Protein AF-A0A819S0L0-F1 (afdb_monomer)

Sequence (1012 aa):
MTSSYLVTIPKAKLNLKTVKDFITGIFIDNSGSTSSQLVSIGKNVLETELSICQVIQFDYVILWNTSAKLCTNIETSTPQGGTSPMAIFHNESTKEAFNKSDVIVFVTDGEIDNSSVTQFATYTKDNLNKALVICIIVHKRLLRPSQINISVVAPLMMASNVLCLFYDGEIFYVLSSKGYISQFYKSSNDLTDYQKLTTLNINELFHNIKIPEYTKIPNDYIPIRDNEQDIIAIDFNKFLNNKNIDSILNLTENDWKILIQYGKISNKLHELRIFISHMKNDSIKIEKEKLKLNFNFKYSKQRDEIISNIIKLKLNETDNSIELLNQFRQQLHEISDQAKIEEIQYLEYININLHKIRQYWNNIQNLIHEQETGSYTINDFTFSSNRANRAKILTTIDDEYSDTIDILDHTNVPLFECAICMEQGPFILWLKQPINLDDTTNDFIINFPLEGNKNLINCIVSNPVCGYCAKSYINATTINNSNQLITLYRESCTGFIPLNWSIESNRKFTTHILYQILTGYKILHHIQMLLLSIIDDFKSNWFNQKIKDYFIKQIIENIFTTDSFSEEGNRMIFINALKEIIKKEDKLLQQPFNAVCRILNFNYIFHQINKEILIIILRKRFFLMCIENQCSKTKFSPEYLFIIKQDLYDILFDTLCGIPRQNSLKKIDINNEKLKKFLDKSYDSVMKSIDKFVENLDIDHLTVLPKETISFILYLLTTIREHDRPMKLYTNFTLKYQSVRENMQIEWSNFEKKVNENVFGYYHSKVATAIAGYAINLGKFSCSSKLFFNTEPLWRHDIDNKRINITILMNEIKENFNNKMKDYYGNVEPNNSSAHFLLHKTVANVLETKYSNDELINDYMIMDCMIDIGQTAGRRGNIYADDVFLKIVLTIEHYLKFRKTTKNMMKIDNEILSRSYEYKIRAELIASGMEYDENTNEILFESSKLKIPHMIELDKNKINFNQLKKRVQELYIASKINSNKDINQTCLNIEIKDFIEFGYQMNADDLLPIWA

Radius of gyration: 46.16 Å; Cα contacts (8 Å, |Δi|>4): 1390; chains: 1; bounding box: 79×137×118 Å

Foldseek 3Di:
DDPPFKDKAWDDPFPWDFQQVFQEEEEAELAQQQQCALPVPRDGNLVLSLVVCVLDPHNFYWYDAPAIDTDPDSVPRHRHHHHQPCNLVVDVVSVVSLQRGLEYEYEDQDADDLVSLLVVLVSCQQRLLHLEYEYEHEDHPPDQQQFRFCSVCLSSVQHQWYWYWYDSSPWTFTQDTHAPCCVVAPHFPDRRHSVRTDIDDVVCSRPPGITGRGDRDDRQWTFLDHDPTITMTGNLVVVLVDPDLVVVLPDDPSSLLSSLSVCSSNVNLVSVLVSLLVSLLVVLVVVVVVLVVVQDQDLLVLLLVLLLLLVVLLVPPDPVSPVVLVVSLVVNVVRLVVSVVSLVVSLVSSCVRCVVSCVVSVSSVVLNVLLVVDDNGSNSSVVPDDDDDDWDQQDPSNCVQVSLLSDDDQPPAAWDQAPRNRDTAHDKWFFAAQPDLCQCPPPLCLFFLLLEDPSRLVRTDDARHHPSSFSSLQVSQCVPPDVFRAGSVRHTTDGIAHQQLVDPSSVVNRQQSLCVRRNVRTRRLCSLSNVLNSLVPHDDPVCDPVNSVSSNVNSQARHWAALLNGPDHDIDRNVVSLVNVLVVLVSLLPHQLLSSLVSLLVCCVRVVPDPQSSLLSSLLSVLLLLLVLLLVQPPPDPVSNVVLLVLLLVVLCLAQPPDPPVPPSPQDDLPDPSNCVSCDPCSVSNVVSLVVSCVSVVHDSCSSCPSLSVSVSSLLSSVDDDNDDSVVSSVVVCVVCVVCVPRVDDPSVVVSVVCCCPVVNQLDPPPDLDQQLADDLPQVLTFQSQQDRQQHGQFDPVLAQHWDQLVVRLVSSVVSVQVVQCVVRPVDRDDCPAPNNLLSVLLSVLCVPPPVPDLDDDLVSLLSSLLSSVVVVCPHHDCVPPNNSLSSRSSNNRSSVRVVLLVVVPPDPDSNLSSDSSNSNVSSQVVLVWDADPVRSITRHHCVSDDRPDSPPPVCVVDPSVVSSVVSVVVSVVVVVVCVVVVPDDDDDDDPVVVVVVPDDDDPVVCVVVVD

Structure (mmCIF, N/CA/C/O backbone):
data_AF-A0A819S0L0-F1
#
_entry.id   AF-A0A819S0L0-F1
#
loop_
_atom_site.group_PDB
_atom_site.id
_atom_site.type_symbol
_atom_site.label_atom_id
_atom_site.label_alt_id
_atom_site.label_comp_id
_atom_site.label_asym_id
_atom_site.label_entity_id
_atom_site.label_seq_id
_atom_site.pdbx_PDB_ins_code
_atom_site.Cartn_x
_atom_site.Cartn_y
_atom_site.Cartn_z
_atom_site.occupancy
_atom_site.B_iso_or_equiv
_atom_site.auth_seq_id
_atom_site.auth_comp_id
_atom_site.auth_asym_id
_atom_site.auth_atom_id
_atom_site.pdbx_PDB_model_num
ATOM 1 N N . MET A 1 1 ? -18.962 -40.490 21.041 1.00 45.06 1 MET A N 1
ATOM 2 C CA . MET A 1 1 ? -19.665 -40.397 19.744 1.00 45.06 1 MET A CA 1
ATOM 3 C C . MET A 1 1 ? -18.689 -39.791 18.755 1.00 45.06 1 MET A C 1
ATOM 5 O O . MET A 1 1 ? -18.261 -38.668 18.979 1.00 45.06 1 MET A O 1
ATOM 9 N N . THR A 1 2 ? -18.253 -40.544 17.748 1.00 53.91 2 THR A N 1
ATOM 10 C CA . THR A 1 2 ? -17.412 -40.017 16.664 1.00 53.91 2 THR A CA 1
ATOM 11 C C . THR A 1 2 ? -18.236 -39.009 15.868 1.00 53.91 2 THR A C 1
ATOM 13 O O . THR A 1 2 ? -19.371 -39.304 15.493 1.00 53.91 2 THR A O 1
ATOM 16 N N . SER A 1 3 ? -17.720 -37.796 15.680 1.00 66.19 3 SER A N 1
ATOM 17 C CA . SER A 1 3 ? -18.389 -36.787 14.863 1.00 66.19 3 SER A CA 1
ATOM 18 C C . SER A 1 3 ? -18.519 -37.283 13.417 1.00 66.19 3 SER A C 1
ATOM 20 O O . SER A 1 3 ? -17.664 -38.009 12.922 1.00 66.19 3 SER A O 1
ATOM 22 N N . SER A 1 4 ? -19.593 -36.911 12.719 1.00 82.19 4 SER A N 1
ATOM 23 C CA . SER A 1 4 ? -19.924 -37.451 11.385 1.00 82.19 4 SER A CA 1
ATOM 24 C C . SER A 1 4 ? -18.889 -37.152 10.286 1.00 82.19 4 SER A C 1
ATOM 26 O O . SER A 1 4 ? -18.943 -37.755 9.214 1.00 82.19 4 SER A O 1
ATOM 28 N N . TYR A 1 5 ? -17.957 -36.231 10.538 1.00 90.06 5 TYR A N 1
ATOM 29 C CA . TYR A 1 5 ? -16.909 -35.811 9.607 1.00 90.06 5 TYR A CA 1
ATOM 30 C C . TYR A 1 5 ? -15.529 -36.414 9.917 1.00 90.06 5 TYR A C 1
ATOM 32 O O . TYR A 1 5 ? -14.641 -36.302 9.079 1.00 90.06 5 TYR A O 1
ATOM 40 N N . LEU A 1 6 ? -15.327 -37.040 11.083 1.00 91.81 6 LEU A N 1
ATOM 41 C CA . LEU A 1 6 ? -14.037 -37.591 11.511 1.00 91.81 6 LEU A CA 1
ATOM 42 C C . LEU A 1 6 ? -14.146 -39.104 11.696 1.00 91.81 6 LEU A C 1
ATOM 44 O O . LEU A 1 6 ? -15.033 -39.596 12.393 1.00 91.81 6 LEU A O 1
ATOM 48 N N . VAL A 1 7 ? -13.231 -39.844 11.077 1.00 93.12 7 VAL A N 1
ATOM 49 C CA . VAL A 1 7 ? -13.192 -41.305 11.130 1.00 93.12 7 VAL A CA 1
ATOM 50 C C . VAL A 1 7 ? -11.816 -41.768 11.595 1.00 93.12 7 VAL A C 1
ATOM 52 O O . VAL A 1 7 ? -10.791 -41.264 11.141 1.00 93.12 7 VAL A O 1
ATOM 55 N N . THR A 1 8 ? -11.813 -42.744 12.498 1.00 92.00 8 THR A N 1
ATOM 56 C CA . THR A 1 8 ? -10.610 -43.458 12.931 1.00 92.00 8 THR A CA 1
ATOM 57 C C . THR A 1 8 ? -10.609 -44.823 12.261 1.00 92.00 8 THR A C 1
ATOM 59 O O . THR A 1 8 ? -11.524 -45.621 12.471 1.00 92.00 8 THR A O 1
ATOM 62 N N . ILE A 1 9 ? -9.602 -45.082 11.435 1.00 90.56 9 ILE A N 1
ATOM 63 C CA . ILE A 1 9 ? -9.466 -46.310 10.657 1.00 90.56 9 ILE A CA 1
ATOM 64 C C . ILE A 1 9 ? -8.366 -47.151 11.309 1.00 90.56 9 ILE A C 1
ATOM 66 O O . ILE A 1 9 ? -7.206 -46.738 11.272 1.00 90.56 9 ILE A O 1
ATOM 70 N N . PRO A 1 10 ? -8.683 -48.308 11.914 1.00 88.44 10 PRO A N 1
ATOM 71 C CA . PRO A 1 10 ? -7.663 -49.165 12.498 1.00 88.44 10 PRO A CA 1
ATOM 72 C C . PRO A 1 10 ? -6.784 -49.755 11.393 1.00 88.44 10 PRO A C 1
ATOM 74 O O . PRO A 1 10 ? -7.289 -50.278 10.396 1.00 88.44 10 PRO A O 1
ATOM 77 N N . LYS A 1 11 ? -5.466 -49.710 11.580 1.00 83.50 11 LYS A N 1
ATOM 78 C CA . LYS A 1 11 ? -4.529 -50.428 10.718 1.00 83.50 11 LYS A CA 1
ATOM 79 C C . LYS A 1 11 ? -4.628 -51.919 11.031 1.00 83.50 11 LYS A C 1
ATOM 81 O O . LYS A 1 11 ? -4.553 -52.329 12.190 1.00 83.50 11 LYS A O 1
ATOM 86 N N . ALA A 1 12 ? -4.806 -52.749 10.005 1.00 73.25 12 ALA A N 1
ATOM 87 C CA . ALA A 1 12 ? -4.665 -54.195 10.167 1.00 73.25 12 ALA A CA 1
ATOM 88 C C . ALA A 1 12 ? -3.238 -54.530 10.650 1.00 73.25 12 ALA A C 1
ATOM 90 O O . ALA A 1 12 ? -2.329 -53.714 10.487 1.00 73.25 12 ALA A O 1
ATOM 91 N N . LYS A 1 13 ? -3.021 -55.721 11.240 1.00 75.38 13 LYS A N 1
ATOM 92 C CA . LYS A 1 13 ? -1.668 -56.187 11.616 1.00 75.38 13 LYS A CA 1
ATOM 93 C C . LYS A 1 13 ? -0.703 -55.913 10.457 1.00 75.38 13 LYS A C 1
ATOM 95 O O . LYS A 1 13 ? -0.929 -56.422 9.363 1.00 75.38 13 LYS A O 1
ATOM 100 N N . LEU A 1 14 ? 0.319 -55.091 10.710 1.00 75.75 14 LEU A N 1
ATOM 101 C CA . LEU A 1 14 ? 1.215 -54.544 9.689 1.00 75.75 14 LEU A CA 1
ATOM 102 C C . LEU A 1 14 ? 1.921 -55.689 8.945 1.00 75.75 14 LEU A C 1
ATOM 104 O O . LEU A 1 14 ? 2.892 -56.256 9.446 1.00 75.75 14 LEU A O 1
ATOM 108 N N . ASN A 1 15 ? 1.429 -56.042 7.757 1.00 86.00 15 ASN A N 1
ATOM 109 C CA . ASN A 1 15 ? 2.162 -56.901 6.839 1.00 86.00 15 ASN A CA 1
ATOM 110 C C . ASN A 1 15 ? 3.240 -56.042 6.173 1.00 86.00 15 ASN A C 1
ATOM 112 O O . ASN A 1 15 ? 2.942 -55.231 5.296 1.00 86.00 15 ASN A O 1
ATOM 116 N N . LEU A 1 16 ? 4.470 -56.150 6.672 1.00 90.94 16 LEU A N 1
ATOM 117 C CA . LEU A 1 16 ? 5.599 -55.346 6.220 1.00 90.94 16 LEU A CA 1
ATOM 118 C C . LEU A 1 16 ? 6.259 -56.004 5.004 1.00 90.94 16 LEU A C 1
ATOM 120 O O . LEU A 1 16 ? 6.815 -57.099 5.108 1.00 90.94 16 LEU A O 1
ATOM 124 N N . LYS A 1 17 ? 6.244 -55.302 3.874 1.00 93.56 17 LYS A N 1
ATOM 125 C CA . LYS A 1 17 ? 6.855 -55.709 2.602 1.00 93.56 17 LYS A CA 1
ATOM 126 C C . LYS A 1 17 ? 7.978 -54.747 2.234 1.00 93.56 17 LYS A C 1
ATOM 128 O O . LYS A 1 17 ? 7.911 -53.573 2.598 1.00 93.56 17 LYS A O 1
ATOM 133 N N . THR A 1 18 ? 9.014 -55.224 1.544 1.00 94.94 18 THR A N 1
ATOM 134 C CA . THR A 1 18 ? 10.001 -54.295 0.965 1.00 94.94 18 THR A CA 1
ATOM 135 C C . THR A 1 18 ? 9.348 -53.524 -0.180 1.00 94.94 18 THR A C 1
ATOM 137 O O . THR A 1 18 ? 8.404 -54.022 -0.789 1.00 94.94 18 THR A O 1
ATOM 140 N N . VAL A 1 19 ? 9.800 -52.302 -0.470 1.00 93.94 19 VAL A N 1
ATOM 141 C CA . VAL A 1 19 ? 9.165 -51.455 -1.502 1.00 93.94 19 VAL A CA 1
ATOM 142 C C . VAL A 1 19 ? 9.149 -52.151 -2.872 1.00 93.94 19 VAL A C 1
ATOM 144 O O . VAL A 1 19 ? 8.172 -52.026 -3.599 1.00 93.94 19 VAL A O 1
ATOM 147 N N . LYS A 1 20 ? 10.177 -52.947 -3.199 1.00 93.62 20 LYS A N 1
ATOM 148 C CA . LYS A 1 20 ? 10.227 -53.763 -4.428 1.00 93.62 20 LYS A CA 1
ATOM 149 C C . LYS A 1 20 ? 9.202 -54.909 -4.496 1.00 93.62 20 LYS A C 1
ATOM 151 O O . LYS A 1 20 ? 9.012 -55.468 -5.567 1.00 93.62 20 LYS A O 1
ATOM 156 N N . ASP A 1 21 ? 8.598 -55.309 -3.372 1.00 95.44 21 ASP A N 1
ATOM 157 C CA . ASP A 1 21 ? 7.593 -56.386 -3.336 1.00 95.44 21 ASP A CA 1
ATOM 158 C C . ASP A 1 21 ? 6.178 -55.865 -3.668 1.00 95.44 21 ASP A C 1
ATOM 160 O O . ASP A 1 21 ? 5.214 -56.635 -3.693 1.00 95.44 21 ASP A O 1
ATOM 164 N N . PHE A 1 22 ? 6.036 -54.552 -3.857 1.00 96.38 22 PHE A N 1
ATOM 165 C CA . PHE A 1 22 ? 4.807 -53.881 -4.267 1.00 96.38 22 PHE A CA 1
ATOM 166 C C . PHE A 1 22 ? 4.767 -53.688 -5.781 1.00 96.38 22 PHE A C 1
ATOM 168 O O . PHE A 1 22 ? 5.810 -53.669 -6.425 1.00 96.38 22 PHE A O 1
ATOM 175 N N . ILE A 1 23 ? 3.576 -53.470 -6.346 1.00 97.31 23 ILE A N 1
ATOM 176 C CA . ILE A 1 23 ? 3.471 -53.042 -7.745 1.00 97.31 23 ILE A CA 1
ATOM 177 C C . ILE A 1 23 ? 3.951 -51.590 -7.834 1.00 97.31 23 ILE A C 1
ATOM 179 O O . ILE A 1 23 ? 3.368 -50.691 -7.221 1.00 97.31 23 ILE A O 1
ATOM 183 N N . THR A 1 24 ? 5.012 -51.350 -8.592 1.00 97.19 24 THR A N 1
ATOM 184 C CA . THR A 1 24 ? 5.706 -50.063 -8.662 1.00 97.19 24 THR A CA 1
ATOM 185 C C . THR A 1 24 ? 5.479 -49.368 -10.006 1.00 97.19 24 THR A C 1
ATOM 187 O O . THR A 1 24 ? 5.652 -49.950 -11.076 1.00 97.19 24 THR A O 1
ATOM 190 N N . GLY A 1 25 ? 5.105 -48.090 -9.963 1.00 97.81 25 GLY A N 1
ATOM 191 C CA . GLY A 1 25 ? 4.957 -47.253 -11.154 1.00 97.81 25 GLY A CA 1
ATOM 192 C C . GLY A 1 25 ? 5.808 -45.996 -11.059 1.00 97.81 25 GLY A C 1
ATOM 193 O O . GLY A 1 25 ? 5.703 -45.268 -10.072 1.00 97.81 25 GLY A O 1
ATOM 194 N N . ILE A 1 26 ? 6.615 -45.718 -12.084 1.00 97.94 26 ILE A N 1
ATOM 195 C CA . ILE A 1 26 ? 7.375 -44.472 -12.218 1.00 97.94 26 ILE A CA 1
ATOM 196 C C . ILE A 1 26 ? 6.790 -43.587 -13.326 1.00 97.94 26 ILE A C 1
ATOM 198 O O . ILE A 1 26 ? 6.520 -44.047 -14.435 1.00 97.94 26 ILE A O 1
ATOM 202 N N . PHE A 1 27 ? 6.582 -42.310 -13.012 1.00 98.00 27 PHE A N 1
ATOM 203 C CA . PHE A 1 27 ? 5.951 -41.300 -13.860 1.00 98.00 27 PHE A CA 1
ATOM 204 C C . PHE A 1 27 ? 6.938 -40.155 -14.066 1.00 98.00 27 PHE A C 1
ATOM 206 O O . PHE A 1 27 ? 7.131 -39.339 -13.167 1.00 98.00 27 PHE A O 1
ATOM 213 N N . ILE A 1 28 ? 7.570 -40.112 -15.235 1.00 97.44 28 ILE A N 1
ATOM 214 C CA . ILE A 1 28 ? 8.682 -39.210 -15.546 1.00 97.44 28 ILE A CA 1
ATOM 215 C C . ILE A 1 28 ? 8.198 -38.093 -16.461 1.00 97.44 28 ILE A C 1
ATOM 217 O O . ILE A 1 28 ? 7.658 -38.373 -17.537 1.00 97.44 28 ILE A O 1
ATOM 221 N N . ASP A 1 29 ? 8.393 -36.849 -16.022 1.00 96.75 29 ASP A N 1
ATOM 222 C CA . ASP A 1 29 ? 8.187 -35.680 -16.868 1.00 96.75 29 ASP A CA 1
ATOM 223 C C . ASP A 1 29 ? 9.160 -35.743 -18.051 1.00 96.75 29 ASP A C 1
ATOM 225 O O . ASP A 1 29 ? 10.355 -35.941 -17.885 1.00 96.75 29 ASP A O 1
ATOM 229 N N . ASN A 1 30 ? 8.657 -35.610 -19.271 1.00 96.19 30 ASN A N 1
ATOM 230 C CA . ASN A 1 30 ? 9.484 -35.459 -20.462 1.00 96.19 30 ASN A CA 1
ATOM 231 C C . ASN A 1 30 ? 9.143 -34.165 -21.209 1.00 96.19 30 ASN A C 1
ATOM 233 O O . ASN A 1 30 ? 9.280 -34.096 -22.434 1.00 96.19 30 ASN A O 1
ATOM 237 N N . SER A 1 31 ? 8.660 -33.156 -20.481 1.00 96.00 31 SER A N 1
ATOM 238 C CA . SER A 1 31 ? 8.373 -31.810 -20.968 1.00 96.00 31 SER A CA 1
ATOM 239 C C . SER A 1 31 ? 9.618 -31.119 -21.530 1.00 96.00 31 SER A C 1
ATOM 241 O O . SER A 1 31 ? 10.754 -31.551 -21.339 1.00 96.00 31 SER A O 1
ATOM 243 N N . GLY A 1 32 ? 9.426 -30.023 -22.263 1.00 93.88 32 GLY A N 1
ATOM 244 C CA . GLY A 1 32 ? 10.527 -29.276 -22.868 1.00 93.88 32 GLY A CA 1
ATOM 245 C C . GLY A 1 32 ? 11.536 -28.702 -21.863 1.00 93.88 32 GLY A C 1
ATOM 246 O O . GLY A 1 32 ? 12.695 -28.544 -22.234 1.00 93.88 32 GLY A O 1
ATOM 247 N N . SER A 1 33 ? 11.153 -28.422 -20.608 1.00 92.25 33 SER A N 1
ATOM 248 C CA . SER A 1 33 ? 12.081 -27.915 -19.574 1.00 92.25 33 SER A CA 1
ATOM 249 C C . SER A 1 33 ? 13.189 -28.914 -19.240 1.00 92.25 33 SER A C 1
ATOM 251 O O . SER A 1 33 ? 14.343 -28.513 -19.035 1.00 92.25 33 SER A O 1
ATOM 253 N N . THR A 1 34 ? 12.875 -30.207 -19.345 1.00 92.25 34 THR A N 1
ATOM 254 C CA . THR A 1 34 ? 13.801 -31.305 -19.047 1.00 92.25 34 THR A CA 1
ATOM 255 C C . THR A 1 34 ? 14.998 -31.382 -20.007 1.00 92.25 34 THR A C 1
ATOM 257 O O . THR A 1 34 ? 15.972 -32.093 -19.746 1.00 92.25 34 THR A O 1
ATOM 260 N N . SER A 1 35 ? 14.999 -30.608 -21.104 1.00 91.00 35 SER A N 1
ATOM 261 C CA . SER A 1 35 ? 16.164 -30.474 -21.990 1.00 91.00 35 SER A CA 1
ATOM 262 C C . SER A 1 35 ? 17.313 -29.673 -21.371 1.00 91.00 35 SER A C 1
ATOM 264 O O . SER A 1 35 ? 18.396 -29.588 -21.955 1.00 91.00 35 SER A O 1
ATOM 266 N N . SER A 1 36 ? 17.092 -29.023 -20.226 1.00 87.06 36 SER A N 1
ATOM 267 C CA . SER A 1 36 ? 18.115 -28.222 -19.561 1.00 87.06 36 SER A CA 1
ATOM 268 C C . SER A 1 36 ? 19.263 -29.100 -19.029 1.00 87.06 36 SER A C 1
ATOM 270 O O . SER A 1 36 ? 19.052 -30.179 -18.488 1.00 87.06 36 SER A O 1
ATOM 272 N N . GLN A 1 37 ? 20.516 -28.662 -19.203 1.00 85.12 37 GLN A N 1
ATOM 273 C CA . GLN A 1 37 ? 21.695 -29.430 -18.768 1.00 85.12 37 GLN A CA 1
ATOM 274 C C . GLN A 1 37 ? 22.004 -29.237 -17.284 1.00 85.12 37 GLN A C 1
ATOM 276 O O . GLN A 1 37 ? 22.235 -28.100 -16.867 1.00 85.12 37 GLN A O 1
ATOM 281 N N . LEU A 1 38 ? 22.117 -30.312 -16.503 1.00 80.25 38 LEU A N 1
ATOM 282 C CA . LEU A 1 38 ? 22.660 -30.277 -15.145 1.00 80.25 38 LEU A CA 1
ATOM 283 C C . LEU A 1 38 ? 24.188 -30.139 -15.207 1.00 80.25 38 LEU A C 1
ATOM 285 O O . LEU A 1 38 ? 24.908 -31.068 -15.566 1.00 80.25 38 LEU A O 1
ATOM 289 N N . VAL A 1 39 ? 24.686 -28.951 -14.847 1.00 71.44 39 VAL A N 1
ATOM 290 C CA . VAL A 1 39 ? 26.113 -28.580 -14.950 1.00 71.44 39 VAL A CA 1
ATOM 291 C C . VAL A 1 39 ? 27.022 -29.537 -14.173 1.00 71.44 39 VAL A C 1
ATOM 293 O O . VAL A 1 39 ? 28.157 -29.750 -14.583 1.00 71.44 39 VAL A O 1
ATOM 296 N N . SER A 1 40 ? 26.526 -30.129 -13.083 1.00 71.19 40 SER A N 1
ATOM 297 C CA . SER A 1 40 ? 27.270 -31.075 -12.244 1.00 71.19 40 SER A CA 1
ATOM 298 C C . SER A 1 40 ? 27.710 -32.334 -12.997 1.00 71.19 40 SER A C 1
ATOM 300 O O . SER A 1 40 ? 28.808 -32.818 -12.751 1.00 71.19 40 SER A O 1
ATOM 302 N N . ILE A 1 41 ? 26.886 -32.857 -13.914 1.00 77.56 41 ILE A N 1
ATOM 303 C CA . ILE A 1 41 ? 27.069 -34.207 -14.491 1.00 77.56 41 ILE A CA 1
ATOM 304 C C . ILE A 1 41 ? 27.150 -34.179 -16.024 1.00 77.56 41 ILE A C 1
ATOM 306 O O . ILE A 1 41 ? 27.470 -35.182 -16.657 1.00 77.56 41 ILE A O 1
ATOM 310 N N . GLY A 1 42 ? 26.868 -33.033 -16.652 1.00 81.44 42 GLY A N 1
ATOM 311 C CA . GLY A 1 42 ? 26.917 -32.883 -18.109 1.00 81.44 42 GLY A CA 1
ATOM 312 C C . GLY A 1 42 ? 25.794 -33.611 -18.859 1.00 81.44 42 GLY A C 1
ATOM 313 O O . GLY A 1 42 ? 25.849 -33.696 -20.082 1.00 81.44 42 GLY A O 1
ATOM 314 N N . LYS A 1 43 ? 24.783 -34.111 -18.140 1.00 87.38 43 LYS A N 1
ATOM 315 C CA . LYS A 1 43 ? 23.554 -34.710 -18.682 1.00 87.38 43 LYS A CA 1
ATOM 316 C C . LYS A 1 43 ? 22.406 -33.707 -18.658 1.00 87.38 43 LYS A C 1
ATOM 318 O O . LYS A 1 43 ? 22.412 -32.778 -17.843 1.00 87.38 43 LYS A O 1
ATOM 323 N N . ASN A 1 44 ? 21.417 -33.874 -19.533 1.00 89.50 44 ASN A N 1
ATOM 324 C CA . ASN A 1 44 ? 20.160 -33.132 -19.387 1.00 89.50 44 ASN A CA 1
ATOM 325 C C . ASN A 1 44 ? 19.307 -33.694 -18.230 1.00 89.50 44 ASN A C 1
ATOM 327 O O . ASN A 1 44 ? 19.620 -34.746 -17.660 1.00 89.50 44 ASN A O 1
ATOM 331 N N . VAL A 1 45 ? 18.283 -32.948 -17.811 1.00 89.62 45 VAL A N 1
ATOM 332 C CA . VAL A 1 45 ? 17.417 -33.358 -16.699 1.00 89.62 45 VAL A CA 1
ATOM 333 C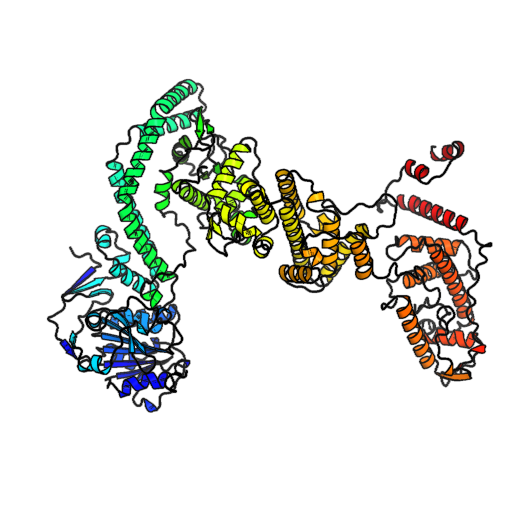 C . VAL A 1 45 ? 16.703 -34.670 -17.025 1.00 89.62 45 VAL A C 1
ATOM 335 O O . VAL A 1 45 ? 16.805 -35.593 -16.222 1.00 89.62 45 VAL A O 1
ATOM 338 N N . LEU A 1 46 ? 16.135 -34.828 -18.227 1.00 92.31 46 LEU A N 1
ATOM 339 C CA . LEU A 1 46 ? 15.473 -36.078 -18.625 1.00 92.31 46 LEU A CA 1
ATOM 340 C C . LEU A 1 46 ? 16.420 -37.288 -18.557 1.00 92.31 46 LEU A C 1
ATOM 342 O O . LEU A 1 46 ? 16.073 -38.324 -18.007 1.00 92.31 46 LEU A O 1
ATOM 346 N N . GLU A 1 47 ? 17.646 -37.176 -19.068 1.00 91.69 47 GLU A N 1
ATOM 347 C CA . GLU A 1 47 ? 18.668 -38.231 -18.985 1.00 91.69 47 GLU A CA 1
ATOM 348 C C . GLU A 1 47 ? 18.974 -38.621 -17.533 1.00 91.69 47 GLU A C 1
ATOM 350 O O . GLU A 1 47 ? 19.248 -39.786 -17.231 1.00 91.69 47 GLU A O 1
ATOM 355 N N . THR A 1 48 ? 18.929 -37.643 -16.632 1.00 90.38 48 THR A N 1
ATOM 356 C CA . THR A 1 48 ? 19.144 -37.838 -15.199 1.00 90.38 48 THR A CA 1
ATOM 357 C C . THR A 1 48 ? 17.944 -38.533 -14.556 1.00 90.38 48 THR A C 1
ATOM 359 O O . THR A 1 48 ? 18.130 -39.490 -13.808 1.00 90.38 48 THR A O 1
ATOM 362 N N . GLU A 1 49 ? 16.721 -38.137 -14.903 1.00 90.50 49 GLU A N 1
ATOM 363 C CA . GLU A 1 49 ? 15.476 -38.782 -14.467 1.00 90.50 49 GLU A CA 1
ATOM 364 C C . GLU A 1 49 ? 15.377 -40.234 -14.964 1.00 90.50 49 GLU A C 1
ATOM 366 O O . GLU A 1 49 ? 15.089 -41.146 -14.188 1.00 90.50 49 GLU A O 1
ATOM 371 N N . LEU A 1 50 ? 15.700 -40.487 -16.237 1.00 92.00 50 LEU A N 1
ATOM 372 C CA . LEU A 1 50 ? 15.696 -41.825 -16.840 1.00 92.00 50 LEU A CA 1
ATOM 373 C C . LEU A 1 50 ? 16.766 -42.739 -16.227 1.00 92.00 50 LEU A C 1
ATOM 375 O O . LEU A 1 50 ? 16.568 -43.953 -16.155 1.00 92.00 50 LEU A O 1
ATOM 379 N N . SER A 1 51 ? 17.875 -42.180 -15.731 1.00 91.56 51 SER A N 1
ATOM 380 C CA . SER A 1 51 ? 18.907 -42.965 -15.042 1.00 91.56 51 SER A CA 1
ATOM 381 C C . SER A 1 51 ? 18.395 -43.616 -13.751 1.00 91.56 51 SER A C 1
ATOM 383 O O . SER A 1 51 ? 18.862 -44.694 -13.385 1.00 91.56 51 SER A O 1
ATOM 385 N N . ILE A 1 52 ? 17.359 -43.050 -13.119 1.00 90.25 52 ILE A N 1
ATOM 386 C CA . ILE A 1 52 ? 16.706 -43.643 -11.943 1.00 90.25 52 ILE A CA 1
ATOM 387 C C . ILE A 1 52 ? 16.082 -45.003 -12.311 1.00 90.25 52 ILE A C 1
ATOM 389 O O . ILE A 1 52 ? 16.190 -45.962 -11.546 1.00 90.25 52 ILE A O 1
ATOM 393 N N . CYS A 1 53 ? 15.513 -45.129 -13.518 1.00 90.19 53 CYS A N 1
ATOM 394 C CA . CYS A 1 53 ? 14.952 -46.390 -14.029 1.00 90.19 53 CYS A CA 1
ATOM 395 C C . CYS A 1 53 ? 16.009 -47.452 -14.342 1.00 90.19 53 CYS A C 1
ATOM 397 O O . CYS A 1 53 ? 15.691 -48.633 -14.418 1.00 90.19 53 CYS A O 1
ATOM 399 N N . GLN A 1 54 ? 17.262 -47.058 -14.574 1.00 86.81 54 GLN A N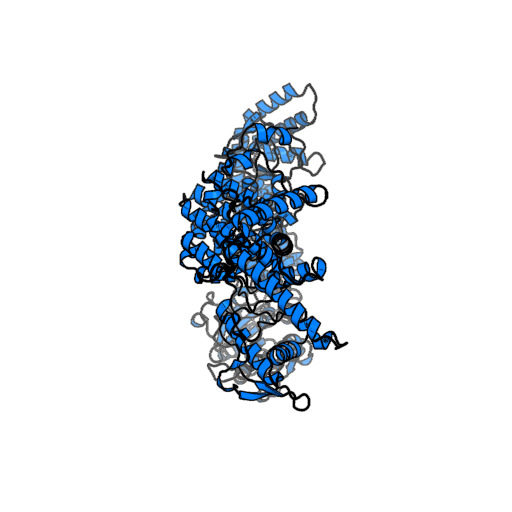 1
ATOM 400 C CA . GLN A 1 54 ? 18.338 -48.021 -14.825 1.00 86.81 54 GLN A CA 1
ATOM 401 C C . GLN A 1 54 ? 18.804 -48.685 -13.527 1.00 86.81 54 GLN A C 1
ATOM 403 O O . GLN A 1 54 ? 19.318 -49.801 -13.546 1.00 86.81 54 GLN A O 1
ATOM 408 N N . VAL A 1 55 ? 18.624 -47.992 -12.400 1.00 87.06 55 VAL A N 1
ATOM 409 C CA . VAL A 1 55 ? 19.010 -48.465 -11.069 1.00 87.06 55 VAL A CA 1
ATOM 410 C C . VAL A 1 55 ? 17.906 -49.323 -10.444 1.00 87.06 55 VAL A C 1
ATOM 412 O O . VAL A 1 55 ? 18.205 -50.269 -9.718 1.00 87.06 55 VAL A O 1
ATOM 415 N N . ILE A 1 56 ? 16.638 -49.016 -10.734 1.00 88.50 56 ILE A N 1
ATOM 416 C CA . ILE A 1 56 ? 15.473 -49.659 -10.119 1.00 88.50 56 ILE A CA 1
ATOM 417 C C . ILE A 1 56 ? 14.531 -50.162 -11.205 1.00 88.50 56 ILE A C 1
ATOM 419 O O . ILE A 1 56 ? 14.102 -49.401 -12.069 1.00 88.50 56 ILE A O 1
ATOM 423 N N . GLN A 1 57 ? 14.172 -51.441 -11.130 1.00 90.94 57 GLN A N 1
ATOM 424 C CA . GLN A 1 57 ? 13.179 -52.029 -12.018 1.00 90.94 57 GLN A CA 1
ATOM 425 C C . GLN A 1 57 ? 11.767 -51.653 -11.552 1.00 90.94 57 GLN A C 1
ATOM 427 O O . GLN A 1 57 ? 11.401 -51.938 -10.414 1.00 90.94 57 GLN A O 1
ATOM 432 N N . PHE A 1 58 ? 10.989 -51.042 -12.447 1.00 95.06 58 PHE A N 1
ATOM 433 C CA . PHE A 1 58 ? 9.594 -50.665 -12.216 1.00 95.06 58 PHE A CA 1
ATOM 434 C C . PHE A 1 58 ? 8.645 -51.527 -13.054 1.00 95.06 58 PHE A C 1
ATOM 436 O O . PHE A 1 58 ? 8.973 -51.869 -14.193 1.00 95.06 58 PHE A O 1
ATOM 443 N N . ASP A 1 59 ? 7.460 -51.839 -12.524 1.00 96.88 59 ASP A N 1
ATOM 444 C CA . ASP A 1 59 ? 6.423 -52.581 -13.260 1.00 96.88 59 ASP A CA 1
ATOM 445 C C . ASP A 1 59 ? 5.797 -51.725 -14.367 1.00 96.88 59 ASP A C 1
ATOM 447 O O . ASP A 1 59 ? 5.498 -52.216 -15.458 1.00 96.88 59 ASP A O 1
ATOM 451 N N . TYR A 1 60 ? 5.633 -50.427 -14.101 1.00 97.62 60 TYR A N 1
ATOM 452 C CA . TYR A 1 60 ? 5.150 -49.452 -15.073 1.00 97.62 60 TYR A CA 1
ATOM 453 C C . TYR A 1 60 ? 6.107 -48.265 -15.182 1.00 97.62 60 TYR A C 1
ATOM 455 O O . TYR A 1 60 ? 6.438 -47.634 -14.182 1.00 97.62 60 TYR A O 1
ATOM 463 N N . VAL A 1 61 ? 6.487 -47.912 -16.412 1.00 97.56 61 VAL A N 1
ATOM 464 C CA . VAL A 1 61 ? 7.253 -46.696 -16.723 1.00 97.56 61 VAL A CA 1
ATOM 465 C C . VAL A 1 61 ? 6.399 -45.815 -17.625 1.00 97.56 61 VAL A C 1
ATOM 467 O O . VAL A 1 61 ? 6.082 -46.196 -18.751 1.00 97.56 61 VAL A O 1
ATOM 470 N N . ILE A 1 62 ? 5.994 -44.645 -17.139 1.00 98.12 62 ILE A N 1
ATOM 471 C CA . ILE A 1 62 ? 5.146 -43.694 -17.858 1.00 98.12 62 ILE A CA 1
ATOM 472 C C . ILE A 1 62 ? 5.960 -42.436 -18.138 1.00 98.12 62 ILE A C 1
ATOM 474 O O . ILE A 1 62 ? 6.514 -41.840 -17.218 1.00 98.12 62 ILE A O 1
ATOM 478 N N . LEU A 1 63 ? 5.980 -42.008 -19.399 1.00 97.44 63 LEU A N 1
ATOM 479 C CA . LEU A 1 63 ? 6.471 -40.685 -19.784 1.00 97.44 63 LEU A CA 1
ATOM 480 C C . LEU A 1 63 ? 5.279 -39.758 -19.960 1.00 97.44 63 LEU A C 1
ATOM 482 O O . LEU A 1 63 ? 4.304 -40.140 -20.623 1.00 97.44 63 LEU A O 1
ATOM 486 N N . TRP A 1 64 ? 5.353 -38.565 -19.380 1.00 97.50 64 TRP A N 1
ATOM 487 C CA . TRP A 1 64 ? 4.274 -37.592 -19.449 1.00 97.50 64 TRP A CA 1
ATOM 488 C C . TRP A 1 64 ? 4.780 -36.177 -19.731 1.00 97.50 64 TRP A C 1
ATOM 490 O O . TRP A 1 64 ? 5.839 -35.768 -19.287 1.00 97.50 64 TRP A O 1
ATOM 500 N N . ASN A 1 65 ? 3.985 -35.430 -20.489 1.00 95.81 65 ASN A N 1
ATOM 501 C CA . ASN A 1 65 ? 4.160 -34.015 -20.784 1.00 95.81 65 ASN A CA 1
ATOM 502 C C . ASN A 1 65 ? 2.767 -33.370 -20.933 1.00 95.81 65 ASN A C 1
ATOM 504 O O . ASN A 1 65 ? 1.985 -33.368 -19.991 1.00 95.81 65 ASN A O 1
ATOM 508 N N . THR A 1 66 ? 2.394 -32.896 -22.123 1.00 96.00 66 THR A N 1
ATOM 509 C CA . THR A 1 66 ? 0.996 -32.579 -22.494 1.00 96.00 66 THR A CA 1
ATOM 510 C C . THR A 1 66 ? 0.186 -33.819 -22.899 1.00 96.00 66 THR A C 1
ATOM 512 O O . THR A 1 66 ? -1.030 -33.753 -23.057 1.00 96.00 66 THR A O 1
ATOM 515 N N . SER A 1 67 ? 0.860 -34.957 -23.045 1.00 96.75 67 SER A N 1
ATOM 516 C CA . SER A 1 67 ? 0.337 -36.295 -23.317 1.00 96.75 67 SER A CA 1
ATOM 517 C C . SER A 1 67 ? 1.031 -37.294 -22.383 1.00 96.75 67 SER A C 1
ATOM 519 O O . SER A 1 67 ? 2.114 -37.002 -21.888 1.00 96.75 67 SER A O 1
ATOM 521 N N . ALA A 1 68 ? 0.439 -38.459 -22.125 1.00 97.56 68 ALA A N 1
ATOM 522 C CA . ALA A 1 68 ? 1.084 -39.511 -21.341 1.00 97.56 68 ALA A CA 1
ATOM 523 C C . ALA A 1 68 ? 1.047 -40.837 -22.099 1.00 97.56 68 ALA A C 1
ATOM 525 O O . ALA A 1 68 ? 0.048 -41.164 -22.751 1.00 97.56 68 ALA A O 1
ATOM 526 N N . LYS A 1 69 ? 2.141 -41.600 -22.020 1.00 96.94 69 LYS A N 1
ATOM 527 C CA . LYS A 1 69 ? 2.266 -42.915 -22.657 1.00 96.94 69 LYS A CA 1
ATOM 528 C C . LYS A 1 69 ? 3.095 -43.876 -21.813 1.00 96.94 69 LYS A C 1
ATOM 530 O O . LYS A 1 69 ? 4.034 -43.469 -21.132 1.00 96.94 69 LYS A O 1
ATOM 535 N N . LEU A 1 70 ? 2.774 -45.162 -21.919 1.00 96.56 70 LEU A N 1
ATOM 536 C CA . LEU A 1 70 ? 3.619 -46.227 -21.390 1.00 96.56 70 LEU A CA 1
ATOM 537 C C . LEU A 1 70 ? 4.915 -46.293 -22.213 1.00 96.56 70 LEU A C 1
ATOM 539 O O . LEU A 1 70 ? 4.879 -46.316 -23.446 1.00 96.56 70 LEU A O 1
ATOM 543 N N . CYS A 1 71 ? 6.056 -46.289 -21.537 1.00 93.19 71 CYS A N 1
ATOM 544 C CA . CYS A 1 71 ? 7.370 -46.328 -22.154 1.00 93.19 71 CYS A CA 1
ATOM 545 C C . CYS A 1 71 ? 7.873 -47.768 -22.240 1.00 93.19 71 CYS A C 1
ATOM 547 O O . CYS A 1 71 ? 8.121 -48.410 -21.224 1.00 93.19 71 CYS A O 1
ATOM 549 N N . THR A 1 72 ? 8.048 -48.269 -23.462 1.00 88.75 72 THR A N 1
ATOM 550 C CA . THR A 1 72 ? 8.656 -49.584 -23.714 1.00 88.75 72 THR A CA 1
ATOM 551 C C . THR A 1 72 ? 10.155 -49.498 -24.002 1.00 88.75 72 THR A C 1
ATOM 553 O O . THR A 1 72 ? 10.844 -50.507 -23.904 1.00 88.75 72 THR A O 1
ATOM 556 N N . ASN A 1 73 ? 10.667 -48.318 -24.378 1.00 88.38 73 ASN A N 1
ATOM 557 C CA . ASN A 1 73 ? 12.090 -48.088 -24.626 1.00 88.38 73 ASN A CA 1
ATOM 558 C C . ASN A 1 73 ? 12.523 -46.683 -24.172 1.00 88.38 73 ASN A C 1
ATOM 560 O O . ASN A 1 73 ? 12.312 -45.688 -24.871 1.00 88.38 73 ASN A O 1
ATOM 564 N N . ILE A 1 74 ? 13.169 -46.641 -23.006 1.00 86.88 74 ILE A N 1
ATOM 565 C CA . ILE A 1 74 ? 13.646 -45.436 -22.316 1.00 86.88 74 ILE A CA 1
ATOM 566 C C . ILE A 1 74 ? 14.677 -44.671 -23.163 1.00 86.88 74 ILE A C 1
ATOM 568 O O . ILE A 1 74 ? 14.612 -43.444 -23.210 1.00 86.88 74 ILE A O 1
ATOM 572 N N . GLU A 1 75 ? 15.557 -45.364 -23.894 1.00 85.62 75 GLU A N 1
ATOM 573 C CA . GLU A 1 75 ? 16.699 -44.764 -24.612 1.00 85.62 75 GLU A CA 1
ATOM 574 C C . GLU A 1 75 ? 16.292 -43.822 -25.753 1.00 85.62 75 GLU A C 1
ATOM 576 O O . GLU A 1 75 ? 17.050 -42.939 -26.140 1.00 85.62 75 GLU A O 1
ATOM 581 N N . THR A 1 76 ? 15.083 -43.990 -26.291 1.00 86.19 76 THR A N 1
ATOM 582 C CA . THR A 1 76 ? 14.579 -43.189 -27.423 1.00 86.19 76 THR A CA 1
ATOM 583 C C . THR A 1 76 ? 13.812 -41.936 -26.999 1.00 86.19 76 THR A C 1
ATOM 585 O O . THR A 1 76 ? 13.247 -41.232 -27.837 1.00 86.19 76 THR A O 1
ATOM 588 N N . SER A 1 77 ? 13.743 -41.667 -25.696 1.00 90.19 77 SER A N 1
ATOM 589 C CA . SER A 1 77 ? 12.912 -40.598 -25.146 1.00 90.19 77 SER A CA 1
ATOM 590 C C . SER A 1 77 ? 13.597 -39.246 -25.295 1.00 90.19 77 SER A C 1
ATOM 592 O O . SER A 1 77 ? 14.744 -39.076 -24.893 1.00 90.19 77 SER A O 1
ATOM 594 N N . THR A 1 78 ? 12.876 -38.266 -25.836 1.00 92.12 78 THR A N 1
ATOM 595 C CA . THR A 1 78 ? 13.361 -36.888 -25.971 1.00 92.12 78 THR A CA 1
ATOM 596 C C . THR A 1 78 ? 12.464 -35.912 -25.202 1.00 92.12 78 THR A C 1
ATOM 598 O O . THR A 1 78 ? 11.253 -36.155 -25.115 1.00 92.12 78 THR A O 1
ATOM 601 N N . PRO A 1 79 ? 13.014 -34.794 -24.694 1.00 94.69 79 PRO A N 1
ATOM 602 C CA . PRO A 1 79 ? 12.226 -33.697 -24.130 1.00 94.69 79 PRO A CA 1
ATOM 603 C C . PRO A 1 79 ? 11.285 -33.087 -25.178 1.00 94.69 79 PRO A C 1
ATOM 605 O O . PRO A 1 79 ? 11.707 -32.814 -26.303 1.00 94.69 79 PRO A O 1
ATOM 608 N N . GLN A 1 80 ? 10.013 -32.876 -24.840 1.00 94.62 80 GLN A N 1
ATOM 609 C CA . GLN A 1 80 ? 9.017 -32.262 -25.728 1.00 94.62 80 GLN A CA 1
ATOM 610 C C . GLN A 1 80 ? 7.749 -31.815 -24.984 1.00 94.62 80 GLN A C 1
ATOM 612 O O . GLN A 1 80 ? 7.339 -32.431 -24.009 1.00 94.62 80 GLN A O 1
ATOM 617 N N . GLY A 1 81 ? 7.044 -30.813 -25.518 1.00 93.88 81 GLY A N 1
ATOM 618 C CA . GLY A 1 81 ? 5.746 -30.360 -24.995 1.00 93.88 81 GLY A CA 1
ATOM 619 C C . GLY A 1 81 ? 5.840 -29.534 -23.704 1.00 93.88 81 GLY A C 1
ATOM 620 O O . GLY A 1 81 ? 6.925 -29.156 -23.276 1.00 93.88 81 GLY A O 1
ATOM 621 N N . GLY A 1 82 ? 4.687 -29.218 -23.109 1.00 95.06 82 GLY A N 1
ATOM 622 C CA . GLY A 1 82 ? 4.591 -28.567 -21.791 1.00 95.06 82 GLY A CA 1
ATOM 623 C C . GLY A 1 82 ? 4.377 -29.558 -20.640 1.00 95.06 82 GLY A C 1
ATOM 624 O O . GLY A 1 82 ? 4.238 -30.757 -20.874 1.00 95.06 82 GLY A O 1
ATOM 625 N N . THR A 1 83 ? 4.300 -29.048 -19.411 1.00 96.31 83 THR A N 1
ATOM 626 C CA . THR A 1 83 ? 4.111 -29.830 -18.177 1.00 96.31 83 THR A CA 1
ATOM 627 C C . THR A 1 83 ? 2.621 -29.912 -17.825 1.00 96.31 83 THR A C 1
ATOM 629 O O . THR A 1 83 ? 2.035 -28.942 -17.349 1.00 96.31 83 THR A O 1
ATOM 632 N N . SER A 1 84 ? 1.971 -31.054 -18.081 1.00 96.75 84 SER A N 1
ATOM 633 C CA . SER A 1 84 ? 0.562 -31.281 -17.722 1.00 96.75 84 SER A CA 1
ATOM 634 C C . SER A 1 84 ? 0.362 -32.678 -17.121 1.00 96.75 84 SER A C 1
ATOM 636 O O . SER A 1 84 ? 0.044 -33.631 -17.840 1.00 96.75 84 SER A O 1
ATOM 638 N N . PRO A 1 85 ? 0.467 -32.832 -15.787 1.00 96.75 85 PRO A N 1
ATOM 639 C CA . PRO A 1 85 ? 0.316 -34.143 -15.148 1.00 96.75 85 PRO A CA 1
ATOM 640 C C . PRO A 1 85 ? -1.083 -34.755 -15.357 1.00 96.75 85 PRO A C 1
ATOM 642 O O . PRO A 1 85 ? -1.287 -35.954 -15.173 1.00 96.75 85 PRO A O 1
ATOM 645 N N . MET A 1 86 ? -2.050 -33.960 -15.827 1.00 96.31 86 MET A N 1
ATOM 646 C CA . MET A 1 86 ? -3.388 -34.420 -16.200 1.00 96.31 86 MET A CA 1
ATOM 647 C C . MET A 1 86 ? -3.445 -35.356 -17.380 1.00 96.31 86 MET A C 1
ATOM 649 O O . MET A 1 86 ? -4.347 -36.192 -17.453 1.00 96.31 86 MET A O 1
ATOM 653 N N . ALA A 1 87 ? -2.445 -35.299 -18.248 1.00 97.06 87 ALA A N 1
ATOM 654 C CA . ALA A 1 87 ? -2.342 -36.229 -19.349 1.00 97.06 87 ALA A CA 1
ATOM 655 C C . ALA A 1 87 ? -2.308 -37.699 -18.888 1.00 97.06 87 ALA A C 1
ATOM 657 O O . ALA A 1 87 ? -2.813 -38.564 -19.603 1.00 97.06 87 ALA A O 1
ATOM 658 N N . ILE A 1 88 ? -1.796 -37.975 -17.678 1.00 97.50 88 ILE A N 1
ATOM 659 C CA . ILE A 1 88 ? -1.763 -39.321 -17.082 1.00 97.50 88 ILE A CA 1
ATOM 660 C C . ILE A 1 88 ? -3.176 -39.887 -16.916 1.00 97.50 88 ILE A C 1
ATOM 662 O O . ILE A 1 88 ? -3.388 -41.076 -17.146 1.00 97.50 88 ILE A O 1
ATOM 666 N N . PHE A 1 89 ? -4.143 -39.044 -16.553 1.00 97.00 89 PHE A N 1
ATOM 667 C CA . PHE A 1 89 ? -5.522 -39.459 -16.296 1.00 97.00 89 PHE A CA 1
ATOM 668 C C . PHE A 1 89 ? -6.428 -39.390 -17.527 1.00 97.00 89 PHE A C 1
ATOM 670 O O . PHE A 1 89 ? -7.480 -40.026 -17.535 1.00 97.00 89 PHE A O 1
ATOM 677 N N . HIS A 1 90 ? -6.026 -38.662 -18.572 1.00 96.19 90 HIS A N 1
ATOM 678 C CA . HIS A 1 90 ? -6.750 -38.623 -19.847 1.00 96.19 90 HIS A CA 1
ATOM 679 C C . HIS A 1 90 ? -6.493 -39.855 -20.727 1.00 96.19 90 HIS A C 1
ATOM 681 O O . HIS A 1 90 ? -7.284 -40.144 -21.623 1.00 96.19 90 HIS A O 1
ATOM 687 N N . ASN A 1 91 ? -5.403 -40.586 -20.488 1.00 96.62 91 ASN A N 1
ATOM 688 C CA . ASN A 1 91 ? -5.101 -41.838 -21.169 1.00 96.62 91 ASN A CA 1
ATOM 689 C C . ASN A 1 91 ? -5.435 -43.024 -20.244 1.00 96.62 91 ASN A C 1
ATOM 691 O O . ASN A 1 91 ? -4.841 -43.180 -19.178 1.00 96.62 91 ASN A O 1
ATOM 695 N N . GLU A 1 92 ? -6.384 -43.873 -20.654 1.00 97.25 92 GLU A N 1
ATOM 696 C CA . GLU A 1 92 ? -6.871 -44.989 -19.825 1.00 97.25 92 GLU A CA 1
ATOM 697 C C . GLU A 1 92 ? -5.763 -45.983 -19.446 1.00 97.25 92 GLU A C 1
ATOM 699 O O . GLU A 1 92 ? -5.723 -46.431 -18.305 1.00 97.25 92 GLU A O 1
ATOM 704 N N . SER A 1 93 ? -4.808 -46.268 -20.337 1.00 97.44 93 SER A N 1
ATOM 705 C CA . SER A 1 93 ? -3.685 -47.167 -20.024 1.00 97.44 93 SER A CA 1
ATOM 706 C C . SER A 1 93 ? -2.746 -46.602 -18.952 1.00 97.44 93 SER A C 1
ATOM 708 O O . SER A 1 93 ? -2.316 -47.331 -18.058 1.00 97.44 93 SER A O 1
ATOM 710 N N . THR A 1 94 ? -2.432 -45.303 -18.992 1.00 97.81 94 THR A N 1
ATOM 711 C CA . THR A 1 94 ? -1.571 -44.679 -17.968 1.00 97.81 94 THR A CA 1
ATOM 712 C C . THR A 1 94 ? -2.313 -44.460 -16.653 1.00 97.81 94 THR A C 1
ATOM 714 O O . THR A 1 94 ? -1.725 -44.615 -15.585 1.00 97.81 94 THR A O 1
ATOM 717 N N . LYS A 1 95 ? -3.617 -44.176 -16.716 1.00 97.44 95 LYS A N 1
ATOM 718 C CA . LYS A 1 95 ? -4.516 -44.120 -15.559 1.00 97.44 95 LYS A CA 1
ATOM 719 C C . LYS A 1 95 ? -4.643 -45.479 -14.875 1.00 97.44 95 LYS A C 1
ATOM 721 O O . LYS A 1 95 ? -4.572 -45.557 -13.652 1.00 97.44 95 LYS A O 1
ATOM 726 N N . GLU A 1 96 ? -4.792 -46.557 -15.642 1.00 97.19 96 GLU A N 1
ATOM 727 C CA . GLU A 1 96 ? -4.827 -47.921 -15.115 1.00 97.19 96 GLU A CA 1
ATOM 728 C C . GLU A 1 96 ? -3.503 -48.283 -14.432 1.00 97.19 96 GLU A C 1
ATOM 730 O O . GLU A 1 96 ? -3.524 -48.808 -13.318 1.00 97.19 96 GLU A O 1
ATOM 735 N N . ALA A 1 97 ? -2.363 -47.936 -15.039 1.00 97.62 97 ALA A N 1
ATOM 736 C CA . ALA A 1 97 ? -1.047 -48.111 -14.425 1.00 97.62 97 ALA A CA 1
ATOM 737 C C . ALA A 1 97 ? -0.923 -47.337 -13.097 1.00 97.62 97 ALA A C 1
ATOM 739 O O . ALA A 1 97 ? -0.511 -47.908 -12.085 1.00 97.62 97 ALA A O 1
ATOM 740 N N . PHE A 1 98 ? -1.352 -46.069 -13.057 1.00 97.31 98 PHE A N 1
ATOM 741 C CA . PHE A 1 98 ? -1.392 -45.263 -11.827 1.00 97.31 98 PHE A CA 1
ATOM 742 C C . PHE A 1 98 ? -2.274 -45.905 -10.752 1.00 97.31 98 PHE A C 1
ATOM 744 O O . PHE A 1 98 ? -1.886 -45.991 -9.587 1.00 97.31 98 PHE A O 1
ATOM 751 N N . ASN A 1 99 ? -3.447 -46.411 -11.128 1.00 95.31 99 ASN A N 1
ATOM 752 C CA . ASN A 1 99 ? -4.391 -47.017 -10.193 1.00 95.31 99 ASN A CA 1
ATOM 753 C C . ASN A 1 99 ? -3.899 -48.362 -9.644 1.00 95.31 99 ASN A C 1
ATOM 755 O O . ASN A 1 99 ? -4.052 -48.599 -8.447 1.00 95.31 99 ASN A O 1
ATOM 759 N N . LYS A 1 100 ? -3.277 -49.202 -10.481 1.00 96.00 100 LYS A N 1
ATOM 760 C CA . LYS A 1 100 ? -2.730 -50.514 -10.089 1.00 96.00 100 LYS A CA 1
ATOM 761 C C . LYS A 1 100 ? -1.421 -50.439 -9.309 1.00 96.00 100 LYS A C 1
ATOM 763 O O . LYS A 1 100 ? -1.097 -51.396 -8.620 1.00 96.00 100 LYS A O 1
ATOM 768 N N . SER A 1 101 ? -0.669 -49.348 -9.435 1.00 97.12 101 SER A N 1
ATOM 769 C CA . SER A 1 101 ? 0.577 -49.169 -8.686 1.00 97.12 101 SER A CA 1
ATOM 770 C C . SER A 1 101 ? 0.274 -48.993 -7.200 1.00 97.12 101 SER A C 1
ATOM 772 O O . SER A 1 101 ? -0.509 -48.119 -6.831 1.00 97.12 101 SER A O 1
ATOM 774 N N . ASP A 1 102 ? 0.901 -49.788 -6.345 1.00 96.06 102 ASP A N 1
ATOM 775 C CA . ASP A 1 102 ? 0.867 -49.638 -4.890 1.00 96.06 102 ASP A CA 1
ATOM 776 C C . ASP A 1 102 ? 1.883 -48.589 -4.418 1.00 96.06 102 ASP A C 1
ATOM 778 O O . ASP A 1 102 ? 1.646 -47.888 -3.432 1.00 96.06 102 ASP A O 1
ATOM 782 N N . VAL A 1 103 ? 3.006 -48.472 -5.135 1.00 97.19 103 VAL A N 1
ATOM 783 C CA . VAL A 1 103 ? 4.050 -47.466 -4.919 1.00 97.19 103 VAL A CA 1
ATOM 784 C C . VAL A 1 103 ? 4.190 -46.616 -6.172 1.00 97.19 103 VAL A C 1
ATOM 786 O O . VAL A 1 103 ? 4.374 -47.138 -7.271 1.00 97.19 103 VAL A O 1
ATOM 789 N N . ILE A 1 104 ? 4.118 -45.298 -6.001 1.00 97.69 104 ILE A N 1
ATOM 790 C CA . ILE A 1 104 ? 4.256 -44.331 -7.092 1.00 97.69 104 ILE A CA 1
ATOM 791 C C . ILE A 1 104 ? 5.560 -43.567 -6.917 1.00 97.69 104 ILE A C 1
ATOM 793 O O . ILE A 1 104 ? 5.782 -42.986 -5.860 1.00 97.69 104 ILE A O 1
ATOM 797 N N . VAL A 1 105 ? 6.378 -43.513 -7.965 1.00 97.88 105 VAL A N 1
ATOM 798 C CA . VAL A 1 105 ? 7.513 -42.595 -8.083 1.00 97.88 105 VAL A CA 1
ATOM 799 C C . VAL A 1 105 ? 7.161 -41.535 -9.118 1.00 97.88 105 VAL A C 1
ATOM 801 O O . VAL A 1 105 ? 6.969 -41.845 -10.287 1.00 97.88 105 VAL A O 1
ATOM 804 N N . PHE A 1 106 ? 7.040 -40.284 -8.697 1.00 97.75 106 PHE A N 1
ATOM 805 C CA . PHE A 1 106 ? 6.656 -39.166 -9.549 1.00 97.75 106 PHE A CA 1
ATOM 806 C C . PHE A 1 106 ? 7.840 -38.219 -9.710 1.00 97.75 106 PHE A C 1
ATOM 808 O O . PHE A 1 106 ? 8.308 -37.666 -8.717 1.00 97.75 106 PHE A O 1
ATOM 815 N N . VAL A 1 107 ? 8.336 -38.058 -10.934 1.00 97.38 107 VAL A N 1
ATOM 816 C CA . VAL A 1 107 ? 9.583 -37.346 -11.237 1.00 97.38 107 VAL A CA 1
ATOM 817 C C . VAL A 1 107 ? 9.292 -36.147 -12.134 1.00 97.38 107 VAL A C 1
ATOM 819 O O . VAL A 1 107 ? 8.534 -36.281 -13.095 1.00 97.38 107 VAL A O 1
ATOM 822 N N . THR A 1 108 ? 9.838 -34.980 -11.788 1.00 96.19 108 THR A N 1
ATOM 823 C CA . THR A 1 108 ? 9.587 -33.722 -12.505 1.00 96.19 108 THR A CA 1
ATOM 824 C C . THR A 1 108 ? 10.684 -32.688 -12.256 1.00 96.19 108 THR A C 1
ATOM 826 O O . THR A 1 108 ? 11.259 -32.631 -11.166 1.00 96.19 108 THR A O 1
ATOM 829 N N . ASP A 1 109 ? 10.879 -31.791 -13.220 1.00 92.75 109 ASP A N 1
ATOM 830 C CA . ASP A 1 109 ? 11.657 -30.551 -13.072 1.00 92.75 109 ASP A CA 1
ATOM 831 C C . ASP A 1 109 ? 10.795 -29.285 -13.183 1.00 92.75 109 ASP A C 1
ATOM 833 O O . ASP A 1 109 ? 11.228 -28.194 -12.810 1.00 92.75 109 ASP A O 1
ATOM 837 N N . GLY A 1 110 ? 9.572 -29.448 -13.698 1.00 85.06 110 GLY A N 1
ATOM 838 C CA . GLY A 1 110 ? 8.683 -28.359 -14.063 1.00 85.06 110 GLY A CA 1
ATOM 839 C C . GLY A 1 110 ? 7.779 -27.828 -12.952 1.00 85.06 110 GLY A C 1
ATOM 840 O O . GLY A 1 110 ? 7.645 -28.378 -11.856 1.00 85.06 110 GLY A O 1
ATOM 841 N N . GLU A 1 111 ? 7.098 -26.739 -13.303 1.00 93.25 111 GLU A N 1
ATOM 842 C CA . GLU A 1 111 ? 6.123 -26.035 -12.477 1.00 93.25 111 GLU A CA 1
ATOM 843 C C . GLU A 1 111 ? 4.779 -25.971 -13.210 1.00 93.25 111 GLU A C 1
ATOM 845 O O . GLU A 1 111 ? 4.733 -25.880 -14.438 1.00 93.25 111 GLU A O 1
ATOM 850 N N . ILE A 1 112 ? 3.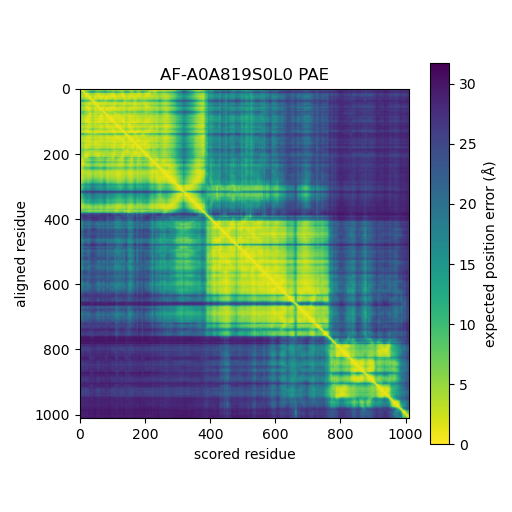678 -25.983 -12.462 1.00 95.38 112 ILE A N 1
ATOM 851 C CA . ILE A 1 112 ? 2.328 -25.801 -13.004 1.00 95.38 112 ILE A CA 1
ATOM 852 C C . ILE A 1 112 ? 1.603 -24.670 -12.282 1.00 95.38 112 ILE A C 1
ATOM 854 O O . ILE A 1 112 ? 1.864 -24.374 -11.115 1.00 95.38 112 ILE A O 1
ATOM 858 N N . ASP A 1 113 ? 0.670 -24.031 -12.984 1.00 93.06 113 ASP A N 1
ATOM 859 C CA . ASP A 1 113 ? -0.147 -22.965 -12.416 1.00 93.06 113 ASP A CA 1
ATOM 860 C C . ASP A 1 113 ? -1.155 -23.497 -11.377 1.00 93.06 113 ASP A C 1
ATOM 862 O O . ASP A 1 113 ? -1.501 -24.681 -11.348 1.00 93.06 113 ASP A O 1
ATOM 866 N N . ASN A 1 114 ? -1.682 -22.602 -10.539 1.00 89.50 114 ASN A N 1
ATOM 867 C CA . ASN A 1 114 ? -2.597 -22.962 -9.452 1.00 89.50 114 ASN A CA 1
ATOM 868 C C . ASN A 1 114 ? -3.859 -23.704 -9.924 1.00 89.50 114 ASN A C 1
ATOM 870 O O . ASN A 1 114 ? -4.338 -24.588 -9.215 1.00 89.50 114 ASN A O 1
ATOM 874 N N . SER A 1 115 ? -4.407 -23.362 -11.095 1.00 92.88 115 SER A N 1
ATOM 875 C CA . SER A 1 115 ? -5.608 -24.025 -11.615 1.00 92.88 115 SER A CA 1
ATOM 876 C C . SER A 1 115 ? -5.302 -25.463 -12.034 1.00 92.88 115 SER A C 1
ATOM 878 O O . SER A 1 115 ? -6.072 -26.371 -11.714 1.00 92.88 115 SER A O 1
ATOM 880 N N . SER A 1 116 ? -4.131 -25.685 -12.634 1.00 95.06 116 SER A N 1
ATOM 881 C CA . SER A 1 116 ? -3.609 -27.011 -12.962 1.00 95.06 116 SER A CA 1
ATOM 882 C C . SER A 1 116 ? -3.345 -27.850 -11.705 1.00 95.06 116 SER A C 1
ATOM 884 O O . SER A 1 116 ? -3.663 -29.039 -11.699 1.00 95.06 116 SER A O 1
ATOM 886 N N . VAL A 1 117 ? -2.852 -27.249 -10.611 1.00 95.25 117 VAL A N 1
ATOM 887 C CA . VAL A 1 117 ? -2.701 -27.941 -9.312 1.00 95.25 117 VAL A CA 1
ATOM 888 C C . VAL A 1 117 ? -4.052 -28.441 -8.794 1.00 95.25 117 VAL A C 1
ATOM 890 O O . VAL A 1 117 ? -4.182 -29.608 -8.418 1.00 95.25 117 VAL A O 1
ATOM 893 N N . THR A 1 118 ? -5.077 -27.582 -8.798 1.00 93.56 118 THR A N 1
ATOM 894 C CA . THR A 1 118 ? -6.423 -27.939 -8.324 1.00 93.56 118 THR A CA 1
ATOM 895 C C . THR A 1 118 ? -7.084 -29.004 -9.192 1.00 93.56 118 THR A C 1
ATOM 897 O O . THR A 1 118 ? -7.702 -29.939 -8.670 1.00 93.56 118 THR A O 1
ATOM 900 N N . GLN A 1 119 ? -6.927 -28.912 -10.513 1.00 95.00 119 GLN A N 1
ATOM 901 C CA . GLN A 1 119 ? -7.381 -29.964 -11.417 1.00 95.00 119 GLN A CA 1
ATOM 902 C C . GLN A 1 119 ? -6.662 -31.277 -11.099 1.00 95.00 119 GLN A C 1
ATOM 904 O O . GLN A 1 119 ? -7.332 -32.285 -10.878 1.00 95.00 119 GLN A O 1
ATOM 909 N N . PHE A 1 120 ? -5.331 -31.262 -10.951 1.00 96.00 120 PHE A N 1
ATOM 910 C CA . PHE A 1 120 ? -4.556 -32.472 -10.666 1.00 96.00 120 PHE A CA 1
ATOM 911 C C . PHE A 1 120 ? -4.969 -33.146 -9.367 1.00 96.00 120 PHE A C 1
ATOM 913 O O . PHE A 1 120 ? -5.195 -34.356 -9.345 1.00 96.00 120 PHE A O 1
ATOM 920 N N . ALA A 1 121 ? -5.196 -32.358 -8.322 1.00 94.25 121 ALA A N 1
ATOM 921 C CA . ALA A 1 121 ? -5.728 -32.848 -7.061 1.00 94.25 121 ALA A CA 1
ATOM 922 C C . ALA A 1 121 ? -7.100 -33.506 -7.180 1.00 94.25 121 ALA A C 1
ATOM 924 O O . ALA A 1 121 ? -7.375 -34.477 -6.480 1.00 94.25 121 ALA A O 1
ATOM 925 N N . THR A 1 122 ? -7.951 -33.013 -8.077 1.00 92.75 122 THR A N 1
ATOM 926 C CA . THR A 1 122 ? -9.281 -33.590 -8.292 1.00 92.75 122 THR A CA 1
ATOM 927 C C . THR A 1 122 ? -9.188 -35.004 -8.869 1.00 92.75 122 THR A C 1
ATOM 929 O O . THR A 1 122 ? -9.916 -35.885 -8.418 1.00 92.75 122 THR A O 1
ATOM 932 N N . TYR A 1 123 ? -8.265 -35.262 -9.801 1.00 92.88 123 TYR A N 1
ATOM 933 C CA . TYR A 1 123 ? -8.079 -36.606 -10.367 1.00 92.88 123 TYR A CA 1
ATOM 934 C C . TYR A 1 123 ? -7.321 -37.564 -9.437 1.00 92.88 123 TYR A C 1
ATOM 936 O O . TYR A 1 123 ? -7.556 -38.776 -9.471 1.00 92.88 123 TYR A O 1
ATOM 944 N N . THR A 1 124 ? -6.404 -37.055 -8.609 1.00 92.38 124 THR A N 1
ATOM 945 C CA . THR A 1 124 ? -5.609 -37.904 -7.709 1.00 92.38 124 THR A CA 1
ATOM 946 C C . THR A 1 124 ? -6.352 -38.259 -6.425 1.00 92.38 124 THR A C 1
ATOM 948 O O . THR A 1 124 ? -6.117 -39.344 -5.903 1.00 92.38 124 THR A O 1
ATOM 951 N N . LYS A 1 125 ? -7.271 -37.411 -5.939 1.00 86.88 125 LYS A N 1
ATOM 952 C CA . LYS A 1 125 ? -7.951 -37.538 -4.634 1.00 86.88 125 LYS A CA 1
ATOM 953 C C . LYS A 1 125 ? -8.383 -38.966 -4.272 1.00 86.88 125 LYS A C 1
ATOM 955 O O . LYS A 1 125 ? -8.058 -39.429 -3.183 1.00 86.88 125 LYS A O 1
ATOM 960 N N . ASP A 1 126 ? -9.056 -39.674 -5.176 1.00 84.81 126 ASP A N 1
ATOM 961 C CA . ASP A 1 126 ? -9.587 -41.021 -4.898 1.00 84.81 126 ASP A CA 1
ATOM 962 C C . ASP A 1 126 ? -8.569 -42.153 -5.140 1.00 84.81 126 ASP A C 1
ATOM 964 O O . ASP A 1 126 ? -8.798 -43.306 -4.774 1.00 84.81 126 ASP A O 1
ATOM 968 N N . ASN A 1 127 ? -7.417 -41.825 -5.728 1.00 88.69 127 ASN A N 1
ATOM 969 C CA . ASN A 1 127 ? -6.393 -42.771 -6.170 1.00 88.69 127 ASN A CA 1
ATOM 970 C C . ASN A 1 127 ? -5.095 -42.690 -5.344 1.00 88.69 127 ASN A C 1
ATOM 972 O O . ASN A 1 127 ? -4.149 -43.418 -5.630 1.00 88.69 127 ASN A O 1
ATOM 976 N N . LEU A 1 128 ? -5.040 -41.849 -4.303 1.00 90.88 128 LEU A N 1
ATOM 977 C CA . LEU A 1 128 ? -3.874 -41.684 -3.416 1.00 90.88 128 LEU A CA 1
ATOM 978 C C . LEU A 1 128 ? -3.801 -42.695 -2.259 1.00 90.88 128 LEU A C 1
ATOM 980 O O . LEU A 1 128 ? -2.919 -42.600 -1.406 1.00 90.88 128 LEU A O 1
ATOM 984 N N . ASN A 1 129 ? -4.692 -43.688 -2.239 1.00 89.69 129 ASN A N 1
ATOM 985 C CA . ASN A 1 129 ? -4.612 -44.850 -1.351 1.00 89.69 129 ASN A CA 1
ATOM 986 C C . ASN A 1 129 ? -3.455 -45.770 -1.777 1.00 89.69 129 ASN A C 1
ATOM 988 O O . ASN A 1 129 ? -3.681 -46.830 -2.356 1.00 89.69 129 ASN A O 1
ATOM 992 N N . LYS A 1 130 ? -2.220 -45.319 -1.545 1.00 93.38 130 LYS A N 1
ATOM 993 C CA . LYS A 1 130 ? -0.970 -45.978 -1.938 1.00 93.38 130 LYS A CA 1
ATOM 994 C C . LYS A 1 130 ? -0.164 -46.387 -0.710 1.00 93.38 130 LYS A C 1
ATOM 996 O O . LYS A 1 130 ? -0.278 -45.762 0.344 1.00 93.38 130 LYS A O 1
ATOM 1001 N N . ALA A 1 131 ? 0.664 -47.420 -0.848 1.00 92.81 131 ALA A N 1
ATOM 1002 C CA . ALA A 1 131 ? 1.591 -47.838 0.203 1.00 92.81 131 ALA A CA 1
ATOM 1003 C C . ALA A 1 131 ? 2.671 -46.774 0.431 1.00 92.81 131 ALA A C 1
ATOM 1005 O O . ALA A 1 131 ? 3.016 -46.474 1.575 1.00 92.81 131 ALA A O 1
ATOM 1006 N N . LEU A 1 132 ? 3.169 -46.170 -0.653 1.00 95.44 132 LEU A N 1
ATOM 1007 C CA . LEU A 1 132 ? 4.117 -45.060 -0.614 1.00 95.44 132 LEU A CA 1
ATOM 1008 C C . LEU A 1 132 ? 4.032 -44.226 -1.897 1.00 95.44 132 LEU A C 1
ATOM 1010 O O . LEU A 1 132 ? 3.988 -44.769 -3.000 1.00 95.44 132 LEU A O 1
ATOM 1014 N N . VAL A 1 133 ? 4.061 -42.902 -1.753 1.00 97.25 133 VAL A N 1
ATOM 1015 C CA . VAL A 1 133 ? 4.251 -41.971 -2.871 1.00 97.25 133 VAL A CA 1
ATOM 1016 C C . VAL A 1 133 ? 5.601 -41.276 -2.714 1.00 97.25 133 VAL A C 1
ATOM 1018 O O . VAL A 1 133 ? 5.864 -40.647 -1.692 1.00 97.25 133 VAL A O 1
ATOM 1021 N N . ILE A 1 134 ? 6.465 -41.405 -3.715 1.00 97.75 134 ILE A N 1
ATOM 1022 C CA . ILE A 1 134 ? 7.798 -40.808 -3.766 1.00 97.75 134 ILE A CA 1
ATOM 1023 C C . ILE A 1 134 ? 7.768 -39.703 -4.818 1.00 97.75 134 ILE A C 1
ATOM 1025 O O . ILE A 1 134 ? 7.612 -39.979 -6.002 1.00 97.75 134 ILE A O 1
ATOM 1029 N N . CYS A 1 135 ? 7.928 -38.457 -4.399 1.00 97.62 135 CYS A N 1
ATOM 1030 C CA . CYS A 1 135 ? 8.006 -37.300 -5.284 1.00 97.62 135 CYS A CA 1
ATOM 1031 C C . CYS A 1 135 ? 9.477 -36.915 -5.444 1.00 97.62 135 CYS A C 1
ATOM 1033 O O . CYS A 1 135 ? 10.131 -36.639 -4.445 1.00 97.62 135 CYS A O 1
ATOM 1035 N N . ILE A 1 136 ? 10.008 -36.901 -6.661 1.00 96.94 136 ILE A N 1
ATOM 1036 C CA . ILE A 1 136 ? 11.408 -36.578 -6.950 1.00 96.94 136 ILE A CA 1
ATOM 1037 C C . ILE A 1 136 ? 11.440 -35.326 -7.818 1.00 96.94 136 ILE A C 1
ATOM 1039 O O . ILE A 1 136 ? 10.943 -35.327 -8.940 1.00 96.94 136 ILE A O 1
ATOM 1043 N N . ILE A 1 137 ? 12.042 -34.266 -7.291 1.00 95.62 137 ILE A N 1
ATOM 1044 C CA . ILE A 1 137 ? 12.246 -33.014 -8.012 1.00 95.62 137 ILE A CA 1
ATOM 1045 C C . ILE A 1 137 ? 13.686 -32.980 -8.496 1.00 95.62 137 ILE A C 1
ATOM 1047 O O . ILE A 1 137 ? 14.610 -32.977 -7.675 1.00 95.62 137 ILE A O 1
ATOM 1051 N N . VAL A 1 138 ? 13.877 -32.961 -9.813 1.00 93.94 138 VAL A N 1
ATOM 1052 C CA . VAL A 1 138 ? 15.208 -32.920 -10.422 1.00 93.94 138 VAL A CA 1
ATOM 1053 C C . VAL A 1 138 ? 15.519 -31.498 -10.850 1.00 93.94 138 VAL A C 1
ATOM 1055 O O . VAL A 1 138 ? 14.839 -30.928 -11.692 1.00 93.94 138 VAL A O 1
ATOM 1058 N N . HIS A 1 139 ? 16.543 -30.888 -10.257 1.00 87.88 139 HIS A N 1
ATOM 1059 C CA . HIS A 1 139 ? 16.925 -29.522 -10.614 1.00 87.88 139 HIS A CA 1
ATOM 1060 C C . HIS A 1 139 ? 18.398 -29.244 -10.285 1.00 87.88 139 HIS A C 1
ATOM 1062 O O . HIS A 1 139 ? 19.040 -29.923 -9.486 1.00 87.88 139 HIS A O 1
ATOM 1068 N N . LYS A 1 140 ? 18.955 -28.178 -10.867 1.00 81.25 140 LYS A N 1
ATOM 1069 C CA . LYS A 1 140 ? 20.285 -27.658 -10.499 1.00 81.25 140 LYS A CA 1
ATOM 1070 C C . LYS A 1 140 ? 20.282 -27.117 -9.063 1.00 81.25 140 LYS A C 1
ATOM 1072 O O . LYS A 1 140 ? 19.355 -26.388 -8.709 1.00 81.25 140 LYS A O 1
ATOM 1077 N N . ARG A 1 141 ? 21.379 -27.314 -8.310 1.00 77.38 141 ARG A N 1
ATOM 1078 C CA . ARG A 1 141 ? 21.649 -26.723 -6.968 1.00 77.38 141 ARG A CA 1
ATOM 1079 C C . ARG A 1 141 ? 21.779 -25.178 -6.940 1.00 77.38 141 ARG A C 1
ATOM 1081 O O . ARG A 1 141 ? 22.491 -24.628 -6.107 1.00 77.38 141 ARG A O 1
ATOM 1088 N N . LEU A 1 142 ? 21.151 -24.450 -7.862 1.00 69.69 142 LEU A N 1
ATOM 1089 C CA . LEU A 1 142 ? 21.200 -22.981 -7.892 1.00 69.69 142 LEU A CA 1
ATOM 1090 C C . LEU A 1 142 ? 20.240 -22.345 -6.877 1.00 69.69 142 LEU A C 1
ATOM 1092 O O . LEU A 1 142 ? 20.496 -21.245 -6.395 1.00 69.69 142 LEU A O 1
ATOM 1096 N N . LEU A 1 143 ? 19.146 -23.035 -6.555 1.00 70.06 143 LEU A N 1
ATOM 1097 C CA . LEU A 1 143 ? 18.130 -22.571 -5.614 1.00 70.06 143 LEU A CA 1
ATOM 1098 C C . LEU A 1 143 ? 18.398 -23.130 -4.223 1.00 70.06 143 LEU A C 1
ATOM 1100 O O . LEU A 1 143 ? 18.841 -24.270 -4.093 1.00 70.06 143 LEU A O 1
ATOM 1104 N N . ARG A 1 144 ? 18.079 -22.360 -3.178 1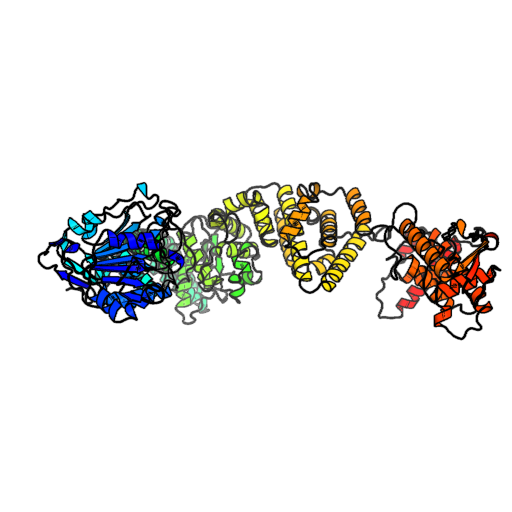.00 85.75 144 ARG A N 1
ATOM 1105 C CA . ARG A 1 144 ? 18.031 -22.909 -1.814 1.00 85.75 144 ARG A CA 1
ATOM 1106 C C . ARG A 1 144 ? 16.920 -23.957 -1.731 1.00 85.75 144 ARG A C 1
ATOM 1108 O O . ARG A 1 144 ? 15.910 -23.764 -2.410 1.00 85.75 144 ARG A O 1
ATOM 1115 N N . PRO A 1 145 ? 17.040 -24.993 -0.877 1.00 86.44 145 PRO A N 1
ATOM 1116 C CA . PRO A 1 145 ? 15.985 -25.989 -0.737 1.00 86.44 145 PRO A CA 1
ATOM 1117 C C . PRO A 1 145 ? 14.619 -25.343 -0.510 1.00 86.44 145 PRO A C 1
ATOM 1119 O O . PRO A 1 145 ? 13.671 -25.673 -1.203 1.00 86.44 145 PRO A O 1
ATOM 1122 N N . SER A 1 146 ? 14.552 -24.324 0.354 1.00 82.44 146 SER A N 1
ATOM 1123 C CA . SER A 1 146 ? 13.335 -23.558 0.649 1.00 82.44 146 SER A CA 1
ATOM 1124 C C . SER A 1 146 ? 12.641 -22.914 -0.562 1.00 82.44 146 SER A C 1
ATOM 1126 O O . SER A 1 146 ? 11.448 -22.634 -0.498 1.00 82.44 146 SER A O 1
ATOM 1128 N N . GLN A 1 147 ? 13.352 -22.672 -1.662 1.00 86.44 147 GLN A N 1
ATOM 1129 C CA . GLN A 1 147 ? 12.829 -21.994 -2.852 1.00 86.44 147 GLN A CA 1
ATOM 1130 C C . GLN A 1 147 ? 12.373 -22.963 -3.945 1.00 86.44 147 GLN A C 1
ATOM 1132 O O . GLN A 1 147 ? 11.897 -22.513 -4.983 1.00 86.44 147 GLN A O 1
ATOM 1137 N N . ILE A 1 148 ? 12.530 -24.272 -3.739 1.00 89.50 148 ILE A N 1
ATOM 1138 C CA . ILE A 1 148 ? 12.126 -25.276 -4.721 1.00 89.50 148 ILE A CA 1
ATOM 1139 C C . ILE A 1 148 ? 10.608 -25.222 -4.886 1.00 89.50 148 ILE A C 1
ATOM 1141 O O . ILE A 1 148 ? 9.868 -25.375 -3.909 1.00 89.50 148 ILE A O 1
ATOM 1145 N N . ASN A 1 149 ? 10.156 -25.017 -6.122 1.00 91.25 149 ASN A N 1
ATOM 1146 C CA . ASN A 1 149 ? 8.753 -25.118 -6.488 1.00 91.25 149 ASN A CA 1
ATOM 1147 C C . ASN A 1 149 ? 8.335 -26.593 -6.520 1.00 91.25 149 ASN A C 1
ATOM 1149 O O . ASN A 1 149 ? 9.013 -27.445 -7.085 1.00 91.25 149 ASN A O 1
ATOM 1153 N N . ILE A 1 150 ? 7.216 -26.887 -5.874 1.00 93.12 150 ILE A N 1
ATOM 1154 C CA . ILE A 1 150 ? 6.643 -28.216 -5.709 1.00 93.12 150 ILE A CA 1
ATOM 1155 C C . ILE A 1 150 ? 5.211 -28.296 -6.257 1.00 93.12 150 ILE A C 1
ATOM 1157 O O . ILE A 1 150 ? 4.487 -29.231 -5.927 1.00 93.12 150 ILE A O 1
ATOM 1161 N N . SER A 1 151 ? 4.769 -27.319 -7.057 1.00 94.88 151 SER A N 1
ATOM 1162 C CA . SER A 1 151 ? 3.399 -27.216 -7.597 1.00 94.88 151 SER A CA 1
ATOM 1163 C C . SER A 1 151 ? 2.906 -28.518 -8.225 1.00 94.88 151 SER A C 1
ATOM 1165 O O . SER A 1 151 ? 1.805 -28.966 -7.913 1.00 94.88 151 SER A O 1
ATOM 1167 N N . VAL A 1 152 ? 3.742 -29.173 -9.034 1.00 95.81 152 VAL A N 1
ATOM 1168 C CA . VAL A 1 152 ? 3.415 -30.450 -9.680 1.00 95.81 152 VAL A CA 1
ATOM 1169 C C . VAL A 1 152 ? 3.153 -31.552 -8.654 1.00 95.81 152 VAL A C 1
ATOM 1171 O O . VAL A 1 152 ? 2.191 -32.300 -8.789 1.00 95.81 152 VAL A O 1
ATOM 1174 N N . VAL A 1 153 ? 3.972 -31.650 -7.605 1.00 95.50 153 VAL A N 1
ATOM 1175 C CA . VAL A 1 153 ? 3.897 -32.749 -6.629 1.00 95.50 153 VAL A CA 1
ATOM 1176 C C . VAL A 1 153 ? 2.990 -32.441 -5.435 1.00 95.50 153 VAL A C 1
ATOM 1178 O O . VAL A 1 153 ? 2.616 -33.358 -4.706 1.00 95.50 153 VAL A O 1
ATOM 1181 N N . ALA A 1 154 ? 2.583 -31.184 -5.238 1.00 94.44 154 ALA A N 1
ATOM 1182 C CA . ALA A 1 154 ? 1.749 -30.755 -4.116 1.00 94.44 154 ALA A CA 1
ATOM 1183 C C . ALA A 1 154 ? 0.448 -31.576 -3.973 1.00 94.44 154 ALA A C 1
ATOM 1185 O O . ALA A 1 154 ? 0.162 -32.014 -2.857 1.00 94.44 154 ALA A O 1
ATOM 1186 N N . PRO A 1 155 ? -0.306 -31.900 -5.047 1.00 94.94 155 PRO A N 1
ATOM 1187 C CA . PRO A 1 155 ? -1.474 -32.776 -4.940 1.00 94.94 155 PRO A CA 1
ATOM 1188 C C . PRO A 1 155 ? -1.162 -34.179 -4.410 1.00 94.94 155 PRO A C 1
ATOM 1190 O O . PRO A 1 155 ? -1.961 -34.753 -3.673 1.00 94.94 155 PRO A O 1
ATOM 1193 N N . LEU A 1 156 ? 0.008 -34.724 -4.748 1.00 94.88 156 LEU A N 1
ATOM 1194 C CA . LEU A 1 156 ? 0.446 -36.059 -4.332 1.00 94.88 156 LEU A CA 1
ATOM 1195 C C . LEU A 1 156 ? 0.859 -36.103 -2.853 1.00 94.88 156 LEU A C 1
ATOM 1197 O O . LEU A 1 156 ? 0.714 -37.138 -2.202 1.00 94.88 156 LEU A O 1
ATOM 1201 N N . MET A 1 157 ? 1.273 -34.962 -2.288 1.00 91.62 157 MET A N 1
ATOM 1202 C CA . MET A 1 157 ? 1.592 -34.809 -0.859 1.00 91.62 157 MET A CA 1
ATOM 1203 C C . MET A 1 157 ? 0.393 -35.072 0.072 1.00 91.62 157 MET A C 1
ATOM 1205 O O . MET A 1 157 ? 0.556 -35.185 1.290 1.00 91.62 157 MET A O 1
ATOM 1209 N N . MET A 1 158 ? -0.821 -35.182 -0.477 1.00 88.94 158 MET A N 1
ATOM 1210 C CA . MET A 1 158 ? -2.036 -35.499 0.278 1.00 88.94 158 MET A CA 1
ATOM 1211 C C . MET A 1 158 ? -2.163 -36.977 0.659 1.00 88.94 158 MET A C 1
ATOM 1213 O O . MET A 1 158 ? -2.945 -37.289 1.559 1.00 88.94 158 MET A O 1
ATOM 1217 N N . ALA A 1 159 ? -1.377 -37.876 0.056 1.00 91.06 159 ALA A N 1
ATOM 1218 C CA . ALA A 1 159 ? -1.345 -39.276 0.470 1.00 91.06 159 ALA A CA 1
ATOM 1219 C C . ALA A 1 159 ? -0.934 -39.431 1.952 1.00 91.06 159 ALA A C 1
ATOM 1221 O O . ALA A 1 159 ? -0.372 -38.524 2.582 1.00 91.06 159 ALA A O 1
ATOM 1222 N N . SER A 1 160 ? -1.272 -40.579 2.544 1.00 89.62 160 SER A N 1
ATOM 1223 C CA . SER A 1 160 ? -0.967 -40.877 3.951 1.00 89.62 160 SER A CA 1
ATOM 1224 C C . SER A 1 160 ? 0.531 -41.065 4.184 1.00 89.62 160 SER A C 1
ATOM 1226 O O . SER A 1 160 ? 1.051 -40.568 5.179 1.00 89.62 160 SER A O 1
ATOM 1228 N N . ASN A 1 161 ? 1.217 -41.721 3.244 1.00 91.50 161 ASN A N 1
ATOM 1229 C CA . ASN A 1 161 ? 2.635 -42.047 3.321 1.00 91.50 161 ASN A CA 1
ATOM 1230 C C . ASN A 1 161 ? 3.389 -41.478 2.108 1.00 91.50 161 ASN A C 1
ATOM 1232 O O . ASN A 1 161 ? 3.241 -41.979 0.990 1.00 91.50 161 ASN A O 1
ATOM 1236 N N . VAL A 1 162 ? 4.167 -40.414 2.321 1.00 94.19 162 VAL A N 1
ATOM 1237 C CA . VAL A 1 162 ? 4.809 -39.629 1.254 1.00 94.19 162 VAL A CA 1
ATOM 1238 C C . VAL A 1 162 ? 6.264 -39.333 1.579 1.00 94.19 162 VAL A C 1
ATOM 1240 O O . VAL A 1 162 ? 6.597 -38.975 2.708 1.00 94.19 162 VAL A O 1
ATOM 1243 N N . LEU A 1 163 ? 7.120 -39.414 0.564 1.00 96.38 163 LEU A N 1
ATOM 1244 C CA . LEU A 1 163 ? 8.518 -39.013 0.613 1.00 96.38 163 LEU A CA 1
ATOM 1245 C C . LEU A 1 163 ? 8.817 -38.052 -0.542 1.00 96.38 163 LEU A C 1
ATOM 1247 O O . LEU A 1 163 ? 8.734 -38.433 -1.702 1.00 96.38 163 LEU A O 1
ATOM 1251 N N . CYS A 1 164 ? 9.166 -36.808 -0.230 1.00 96.25 164 CYS A N 1
ATOM 1252 C CA . CYS A 1 164 ? 9.530 -35.788 -1.207 1.00 96.25 164 CYS A CA 1
ATOM 1253 C C . CYS A 1 164 ? 11.043 -35.568 -1.196 1.00 96.25 164 CYS A C 1
ATOM 1255 O O . CYS A 1 164 ? 11.637 -35.259 -0.157 1.00 96.25 164 CYS A O 1
ATOM 1257 N N . LEU A 1 165 ? 11.657 -35.738 -2.359 1.00 96.31 165 LEU A N 1
ATOM 1258 C CA . LEU A 1 165 ? 13.089 -35.748 -2.582 1.00 96.31 165 LEU A CA 1
ATOM 1259 C C . LEU A 1 165 ? 13.482 -34.659 -3.574 1.00 96.31 165 LEU A C 1
ATOM 1261 O O . LEU A 1 165 ? 12.776 -34.392 -4.544 1.00 96.31 165 LEU A O 1
ATOM 1265 N N . PHE A 1 166 ? 14.659 -34.091 -3.359 1.00 95.12 166 PHE A N 1
ATOM 1266 C CA . PHE A 1 166 ? 15.388 -33.322 -4.352 1.00 95.12 166 PHE A CA 1
ATOM 1267 C C . PHE A 1 166 ? 16.551 -34.155 -4.873 1.00 95.12 166 PHE A C 1
ATOM 1269 O O . PHE A 1 166 ? 17.293 -34.730 -4.076 1.00 95.12 166 PHE A O 1
ATOM 1276 N N . TYR A 1 167 ? 16.730 -34.200 -6.187 1.00 94.62 167 TYR A N 1
ATOM 1277 C CA . TYR A 1 167 ? 17.840 -34.892 -6.824 1.00 94.62 167 TYR A CA 1
ATOM 1278 C C . TYR A 1 167 ? 18.597 -33.930 -7.735 1.00 94.62 167 TYR A C 1
ATOM 1280 O O . TYR A 1 167 ? 18.041 -33.336 -8.653 1.00 94.62 167 TYR A O 1
ATOM 1288 N N . ASP A 1 168 ? 19.890 -33.781 -7.483 1.00 90.94 168 ASP A N 1
ATOM 1289 C CA . ASP A 1 168 ? 20.790 -32.952 -8.296 1.00 90.94 168 ASP A CA 1
ATOM 1290 C C . ASP A 1 168 ? 21.556 -33.751 -9.361 1.00 90.94 168 ASP A C 1
ATOM 1292 O O . ASP A 1 168 ? 22.465 -33.222 -10.012 1.00 90.94 168 ASP A O 1
ATOM 1296 N N . GLY A 1 169 ? 21.199 -35.030 -9.494 1.00 90.12 169 GLY A N 1
ATOM 1297 C CA . GLY A 1 169 ? 21.823 -36.017 -10.359 1.00 90.12 169 GLY A CA 1
ATOM 1298 C C . GLY A 1 169 ? 22.940 -36.850 -9.710 1.00 90.12 169 GLY A C 1
ATOM 1299 O O . GLY A 1 169 ? 23.376 -37.836 -10.298 1.00 90.12 169 GLY A O 1
ATOM 1300 N N . GLU A 1 170 ? 23.373 -36.529 -8.490 1.00 89.69 170 GLU A N 1
ATOM 1301 C CA . GLU A 1 170 ? 24.329 -37.338 -7.720 1.00 89.69 170 GLU A CA 1
ATOM 1302 C C . GLU A 1 170 ? 23.717 -37.842 -6.410 1.00 89.69 170 GLU A C 1
ATOM 1304 O O . GLU A 1 170 ? 23.811 -39.028 -6.093 1.00 89.69 170 GLU A O 1
ATOM 1309 N N . ILE A 1 171 ? 23.068 -36.955 -5.653 1.00 92.75 171 ILE A N 1
ATOM 1310 C CA . ILE A 1 171 ? 22.612 -37.200 -4.285 1.00 92.75 171 ILE A CA 1
ATOM 1311 C C . ILE A 1 171 ? 21.116 -36.900 -4.173 1.00 92.75 171 ILE A C 1
ATOM 1313 O O . ILE A 1 171 ? 20.641 -35.842 -4.586 1.00 92.75 171 ILE A O 1
ATOM 1317 N N . PHE A 1 172 ? 20.369 -37.823 -3.558 1.00 95.19 172 PHE A N 1
ATOM 1318 C CA . PHE A 1 172 ? 18.989 -37.575 -3.144 1.00 95.19 172 PHE A CA 1
ATOM 1319 C C . PHE A 1 172 ? 18.969 -36.910 -1.772 1.00 95.19 172 PHE A C 1
ATOM 1321 O O . PHE A 1 172 ? 19.511 -37.452 -0.808 1.00 95.19 172 PHE A O 1
ATOM 1328 N N . TYR A 1 173 ? 18.301 -35.768 -1.674 1.00 95.50 173 TYR A N 1
ATOM 1329 C CA . TYR A 1 173 ? 18.066 -35.040 -0.434 1.00 95.50 173 TYR A CA 1
ATOM 1330 C C . TYR A 1 173 ? 16.598 -35.135 -0.043 1.00 95.50 173 TYR A C 1
ATOM 1332 O O . TYR A 1 173 ? 15.715 -34.889 -0.861 1.00 95.50 173 TYR A O 1
ATOM 1340 N N . VAL A 1 174 ? 16.325 -35.448 1.217 1.00 95.81 174 VAL A N 1
ATOM 1341 C CA . VAL A 1 174 ? 14.967 -35.490 1.760 1.00 95.81 174 VAL A CA 1
ATOM 1342 C C . VAL A 1 174 ? 14.499 -34.062 2.034 1.00 95.81 174 VAL A C 1
ATOM 1344 O O . VAL A 1 174 ? 14.996 -33.407 2.951 1.00 95.81 174 VAL A O 1
ATOM 1347 N N . LEU A 1 175 ? 13.535 -33.586 1.241 1.00 92.94 175 LEU A N 1
ATOM 1348 C CA . LEU A 1 175 ? 12.884 -32.290 1.445 1.00 92.94 175 LEU A CA 1
ATOM 1349 C C . LEU A 1 175 ? 11.782 -32.392 2.499 1.00 92.94 175 LEU A C 1
ATOM 1351 O O . LEU A 1 175 ? 11.690 -31.560 3.398 1.00 92.94 175 LEU A O 1
ATOM 1355 N N . SER A 1 176 ? 10.937 -33.417 2.382 1.00 92.81 176 SER A N 1
ATOM 1356 C CA . SER A 1 176 ? 9.816 -33.649 3.288 1.00 92.81 176 SER A CA 1
ATOM 1357 C C . SER A 1 176 ? 9.430 -35.127 3.313 1.00 92.81 176 SER A C 1
ATOM 1359 O O . SER A 1 176 ? 9.629 -35.857 2.346 1.00 92.81 176 SER A O 1
ATOM 1361 N N . SER A 1 177 ? 8.866 -35.573 4.425 1.00 93.00 177 SER A N 1
ATOM 1362 C CA . SER A 1 177 ? 8.386 -36.928 4.654 1.00 93.00 177 SER A CA 1
ATOM 1363 C C . SER A 1 177 ? 7.154 -36.908 5.556 1.00 93.00 177 SER A C 1
ATOM 1365 O O . SER A 1 177 ? 7.069 -36.127 6.505 1.00 93.00 177 SER A O 1
ATOM 1367 N N . LYS A 1 178 ? 6.186 -37.775 5.255 1.00 90.06 178 LYS A N 1
ATOM 1368 C CA . LYS A 1 178 ? 4.897 -37.882 5.949 1.00 90.06 178 LYS A CA 1
ATOM 1369 C C . LYS A 1 178 ? 4.495 -39.350 6.062 1.00 90.06 178 LYS A C 1
ATOM 1371 O O . LYS A 1 178 ? 4.686 -40.099 5.111 1.00 90.06 178 LYS A O 1
ATOM 1376 N N . GLY A 1 179 ? 3.895 -39.737 7.185 1.00 88.38 179 GLY A N 1
ATOM 1377 C CA . GLY A 1 179 ? 3.410 -41.102 7.417 1.00 88.38 179 GLY A CA 1
ATOM 1378 C C . GLY A 1 179 ? 4.515 -42.050 7.873 1.00 88.38 179 GLY A C 1
ATOM 1379 O O . GLY A 1 179 ? 5.544 -41.623 8.389 1.00 88.38 179 GLY A O 1
ATOM 1380 N N . TYR A 1 180 ? 4.314 -43.354 7.689 1.00 87.94 180 TYR A N 1
ATOM 1381 C CA . TYR A 1 180 ? 5.235 -44.383 8.188 1.00 87.94 180 TYR A CA 1
ATOM 1382 C C . TYR A 1 180 ? 6.695 -44.201 7.724 1.00 87.94 180 TYR A C 1
ATOM 1384 O O . TYR A 1 180 ? 7.630 -44.459 8.481 1.00 87.94 180 TYR A O 1
ATOM 1392 N N . ILE A 1 181 ? 6.912 -43.692 6.507 1.00 92.50 181 ILE A N 1
ATOM 1393 C CA . ILE A 1 181 ? 8.250 -43.487 5.941 1.00 92.50 181 ILE A CA 1
ATOM 1394 C C . ILE A 1 181 ? 9.083 -42.455 6.720 1.00 92.50 181 ILE A C 1
ATOM 1396 O O . ILE A 1 181 ? 10.315 -42.515 6.698 1.00 92.50 181 ILE A O 1
ATOM 1400 N N . SER A 1 182 ? 8.443 -41.546 7.469 1.00 91.44 182 SER A N 1
ATOM 1401 C CA . SER A 1 182 ? 9.146 -40.518 8.244 1.00 91.44 182 SER A CA 1
ATOM 1402 C C . SER A 1 182 ? 9.941 -41.084 9.428 1.00 91.44 182 SER A C 1
ATOM 1404 O O . SER A 1 182 ? 10.777 -40.381 9.995 1.00 91.44 182 SER A O 1
ATOM 1406 N N . GLN A 1 183 ? 9.694 -42.344 9.811 1.00 90.69 183 GLN A N 1
ATOM 1407 C CA . GLN A 1 183 ? 10.486 -43.057 10.820 1.00 90.69 183 GLN A CA 1
ATOM 1408 C C . GLN A 1 183 ? 11.910 -43.349 10.329 1.00 90.69 183 GLN A C 1
ATOM 1410 O O . GLN A 1 183 ? 12.849 -43.329 11.124 1.00 90.69 183 GLN A O 1
ATOM 1415 N N . PHE A 1 184 ? 12.066 -43.577 9.022 1.00 93.19 184 PHE A N 1
ATOM 1416 C CA . PHE A 1 184 ? 13.352 -43.863 8.386 1.00 93.19 184 PHE A CA 1
ATOM 1417 C C . PHE A 1 184 ? 14.020 -42.589 7.871 1.00 93.19 184 PHE A C 1
ATOM 1419 O O . PHE A 1 184 ? 15.225 -42.413 8.026 1.00 93.19 184 PHE A O 1
ATOM 1426 N N . TYR A 1 185 ? 13.225 -41.672 7.314 1.00 93.81 185 TYR A N 1
ATOM 1427 C CA . TYR A 1 185 ? 13.714 -40.427 6.728 1.00 93.81 185 TYR A CA 1
ATOM 1428 C C . TYR A 1 185 ? 12.998 -39.237 7.347 1.00 93.81 185 TYR A C 1
ATOM 1430 O O . TYR A 1 185 ? 11.875 -38.909 6.969 1.00 93.81 185 TYR A O 1
ATOM 1438 N N . LYS A 1 186 ? 13.630 -38.574 8.315 1.00 89.50 186 LYS A N 1
ATOM 1439 C CA . LYS A 1 186 ? 13.039 -37.403 8.975 1.00 89.50 186 LYS A CA 1
ATOM 1440 C C . LYS A 1 186 ? 13.133 -36.168 8.078 1.00 89.50 186 LYS A C 1
ATOM 1442 O O . LYS A 1 186 ? 14.166 -35.918 7.465 1.00 89.50 186 LYS A O 1
ATOM 1447 N N . SER A 1 187 ? 12.063 -35.378 8.050 1.00 87.06 187 SER A N 1
ATOM 1448 C CA . SER A 1 187 ? 12.085 -34.049 7.430 1.00 87.06 187 SER A CA 1
ATOM 1449 C C . SER A 1 187 ? 13.042 -33.132 8.192 1.00 87.06 187 SER A C 1
ATOM 1451 O O . SER A 1 187 ? 13.039 -33.127 9.425 1.00 87.06 187 SER A O 1
ATOM 1453 N N . SER A 1 188 ? 13.848 -32.348 7.473 1.00 84.25 188 SER A N 1
ATOM 1454 C CA . SER A 1 188 ? 14.646 -31.291 8.100 1.00 84.25 188 SER A CA 1
ATOM 1455 C C . SER A 1 188 ? 13.747 -30.111 8.473 1.00 84.25 188 SER A C 1
ATOM 1457 O O . SER A 1 188 ? 12.924 -29.681 7.669 1.00 84.25 188 SER A O 1
ATOM 1459 N N . ASN A 1 189 ? 13.946 -29.543 9.664 1.00 77.69 189 ASN A N 1
ATOM 1460 C CA . ASN A 1 189 ? 13.320 -28.271 10.050 1.00 77.69 189 ASN A CA 1
ATOM 1461 C C . ASN A 1 189 ? 14.049 -27.058 9.446 1.00 77.69 189 ASN A C 1
ATOM 1463 O O . ASN A 1 189 ? 13.559 -25.935 9.533 1.00 77.69 189 ASN A O 1
ATOM 1467 N N . ASP A 1 190 ? 15.236 -27.272 8.875 1.00 81.56 190 ASP A N 1
ATOM 1468 C CA . ASP A 1 190 ? 16.070 -26.234 8.286 1.00 81.56 190 ASP A CA 1
ATOM 1469 C C . ASP A 1 190 ? 16.292 -26.523 6.796 1.00 81.56 190 ASP A C 1
ATOM 1471 O O . ASP A 1 190 ? 17.051 -27.420 6.422 1.00 81.56 190 ASP A O 1
ATOM 1475 N N . LEU A 1 191 ? 15.605 -25.744 5.956 1.00 84.75 191 LEU A N 1
ATOM 1476 C CA . LEU A 1 191 ? 15.676 -25.796 4.493 1.00 84.75 191 LEU A CA 1
ATOM 1477 C C . LEU A 1 191 ? 16.569 -24.682 3.913 1.00 84.75 191 LEU A C 1
ATOM 1479 O O . LEU A 1 191 ? 16.447 -24.332 2.737 1.00 84.75 191 LEU A O 1
ATOM 1483 N N . THR A 1 192 ? 17.444 -24.078 4.727 1.00 84.25 192 THR A N 1
ATOM 1484 C CA . THR A 1 192 ? 18.338 -22.997 4.269 1.00 84.25 192 THR A CA 1
ATOM 1485 C C . THR A 1 192 ? 19.489 -23.496 3.397 1.00 84.25 192 THR A C 1
ATOM 1487 O O . THR A 1 192 ? 19.957 -22.738 2.547 1.00 84.25 192 THR A O 1
ATOM 1490 N N . ASP A 1 193 ? 19.918 -24.750 3.581 1.00 87.88 193 ASP A N 1
ATOM 1491 C CA . ASP A 1 193 ? 21.072 -25.355 2.908 1.00 87.88 193 ASP A CA 1
ATOM 1492 C C . ASP A 1 193 ? 20.871 -26.870 2.709 1.00 87.88 193 ASP A C 1
ATOM 1494 O O . ASP A 1 193 ? 20.409 -27.561 3.618 1.00 87.88 193 ASP A O 1
ATOM 1498 N N . TYR A 1 194 ? 21.257 -27.396 1.541 1.00 88.31 194 TYR A N 1
ATOM 1499 C CA . TYR A 1 194 ? 21.221 -28.829 1.224 1.00 88.31 194 TYR A CA 1
ATOM 1500 C C . TYR A 1 194 ? 22.091 -29.669 2.160 1.00 88.31 194 TYR A C 1
ATOM 1502 O O . TYR A 1 194 ? 21.748 -30.813 2.438 1.00 88.31 194 TYR A O 1
ATOM 1510 N N . GLN A 1 195 ? 23.192 -29.117 2.680 1.00 90.38 195 GLN A N 1
ATOM 1511 C CA . GLN A 1 195 ? 24.092 -29.846 3.587 1.00 90.38 195 GLN A CA 1
ATOM 1512 C C . GLN A 1 195 ? 23.427 -30.239 4.911 1.00 90.38 195 GLN A C 1
ATOM 1514 O O . GLN A 1 195 ? 23.890 -31.151 5.592 1.00 90.38 195 GLN A O 1
ATOM 1519 N N . LYS A 1 196 ? 22.350 -29.544 5.286 1.00 90.25 196 LYS A N 1
ATOM 1520 C CA . LYS A 1 196 ? 21.579 -29.822 6.501 1.00 90.25 196 LYS A CA 1
ATOM 1521 C C . LYS A 1 196 ? 20.474 -30.851 6.273 1.00 90.25 196 LYS A C 1
ATOM 1523 O O . LYS A 1 196 ? 19.852 -31.297 7.235 1.00 90.25 196 LYS A O 1
ATOM 1528 N N . LEU A 1 197 ? 20.200 -31.203 5.018 1.00 92.12 197 LEU A N 1
ATOM 1529 C CA . LEU A 1 197 ? 19.169 -32.169 4.673 1.00 92.12 197 LEU A CA 1
ATOM 1530 C C . LEU A 1 197 ? 19.696 -33.594 4.835 1.00 92.12 197 LEU A C 1
ATOM 1532 O O . LEU A 1 197 ? 20.871 -33.880 4.612 1.00 92.12 197 LEU A O 1
ATOM 1536 N N . THR A 1 198 ? 18.794 -34.505 5.194 1.00 95.06 198 THR A N 1
ATOM 1537 C CA . THR A 1 198 ? 19.107 -35.937 5.221 1.00 95.06 198 THR A CA 1
ATOM 1538 C C . THR A 1 198 ? 19.291 -36.428 3.789 1.00 95.06 198 THR A C 1
ATOM 1540 O O . THR A 1 198 ? 18.437 -36.176 2.940 1.00 95.06 198 THR A O 1
ATOM 1543 N N . THR A 1 199 ? 20.395 -37.117 3.512 1.00 95.44 199 THR A N 1
ATOM 1544 C CA . THR A 1 199 ? 20.622 -37.758 2.215 1.00 95.44 199 THR A CA 1
ATOM 1545 C C . THR A 1 199 ? 20.046 -39.169 2.206 1.00 95.44 199 THR A C 1
ATOM 1547 O O . THR A 1 199 ? 19.915 -39.814 3.248 1.00 95.44 199 THR A O 1
ATOM 1550 N N . LEU A 1 200 ? 19.671 -39.649 1.023 1.00 95.38 200 LEU A N 1
ATOM 1551 C CA . LEU A 1 200 ? 19.015 -40.938 0.839 1.00 95.38 200 LEU A CA 1
ATOM 1552 C C . LEU A 1 200 ? 19.723 -41.767 -0.236 1.00 95.38 200 LEU A C 1
ATOM 1554 O O . LEU A 1 200 ? 20.080 -41.262 -1.298 1.00 95.38 200 LEU A O 1
ATOM 1558 N N . ASN A 1 201 ? 19.876 -43.067 0.025 1.00 94.31 201 ASN A N 1
ATOM 1559 C CA . ASN A 1 201 ? 20.258 -44.049 -0.985 1.00 94.31 201 ASN A CA 1
ATOM 1560 C C . ASN A 1 201 ? 19.000 -44.743 -1.526 1.00 94.31 201 ASN A C 1
ATOM 1562 O O . ASN A 1 201 ? 18.314 -45.465 -0.801 1.00 94.31 201 ASN A O 1
ATOM 1566 N N . ILE A 1 202 ? 18.696 -44.531 -2.808 1.00 93.88 202 ILE A N 1
ATOM 1567 C CA . ILE A 1 202 ? 17.456 -45.027 -3.415 1.00 93.88 202 ILE A CA 1
ATOM 1568 C C . ILE A 1 202 ? 17.401 -46.564 -3.477 1.00 93.88 202 ILE A C 1
ATOM 1570 O O . ILE A 1 202 ? 16.332 -47.148 -3.317 1.00 93.88 202 ILE A O 1
ATOM 1574 N N . ASN A 1 203 ? 18.546 -47.244 -3.599 1.00 92.56 203 ASN A N 1
ATOM 1575 C CA . ASN A 1 203 ? 18.591 -48.709 -3.579 1.00 92.56 203 ASN A CA 1
ATOM 1576 C C . ASN A 1 203 ? 18.229 -49.269 -2.206 1.00 92.56 203 ASN A C 1
ATOM 1578 O O . ASN A 1 203 ? 17.510 -50.265 -2.119 1.00 92.56 203 ASN A O 1
ATOM 1582 N N . GLU A 1 204 ? 18.701 -48.620 -1.141 1.00 93.75 204 GLU A N 1
ATOM 1583 C CA . GLU A 1 204 ? 18.376 -48.998 0.234 1.00 93.75 204 GLU A CA 1
ATOM 1584 C C . GLU A 1 204 ? 16.883 -48.811 0.521 1.00 93.75 204 GLU A C 1
ATOM 1586 O O . GLU A 1 204 ? 16.256 -49.719 1.075 1.00 93.75 204 GLU A O 1
ATOM 1591 N N . LEU A 1 205 ? 16.299 -47.693 0.070 1.00 94.50 205 LEU A N 1
ATOM 1592 C CA . LEU A 1 205 ? 14.857 -47.460 0.155 1.00 94.50 205 LEU A CA 1
ATOM 1593 C C . LEU A 1 205 ? 14.075 -48.617 -0.479 1.00 94.50 205 LEU A C 1
ATOM 1595 O O . LEU A 1 205 ? 13.116 -49.098 0.119 1.00 94.50 205 LEU A O 1
ATOM 1599 N N . PHE A 1 206 ? 14.497 -49.093 -1.655 1.00 94.69 206 PHE A N 1
ATOM 1600 C CA . PHE A 1 206 ? 13.742 -50.120 -2.371 1.00 94.69 206 PHE A CA 1
ATOM 1601 C C . PHE A 1 206 ? 13.934 -51.546 -1.837 1.00 94.69 206 PHE A C 1
ATOM 1603 O O . PHE A 1 206 ? 12.984 -52.332 -1.815 1.00 94.69 206 PHE A O 1
ATOM 1610 N N . HIS A 1 207 ? 15.149 -51.886 -1.401 1.00 93.31 207 HIS A N 1
ATOM 1611 C CA . HIS A 1 207 ? 15.523 -53.263 -1.064 1.00 93.31 207 HIS A CA 1
ATOM 1612 C C . HIS A 1 207 ? 15.478 -53.575 0.433 1.00 93.31 207 HIS A C 1
ATOM 1614 O O . HIS A 1 207 ? 15.231 -54.727 0.796 1.00 93.31 207 HIS A O 1
ATOM 1620 N N . ASN A 1 208 ? 15.719 -52.582 1.295 1.00 92.62 208 ASN A N 1
ATOM 1621 C CA . ASN A 1 208 ? 15.942 -52.812 2.724 1.00 92.62 208 ASN A CA 1
ATOM 1622 C C . ASN A 1 208 ? 14.802 -52.276 3.588 1.00 92.62 208 ASN A C 1
ATOM 1624 O O . ASN A 1 208 ? 14.471 -52.881 4.611 1.00 92.62 208 ASN A O 1
ATOM 1628 N N . ILE A 1 209 ? 14.187 -51.161 3.190 1.00 93.38 209 ILE A N 1
ATOM 1629 C CA . ILE A 1 209 ? 13.101 -50.567 3.966 1.00 93.38 209 ILE A CA 1
ATOM 1630 C C . ILE A 1 209 ? 11.812 -51.337 3.723 1.00 93.38 209 ILE A C 1
ATOM 1632 O O . ILE A 1 209 ? 11.374 -51.542 2.590 1.00 93.38 209 ILE A O 1
ATOM 1636 N N . LYS A 1 210 ? 11.199 -51.758 4.831 1.00 93.12 210 LYS A N 1
ATOM 1637 C CA . LYS A 1 210 ? 9.903 -52.420 4.824 1.00 93.12 210 LYS A CA 1
ATOM 1638 C C . LYS A 1 210 ? 8.819 -51.439 5.231 1.00 93.12 210 LYS A C 1
ATOM 1640 O O . LYS A 1 210 ? 8.910 -50.833 6.295 1.00 93.12 210 LYS A O 1
ATOM 1645 N N . ILE A 1 211 ? 7.790 -51.325 4.404 1.00 90.94 211 ILE A N 1
ATOM 1646 C CA . ILE A 1 211 ? 6.617 -50.489 4.650 1.00 90.94 211 ILE A CA 1
ATOM 1647 C C . ILE A 1 211 ? 5.364 -51.371 4.729 1.00 90.94 211 ILE A C 1
ATOM 1649 O O . ILE A 1 211 ? 5.337 -52.460 4.144 1.00 90.94 211 ILE A O 1
ATOM 1653 N N . PRO A 1 212 ? 4.338 -50.959 5.487 1.00 89.44 212 PRO A N 1
ATOM 1654 C CA . PRO A 1 212 ? 3.095 -51.707 5.561 1.00 89.44 212 PRO A CA 1
ATOM 1655 C C . PRO A 1 212 ? 2.298 -51.605 4.261 1.00 89.44 212 PRO A C 1
ATOM 1657 O O . PRO A 1 212 ? 2.382 -50.612 3.538 1.00 89.44 212 PRO A O 1
ATOM 1660 N N . GLU A 1 213 ? 1.469 -52.614 4.003 1.00 87.12 213 GLU A N 1
ATOM 1661 C CA . GLU A 1 213 ? 0.386 -52.492 3.025 1.00 87.12 213 GLU A CA 1
ATOM 1662 C C . GLU A 1 213 ? -0.537 -51.317 3.379 1.00 87.12 213 GLU A C 1
ATOM 1664 O O . GLU A 1 213 ? -0.793 -51.024 4.554 1.00 87.12 213 GLU A O 1
ATOM 1669 N N . TYR A 1 214 ? -1.036 -50.620 2.357 1.00 82.12 214 TYR A N 1
ATOM 1670 C CA . TYR A 1 214 ? -1.872 -49.450 2.580 1.00 82.12 214 TYR A CA 1
ATOM 1671 C C . TYR A 1 214 ? -3.222 -49.850 3.179 1.00 82.12 214 TYR A C 1
ATOM 1673 O O . TYR A 1 214 ? -3.854 -50.832 2.791 1.00 82.12 214 TYR A O 1
ATOM 1681 N N . THR A 1 215 ? -3.696 -49.050 4.129 1.00 84.00 215 THR A N 1
ATOM 1682 C CA . THR A 1 215 ? -5.068 -49.167 4.623 1.00 84.00 215 THR A CA 1
ATOM 1683 C C . THR A 1 215 ? -5.956 -48.298 3.745 1.00 84.00 215 THR A C 1
ATOM 1685 O O . THR A 1 215 ? -5.684 -47.110 3.581 1.00 84.00 215 THR A O 1
ATOM 1688 N N . LYS A 1 216 ? -7.006 -48.881 3.158 1.00 87.44 216 LYS A N 1
ATOM 1689 C CA . LYS A 1 216 ? -7.923 -48.149 2.279 1.00 87.44 216 LYS A CA 1
ATOM 1690 C C . LYS A 1 216 ? -8.667 -47.072 3.072 1.00 87.44 216 LYS A C 1
ATOM 1692 O O . LYS A 1 216 ? -9.502 -47.389 3.918 1.00 87.44 216 LYS A O 1
ATOM 1697 N N . ILE A 1 217 ? -8.385 -45.810 2.767 1.00 89.25 217 ILE A N 1
ATOM 1698 C CA . ILE A 1 217 ? -9.127 -44.666 3.291 1.00 89.25 217 ILE A CA 1
ATOM 1699 C C . ILE A 1 217 ? -10.410 -44.527 2.456 1.00 89.25 217 ILE A C 1
ATOM 1701 O O . ILE A 1 217 ? -10.338 -44.652 1.227 1.00 89.25 217 ILE A O 1
ATOM 1705 N N . PRO A 1 218 ? -11.588 -44.324 3.080 1.00 90.06 218 PRO A N 1
ATOM 1706 C CA . PRO A 1 218 ? -12.819 -44.068 2.346 1.00 90.06 218 PRO A CA 1
ATOM 1707 C C . PRO A 1 218 ? -12.659 -42.897 1.377 1.00 90.06 218 PRO A C 1
ATOM 1709 O O . PRO A 1 218 ? -11.982 -41.915 1.687 1.00 90.06 218 PRO A O 1
ATOM 1712 N N . ASN A 1 219 ? -13.322 -42.986 0.226 1.00 85.44 219 ASN A N 1
ATOM 1713 C CA . ASN A 1 219 ? -13.377 -41.875 -0.721 1.00 85.44 219 ASN A CA 1
ATOM 1714 C C . ASN A 1 219 ? -13.914 -40.621 -0.011 1.00 85.44 219 ASN A C 1
ATOM 1716 O O . ASN A 1 219 ? -14.702 -40.733 0.928 1.00 85.44 219 ASN A O 1
ATOM 1720 N N . ASP A 1 220 ? -13.471 -39.444 -0.449 1.00 87.19 220 ASP A N 1
ATOM 1721 C CA . ASP A 1 220 ? -13.759 -38.138 0.169 1.00 87.19 220 ASP A CA 1
ATOM 1722 C C . ASP A 1 220 ? -13.097 -37.828 1.520 1.00 87.19 220 ASP A C 1
ATOM 1724 O O . ASP A 1 220 ? -13.157 -36.676 1.958 1.00 87.19 220 ASP A O 1
ATOM 1728 N N . TYR A 1 221 ? -12.412 -38.787 2.150 1.00 91.44 221 TYR A N 1
ATOM 1729 C CA . TYR A 1 221 ? -11.686 -38.550 3.398 1.00 91.44 221 TYR A CA 1
ATOM 1730 C C . TYR A 1 221 ? -10.200 -38.274 3.148 1.00 91.44 221 TYR A C 1
ATOM 1732 O O . TYR A 1 221 ? -9.554 -38.927 2.333 1.00 91.44 221 TYR A O 1
ATOM 1740 N N . ILE A 1 222 ? -9.640 -37.324 3.898 1.00 90.69 222 ILE A N 1
ATOM 1741 C CA . ILE A 1 222 ? -8.218 -36.962 3.850 1.00 90.69 222 ILE A CA 1
ATOM 1742 C C . ILE A 1 222 ? -7.552 -37.391 5.156 1.00 90.69 222 ILE A C 1
ATOM 1744 O O . ILE A 1 222 ? -8.061 -37.042 6.225 1.00 90.69 222 ILE A O 1
ATOM 1748 N N . PRO A 1 223 ? -6.418 -38.109 5.115 1.00 91.00 223 PRO A N 1
ATOM 1749 C CA . PRO A 1 223 ? -5.675 -38.453 6.319 1.00 91.00 223 PRO A CA 1
ATOM 1750 C C . PRO A 1 223 ? -5.042 -37.197 6.930 1.00 91.00 223 PRO A C 1
ATOM 1752 O O . PRO A 1 223 ? -4.175 -36.566 6.318 1.00 91.00 223 PRO A O 1
ATOM 1755 N N . ILE A 1 224 ? -5.455 -36.865 8.154 1.00 90.69 224 ILE A N 1
ATOM 1756 C CA . ILE A 1 224 ? -4.874 -35.777 8.955 1.00 90.69 224 ILE A CA 1
ATOM 1757 C C . ILE A 1 224 ? -3.876 -36.297 9.993 1.00 90.69 224 ILE A C 1
ATOM 1759 O O . ILE A 1 224 ? -2.938 -35.590 10.339 1.00 90.69 224 ILE A O 1
ATOM 1763 N N . ARG A 1 225 ? -4.013 -37.552 10.446 1.00 88.19 225 ARG A N 1
ATOM 1764 C CA . ARG A 1 225 ? -2.998 -38.225 11.273 1.00 88.19 225 ARG A CA 1
ATOM 1765 C C . ARG A 1 225 ? -2.826 -39.666 10.851 1.00 88.19 225 ARG A C 1
ATOM 1767 O O . ARG A 1 225 ? -3.792 -40.326 10.475 1.00 88.19 225 ARG A O 1
ATOM 1774 N N . ASP A 1 226 ? -1.599 -40.142 10.971 1.00 85.25 226 ASP A N 1
ATOM 1775 C CA . ASP A 1 226 ? -1.222 -41.510 10.657 1.00 85.25 226 ASP A CA 1
ATOM 1776 C C . ASP A 1 226 ? -0.323 -42.055 11.776 1.00 85.25 226 ASP A C 1
ATOM 1778 O O . ASP A 1 226 ? 0.884 -41.813 11.791 1.00 85.25 226 ASP A O 1
ATOM 1782 N N . ASN A 1 227 ? -0.924 -42.728 12.760 1.00 82.50 227 ASN A N 1
ATOM 1783 C CA . ASN A 1 227 ? -0.214 -43.298 13.906 1.00 82.50 227 ASN A CA 1
ATOM 1784 C C . ASN A 1 227 ? 0.125 -44.775 13.651 1.00 82.50 227 ASN A C 1
ATOM 1786 O O . ASN A 1 227 ? -0.238 -45.361 12.634 1.00 82.50 227 ASN A O 1
ATOM 1790 N N . GLU A 1 228 ? 0.803 -45.431 14.594 1.00 78.88 228 GLU A N 1
ATOM 1791 C CA . GLU A 1 228 ? 1.123 -46.862 14.469 1.00 78.88 228 GLU A CA 1
ATOM 1792 C C . GLU A 1 228 ? -0.122 -47.762 14.421 1.00 78.88 228 GLU A C 1
ATOM 1794 O O . GLU A 1 228 ? -0.109 -48.784 13.737 1.00 78.88 228 GLU A O 1
ATOM 1799 N N . GLN A 1 229 ? -1.195 -47.383 15.123 1.00 83.69 229 GLN A N 1
ATOM 1800 C CA . GLN A 1 229 ? -2.396 -48.211 15.284 1.00 83.69 229 GLN A CA 1
ATOM 1801 C C . GLN A 1 229 ? -3.556 -47.788 14.380 1.00 83.69 229 GLN A C 1
ATOM 1803 O O . GLN A 1 229 ? -4.360 -48.630 13.982 1.00 83.69 229 GLN A O 1
ATOM 1808 N N . ASP A 1 230 ? -3.665 -46.500 14.063 1.00 88.19 230 ASP A N 1
ATOM 1809 C CA . ASP A 1 230 ? -4.822 -45.938 13.384 1.00 88.19 230 ASP A CA 1
ATOM 1810 C C . ASP A 1 230 ? -4.474 -44.781 12.440 1.00 88.19 230 ASP A C 1
ATOM 1812 O O . ASP A 1 230 ? -3.465 -44.090 12.585 1.00 88.19 230 ASP A O 1
ATOM 1816 N N . ILE A 1 231 ? -5.343 -44.583 11.451 1.00 88.19 231 ILE A N 1
ATOM 1817 C CA . ILE A 1 231 ? -5.363 -43.411 10.577 1.00 88.19 231 ILE A CA 1
ATOM 1818 C C . ILE A 1 231 ? -6.575 -42.577 10.968 1.00 88.19 231 ILE A C 1
ATOM 1820 O O . ILE A 1 231 ? -7.706 -43.066 10.938 1.00 88.19 231 ILE A O 1
ATOM 1824 N N . ILE A 1 232 ? -6.353 -41.311 11.308 1.00 91.19 232 ILE A N 1
ATOM 1825 C CA . ILE A 1 232 ? -7.434 -40.352 11.527 1.00 91.19 232 ILE A CA 1
ATOM 1826 C C . ILE A 1 232 ? -7.633 -39.590 10.229 1.00 91.19 232 ILE A C 1
ATOM 1828 O O . ILE A 1 232 ? -6.731 -38.890 9.759 1.00 91.19 232 ILE A O 1
ATOM 1832 N N . ALA A 1 233 ? -8.821 -39.732 9.657 1.00 92.50 233 ALA A N 1
ATOM 1833 C CA . ALA A 1 233 ? -9.183 -39.113 8.398 1.00 92.50 233 ALA A CA 1
ATOM 1834 C C . ALA A 1 233 ? -10.419 -38.226 8.552 1.00 92.50 233 ALA A C 1
ATOM 1836 O O . ALA A 1 233 ? -11.288 -38.473 9.394 1.00 92.50 233 ALA A O 1
ATOM 1837 N N . ILE A 1 234 ? -10.489 -37.186 7.725 1.00 93.62 234 ILE A N 1
ATOM 1838 C CA . ILE A 1 234 ? -11.531 -36.168 7.791 1.00 93.62 234 ILE A CA 1
ATOM 1839 C C . ILE A 1 234 ? -12.218 -35.984 6.440 1.00 93.62 234 ILE A C 1
ATOM 1841 O O . ILE A 1 234 ? -11.560 -35.864 5.409 1.00 93.62 234 ILE A O 1
ATOM 1845 N N . ASP A 1 235 ? -13.543 -35.927 6.449 1.00 94.12 235 ASP A N 1
ATOM 1846 C CA . ASP A 1 235 ? -14.321 -35.438 5.315 1.00 94.12 235 ASP A CA 1
ATOM 1847 C C . ASP A 1 235 ? -14.323 -33.907 5.376 1.00 94.12 235 ASP A C 1
ATOM 1849 O O . ASP A 1 235 ? -15.005 -33.300 6.208 1.00 94.12 235 ASP A O 1
ATOM 1853 N N . PHE A 1 236 ? -13.520 -33.280 4.516 1.00 93.25 236 PHE A N 1
ATOM 1854 C CA . PHE A 1 236 ? -13.304 -31.832 4.531 1.00 93.25 236 PHE A CA 1
ATOM 1855 C C . PHE A 1 236 ? -14.593 -31.038 4.287 1.00 93.25 236 PHE A C 1
ATOM 1857 O O . PHE A 1 236 ? -14.817 -30.006 4.915 1.00 93.25 236 PHE A O 1
ATOM 1864 N N . ASN A 1 237 ? -15.482 -31.534 3.424 1.00 93.38 237 ASN A N 1
ATOM 1865 C CA . ASN A 1 237 ? -16.734 -30.845 3.116 1.00 93.38 237 ASN A CA 1
ATOM 1866 C C . ASN A 1 237 ? -17.714 -30.930 4.289 1.00 93.38 237 ASN A C 1
ATOM 1868 O O . ASN A 1 237 ? -18.367 -29.942 4.625 1.00 93.38 237 ASN A O 1
ATOM 1872 N N . LYS A 1 238 ? -17.818 -32.092 4.947 1.00 94.62 238 LYS A N 1
ATOM 1873 C CA . LYS A 1 238 ? -18.623 -32.213 6.173 1.00 94.62 238 LYS A CA 1
ATOM 1874 C C . LYS A 1 238 ? -18.021 -31.404 7.322 1.00 94.62 238 LYS A C 1
ATOM 1876 O O . LYS A 1 238 ? -18.774 -30.824 8.100 1.00 94.62 238 LYS A O 1
ATOM 1881 N N . PHE A 1 239 ? -16.693 -31.332 7.406 1.00 94.31 239 PHE A N 1
ATOM 1882 C CA . PHE A 1 239 ? -15.979 -30.534 8.401 1.00 94.31 239 PHE A CA 1
ATOM 1883 C C . PHE A 1 239 ? -16.310 -29.041 8.293 1.00 94.31 239 PHE A C 1
ATOM 1885 O O . PHE A 1 239 ? -16.708 -28.449 9.293 1.00 94.31 239 PHE A O 1
ATOM 1892 N N . LEU A 1 240 ? -16.250 -28.458 7.089 1.00 93.06 240 LEU A N 1
ATOM 1893 C CA . LEU A 1 240 ? -16.591 -27.046 6.852 1.00 93.06 240 LEU A CA 1
ATOM 1894 C C . LEU A 1 240 ? -18.047 -26.690 7.199 1.00 93.06 240 LEU A C 1
ATOM 1896 O O . LEU A 1 240 ? -18.359 -25.529 7.449 1.00 93.06 240 LEU A O 1
ATOM 1900 N N . ASN A 1 241 ? -18.942 -27.679 7.226 1.00 92.12 241 ASN A N 1
ATOM 1901 C CA . ASN A 1 241 ? -20.354 -27.499 7.572 1.00 92.12 241 ASN A CA 1
ATOM 1902 C C . ASN A 1 241 ? -20.664 -27.784 9.053 1.00 92.12 241 ASN A C 1
ATOM 1904 O O . ASN A 1 241 ? -21.824 -27.705 9.471 1.00 92.12 241 ASN A O 1
ATOM 1908 N N . ASN A 1 242 ? -19.661 -28.145 9.858 1.00 89.00 242 ASN A N 1
ATOM 1909 C CA . ASN A 1 242 ? -19.859 -28.460 11.266 1.00 89.00 242 ASN A CA 1
ATOM 1910 C C . ASN A 1 242 ? -20.111 -27.189 12.099 1.00 89.00 242 ASN A C 1
ATOM 1912 O O . ASN A 1 242 ? -19.496 -26.152 11.886 1.00 89.00 242 ASN A O 1
ATOM 1916 N N . LYS A 1 243 ? -20.996 -27.286 13.094 1.00 87.38 243 LYS A N 1
ATOM 1917 C CA . LYS A 1 243 ? -21.289 -26.207 14.055 1.00 87.38 243 LYS A CA 1
ATOM 1918 C C . LYS A 1 243 ? -20.810 -26.512 15.479 1.00 87.38 243 LYS A C 1
ATOM 1920 O O . LYS A 1 243 ? -20.980 -25.691 16.372 1.00 87.38 243 LYS A O 1
ATOM 1925 N N . ASN A 1 244 ? -20.260 -27.703 15.723 1.00 87.38 244 ASN A N 1
ATOM 1926 C CA . ASN A 1 244 ? -19.816 -28.128 17.047 1.00 87.38 244 ASN A CA 1
ATOM 1927 C C . ASN A 1 244 ? -18.355 -27.717 17.307 1.00 87.38 244 ASN A C 1
ATOM 1929 O O . ASN A 1 244 ? -17.422 -28.389 16.859 1.00 87.38 244 ASN A O 1
ATOM 1933 N N . ILE A 1 245 ? -18.177 -26.647 18.081 1.00 84.88 245 ILE A N 1
ATOM 1934 C CA . ILE A 1 245 ? -16.878 -26.047 18.420 1.00 84.88 245 ILE A CA 1
ATOM 1935 C C . ILE A 1 245 ? -15.984 -27.000 19.222 1.00 84.88 245 ILE A C 1
ATOM 1937 O O . ILE A 1 245 ? -14.798 -27.115 18.916 1.00 84.88 245 ILE A O 1
ATOM 1941 N N . ASP A 1 246 ? -16.533 -27.738 20.191 1.00 84.69 246 ASP A N 1
ATOM 1942 C CA . ASP A 1 246 ? -15.742 -28.596 21.090 1.00 84.69 246 ASP A CA 1
ATOM 1943 C C . ASP A 1 246 ? -14.980 -29.679 20.316 1.00 84.69 246 ASP A C 1
ATOM 1945 O O . ASP A 1 246 ? -13.829 -30.000 20.610 1.00 84.69 246 ASP A O 1
ATOM 1949 N N . SER A 1 247 ? -15.610 -30.218 19.270 1.00 82.06 247 SER A N 1
ATOM 1950 C CA . SER A 1 247 ? -14.987 -31.218 18.399 1.00 82.06 247 SER A CA 1
ATOM 1951 C C . SER A 1 247 ? -13.839 -30.661 17.545 1.00 82.06 247 SER A C 1
ATOM 1953 O O . SER A 1 247 ? -12.937 -31.409 17.171 1.00 82.06 247 SER A O 1
ATOM 1955 N N . ILE A 1 248 ? -13.848 -29.354 17.268 1.00 84.81 248 ILE A N 1
ATOM 1956 C CA . ILE A 1 248 ? -12.850 -28.656 16.448 1.00 84.81 248 ILE A CA 1
ATOM 1957 C C . ILE A 1 248 ? -11.657 -28.218 17.303 1.00 84.81 248 ILE A C 1
ATOM 1959 O O . ILE A 1 248 ? -10.518 -28.337 16.859 1.00 84.81 248 ILE A O 1
ATOM 1963 N N . LEU A 1 249 ? -11.899 -27.793 18.548 1.00 84.00 249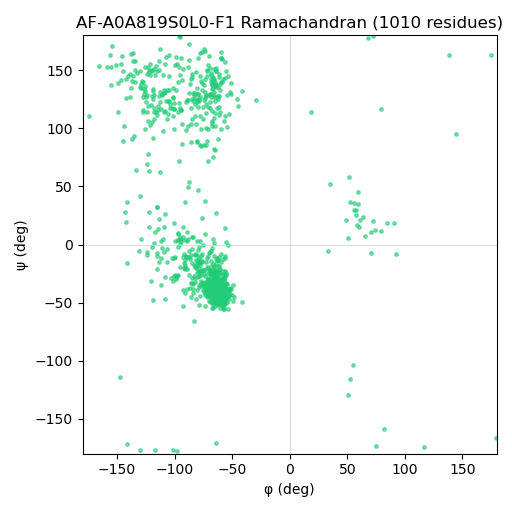 LEU A N 1
ATOM 1964 C CA . LEU A 1 249 ? -10.844 -27.401 19.492 1.00 84.00 249 LEU A CA 1
ATOM 1965 C C . LEU A 1 249 ? -9.871 -28.550 19.827 1.00 84.00 249 LEU A C 1
ATOM 1967 O O . LEU A 1 249 ? -8.749 -28.296 20.257 1.00 84.00 249 LEU A O 1
ATOM 1971 N N . ASN A 1 250 ? -10.266 -29.804 19.580 1.00 86.94 250 ASN A N 1
ATOM 1972 C CA . ASN A 1 250 ? -9.414 -30.988 19.741 1.00 86.94 250 ASN A CA 1
ATOM 1973 C C . ASN A 1 250 ? -8.441 -31.232 18.569 1.00 86.94 250 ASN A C 1
ATOM 1975 O O . ASN A 1 250 ? -7.645 -32.175 18.624 1.00 86.94 250 ASN A O 1
ATOM 1979 N N . LEU A 1 251 ? -8.508 -30.436 17.496 1.00 90.81 251 LEU A N 1
ATOM 1980 C CA . LEU A 1 251 ? -7.544 -30.501 16.399 1.00 90.81 251 LEU A CA 1
ATOM 1981 C C . LEU A 1 251 ? -6.224 -29.845 16.811 1.00 90.81 251 LEU A C 1
ATOM 1983 O O . LEU A 1 251 ? -6.191 -28.735 17.350 1.00 90.81 251 LEU A O 1
ATOM 1987 N N . THR A 1 252 ? -5.131 -30.547 16.527 1.00 91.38 252 THR A N 1
ATOM 1988 C CA . THR A 1 252 ? -3.767 -30.069 16.765 1.00 91.38 252 THR A CA 1
ATOM 1989 C C . THR A 1 252 ? -3.341 -29.074 15.686 1.00 91.38 252 THR A C 1
ATOM 1991 O O . THR A 1 252 ? -3.936 -29.001 14.612 1.00 91.38 252 THR A O 1
ATOM 1994 N N . GLU A 1 253 ? -2.267 -28.323 15.932 1.00 88.75 253 GLU A N 1
ATOM 1995 C CA . GLU A 1 253 ? -1.689 -27.424 14.924 1.00 88.75 253 GLU A CA 1
ATOM 1996 C C . GLU A 1 253 ? -1.329 -28.167 13.623 1.00 88.75 253 GLU A C 1
ATOM 1998 O O . GLU A 1 253 ? -1.572 -27.661 12.531 1.00 88.75 253 GLU A O 1
ATOM 2003 N N . ASN A 1 254 ? -0.816 -29.398 13.724 1.00 86.94 254 ASN A N 1
ATOM 2004 C CA . ASN A 1 254 ? -0.471 -30.217 12.560 1.00 86.94 254 ASN A CA 1
ATOM 2005 C C . ASN A 1 254 ? -1.706 -30.670 11.769 1.00 86.94 254 ASN A C 1
ATOM 2007 O O . ASN A 1 254 ? -1.661 -30.683 10.540 1.00 86.94 254 ASN A O 1
ATOM 2011 N N . ASP A 1 255 ? -2.815 -30.978 12.452 1.00 92.19 255 ASP A N 1
ATOM 2012 C CA . ASP A 1 255 ? -4.086 -31.280 11.782 1.00 92.19 255 ASP A CA 1
ATOM 2013 C C . ASP A 1 255 ? -4.534 -30.076 10.942 1.00 92.19 255 ASP A C 1
ATOM 2015 O O . ASP A 1 255 ? -4.886 -30.218 9.770 1.00 92.19 255 ASP A O 1
ATOM 2019 N N . TRP A 1 256 ? -4.454 -28.871 11.520 1.00 93.81 256 TRP A N 1
ATOM 2020 C CA . TRP A 1 256 ? -4.767 -27.628 10.820 1.00 93.81 256 TRP A CA 1
ATOM 2021 C C . TRP A 1 256 ? -3.841 -27.378 9.635 1.00 93.81 256 TRP A C 1
ATOM 2023 O O . TRP A 1 256 ? -4.328 -27.029 8.566 1.00 93.81 256 TRP A O 1
ATOM 2033 N N . LYS A 1 257 ? -2.533 -27.612 9.772 1.00 90.69 257 LYS A N 1
ATOM 2034 C CA . LYS A 1 257 ? -1.580 -27.486 8.658 1.00 90.69 257 LYS A CA 1
ATOM 2035 C C . LYS A 1 257 ? -2.001 -28.329 7.451 1.00 90.69 257 LYS A C 1
ATOM 2037 O O . LYS A 1 257 ? -2.037 -27.816 6.334 1.00 90.69 257 LYS A O 1
ATOM 2042 N N . ILE A 1 258 ? -2.404 -29.578 7.681 1.00 90.06 258 ILE A N 1
ATOM 2043 C CA . ILE A 1 258 ? -2.868 -30.487 6.620 1.00 90.06 258 ILE A CA 1
ATOM 2044 C C . ILE A 1 258 ? -4.198 -30.012 6.022 1.00 90.06 258 ILE A C 1
ATOM 2046 O O . ILE A 1 258 ? -4.348 -29.981 4.802 1.00 90.06 258 ILE A O 1
ATOM 2050 N N . LEU A 1 259 ? -5.153 -29.592 6.858 1.00 93.81 259 LEU A N 1
ATOM 2051 C CA . LEU A 1 259 ? -6.439 -29.049 6.402 1.00 93.81 259 LEU A CA 1
ATOM 2052 C C . LEU A 1 259 ? -6.267 -27.798 5.533 1.00 93.81 259 LEU A C 1
ATOM 2054 O O . LEU A 1 259 ? -6.950 -27.642 4.524 1.00 93.81 259 LEU A O 1
ATOM 2058 N N . ILE A 1 260 ? -5.346 -26.916 5.912 1.00 94.00 260 ILE A N 1
ATOM 2059 C CA . ILE A 1 260 ? -5.048 -25.676 5.195 1.00 94.00 260 ILE A CA 1
ATOM 2060 C C . ILE A 1 260 ? -4.350 -25.986 3.865 1.00 94.00 260 ILE A C 1
ATOM 2062 O O . ILE A 1 260 ? -4.753 -25.443 2.837 1.00 94.00 260 ILE A O 1
ATOM 2066 N N . GLN A 1 261 ? -3.366 -26.893 3.850 1.00 90.75 261 GLN A N 1
ATOM 2067 C CA . GLN A 1 261 ? -2.733 -27.370 2.611 1.00 90.75 261 GLN A CA 1
ATOM 2068 C C . GLN A 1 261 ? -3.765 -27.977 1.655 1.00 90.75 261 GLN A C 1
ATOM 2070 O O . GLN A 1 261 ? -3.783 -27.645 0.469 1.00 90.75 261 GLN A O 1
ATOM 2075 N N . TYR A 1 262 ? -4.670 -28.812 2.176 1.00 92.69 262 TYR A N 1
ATOM 2076 C CA . TYR A 1 262 ? -5.760 -29.374 1.387 1.00 92.69 262 TYR A CA 1
ATOM 2077 C C . TYR A 1 262 ? -6.690 -28.279 0.857 1.00 92.69 262 TYR A C 1
ATOM 2079 O O . TYR A 1 262 ? -7.032 -28.278 -0.325 1.00 92.69 262 TYR A O 1
ATOM 2087 N N . GLY A 1 263 ? -7.063 -27.309 1.697 1.00 93.25 263 GLY A N 1
ATOM 2088 C CA . GLY A 1 263 ? -7.855 -26.147 1.300 1.00 93.25 263 GLY A CA 1
ATOM 2089 C C . GLY A 1 263 ? -7.191 -25.335 0.185 1.00 93.25 263 GLY A C 1
ATOM 2090 O O . GLY A 1 263 ? -7.872 -24.916 -0.744 1.00 93.25 263 GLY A O 1
ATOM 2091 N N . LYS A 1 264 ? -5.866 -25.157 0.221 1.00 92.75 264 LYS A N 1
ATOM 2092 C CA . LYS A 1 264 ? -5.101 -24.481 -0.840 1.00 92.75 264 LYS A CA 1
ATOM 2093 C C . LYS A 1 264 ? -5.146 -25.265 -2.150 1.00 92.75 264 LYS A C 1
ATOM 2095 O O . LYS A 1 264 ? -5.566 -24.724 -3.168 1.00 92.75 264 LYS A O 1
ATOM 2100 N N . ILE A 1 265 ? -4.788 -26.548 -2.105 1.00 92.25 265 ILE A N 1
ATOM 2101 C CA . ILE A 1 265 ? -4.755 -27.424 -3.283 1.00 92.25 265 ILE A CA 1
ATOM 2102 C C . ILE A 1 265 ? -6.143 -27.547 -3.927 1.00 92.25 265 ILE A C 1
ATOM 2104 O O . ILE A 1 265 ? -6.276 -27.456 -5.144 1.00 92.25 265 ILE A O 1
ATOM 2108 N N . SER A 1 266 ? -7.187 -27.724 -3.116 1.00 91.38 266 SER A N 1
ATOM 2109 C CA . SER A 1 266 ? -8.573 -27.873 -3.581 1.00 91.38 266 SER A CA 1
ATOM 2110 C C . SER A 1 266 ? -9.267 -26.549 -3.921 1.00 91.38 266 SER A C 1
ATOM 2112 O O . SER A 1 266 ? -10.445 -26.562 -4.272 1.00 91.38 266 SER A O 1
ATOM 2114 N N . ASN A 1 267 ? -8.563 -25.414 -3.823 1.00 92.50 267 ASN A N 1
ATOM 2115 C CA . ASN A 1 267 ? -9.114 -24.071 -4.011 1.00 92.50 267 ASN A CA 1
ATOM 2116 C C . ASN A 1 267 ? -10.318 -23.751 -3.091 1.00 92.50 267 ASN A C 1
ATOM 2118 O O . ASN A 1 267 ? -11.253 -23.052 -3.470 1.00 92.50 267 ASN A O 1
ATOM 2122 N N . LYS A 1 268 ? -10.289 -24.262 -1.856 1.00 94.00 268 LYS A N 1
ATOM 2123 C CA . LYS A 1 268 ? -11.291 -24.055 -0.792 1.00 94.00 268 LYS A CA 1
ATOM 2124 C C . LYS A 1 268 ? -10.760 -23.282 0.416 1.00 94.00 268 LYS A C 1
ATOM 2126 O O . LYS A 1 268 ? -11.386 -23.248 1.475 1.00 94.00 268 LYS A O 1
ATOM 2131 N N . LEU A 1 269 ? -9.598 -22.649 0.284 1.00 90.94 269 LEU A N 1
ATOM 2132 C CA . LEU A 1 269 ? -8.956 -21.907 1.371 1.00 90.94 269 LEU A CA 1
ATOM 2133 C C . LEU A 1 269 ? -9.829 -20.744 1.877 1.00 90.94 269 LEU A C 1
ATOM 2135 O O . LEU A 1 269 ? -9.890 -20.484 3.078 1.00 90.94 269 LEU A O 1
ATOM 2139 N N . HIS A 1 270 ? -10.576 -20.104 0.971 1.00 87.56 270 HIS A N 1
ATOM 2140 C CA . HIS A 1 270 ? -11.544 -19.063 1.314 1.00 87.56 270 HIS A CA 1
ATOM 2141 C C . HIS A 1 270 ? -12.711 -19.594 2.164 1.00 87.56 270 HIS A C 1
ATOM 2143 O O . HIS A 1 270 ? -13.060 -18.981 3.173 1.00 87.56 270 HIS A O 1
ATOM 2149 N N . GLU A 1 271 ? -13.274 -20.754 1.807 1.00 91.44 271 GLU A N 1
ATOM 2150 C CA . GLU A 1 271 ? -14.329 -21.411 2.593 1.00 91.44 271 GLU A CA 1
ATOM 2151 C C . GLU A 1 271 ? -13.818 -21.765 3.998 1.00 91.44 271 GLU A C 1
ATOM 2153 O O . GLU A 1 271 ? -14.471 -21.460 4.996 1.00 91.44 271 GLU A O 1
ATOM 2158 N N . LEU A 1 272 ? -12.603 -22.324 4.086 1.00 93.69 272 LEU A N 1
ATOM 2159 C CA . LEU A 1 272 ? -11.949 -22.656 5.354 1.00 93.69 272 LEU A CA 1
ATOM 2160 C C . LEU A 1 272 ? -11.711 -21.416 6.229 1.00 93.69 272 LEU A C 1
ATOM 2162 O O . LEU A 1 272 ? -11.923 -21.462 7.441 1.00 93.69 272 LEU A O 1
ATOM 2166 N N . ARG A 1 273 ? -11.325 -20.287 5.627 1.00 87.44 273 ARG A N 1
ATOM 2167 C CA . ARG A 1 273 ? -11.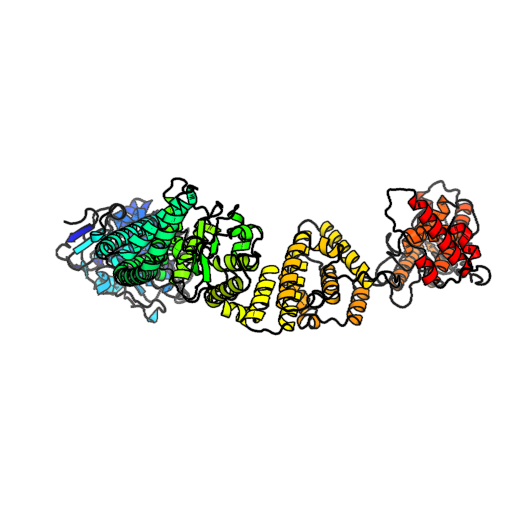182 -19.002 6.322 1.00 87.44 273 ARG A CA 1
ATOM 2168 C C . ARG A 1 273 ? -12.506 -18.517 6.903 1.00 87.44 273 ARG A C 1
ATOM 2170 O O . ARG A 1 273 ? -12.526 -18.093 8.057 1.00 87.44 273 ARG A O 1
ATOM 2177 N N . ILE A 1 274 ? -13.582 -18.537 6.114 1.00 84.38 274 ILE A N 1
ATOM 2178 C CA . ILE A 1 274 ? -14.914 -18.132 6.586 1.00 84.38 274 ILE A CA 1
ATOM 2179 C C . ILE A 1 274 ? -15.315 -19.010 7.772 1.00 84.38 274 ILE A C 1
ATOM 2181 O O . ILE A 1 274 ? -15.707 -18.493 8.817 1.00 84.38 274 ILE A O 1
ATOM 2185 N N . PHE A 1 275 ? -15.127 -20.323 7.635 1.00 91.00 275 PHE A N 1
ATOM 2186 C CA . PHE A 1 275 ? -15.395 -21.296 8.684 1.00 91.00 275 PHE A CA 1
ATOM 2187 C C . PHE A 1 275 ? -14.618 -21.001 9.978 1.00 91.00 275 PHE A C 1
ATOM 2189 O O . PHE A 1 275 ? -15.226 -20.894 11.039 1.00 91.00 275 PHE A O 1
ATOM 2196 N N . ILE A 1 276 ? -13.298 -20.795 9.911 1.00 90.12 276 ILE A N 1
ATOM 2197 C CA . ILE A 1 276 ? -12.477 -20.474 11.093 1.00 90.12 276 ILE A CA 1
ATOM 2198 C C . ILE A 1 276 ? -12.891 -19.153 11.737 1.00 90.12 276 ILE A C 1
ATOM 2200 O O . ILE A 1 276 ? -12.948 -19.073 12.960 1.00 90.12 276 ILE A O 1
ATOM 2204 N N . SER A 1 277 ? -13.188 -18.121 10.946 1.00 83.00 277 SER A N 1
ATOM 2205 C CA . SER A 1 277 ? -13.666 -16.845 11.486 1.00 83.00 277 SER A CA 1
ATOM 2206 C C . SER A 1 277 ? -14.991 -17.018 12.227 1.00 83.00 277 SER A C 1
ATOM 2208 O O . SER A 1 277 ? -15.123 -16.527 13.344 1.00 83.00 277 SER A O 1
ATOM 2210 N N . HIS A 1 278 ? -15.936 -17.782 11.667 1.00 85.50 278 HIS A N 1
ATOM 2211 C CA . HIS A 1 278 ? -17.182 -18.120 12.359 1.00 85.50 278 HIS A CA 1
ATOM 2212 C C . HIS A 1 278 ? -16.915 -18.880 13.664 1.00 85.50 278 HIS A C 1
ATOM 2214 O O . HIS A 1 278 ? -17.396 -18.468 14.714 1.00 85.50 278 HIS A O 1
ATOM 2220 N N . MET A 1 279 ? -16.083 -19.927 13.635 1.00 88.50 279 MET A N 1
ATOM 2221 C CA . MET A 1 279 ? -15.767 -20.719 14.830 1.00 88.50 279 MET A CA 1
ATOM 2222 C C . MET A 1 279 ? -15.036 -19.907 15.908 1.00 88.50 279 MET A C 1
ATOM 2224 O O . MET A 1 279 ? -15.322 -20.073 17.096 1.00 88.50 279 MET A O 1
ATOM 2228 N N . LYS A 1 280 ? -14.128 -19.002 15.521 1.00 87.94 280 LYS A N 1
ATOM 2229 C CA . LYS A 1 280 ? -13.465 -18.053 16.428 1.00 87.94 280 LYS A CA 1
ATOM 2230 C C . LYS A 1 280 ? -14.491 -17.170 17.129 1.00 87.94 280 LYS A C 1
ATOM 2232 O O . LYS A 1 280 ? -14.456 -17.065 18.354 1.00 87.94 280 LYS A O 1
ATOM 2237 N N . ASN A 1 281 ? -15.398 -16.571 16.365 1.00 80.00 281 ASN A N 1
ATOM 2238 C CA . ASN A 1 281 ? -16.406 -15.659 16.893 1.00 80.00 281 ASN A CA 1
ATOM 2239 C C . ASN A 1 281 ? -17.387 -16.385 17.808 1.00 80.00 281 ASN A C 1
ATOM 2241 O O . ASN A 1 281 ? -17.625 -15.928 18.922 1.00 80.00 281 ASN A O 1
ATOM 2245 N N . ASP A 1 282 ? -17.872 -17.559 17.404 1.00 86.25 282 ASP A N 1
ATOM 2246 C CA . ASP A 1 282 ? -18.763 -18.352 18.245 1.00 86.25 282 ASP A CA 1
ATOM 2247 C C . ASP A 1 282 ? -18.060 -18.778 19.547 1.00 86.25 282 ASP A C 1
ATOM 2249 O O . ASP A 1 282 ? -18.644 -18.667 20.625 1.00 86.25 282 ASP A O 1
ATOM 2253 N N . SER A 1 283 ? -16.779 -19.174 19.483 1.00 86.81 283 SER A N 1
ATOM 2254 C CA . SER A 1 283 ? -15.982 -19.526 20.672 1.00 86.81 283 SER A CA 1
ATOM 2255 C C . SER A 1 283 ? -15.829 -18.342 21.630 1.00 86.81 283 SER A C 1
ATOM 2257 O O . SER A 1 283 ? -16.015 -18.486 22.839 1.00 86.81 283 SER A O 1
ATOM 2259 N N . ILE A 1 284 ? -15.489 -17.163 21.095 1.00 84.25 284 ILE A N 1
ATOM 2260 C CA . ILE A 1 284 ? -15.319 -15.934 21.879 1.00 84.25 284 ILE A CA 1
ATOM 2261 C C . ILE A 1 284 ? -16.655 -15.492 22.469 1.00 84.25 284 ILE A C 1
ATOM 2263 O O . ILE A 1 284 ? -16.704 -15.152 23.647 1.00 84.25 284 ILE A O 1
ATOM 2267 N N . LYS A 1 285 ? -17.738 -15.522 21.688 1.00 86.31 285 LYS A N 1
ATOM 2268 C CA . LYS A 1 285 ? -19.077 -15.137 22.133 1.00 86.31 285 LYS A CA 1
ATOM 2269 C C . LYS A 1 285 ? -19.558 -16.025 23.275 1.00 86.31 285 LYS A C 1
ATOM 2271 O O . LYS A 1 285 ? -19.968 -15.498 24.306 1.00 86.31 285 LYS A O 1
ATOM 2276 N N . ILE A 1 286 ? -19.457 -17.348 23.121 1.00 88.38 286 ILE A N 1
ATOM 2277 C CA . ILE A 1 286 ? -19.840 -18.314 24.159 1.00 88.38 286 ILE A CA 1
ATOM 2278 C C . ILE A 1 286 ? -19.042 -18.061 25.442 1.00 88.38 286 ILE A C 1
ATOM 2280 O O . ILE A 1 286 ? -19.614 -18.049 26.532 1.00 88.38 286 ILE A O 1
ATOM 2284 N N . GLU A 1 287 ? -17.733 -17.822 25.337 1.00 88.38 287 GLU A N 1
ATOM 2285 C CA . GLU A 1 287 ? -16.904 -17.565 26.514 1.00 88.38 287 GLU A CA 1
ATOM 2286 C C . GLU A 1 287 ? -17.184 -16.188 27.137 1.00 88.38 287 GLU A C 1
ATOM 2288 O O . GLU A 1 287 ? -17.298 -16.073 28.355 1.00 88.38 287 GLU A O 1
ATOM 2293 N N . LYS A 1 288 ? -17.394 -15.143 26.328 1.00 83.81 288 LYS A N 1
ATOM 2294 C CA . LYS A 1 288 ? -17.758 -13.798 26.798 1.00 83.81 288 LYS A CA 1
ATOM 2295 C C . LYS A 1 288 ? -19.105 -13.806 27.517 1.00 83.81 288 LYS A C 1
ATOM 2297 O O . LYS A 1 288 ? -19.228 -13.169 28.561 1.00 83.81 288 LYS A O 1
ATOM 2302 N N . GLU A 1 289 ? -20.097 -14.541 27.013 1.00 87.56 289 GLU A N 1
ATOM 2303 C CA . GLU A 1 289 ? -21.396 -14.713 27.674 1.00 87.56 289 GLU A CA 1
ATOM 2304 C C . GLU A 1 289 ? -21.247 -15.414 29.032 1.00 87.56 289 GLU A C 1
ATOM 2306 O O . GLU A 1 289 ? -21.787 -14.923 30.026 1.00 87.56 289 GLU A O 1
ATOM 2311 N N . LYS A 1 290 ? -20.437 -16.479 29.122 1.00 89.12 290 LYS A N 1
ATOM 2312 C CA . LYS A 1 290 ? -20.112 -17.132 30.405 1.00 89.12 290 LYS A CA 1
ATOM 2313 C C . LYS A 1 290 ? -19.429 -16.173 31.383 1.00 89.12 290 LYS A C 1
ATOM 2315 O O . LYS A 1 290 ? -19.835 -16.083 32.539 1.00 89.12 290 LYS A O 1
ATOM 2320 N N . LEU A 1 291 ? -18.420 -15.429 30.928 1.00 86.38 291 LEU A N 1
ATOM 2321 C CA . LEU A 1 291 ? -17.681 -14.472 31.760 1.00 86.38 291 LEU A CA 1
ATOM 2322 C C . LEU A 1 291 ? -18.570 -13.312 32.223 1.00 86.38 291 LEU A C 1
ATOM 2324 O O . LEU A 1 291 ? -18.475 -12.884 33.370 1.00 86.38 291 LEU A O 1
ATOM 2328 N N . LYS A 1 292 ? -19.465 -12.823 31.356 1.00 85.88 292 LYS A N 1
ATOM 2329 C CA . LYS A 1 292 ? -20.419 -11.754 31.677 1.00 85.88 292 LYS A CA 1
ATOM 2330 C C . LYS A 1 292 ? -21.434 -12.184 32.735 1.00 85.88 292 LYS A C 1
ATOM 2332 O O . LYS A 1 292 ? -21.782 -11.369 33.580 1.00 85.88 292 LYS A O 1
ATOM 2337 N N . LEU A 1 293 ? -21.893 -13.438 32.709 1.00 87.44 293 LEU A N 1
ATOM 2338 C CA . LEU A 1 293 ? -22.781 -13.986 33.743 1.00 87.44 293 LEU A CA 1
ATOM 2339 C C . LEU A 1 293 ? -22.089 -14.099 35.110 1.00 87.44 293 LEU A C 1
ATOM 2341 O O . LEU A 1 293 ? -22.750 -13.977 36.138 1.00 87.44 293 LEU A O 1
ATOM 2345 N N . ASN A 1 294 ? -20.768 -14.284 35.118 1.00 86.69 294 ASN A N 1
ATOM 2346 C CA . ASN A 1 294 ? -19.973 -14.424 36.337 1.00 86.69 294 ASN A CA 1
ATOM 2347 C C . ASN A 1 294 ? -19.511 -13.083 36.934 1.00 86.69 294 ASN A C 1
ATOM 2349 O O . ASN A 1 294 ? -19.035 -13.062 38.069 1.00 86.69 294 ASN A O 1
ATOM 2353 N N . PHE A 1 295 ? -19.637 -11.971 36.200 1.00 84.50 295 PHE A N 1
ATOM 2354 C CA . PHE A 1 295 ? -19.216 -10.647 36.658 1.00 84.50 295 PHE A CA 1
ATOM 2355 C C . PHE A 1 295 ? -20.416 -9.813 37.129 1.00 84.50 295 PHE A C 1
ATOM 2357 O O . PHE A 1 295 ? -21.398 -9.628 36.407 1.00 84.50 295 PHE A O 1
ATOM 2364 N N . ASN A 1 296 ? -20.355 -9.298 38.357 1.00 85.88 296 ASN A N 1
ATOM 2365 C CA . ASN A 1 296 ? -21.447 -8.526 38.943 1.00 85.88 296 ASN A CA 1
ATOM 2366 C C . ASN A 1 296 ? -21.347 -7.049 38.537 1.00 85.88 296 ASN A C 1
ATOM 2368 O O . ASN A 1 296 ? -20.538 -6.334 39.109 1.00 85.88 296 ASN A O 1
ATOM 2372 N N . PHE A 1 297 ? -22.181 -6.609 37.588 1.00 82.44 297 PHE A N 1
ATOM 2373 C CA . PHE A 1 297 ? -22.309 -5.196 37.208 1.00 82.44 297 PHE A CA 1
ATOM 2374 C C . PHE A 1 297 ? -23.385 -4.496 38.031 1.00 82.44 297 PHE A C 1
ATOM 2376 O O . PHE A 1 297 ? -24.575 -4.580 37.701 1.00 82.44 297 PHE A O 1
ATOM 2383 N N . LYS A 1 298 ? -22.971 -3.787 39.074 1.00 89.56 298 LYS A N 1
ATOM 2384 C CA . LYS A 1 298 ? -23.844 -2.978 39.919 1.00 89.56 298 LYS A CA 1
ATOM 2385 C C . LYS A 1 298 ? -23.918 -1.531 39.434 1.00 89.56 298 LYS A C 1
ATOM 2387 O O . LYS A 1 298 ? -25.019 -1.030 39.220 1.00 89.56 298 LYS A O 1
ATOM 2392 N N . TYR A 1 299 ? -22.781 -0.868 39.252 1.00 88.81 299 TYR A N 1
ATOM 2393 C CA . TYR A 1 299 ? -22.710 0.577 39.021 1.00 88.81 299 TYR A CA 1
ATOM 2394 C C . TYR A 1 299 ? -22.804 0.936 37.532 1.00 88.81 299 TYR A C 1
ATOM 2396 O O . TYR A 1 299 ? -23.510 1.881 37.182 1.00 88.81 299 TYR A O 1
ATOM 2404 N N . SER A 1 300 ? -22.198 0.156 36.628 1.00 82.88 300 SER A N 1
ATOM 2405 C CA . SER A 1 300 ? -22.264 0.415 35.178 1.00 82.88 300 SER A CA 1
ATOM 2406 C C . SER A 1 300 ? -23.696 0.336 34.632 1.00 82.88 300 SER A C 1
ATOM 2408 O O . SER A 1 300 ? -24.098 1.177 33.830 1.00 82.88 300 SER A O 1
ATOM 2410 N N . LYS A 1 301 ? -24.502 -0.629 35.106 1.00 86.88 301 LYS A N 1
ATOM 2411 C CA . LYS A 1 301 ? -25.921 -0.747 34.716 1.00 86.88 301 LYS A CA 1
ATOM 2412 C C . LYS A 1 301 ? -26.744 0.454 35.179 1.00 86.88 301 LYS A C 1
ATOM 2414 O O . LYS A 1 301 ? -27.521 0.991 34.397 1.00 86.88 301 LYS A O 1
ATOM 2419 N N . GLN A 1 302 ? -26.544 0.883 36.428 1.00 88.56 302 GLN A N 1
ATOM 2420 C CA . GLN A 1 302 ? -27.216 2.060 36.984 1.00 88.56 302 GLN A CA 1
ATOM 2421 C C . GLN A 1 302 ? -26.850 3.326 36.198 1.00 88.56 302 GLN A C 1
ATOM 2423 O O . GLN A 1 302 ? -27.729 4.106 35.838 1.00 88.56 302 GLN A O 1
ATOM 2428 N N . ARG A 1 303 ? -25.567 3.493 35.851 1.00 88.56 303 ARG A N 1
ATOM 2429 C CA . ARG A 1 303 ? -25.075 4.609 35.032 1.00 88.56 303 ARG A CA 1
ATOM 2430 C C . ARG A 1 303 ? -25.759 4.668 33.668 1.00 88.56 303 ARG A C 1
ATOM 2432 O O . ARG A 1 303 ? -26.222 5.733 33.267 1.00 88.56 303 ARG A O 1
ATOM 2439 N N . ASP A 1 304 ? -25.836 3.543 32.961 1.00 84.50 304 ASP A N 1
ATOM 2440 C CA . ASP A 1 304 ? -26.431 3.493 31.622 1.00 84.50 304 ASP A CA 1
ATOM 2441 C C . ASP A 1 304 ? -27.942 3.787 31.642 1.00 84.50 304 ASP A C 1
ATOM 2443 O O . ASP A 1 304 ? -28.446 4.487 30.759 1.00 84.50 304 ASP A O 1
ATOM 2447 N N . GLU A 1 305 ? -28.659 3.321 32.670 1.00 89.19 305 GLU A N 1
ATOM 2448 C CA . GLU A 1 305 ? -30.076 3.638 32.881 1.00 89.19 305 GLU A CA 1
ATOM 2449 C C . GLU A 1 305 ? -30.286 5.140 33.133 1.00 89.19 305 GLU A C 1
ATOM 2451 O O . GLU A 1 305 ? -31.123 5.772 32.482 1.00 89.19 305 GLU A O 1
ATOM 2456 N N . ILE A 1 306 ? -29.465 5.737 34.004 1.00 87.75 306 ILE A N 1
ATOM 2457 C CA . ILE A 1 306 ? -29.499 7.174 34.301 1.00 87.75 306 ILE A CA 1
ATOM 2458 C C . ILE A 1 306 ? -29.209 8.002 33.042 1.00 87.75 306 ILE A C 1
ATOM 2460 O O . ILE A 1 306 ? -29.957 8.931 32.734 1.00 87.75 306 ILE A O 1
ATOM 2464 N N . ILE A 1 307 ? -28.179 7.650 32.263 1.00 85.62 307 ILE A N 1
ATOM 2465 C CA . ILE A 1 307 ? -27.855 8.357 31.014 1.00 85.62 307 ILE A CA 1
ATOM 2466 C C . ILE A 1 307 ? -28.999 8.230 29.998 1.00 85.62 307 ILE A C 1
ATOM 2468 O O . ILE A 1 307 ? -29.367 9.226 29.371 1.00 85.62 307 ILE A O 1
ATOM 2472 N N . SER A 1 308 ? -29.604 7.045 29.851 1.00 85.19 308 SER A N 1
ATOM 2473 C CA . SER A 1 308 ? -30.759 6.857 28.963 1.00 85.19 308 SER A CA 1
ATOM 2474 C C . SER A 1 308 ? -31.932 7.757 29.363 1.00 85.19 308 SER A C 1
ATOM 2476 O O . SER A 1 308 ? -32.549 8.381 28.496 1.00 85.19 308 SER A O 1
ATOM 2478 N N . ASN A 1 309 ? -32.199 7.889 30.664 1.00 88.06 309 ASN A N 1
ATOM 2479 C CA . ASN A 1 309 ? -33.244 8.770 31.178 1.00 88.06 309 ASN A CA 1
ATOM 2480 C C . ASN A 1 309 ? -32.922 10.253 30.931 1.00 88.06 309 ASN A C 1
ATOM 2482 O O . ASN A 1 309 ? -33.792 10.984 30.458 1.00 88.06 309 ASN A O 1
ATOM 2486 N N . ILE A 1 310 ? -31.673 10.689 31.142 1.00 86.19 310 ILE A N 1
ATOM 2487 C CA . ILE A 1 310 ? -31.230 12.061 30.822 1.00 86.19 310 ILE A CA 1
ATOM 2488 C C . ILE A 1 310 ? -31.442 12.369 29.333 1.00 86.19 310 ILE A C 1
ATOM 2490 O O . ILE A 1 310 ? -31.947 13.438 28.989 1.00 86.19 310 ILE A O 1
ATOM 2494 N N . ILE A 1 311 ? -31.085 11.438 28.444 1.00 81.56 311 ILE A N 1
ATOM 2495 C CA . ILE A 1 311 ? -31.228 11.615 26.991 1.00 81.56 311 ILE A CA 1
ATOM 2496 C C . ILE A 1 311 ? -32.703 11.707 26.595 1.00 81.56 311 ILE A C 1
ATOM 2498 O O . ILE A 1 311 ? -33.074 12.627 25.867 1.00 81.56 311 ILE A O 1
ATOM 2502 N N . LYS A 1 312 ? -33.558 10.809 27.105 1.00 84.12 312 LYS A N 1
ATOM 2503 C CA . LYS A 1 312 ? -35.010 10.848 26.856 1.00 84.12 312 LYS A CA 1
ATOM 2504 C C . LYS A 1 312 ? -35.623 12.179 27.294 1.00 84.12 312 LYS A C 1
ATOM 2506 O O . LYS A 1 312 ? -36.404 12.757 26.547 1.00 84.12 312 LYS A O 1
ATOM 2511 N N . LEU A 1 313 ? -35.240 12.690 28.466 1.00 84.50 313 LEU A N 1
ATOM 2512 C CA . LEU A 1 313 ? -35.725 13.979 28.970 1.00 84.50 313 LEU A CA 1
ATOM 2513 C C . LEU A 1 313 ? -35.248 15.157 28.115 1.00 84.50 313 LEU A C 1
ATOM 2515 O O . LEU A 1 313 ? -36.039 16.047 27.822 1.00 84.50 313 LEU A O 1
ATOM 2519 N N . LYS A 1 314 ? -33.981 15.157 27.679 1.00 78.44 314 LYS A N 1
ATOM 2520 C CA . LYS A 1 314 ? -33.441 16.220 26.814 1.00 78.44 314 LYS A CA 1
ATOM 2521 C C . LYS A 1 314 ? -34.066 16.254 25.424 1.00 78.44 314 LYS A C 1
ATOM 2523 O O . LYS A 1 314 ? -34.171 17.331 24.850 1.00 78.44 314 LYS A O 1
ATOM 2528 N N . LEU A 1 315 ? -34.436 15.101 24.873 1.00 77.19 315 LEU A N 1
ATOM 2529 C CA . LEU A 1 315 ? -35.032 15.021 23.539 1.00 77.19 315 LEU A CA 1
ATOM 2530 C C . LEU A 1 315 ? -36.525 15.382 23.520 1.00 77.19 315 LEU A C 1
ATOM 2532 O O . LEU A 1 315 ? -37.019 15.772 22.467 1.00 77.19 315 LEU A O 1
ATOM 2536 N N . ASN A 1 316 ? -37.228 15.277 24.653 1.00 76.75 316 ASN A N 1
ATOM 2537 C CA . ASN A 1 316 ? -38.688 15.397 24.709 1.00 76.75 316 ASN A CA 1
ATOM 2538 C C . ASN A 1 316 ? -39.232 16.792 25.103 1.00 76.75 316 ASN A C 1
ATOM 2540 O O . ASN A 1 316 ? -40.443 16.913 25.221 1.00 76.75 316 ASN A O 1
ATOM 2544 N N . GLU A 1 317 ? -38.391 17.824 25.285 1.00 60.44 317 GLU A N 1
ATOM 2545 C CA . GLU A 1 317 ? -38.770 19.249 25.498 1.00 60.44 317 GLU A CA 1
ATOM 2546 C C . GLU A 1 317 ? -40.070 19.492 26.323 1.00 60.44 317 GLU A C 1
ATOM 2548 O O . GLU A 1 317 ? -40.962 20.221 25.898 1.00 60.44 317 GLU A O 1
ATOM 2553 N N . THR A 1 318 ? -40.209 18.893 27.515 1.00 70.88 318 THR A N 1
ATOM 2554 C CA . THR A 1 318 ? -41.345 19.158 28.433 1.00 70.88 318 THR A CA 1
ATOM 2555 C C . THR A 1 318 ? -40.921 19.995 29.643 1.00 70.88 318 THR A C 1
ATOM 2557 O O . THR A 1 318 ? -39.971 19.614 30.317 1.00 70.88 318 THR A O 1
ATOM 2560 N N . ASP A 1 319 ? -41.668 21.042 30.015 1.00 56.91 319 ASP A N 1
ATOM 2561 C CA . ASP A 1 319 ? -41.300 21.996 31.089 1.00 56.91 319 ASP A CA 1
ATOM 2562 C C . ASP A 1 319 ? -41.049 21.381 32.489 1.00 56.91 319 ASP A C 1
ATOM 2564 O O . ASP A 1 319 ? -40.249 21.909 33.260 1.00 56.91 319 ASP A O 1
ATOM 2568 N N . ASN A 1 320 ? -41.637 20.222 32.818 1.00 63.22 320 ASN A N 1
ATOM 2569 C CA . ASN A 1 320 ? -41.380 19.506 34.084 1.00 63.22 320 ASN A CA 1
ATOM 2570 C C . ASN A 1 320 ? -40.052 18.711 34.107 1.00 63.22 320 ASN A C 1
ATOM 2572 O O . ASN A 1 320 ? -39.764 18.010 35.079 1.00 63.22 320 ASN A O 1
ATOM 2576 N N . SER A 1 321 ? -39.227 18.773 33.056 1.00 71.88 321 SER A N 1
ATOM 2577 C CA . SER A 1 321 ? -38.037 17.921 32.921 1.00 71.88 321 SER A CA 1
ATOM 2578 C C . SER A 1 321 ? -36.811 18.403 33.696 1.00 71.88 321 SER A C 1
ATOM 2580 O O . SER A 1 321 ? -35.901 17.610 33.910 1.00 71.88 321 SER A O 1
ATOM 2582 N N . ILE A 1 322 ? -36.730 19.680 34.088 1.00 80.62 322 ILE A N 1
ATOM 2583 C CA . ILE A 1 322 ? -35.481 20.271 34.609 1.00 80.62 322 ILE A CA 1
ATOM 2584 C C . ILE A 1 322 ? -35.105 19.699 35.982 1.00 80.62 322 ILE A C 1
ATOM 2586 O O . ILE A 1 322 ? -33.951 19.329 36.198 1.00 80.62 322 ILE A O 1
ATOM 2590 N N . GLU A 1 323 ? -36.068 19.591 36.899 1.00 83.12 323 GLU A N 1
ATOM 2591 C CA . GLU A 1 323 ? -35.822 19.081 38.254 1.00 83.12 323 GLU A CA 1
ATOM 2592 C C . GLU A 1 323 ? -35.419 17.600 38.230 1.00 83.12 323 GLU A C 1
ATOM 2594 O O . GLU A 1 323 ? -34.396 17.222 38.804 1.00 83.12 323 GLU A O 1
ATOM 2599 N N . LEU A 1 324 ? -36.148 16.783 37.462 1.00 87.19 324 LEU A N 1
ATOM 2600 C CA . LEU A 1 324 ? -35.852 15.361 37.268 1.00 87.19 324 LEU A CA 1
ATOM 2601 C C . LEU A 1 324 ? -34.472 15.148 36.618 1.00 87.19 324 LEU A C 1
ATOM 2603 O O . LEU A 1 324 ? -33.729 14.233 36.967 1.00 87.19 324 LEU A O 1
ATOM 2607 N N . LEU A 1 325 ? -34.099 16.025 35.686 1.00 84.75 325 LEU A N 1
ATOM 2608 C CA . LEU A 1 325 ? -32.816 15.975 34.993 1.00 84.75 325 LEU A CA 1
ATOM 2609 C C . LEU A 1 325 ? -31.648 16.347 35.920 1.00 84.75 325 LEU A C 1
ATOM 2611 O O . LEU A 1 325 ? -30.585 15.733 35.829 1.00 84.75 325 LEU A O 1
ATOM 2615 N N . ASN A 1 326 ? -31.843 17.286 36.849 1.00 84.62 326 ASN A N 1
ATOM 2616 C CA . ASN A 1 326 ? -30.854 17.595 37.884 1.00 84.62 326 ASN A CA 1
ATOM 2617 C C . ASN A 1 326 ? -30.697 16.445 38.891 1.00 84.62 326 ASN A C 1
ATOM 2619 O O . ASN A 1 326 ? -29.568 16.110 39.245 1.00 84.62 326 ASN A O 1
ATOM 2623 N N . GLN A 1 327 ? -31.794 15.788 39.284 1.00 89.75 327 GLN A N 1
ATOM 2624 C CA . GLN A 1 327 ? -31.741 14.595 40.138 1.00 89.75 327 GLN A CA 1
ATOM 2625 C C . GLN A 1 327 ? -30.942 13.463 39.480 1.00 89.75 327 GLN A C 1
ATOM 2627 O O . GLN A 1 327 ? -30.039 12.902 40.100 1.00 89.75 327 GLN A O 1
ATOM 2632 N N . PHE A 1 328 ? -31.209 13.161 38.204 1.00 90.25 328 PHE A N 1
ATOM 2633 C CA . PHE A 1 328 ? -30.451 12.145 37.471 1.00 90.25 328 PHE A CA 1
ATOM 2634 C C . PHE A 1 328 ? -28.972 12.509 37.309 1.00 90.25 328 PHE A C 1
ATOM 2636 O O . PHE A 1 328 ? -28.121 11.628 37.387 1.00 90.25 328 PHE A O 1
ATOM 2643 N N . ARG A 1 329 ? -28.631 13.790 37.132 1.00 85.19 329 ARG A N 1
ATOM 2644 C CA . ARG A 1 329 ? -27.227 14.236 37.097 1.00 85.19 329 ARG A CA 1
ATOM 2645 C C . ARG A 1 329 ? -26.515 14.028 38.427 1.00 85.19 329 ARG A C 1
ATOM 2647 O O . ARG A 1 329 ? -25.386 13.553 38.427 1.00 85.19 329 ARG A O 1
ATOM 2654 N N . GLN A 1 330 ? -27.174 14.328 39.542 1.00 86.94 330 GLN A N 1
ATOM 2655 C CA . GLN A 1 330 ? -26.604 14.083 40.864 1.00 86.94 330 GLN A CA 1
ATOM 2656 C C . GLN A 1 330 ? -26.369 12.584 41.100 1.00 86.94 330 GLN A C 1
ATOM 2658 O O . GLN A 1 330 ? -25.278 12.190 41.502 1.00 86.94 330 GLN A O 1
ATOM 2663 N N . GLN A 1 331 ? -27.348 11.740 40.760 1.00 90.00 331 GLN A N 1
ATOM 2664 C CA . GLN A 1 331 ? -27.188 10.284 40.833 1.00 90.00 331 GLN A CA 1
ATOM 2665 C C . GLN A 1 331 ? -26.052 9.787 39.934 1.00 90.00 331 GLN A C 1
ATOM 2667 O O . GLN A 1 331 ? -25.297 8.906 40.336 1.00 90.00 331 GLN A O 1
ATOM 2672 N N . LEU A 1 332 ? -25.909 10.357 38.731 1.00 87.25 332 LEU A N 1
ATOM 2673 C CA . LEU A 1 332 ? -24.823 10.021 37.815 1.00 87.25 332 LEU A CA 1
ATOM 2674 C C . LEU A 1 332 ? -23.457 10.333 38.437 1.00 87.25 332 LEU A C 1
ATOM 2676 O O . LEU A 1 332 ? -22.573 9.480 38.391 1.00 87.25 332 LEU A O 1
ATOM 2680 N N . HIS A 1 333 ? -23.302 11.514 39.043 1.00 83.88 333 HIS A N 1
ATOM 2681 C CA . HIS A 1 333 ? -22.071 11.926 39.722 1.00 83.88 333 HIS A CA 1
ATOM 2682 C C . HIS A 1 333 ? -21.703 10.956 40.857 1.00 83.88 333 HIS A C 1
ATOM 2684 O O . HIS A 1 333 ? -20.540 10.592 41.010 1.00 83.88 333 HIS A O 1
ATOM 2690 N N . GLU A 1 334 ? -22.673 10.510 41.658 1.00 88.50 334 GLU A N 1
ATOM 2691 C CA . GLU A 1 334 ? -22.426 9.637 42.817 1.00 88.50 334 GLU A CA 1
ATOM 2692 C C . GLU A 1 334 ? -21.896 8.241 42.449 1.00 88.50 334 GLU A C 1
ATOM 2694 O O . GLU A 1 334 ? -21.223 7.615 43.270 1.00 88.50 334 GLU A O 1
ATOM 2699 N N . ILE A 1 335 ? -22.196 7.753 41.240 1.00 91.31 335 ILE A N 1
ATOM 2700 C CA . ILE A 1 335 ? -21.856 6.388 40.803 1.00 91.31 335 ILE A CA 1
ATOM 2701 C C . ILE A 1 335 ? -20.797 6.325 39.696 1.00 91.31 335 ILE A C 1
ATOM 2703 O O . ILE A 1 335 ? -20.335 5.230 39.364 1.00 91.31 335 ILE A O 1
ATOM 2707 N N . SER A 1 336 ? -20.454 7.457 39.073 1.00 78.31 336 SER A N 1
ATOM 2708 C CA . SER A 1 336 ? -19.617 7.505 37.864 1.00 78.31 336 SER A CA 1
ATOM 2709 C C . SER A 1 336 ? -18.231 6.892 38.093 1.00 78.31 336 SER A C 1
ATOM 2711 O O . SER A 1 336 ? -17.783 6.053 37.305 1.00 78.31 336 SER A O 1
ATOM 2713 N N . ASP A 1 337 ? -17.579 7.234 39.208 1.00 77.81 337 ASP A N 1
ATOM 2714 C CA . ASP A 1 337 ? -16.242 6.733 39.543 1.00 77.81 337 ASP A CA 1
ATOM 2715 C C . ASP A 1 337 ? -16.244 5.223 39.817 1.00 77.81 337 ASP A C 1
ATOM 2717 O O . ASP A 1 337 ? -15.361 4.496 39.356 1.00 77.81 337 ASP A O 1
ATOM 2721 N N . GLN A 1 338 ? -17.262 4.720 40.514 1.00 87.44 338 GLN A N 1
ATOM 2722 C CA . GLN A 1 338 ? -17.412 3.298 40.820 1.00 87.44 338 GLN A CA 1
ATOM 2723 C C . GLN A 1 338 ? -17.735 2.499 39.558 1.00 87.44 338 GLN A C 1
ATOM 2725 O O . GLN A 1 338 ? -17.146 1.442 39.349 1.00 87.44 338 GLN A O 1
ATOM 2730 N N . ALA A 1 339 ? -18.610 3.019 38.690 1.00 82.06 339 ALA A N 1
ATOM 2731 C CA . ALA A 1 339 ? -18.903 2.420 37.390 1.00 82.06 339 ALA A CA 1
ATOM 2732 C C . ALA A 1 339 ? -17.644 2.334 36.516 1.00 82.06 339 ALA A C 1
ATOM 2734 O O . ALA A 1 339 ? -17.443 1.333 35.832 1.00 82.06 339 ALA A O 1
ATOM 2735 N N . LYS A 1 340 ? -16.774 3.350 36.571 1.00 74.44 340 LYS A N 1
ATOM 2736 C CA . LYS A 1 340 ? -15.492 3.357 35.858 1.00 74.44 340 LYS A CA 1
ATOM 2737 C C . LYS A 1 340 ? -14.517 2.311 36.405 1.00 74.44 340 LYS A C 1
ATOM 2739 O O . LYS A 1 340 ? -13.893 1.600 35.622 1.00 74.44 340 LYS A O 1
ATOM 2744 N N . ILE A 1 341 ? -14.376 2.201 37.728 1.00 80.19 341 ILE A N 1
ATOM 2745 C CA . ILE A 1 341 ? -13.528 1.173 38.362 1.00 80.19 341 ILE A CA 1
ATOM 2746 C C . ILE A 1 341 ? -14.039 -0.232 38.016 1.00 80.19 341 ILE A C 1
ATOM 2748 O O . ILE A 1 341 ? -13.248 -1.107 37.666 1.00 80.19 341 ILE A O 1
ATOM 2752 N N . GLU A 1 342 ? -15.354 -0.436 38.078 1.00 84.31 342 GLU A N 1
ATOM 2753 C CA . GLU A 1 342 ? -16.015 -1.702 37.752 1.00 84.31 342 GLU A CA 1
ATOM 2754 C C . GLU A 1 342 ? -15.790 -2.111 36.290 1.00 84.31 342 GLU A C 1
ATOM 2756 O O . GLU A 1 342 ? -15.465 -3.269 36.018 1.00 84.31 342 GLU A O 1
ATOM 2761 N N . GLU A 1 343 ? -15.883 -1.162 35.351 1.00 77.00 343 GLU A N 1
ATOM 2762 C CA . GLU A 1 343 ? -15.541 -1.403 33.948 1.00 77.00 343 GLU A CA 1
ATOM 2763 C C . GLU A 1 343 ? -14.077 -1.822 33.804 1.00 77.00 343 GLU A C 1
ATOM 2765 O O . GLU A 1 343 ? -13.814 -2.860 33.209 1.00 77.00 343 GLU A O 1
ATOM 2770 N N . ILE A 1 344 ? -13.124 -1.102 34.407 1.00 72.88 344 ILE A N 1
ATOM 2771 C CA . ILE A 1 344 ? -11.695 -1.463 34.347 1.00 72.88 344 ILE A CA 1
ATOM 2772 C C . ILE A 1 344 ? -11.459 -2.901 34.844 1.00 72.88 344 ILE A C 1
ATOM 2774 O O . ILE A 1 344 ? -10.788 -3.686 34.173 1.00 72.88 344 ILE A O 1
ATOM 2778 N N . GLN A 1 345 ? -12.064 -3.280 35.970 1.00 82.69 345 GLN A N 1
ATOM 2779 C CA . GLN A 1 345 ? -11.926 -4.622 36.545 1.00 82.69 345 GLN A CA 1
ATOM 2780 C C . GLN A 1 345 ? -12.530 -5.718 35.659 1.00 82.69 345 GLN A C 1
ATOM 2782 O O . GLN A 1 345 ? -11.931 -6.785 35.493 1.00 82.69 345 GLN A O 1
ATOM 2787 N N . TYR A 1 346 ? -13.698 -5.469 35.059 1.00 83.25 346 TYR A N 1
ATOM 2788 C CA . TYR A 1 346 ? -14.308 -6.411 34.120 1.00 83.25 346 TYR A CA 1
ATOM 2789 C C . TYR A 1 346 ? -13.403 -6.674 32.916 1.00 83.25 346 TYR A C 1
ATOM 2791 O O . TYR A 1 346 ? -13.304 -7.801 32.433 1.00 83.25 346 TYR A O 1
ATOM 2799 N N . LEU A 1 347 ? -12.712 -5.641 32.444 1.00 69.00 347 LEU A N 1
ATOM 2800 C CA . LEU A 1 347 ? -11.855 -5.723 31.268 1.00 69.00 347 LEU A CA 1
ATOM 2801 C C . LEU A 1 347 ? -10.589 -6.527 31.537 1.00 69.00 347 LEU A C 1
ATOM 2803 O O . LEU A 1 347 ? -10.202 -7.355 30.709 1.00 69.00 347 LEU A O 1
ATOM 2807 N N . GLU A 1 348 ? -9.959 -6.320 32.693 1.00 75.81 348 GLU A N 1
ATOM 2808 C CA . GLU A 1 348 ? -8.844 -7.156 33.142 1.00 75.81 348 GLU A CA 1
ATOM 2809 C C . GLU A 1 348 ? -9.284 -8.620 33.244 1.00 75.81 348 GLU A C 1
ATOM 2811 O O . GLU A 1 348 ? -8.623 -9.513 32.707 1.00 75.81 348 GLU A O 1
ATOM 2816 N N . TYR A 1 349 ? -10.461 -8.858 33.830 1.00 81.12 349 TYR A N 1
ATOM 2817 C CA . TYR A 1 349 ? -11.044 -10.188 33.954 1.00 81.12 349 TYR A CA 1
ATOM 2818 C C . TYR A 1 349 ? -11.307 -10.849 32.591 1.00 81.12 349 TYR A C 1
ATOM 2820 O O . TYR A 1 349 ? -10.867 -11.978 32.368 1.00 81.12 349 TYR A O 1
ATOM 2828 N N . ILE A 1 350 ? -11.963 -10.173 31.641 1.00 81.31 350 ILE A N 1
ATOM 2829 C CA . ILE A 1 350 ? 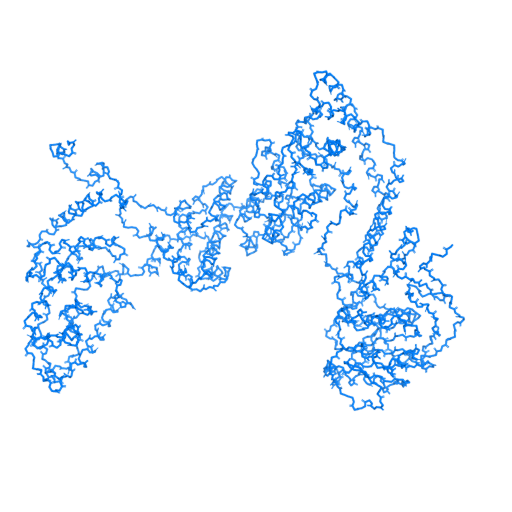-12.211 -10.737 30.304 1.00 81.31 350 ILE A CA 1
ATOM 2830 C C . ILE A 1 350 ? -10.902 -11.033 29.581 1.00 81.31 350 ILE A C 1
ATOM 2832 O O . ILE A 1 350 ? -10.753 -12.112 29.008 1.00 81.31 350 ILE A O 1
ATOM 2836 N N . ASN A 1 351 ? -9.965 -10.082 29.561 1.00 74.81 351 ASN A N 1
ATOM 2837 C CA . ASN A 1 351 ? -8.762 -10.209 28.742 1.00 74.81 351 ASN A CA 1
ATOM 2838 C C . ASN A 1 351 ? -7.894 -11.385 29.184 1.00 74.81 351 ASN A C 1
ATOM 2840 O O . ASN A 1 351 ? -7.391 -12.115 28.329 1.00 74.81 351 ASN A O 1
ATOM 2844 N N . ILE A 1 352 ? -7.777 -11.616 30.494 1.00 79.19 352 ILE A N 1
ATOM 2845 C CA . ILE A 1 352 ? -7.059 -12.773 31.038 1.00 79.19 352 ILE A CA 1
ATOM 2846 C C . ILE A 1 352 ? -7.708 -14.085 30.571 1.00 79.19 352 ILE A C 1
ATOM 2848 O O . ILE A 1 352 ? -7.005 -15.022 30.187 1.00 79.19 352 ILE A O 1
ATOM 2852 N N . ASN A 1 353 ? -9.042 -14.151 30.552 1.00 82.19 353 ASN A N 1
ATOM 2853 C CA . ASN A 1 353 ? -9.768 -15.378 30.227 1.00 82.19 353 ASN A CA 1
ATOM 2854 C C . ASN A 1 353 ? -9.878 -15.641 28.710 1.00 82.19 353 ASN A C 1
ATOM 2856 O O . ASN A 1 353 ? -9.688 -16.776 28.271 1.00 82.19 353 ASN A O 1
ATOM 2860 N N . LEU A 1 354 ? -10.092 -14.612 27.881 1.00 85.62 354 LEU A N 1
ATOM 2861 C CA . LEU A 1 354 ? -10.202 -14.757 26.421 1.00 85.62 354 LEU A CA 1
ATOM 2862 C C . LEU A 1 354 ? -8.855 -14.930 25.708 1.00 85.62 354 LEU A C 1
ATOM 2864 O O . LEU A 1 354 ? -8.831 -15.395 24.565 1.00 85.62 354 LEU A O 1
ATOM 2868 N N . HIS A 1 355 ? -7.731 -14.586 26.351 1.00 82.38 355 HIS A N 1
ATOM 2869 C CA . HIS A 1 355 ? -6.404 -14.652 25.730 1.00 82.38 355 HIS A CA 1
ATOM 2870 C C . HIS A 1 355 ? -6.104 -16.029 25.121 1.00 82.38 355 HIS A C 1
ATOM 2872 O O . HIS A 1 355 ? -5.619 -16.106 23.996 1.00 82.38 355 HIS A O 1
ATOM 2878 N N . LYS A 1 356 ? -6.438 -17.125 25.818 1.00 83.56 356 LYS A N 1
ATOM 2879 C CA . LYS A 1 356 ? -6.156 -18.493 25.345 1.00 83.56 356 LYS A CA 1
ATOM 2880 C C . LYS A 1 356 ? -6.932 -18.849 24.073 1.00 83.56 356 LYS A C 1
ATOM 2882 O O . LYS A 1 356 ? -6.349 -19.391 23.138 1.00 83.56 356 LYS A O 1
ATOM 2887 N N . ILE A 1 357 ? -8.221 -18.502 24.018 1.00 86.31 357 ILE A N 1
ATOM 2888 C CA . ILE A 1 357 ? -9.082 -18.753 22.849 1.00 86.31 357 ILE A CA 1
ATOM 2889 C C . ILE A 1 357 ? -8.610 -17.916 21.659 1.00 86.31 357 ILE A C 1
ATOM 2891 O O . ILE A 1 357 ? -8.471 -18.433 20.550 1.00 86.31 357 ILE A O 1
ATOM 2895 N N . ARG A 1 358 ? -8.303 -16.632 21.891 1.00 83.25 358 ARG A N 1
ATOM 2896 C CA . ARG A 1 358 ? -7.767 -15.746 20.850 1.00 83.25 358 ARG A CA 1
ATOM 2897 C C . ARG A 1 358 ? -6.435 -16.258 20.321 1.00 83.25 358 ARG A C 1
ATOM 2899 O O . ARG A 1 358 ? -6.261 -16.320 19.112 1.00 83.25 358 ARG A O 1
ATOM 2906 N N . GLN A 1 359 ? -5.521 -16.657 21.203 1.00 83.50 359 GLN A N 1
ATOM 2907 C CA . GLN A 1 359 ? -4.216 -17.187 20.820 1.00 83.50 359 GLN A CA 1
ATOM 2908 C C . GLN A 1 359 ? -4.355 -18.441 19.947 1.00 83.50 359 GLN A C 1
ATOM 2910 O O . GLN A 1 359 ? -3.713 -18.517 18.904 1.00 83.50 359 GLN A O 1
ATOM 2915 N N . TYR A 1 360 ? -5.235 -19.378 20.315 1.00 87.38 360 TYR A N 1
ATOM 2916 C CA . TYR A 1 360 ? -5.503 -20.580 19.520 1.00 87.38 360 TYR A CA 1
ATOM 2917 C C . TYR A 1 360 ? -5.968 -20.242 18.095 1.00 87.38 360 TYR A C 1
ATOM 2919 O O . TYR A 1 360 ? -5.351 -20.668 17.118 1.00 87.38 360 TYR A O 1
ATOM 2927 N N . TRP A 1 361 ? -7.012 -19.421 17.959 1.00 88.56 361 TRP A N 1
ATOM 2928 C CA . TRP A 1 361 ? -7.564 -19.085 16.644 1.00 88.56 361 TRP A CA 1
ATOM 2929 C C . TRP A 1 361 ? -6.665 -18.160 15.824 1.00 88.56 361 TRP A C 1
ATOM 2931 O O . TRP A 1 361 ? -6.590 -18.316 14.607 1.00 88.56 361 TRP A O 1
ATOM 2941 N N . ASN A 1 362 ? -5.952 -17.232 16.465 1.00 81.50 362 ASN A N 1
ATOM 2942 C CA . ASN A 1 362 ? -4.991 -16.365 15.785 1.00 81.50 362 ASN A CA 1
ATOM 2943 C C . ASN A 1 362 ? -3.823 -17.181 15.228 1.00 81.50 362 ASN A C 1
ATOM 2945 O O . ASN A 1 362 ? -3.399 -16.924 14.105 1.00 81.50 362 ASN A O 1
ATOM 2949 N N . ASN A 1 363 ? -3.359 -18.210 15.946 1.00 84.88 363 ASN A N 1
ATOM 2950 C CA . ASN A 1 363 ? -2.359 -19.134 15.414 1.00 84.88 363 ASN A CA 1
ATOM 2951 C C . ASN A 1 363 ? -2.866 -19.820 14.134 1.00 84.88 363 ASN A C 1
ATOM 2953 O O . ASN A 1 363 ? -2.160 -19.831 13.133 1.00 84.88 363 ASN A O 1
ATOM 2957 N N . ILE A 1 364 ? -4.111 -20.308 14.115 1.00 88.62 364 ILE A N 1
ATOM 2958 C CA . ILE A 1 364 ? -4.697 -20.960 12.930 1.00 88.62 364 ILE A CA 1
ATOM 2959 C C . ILE A 1 364 ? -4.892 -19.970 11.769 1.00 88.62 364 ILE A C 1
ATOM 2961 O O . ILE A 1 364 ? -4.589 -20.288 10.619 1.00 88.62 364 ILE A O 1
ATOM 2965 N N . GLN A 1 365 ? -5.374 -18.756 12.046 1.00 84.88 365 GLN A N 1
ATOM 2966 C CA . GLN A 1 365 ? -5.521 -17.711 11.027 1.00 84.88 365 GLN A CA 1
ATOM 2967 C C . GLN A 1 365 ? -4.167 -17.316 10.422 1.00 84.88 365 GLN A C 1
ATOM 2969 O O . GLN A 1 365 ? -4.083 -17.123 9.207 1.00 84.88 365 GLN A O 1
ATOM 2974 N N . ASN A 1 366 ? -3.111 -17.258 11.239 1.00 79.12 366 ASN A N 1
ATOM 2975 C CA . ASN A 1 366 ? -1.749 -17.024 10.764 1.00 79.12 366 ASN A CA 1
ATOM 2976 C C . ASN A 1 366 ? -1.286 -18.153 9.831 1.00 79.12 366 ASN A C 1
ATOM 2978 O O . ASN A 1 366 ? -0.778 -17.852 8.755 1.00 79.12 366 ASN A O 1
ATOM 2982 N N . LEU A 1 367 ? -1.555 -19.423 10.165 1.00 84.56 367 LEU A N 1
ATOM 2983 C CA . LEU A 1 367 ? -1.242 -20.559 9.285 1.00 84.56 367 LEU A CA 1
ATOM 2984 C C . LEU A 1 367 ? -1.952 -20.458 7.920 1.00 84.56 367 LEU A C 1
ATOM 2986 O O . LEU A 1 367 ? -1.341 -20.729 6.889 1.00 84.56 367 LEU A O 1
ATOM 2990 N N . ILE A 1 368 ? -3.228 -20.045 7.879 1.00 85.69 368 ILE A N 1
ATOM 2991 C CA . ILE A 1 368 ? -3.936 -19.815 6.601 1.00 85.69 368 ILE A CA 1
ATOM 2992 C C . ILE A 1 368 ? -3.264 -18.709 5.804 1.00 85.69 368 ILE A C 1
ATOM 2994 O O . ILE A 1 368 ? -3.074 -18.831 4.595 1.00 85.69 368 ILE A O 1
ATOM 2998 N N . HIS A 1 369 ? -2.945 -17.610 6.476 1.00 77.75 369 HIS A N 1
ATOM 2999 C CA . HIS A 1 369 ? -2.390 -16.440 5.822 1.00 77.75 369 HIS A CA 1
ATOM 3000 C C . HIS A 1 369 ? -1.004 -16.714 5.215 1.00 77.75 369 HIS A C 1
ATOM 3002 O O . HIS A 1 369 ? -0.737 -16.307 4.082 1.00 77.75 369 HIS A O 1
ATOM 3008 N N . GLU A 1 370 ? -0.158 -17.461 5.927 1.00 76.31 370 GLU A N 1
ATOM 3009 C CA . GLU A 1 370 ? 1.127 -17.949 5.414 1.00 76.31 370 GLU A CA 1
ATOM 3010 C C . GLU A 1 370 ? 0.944 -18.762 4.121 1.00 76.31 370 GLU A C 1
ATOM 3012 O O . GLU A 1 370 ? 1.691 -18.578 3.162 1.00 76.31 370 GLU A O 1
ATOM 3017 N N . GLN A 1 371 ? -0.100 -19.593 4.039 1.00 81.19 371 GLN A N 1
ATOM 3018 C CA . GLN A 1 371 ? -0.373 -20.416 2.857 1.00 81.19 371 GLN A CA 1
ATOM 3019 C C . GLN A 1 371 ? -0.957 -19.645 1.671 1.00 81.19 371 GLN A C 1
ATOM 3021 O O . GLN A 1 371 ? -0.665 -19.993 0.530 1.00 81.19 371 GLN A O 1
ATOM 3026 N N . GLU A 1 372 ? -1.773 -18.618 1.904 1.00 77.50 372 GLU A N 1
ATOM 3027 C CA . GLU A 1 372 ? -2.360 -17.809 0.824 1.00 77.50 372 GLU A CA 1
ATOM 3028 C C . GLU A 1 372 ? -1.337 -16.956 0.083 1.00 77.50 372 GLU A C 1
ATOM 3030 O O . GLU A 1 372 ? -1.448 -16.749 -1.122 1.00 77.50 372 GLU A O 1
ATOM 3035 N N . THR A 1 373 ? -0.376 -16.420 0.827 1.00 67.25 373 THR A N 1
ATOM 3036 C CA . THR A 1 373 ? 0.660 -15.539 0.283 1.00 67.25 373 THR A CA 1
ATOM 3037 C C . THR A 1 373 ? 1.807 -16.333 -0.326 1.00 67.25 373 THR A C 1
ATOM 3039 O O . THR A 1 373 ? 2.467 -15.857 -1.249 1.00 67.25 373 THR A O 1
ATOM 3042 N N . GLY A 1 374 ? 2.019 -17.551 0.172 1.00 67.38 374 GLY A N 1
ATOM 3043 C CA . GLY A 1 374 ? 2.980 -18.484 -0.376 1.00 67.38 374 GLY A CA 1
ATOM 3044 C C . GLY A 1 374 ? 2.582 -18.980 -1.764 1.00 67.38 374 GLY A C 1
ATOM 3045 O O . GLY A 1 374 ? 1.441 -19.372 -2.017 1.00 67.38 374 GLY A O 1
ATOM 3046 N N . SER A 1 375 ? 3.566 -19.058 -2.649 1.00 79.44 375 SER A N 1
ATOM 3047 C CA . SER A 1 375 ? 3.518 -19.894 -3.850 1.00 79.44 375 SER A CA 1
ATOM 3048 C C . SER A 1 375 ? 3.439 -21.392 -3.485 1.00 79.44 375 SER A C 1
ATOM 3050 O O . SER A 1 375 ? 3.219 -21.766 -2.330 1.00 79.44 375 SER A O 1
ATOM 3052 N N . TYR A 1 376 ? 3.577 -22.291 -4.456 1.00 85.88 376 TYR A N 1
ATOM 3053 C CA . TYR A 1 376 ? 3.796 -23.712 -4.174 1.00 85.88 376 TYR A CA 1
ATOM 3054 C C . TYR A 1 376 ? 5.294 -23.997 -4.010 1.00 85.88 376 TYR A C 1
ATOM 3056 O O . TYR A 1 376 ? 5.822 -24.858 -4.696 1.00 85.88 376 TYR A O 1
ATOM 3064 N N . THR A 1 377 ? 6.004 -23.275 -3.137 1.00 85.19 377 THR A N 1
ATOM 3065 C CA . THR A 1 377 ? 7.378 -23.664 -2.761 1.00 85.19 377 THR A CA 1
ATOM 3066 C C . THR A 1 377 ? 7.359 -24.641 -1.594 1.00 85.19 377 THR A C 1
ATOM 3068 O O . THR A 1 377 ? 6.391 -24.683 -0.831 1.00 85.19 377 THR A O 1
ATOM 3071 N N . ILE A 1 378 ? 8.430 -25.417 -1.411 1.00 81.06 378 ILE A N 1
ATOM 3072 C CA . ILE A 1 378 ? 8.536 -26.328 -0.265 1.00 81.06 378 ILE A CA 1
ATOM 3073 C C . ILE A 1 378 ? 8.432 -25.570 1.063 1.00 81.06 378 ILE A C 1
ATOM 3075 O O . ILE A 1 378 ? 7.778 -26.057 1.973 1.00 81.06 378 ILE A O 1
ATOM 3079 N N . ASN A 1 379 ? 8.993 -24.359 1.154 1.00 75.19 379 ASN A N 1
ATOM 3080 C CA . ASN A 1 379 ? 8.973 -23.553 2.373 1.00 75.19 379 ASN A CA 1
ATOM 3081 C C . ASN A 1 379 ? 7.574 -23.034 2.707 1.00 75.19 379 ASN A C 1
ATOM 3083 O O . ASN A 1 379 ? 7.177 -23.036 3.874 1.00 75.19 379 ASN A O 1
ATOM 3087 N N . ASP A 1 380 ? 6.825 -22.636 1.675 1.00 68.94 380 ASP A N 1
ATOM 3088 C CA . ASP A 1 380 ? 5.414 -22.291 1.818 1.00 68.94 380 ASP A CA 1
ATOM 3089 C C . ASP A 1 380 ? 4.646 -23.523 2.298 1.00 68.94 380 ASP A C 1
ATOM 3091 O O . ASP A 1 380 ? 3.894 -23.443 3.257 1.00 68.94 380 ASP A O 1
ATOM 3095 N N . PHE A 1 381 ? 4.907 -24.699 1.724 1.00 70.06 381 PHE A N 1
ATOM 3096 C CA . PHE A 1 381 ? 4.245 -25.944 2.108 1.00 70.06 381 PHE A CA 1
ATOM 3097 C C . PHE A 1 381 ? 4.631 -26.447 3.513 1.00 70.06 381 PHE A C 1
ATOM 3099 O O . PHE A 1 381 ? 3.806 -27.078 4.170 1.00 70.06 381 PHE A O 1
ATOM 3106 N N . THR A 1 382 ? 5.832 -26.146 4.020 1.00 61.81 382 THR A N 1
ATOM 3107 C CA . THR A 1 382 ? 6.317 -26.562 5.352 1.00 61.81 382 THR A CA 1
ATOM 3108 C C . THR A 1 382 ? 6.060 -25.550 6.479 1.00 61.81 382 THR A C 1
ATOM 3110 O O . THR A 1 382 ? 6.488 -25.795 7.605 1.00 61.81 382 THR A O 1
ATOM 3113 N N . PHE A 1 383 ? 5.317 -24.459 6.232 1.00 52.59 383 PHE A N 1
ATOM 3114 C CA . PHE A 1 383 ? 4.958 -23.426 7.229 1.00 52.59 383 PHE A CA 1
ATOM 3115 C C . PHE A 1 383 ? 6.159 -22.718 7.886 1.00 52.59 383 PHE A C 1
ATOM 3117 O O . PHE A 1 383 ? 6.132 -22.357 9.065 1.00 52.59 383 PHE A O 1
ATOM 3124 N N . SER A 1 384 ? 7.236 -22.498 7.133 1.00 41.88 384 SER A N 1
ATOM 3125 C CA . SER A 1 384 ? 8.408 -21.756 7.605 1.00 41.88 384 SER A CA 1
ATOM 3126 C C . SER A 1 384 ? 8.305 -20.273 7.216 1.00 41.88 384 SER A C 1
ATOM 3128 O O . SER A 1 384 ? 8.778 -19.850 6.166 1.00 41.88 384 SER A O 1
ATOM 3130 N N . SER A 1 385 ? 7.632 -19.515 8.097 1.00 35.56 385 SER A N 1
ATOM 3131 C CA . SER A 1 385 ? 7.472 -18.052 8.218 1.00 35.56 385 SER A CA 1
ATOM 3132 C C . SER A 1 385 ? 7.778 -17.184 6.985 1.00 35.56 385 SER A C 1
ATOM 3134 O O . SER A 1 385 ? 8.946 -16.968 6.649 1.00 35.56 385 SER A O 1
ATOM 3136 N N . ASN A 1 386 ? 6.755 -16.526 6.423 1.00 36.31 386 ASN A N 1
ATOM 3137 C CA . ASN A 1 386 ? 6.964 -15.347 5.584 1.00 36.31 386 ASN A CA 1
ATOM 3138 C C . ASN A 1 386 ? 5.977 -14.199 5.841 1.00 36.31 386 ASN A C 1
ATOM 3140 O O . ASN A 1 386 ? 4.788 -14.353 6.089 1.00 36.31 386 ASN A O 1
ATOM 3144 N N . ARG A 1 387 ? 6.577 -13.008 5.784 1.00 39.00 387 ARG A N 1
ATOM 3145 C CA . ARG A 1 387 ? 6.165 -11.674 6.250 1.00 39.00 387 ARG A CA 1
ATOM 3146 C C . ARG A 1 387 ? 5.114 -10.958 5.385 1.00 39.00 387 ARG A C 1
ATOM 3148 O O . ARG A 1 387 ? 5.030 -9.732 5.448 1.00 39.00 387 ARG A O 1
ATOM 3155 N N . ALA A 1 388 ? 4.317 -11.660 4.590 1.00 30.88 388 ALA A N 1
ATOM 3156 C CA . ALA A 1 388 ? 3.466 -11.042 3.567 1.00 30.88 388 ALA A CA 1
ATOM 3157 C C . ALA A 1 388 ? 2.071 -10.630 4.082 1.00 30.88 388 ALA A C 1
ATOM 3159 O O . ALA A 1 388 ? 1.047 -10.875 3.456 1.00 30.88 388 ALA A O 1
ATOM 3160 N N . ASN A 1 389 ? 2.031 -9.926 5.215 1.00 33.41 389 ASN A N 1
ATOM 3161 C CA . ASN A 1 389 ? 0.839 -9.184 5.614 1.00 33.41 389 ASN A CA 1
ATOM 3162 C C . ASN A 1 389 ? 0.571 -8.085 4.580 1.00 33.41 389 ASN A C 1
ATOM 3164 O O . ASN A 1 389 ? 1.453 -7.241 4.400 1.00 33.41 389 ASN A O 1
ATOM 3168 N N . ARG A 1 390 ? -0.661 -8.042 4.042 1.00 39.69 390 ARG A N 1
ATOM 3169 C CA . ARG A 1 390 ? -1.549 -6.855 3.949 1.00 39.69 390 ARG A CA 1
ATOM 3170 C C . ARG A 1 390 ? -2.389 -6.819 2.667 1.00 39.69 390 ARG A C 1
ATOM 3172 O O . ARG A 1 390 ? -1.978 -6.262 1.661 1.00 39.69 390 ARG A O 1
ATOM 3179 N N . ALA A 1 391 ? -3.611 -7.327 2.772 1.00 34.25 391 ALA A N 1
ATOM 3180 C CA . ALA A 1 391 ? -4.824 -6.656 2.298 1.00 34.25 391 ALA A CA 1
ATOM 3181 C C . ALA A 1 391 ? -6.015 -7.515 2.742 1.00 34.25 391 ALA A C 1
ATOM 3183 O O . ALA A 1 391 ? -6.194 -8.633 2.268 1.00 34.25 391 ALA A O 1
ATOM 3184 N N . LYS A 1 392 ? -6.808 -7.026 3.698 1.00 53.41 392 LYS A N 1
ATOM 3185 C CA . LYS A 1 392 ? -8.038 -7.688 4.159 1.00 53.41 392 LYS A CA 1
ATOM 3186 C C . LYS A 1 392 ? -9.166 -6.662 4.071 1.00 53.41 392 LYS A C 1
ATOM 3188 O O . LYS A 1 392 ? -8.967 -5.490 4.372 1.00 53.41 392 LYS A O 1
ATOM 3193 N N . ILE A 1 393 ? -10.343 -7.090 3.642 1.00 51.00 393 ILE A N 1
ATOM 3194 C CA . ILE A 1 393 ? -11.577 -6.330 3.851 1.00 51.00 393 ILE A CA 1
ATOM 3195 C C . ILE A 1 393 ? -11.991 -6.611 5.297 1.00 51.00 393 ILE A C 1
ATOM 3197 O O . ILE A 1 393 ? -12.012 -7.778 5.696 1.00 51.00 393 ILE A O 1
ATOM 3201 N N . LEU A 1 394 ? -12.277 -5.577 6.094 1.00 50.38 394 LEU A N 1
ATOM 3202 C CA . LEU A 1 394 ? -12.857 -5.790 7.419 1.00 50.38 394 LEU A CA 1
ATOM 3203 C C . LEU A 1 394 ? -14.258 -6.346 7.225 1.00 50.38 394 LEU A C 1
ATOM 3205 O O . LEU A 1 394 ? -15.187 -5.616 6.887 1.00 50.38 394 LEU A O 1
ATOM 3209 N N . THR A 1 395 ? -14.416 -7.652 7.412 1.00 50.53 395 THR A N 1
ATOM 3210 C CA . THR A 1 395 ? -15.748 -8.223 7.560 1.00 50.53 395 THR A CA 1
ATOM 3211 C C . THR A 1 395 ? -16.345 -7.650 8.837 1.00 50.53 395 THR A C 1
ATOM 3213 O O . THR A 1 395 ? -15.677 -7.621 9.869 1.00 50.53 395 THR A O 1
ATOM 3216 N N . THR A 1 396 ? -17.607 -7.231 8.782 1.00 46.88 396 THR A N 1
ATOM 3217 C CA . THR A 1 396 ? -18.413 -6.674 9.887 1.00 46.88 396 THR A CA 1
ATOM 3218 C C . THR A 1 396 ? -18.521 -7.575 11.132 1.00 46.88 396 THR A C 1
ATOM 3220 O O . THR A 1 396 ? -19.181 -7.205 12.095 1.00 46.88 396 THR A O 1
ATOM 3223 N N . ILE A 1 397 ? -17.861 -8.737 11.121 1.00 47.19 397 ILE A N 1
ATOM 3224 C CA . ILE A 1 397 ? -17.858 -9.789 12.140 1.00 47.19 397 ILE A CA 1
ATOM 3225 C C . ILE A 1 397 ? -16.452 -9.998 12.751 1.00 47.19 397 ILE A C 1
ATOM 3227 O O . ILE A 1 397 ? -16.222 -10.994 13.424 1.00 47.19 397 ILE A O 1
ATOM 3231 N N . ASP A 1 398 ? -15.460 -9.130 12.507 1.00 50.94 398 ASP A N 1
ATOM 3232 C CA . ASP A 1 398 ? -14.176 -9.232 13.227 1.00 50.94 398 ASP A CA 1
ATOM 3233 C C . ASP A 1 398 ? -14.387 -8.785 14.704 1.00 50.94 398 ASP A C 1
ATOM 3235 O O . ASP A 1 398 ? -14.252 -7.618 15.059 1.00 50.94 398 ASP A O 1
ATOM 3239 N N . ASP A 1 399 ? -14.745 -9.719 15.594 1.00 49.28 399 ASP A N 1
ATOM 3240 C CA . ASP A 1 399 ? -15.111 -9.446 17.000 1.00 49.28 399 ASP A CA 1
ATOM 3241 C C . ASP A 1 399 ? -13.950 -8.975 17.896 1.00 49.28 399 ASP A C 1
ATOM 3243 O O . ASP A 1 399 ? -14.187 -8.530 19.021 1.00 49.28 399 ASP A O 1
ATOM 3247 N N . GLU A 1 400 ? -12.705 -8.959 17.394 1.00 52.91 400 GLU A N 1
ATOM 3248 C CA . GLU A 1 400 ? -11.585 -8.276 18.071 1.00 52.91 400 GLU A CA 1
ATOM 3249 C C . GLU A 1 400 ? -11.910 -6.797 18.351 1.00 52.91 400 GLU A C 1
ATOM 3251 O O . GLU A 1 400 ? -11.378 -6.212 19.294 1.00 52.91 400 GLU A O 1
ATOM 3256 N N . TYR A 1 401 ? -12.825 -6.208 17.573 1.00 55.53 401 TYR A N 1
ATOM 3257 C CA . TYR A 1 401 ? -13.258 -4.826 17.723 1.00 55.53 401 TYR A CA 1
ATOM 3258 C C . TYR A 1 401 ? -14.351 -4.630 18.769 1.00 55.53 401 TYR A C 1
ATOM 3260 O O . TYR A 1 401 ? -14.249 -3.657 19.519 1.00 55.53 401 TYR A O 1
ATOM 3268 N N . SER A 1 402 ? -15.328 -5.543 18.898 1.00 54.38 402 SER A N 1
ATOM 3269 C CA . SER A 1 402 ? -16.393 -5.418 19.916 1.00 54.38 402 SER A CA 1
ATOM 3270 C C . SER A 1 402 ? -15.814 -5.361 21.335 1.00 54.38 402 SER A C 1
ATOM 3272 O O . SER A 1 402 ? -16.335 -4.658 22.196 1.00 54.38 402 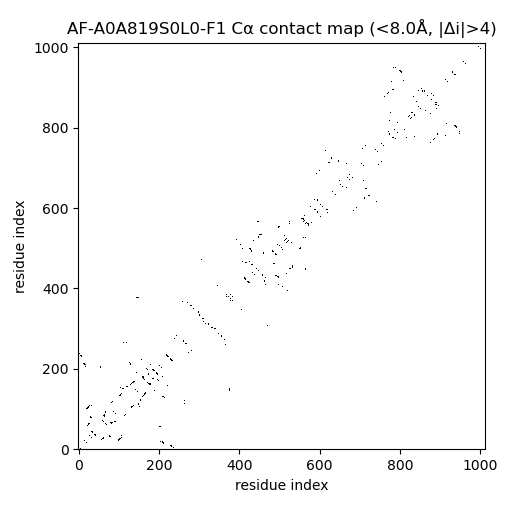SER A O 1
ATOM 3274 N N . ASP A 1 403 ? -14.668 -6.015 21.542 1.00 50.28 403 ASP A N 1
ATOM 3275 C CA . ASP A 1 403 ? -13.935 -6.021 22.805 1.00 50.28 403 ASP A CA 1
ATOM 3276 C C . ASP A 1 403 ? -13.115 -4.737 23.046 1.00 50.28 403 ASP A C 1
ATOM 3278 O O . ASP A 1 403 ? -12.857 -4.387 24.194 1.00 50.28 403 ASP A O 1
ATOM 3282 N N . THR A 1 404 ? -12.731 -3.991 22.000 1.00 54.22 404 THR A N 1
ATOM 3283 C CA . THR A 1 404 ? -12.028 -2.694 22.149 1.00 54.22 404 THR A CA 1
ATOM 3284 C C . THR A 1 404 ? -12.961 -1.527 22.465 1.00 54.22 404 THR A C 1
ATOM 3286 O O . THR A 1 404 ? -12.522 -0.560 23.082 1.00 54.22 404 THR A O 1
ATOM 3289 N N . ILE A 1 405 ? -14.244 -1.623 22.093 1.00 55.09 405 ILE A N 1
ATOM 3290 C CA . ILE A 1 405 ? -15.270 -0.610 22.409 1.00 55.09 405 ILE A CA 1
ATOM 3291 C C . ILE A 1 405 ? -15.500 -0.523 23.927 1.00 55.09 405 ILE A C 1
ATOM 3293 O O . ILE A 1 405 ? -15.843 0.538 24.450 1.00 55.09 405 ILE A O 1
ATOM 3297 N N . ASP A 1 406 ? -15.285 -1.625 24.648 1.00 55.97 406 ASP A N 1
ATOM 3298 C CA . ASP A 1 406 ? -15.443 -1.676 26.098 1.00 55.97 406 ASP A CA 1
ATOM 3299 C C . ASP A 1 406 ? -14.226 -1.093 26.858 1.00 55.97 406 ASP A C 1
ATOM 3301 O O . ASP A 1 406 ? -14.366 -0.804 28.040 1.00 55.97 406 ASP A O 1
ATOM 3305 N N . ILE A 1 407 ? -13.071 -0.855 26.204 1.00 67.56 407 ILE A N 1
ATOM 3306 C CA . ILE A 1 407 ? -11.769 -0.535 26.839 1.00 67.56 407 ILE A CA 1
ATOM 3307 C C . ILE A 1 407 ? -11.195 0.795 26.318 1.00 67.56 407 ILE A C 1
ATOM 3309 O O . ILE A 1 407 ? -10.178 0.815 25.611 1.00 67.56 407 ILE A O 1
ATOM 3313 N N . LEU A 1 408 ? -11.828 1.918 26.666 1.00 84.69 408 LEU A N 1
ATOM 3314 C CA . LEU A 1 408 ? -11.315 3.248 26.324 1.00 84.69 408 LEU A CA 1
ATOM 3315 C C . LEU A 1 408 ? -10.689 3.943 27.533 1.00 84.69 408 LEU A C 1
ATOM 3317 O O . LEU A 1 408 ? -11.351 4.193 28.538 1.00 84.69 408 LEU A O 1
ATOM 3321 N N . ASP A 1 409 ? -9.410 4.291 27.416 1.00 86.69 409 ASP A N 1
ATOM 3322 C CA . ASP A 1 409 ? -8.693 5.046 28.443 1.00 86.69 409 ASP A CA 1
ATOM 3323 C C . ASP A 1 409 ? -8.700 6.544 28.107 1.00 86.69 409 ASP A C 1
ATOM 3325 O O . ASP A 1 409 ? -8.215 6.978 27.062 1.00 86.69 409 ASP A O 1
ATOM 3329 N N . HIS A 1 410 ? -9.237 7.355 29.011 1.00 91.19 410 HIS A N 1
ATOM 3330 C CA . HIS A 1 410 ? -9.325 8.804 28.858 1.00 91.19 410 HIS A CA 1
ATOM 3331 C C . HIS A 1 410 ? -8.385 9.586 29.792 1.00 91.19 410 HIS A C 1
ATOM 3333 O O . HIS A 1 410 ? -8.548 10.794 29.971 1.00 91.19 410 HIS A O 1
ATOM 3339 N N . THR A 1 411 ? -7.403 8.921 30.403 1.00 87.81 411 THR A N 1
ATOM 3340 C CA . THR A 1 411 ? -6.388 9.566 31.243 1.00 87.81 411 THR A CA 1
ATOM 3341 C C . THR A 1 411 ? -5.562 10.577 30.446 1.00 87.81 411 THR A C 1
ATOM 3343 O O . THR A 1 411 ? -5.274 10.388 29.265 1.00 87.81 411 THR A O 1
ATOM 3346 N N . ASN A 1 412 ? -5.179 11.676 31.104 1.00 90.69 412 ASN A N 1
ATOM 3347 C CA . ASN A 1 412 ? -4.345 12.747 30.544 1.00 90.69 412 ASN A CA 1
ATOM 3348 C C . ASN A 1 412 ? -4.903 13.443 29.287 1.00 90.69 412 ASN A C 1
ATOM 3350 O O . ASN A 1 412 ? -4.147 14.118 28.588 1.00 90.69 412 ASN A O 1
ATOM 3354 N N . VAL A 1 413 ? -6.196 13.296 28.989 1.00 94.81 413 VAL A N 1
ATOM 3355 C CA . VAL A 1 413 ? -6.868 13.973 27.870 1.00 94.81 413 VAL A CA 1
ATOM 3356 C C . VAL A 1 413 ? -7.350 15.364 28.314 1.00 94.81 413 VAL A C 1
ATOM 3358 O O . VAL A 1 413 ? -7.807 15.502 29.451 1.00 94.81 413 VAL A O 1
ATOM 3361 N N . PRO A 1 414 ? -7.288 16.406 27.456 1.00 95.94 414 PRO A N 1
ATOM 3362 C CA . PRO A 1 414 ? -7.922 17.691 27.736 1.00 95.94 414 PRO A CA 1
ATOM 3363 C C . PRO A 1 414 ? -9.395 17.530 28.128 1.00 95.94 414 PRO A C 1
ATOM 3365 O O . PRO A 1 414 ? -10.117 16.734 27.528 1.00 95.94 414 PRO A O 1
ATOM 3368 N N . LEU A 1 415 ? -9.838 18.292 29.125 1.00 94.69 415 LEU A N 1
ATOM 3369 C CA . LEU A 1 415 ? -11.219 18.260 29.597 1.00 94.69 415 LEU A CA 1
ATOM 3370 C C . LEU A 1 415 ? -12.051 19.375 28.953 1.00 94.69 415 LEU A C 1
ATOM 3372 O O . LEU A 1 415 ? -11.511 20.417 28.572 1.00 94.69 415 LEU A O 1
ATOM 3376 N N . PHE A 1 416 ? -13.357 19.146 28.839 1.00 94.38 416 PHE A N 1
ATOM 3377 C CA . PHE A 1 416 ? -14.342 20.152 28.450 1.00 94.38 416 PHE A CA 1
ATOM 3378 C C . PHE A 1 416 ? -15.677 19.914 29.166 1.00 94.38 416 PHE A C 1
ATOM 3380 O O . PHE A 1 416 ? -15.945 18.817 29.659 1.00 94.38 416 PHE A O 1
ATOM 3387 N N . GLU A 1 417 ? -16.532 20.933 29.195 1.00 94.44 417 GLU A N 1
ATOM 3388 C CA . GLU A 1 417 ? -17.852 20.843 29.817 1.00 94.44 417 GLU A CA 1
ATOM 3389 C C . GLU A 1 417 ? -18.806 19.983 28.973 1.00 94.44 417 GLU A C 1
ATOM 3391 O O . GLU A 1 417 ? -19.180 20.336 27.851 1.00 94.44 417 GLU A O 1
ATOM 3396 N N . CYS A 1 418 ? -19.201 18.829 29.507 1.00 94.44 418 CYS A N 1
ATOM 3397 C CA . CYS A 1 418 ? -20.104 17.918 28.821 1.00 94.44 418 CYS A CA 1
ATOM 3398 C C . CYS A 1 418 ? -21.564 18.337 29.003 1.00 94.44 418 CYS A C 1
ATOM 3400 O O . CYS A 1 418 ? -22.052 18.448 30.118 1.00 94.44 418 CYS A O 1
ATOM 3402 N N . ALA A 1 419 ? -22.331 18.424 27.919 1.00 91.81 419 ALA A N 1
ATOM 3403 C CA . ALA A 1 419 ? -23.750 18.756 27.985 1.00 91.81 419 ALA A CA 1
ATOM 3404 C C . ALA A 1 419 ? -24.619 17.664 28.643 1.00 91.81 419 ALA A C 1
ATOM 3406 O O . ALA A 1 419 ? -25.758 17.947 29.020 1.00 91.81 419 ALA A O 1
ATOM 3407 N N . ILE A 1 420 ? -24.146 16.417 28.758 1.00 87.56 420 ILE A N 1
ATOM 3408 C CA . ILE A 1 420 ? -24.901 15.327 29.401 1.00 87.56 420 ILE A CA 1
ATOM 3409 C C . ILE A 1 420 ? -24.712 15.391 30.918 1.00 87.56 420 ILE A C 1
ATOM 3411 O O . ILE A 1 420 ? -25.672 15.715 31.625 1.00 87.56 420 ILE A O 1
ATOM 3415 N N . CYS A 1 421 ? -23.488 15.154 31.403 1.00 85.06 421 CYS A N 1
ATOM 3416 C CA . CYS A 1 421 ? -23.193 15.146 32.838 1.00 85.06 421 CYS A CA 1
ATOM 3417 C C . CYS A 1 421 ? -23.000 16.541 33.461 1.00 85.06 421 CYS A C 1
ATOM 3419 O O . CYS A 1 421 ? -23.090 16.649 34.673 1.00 85.06 421 CYS A O 1
ATOM 3421 N N . MET A 1 422 ? -22.808 17.607 32.669 1.00 86.06 422 MET A N 1
ATOM 3422 C CA . MET A 1 422 ? -22.492 18.982 33.127 1.00 86.06 422 MET A CA 1
ATOM 3423 C C . MET A 1 422 ? -21.189 19.112 33.919 1.00 86.06 422 MET A C 1
ATOM 3425 O O . MET A 1 422 ? -20.986 20.080 34.645 1.00 86.06 422 MET A O 1
ATOM 3429 N N . GLU A 1 423 ? -20.289 18.149 33.761 1.00 88.44 423 GLU A N 1
ATOM 3430 C CA . GLU A 1 423 ? -18.972 18.149 34.388 1.00 88.44 423 GLU A CA 1
ATOM 3431 C C . GLU A 1 423 ? -17.867 18.302 33.343 1.00 88.44 423 GLU A C 1
ATOM 3433 O O . GLU A 1 423 ? -18.085 18.162 32.133 1.00 88.44 423 GLU A O 1
ATOM 3438 N N . GLN A 1 424 ? -16.653 18.555 33.831 1.00 91.69 424 GLN A N 1
ATOM 3439 C CA . GLN A 1 424 ? -15.440 18.507 33.024 1.00 91.69 424 GLN A CA 1
ATOM 3440 C C . GLN A 1 424 ? -15.120 17.050 32.673 1.00 91.69 424 GLN A C 1
ATOM 3442 O O . GLN A 1 424 ? -14.566 16.302 33.475 1.00 91.69 424 GLN A O 1
ATOM 3447 N N . GLY A 1 425 ? -15.480 16.645 31.459 1.00 92.62 425 GLY A N 1
ATOM 3448 C CA . GLY A 1 425 ? -15.231 15.309 30.932 1.00 92.62 425 GLY A CA 1
ATOM 3449 C C . GLY A 1 425 ? -14.129 15.294 29.870 1.00 92.62 425 GLY A C 1
ATOM 3450 O O . GLY A 1 425 ? -13.810 16.330 29.288 1.00 92.62 425 GLY A O 1
ATOM 3451 N N . PRO A 1 426 ? -13.544 14.123 29.575 1.00 95.19 426 PRO A N 1
ATOM 3452 C CA . PRO A 1 426 ? -12.479 13.995 28.593 1.00 95.19 426 PRO A CA 1
ATOM 3453 C C . PRO A 1 426 ? -12.988 14.290 27.189 1.00 95.19 426 PRO A C 1
ATOM 3455 O O . PRO A 1 426 ? -14.035 13.787 26.766 1.00 95.19 426 PRO A O 1
ATOM 3458 N N . PHE A 1 427 ? -12.214 15.081 26.457 1.00 95.81 427 PHE A N 1
ATOM 3459 C CA . PHE A 1 427 ? -12.498 15.410 25.073 1.00 95.81 427 PHE A CA 1
ATOM 3460 C C . PHE A 1 427 ? -12.373 14.181 24.163 1.00 95.81 427 PHE A C 1
ATOM 3462 O O . PHE A 1 427 ? -11.449 13.378 24.290 1.00 95.81 427 PHE A O 1
ATOM 3469 N N . ILE A 1 428 ? -13.302 14.051 23.219 1.00 96.06 428 ILE A N 1
ATOM 3470 C CA . ILE A 1 428 ? -13.307 13.035 22.161 1.00 96.06 428 ILE A CA 1
ATOM 3471 C C . ILE A 1 428 ? -13.641 13.701 20.829 1.00 96.06 428 ILE A C 1
ATOM 3473 O O . ILE A 1 428 ? -14.346 14.710 20.800 1.00 96.06 428 ILE A O 1
ATOM 3477 N N . LEU A 1 429 ? -13.137 13.155 19.722 1.00 96.62 429 LEU A N 1
ATOM 3478 C CA . LEU A 1 429 ? -13.445 13.676 18.392 1.00 96.62 429 LEU A CA 1
ATOM 3479 C C . LEU A 1 429 ? -14.627 12.909 17.800 1.00 96.62 429 LEU A C 1
ATOM 3481 O O . LEU A 1 429 ? -14.512 11.714 17.541 1.00 96.62 429 LEU A O 1
ATOM 3485 N N . TRP A 1 430 ? -15.744 13.587 17.559 1.00 96.69 430 TRP A N 1
ATOM 3486 C CA . TRP A 1 430 ? -16.905 12.996 16.898 1.00 96.69 430 TRP A CA 1
ATOM 3487 C C . TRP A 1 430 ? -16.785 13.110 15.382 1.00 96.69 430 TRP A C 1
ATOM 3489 O O . TRP A 1 430 ? -16.379 14.149 14.855 1.00 96.69 430 TRP A O 1
ATOM 3499 N N . LEU A 1 431 ? -17.150 12.034 14.686 1.00 96.31 431 LEU A N 1
ATOM 3500 C CA . LEU A 1 431 ? -17.006 11.921 13.243 1.00 96.31 431 LEU A CA 1
ATOM 3501 C C . LEU A 1 431 ? -18.302 11.464 12.565 1.00 96.31 431 LEU A C 1
ATOM 3503 O O . LEU A 1 431 ? -19.075 10.679 13.122 1.00 96.31 431 LEU A O 1
ATOM 3507 N N . LYS A 1 432 ? -18.501 11.907 11.325 1.00 95.38 432 LYS A N 1
ATOM 3508 C CA . LYS A 1 432 ? -19.495 11.382 10.385 1.00 95.38 432 LYS A CA 1
ATOM 3509 C C . LYS A 1 432 ? -18.826 10.885 9.109 1.00 95.38 432 LYS A C 1
ATOM 3511 O O . LYS A 1 432 ? -17.736 11.336 8.760 1.00 95.38 432 LYS A O 1
ATOM 3516 N N . GLN A 1 433 ? -19.490 9.959 8.428 1.00 93.69 433 GLN A N 1
ATOM 3517 C CA . GLN A 1 433 ? -19.049 9.439 7.136 1.00 93.69 433 GLN A CA 1
ATOM 3518 C C . GLN A 1 433 ? -18.934 10.577 6.096 1.00 93.69 433 GLN A C 1
ATOM 3520 O O . GLN A 1 433 ? -19.787 11.475 6.090 1.00 93.69 433 GLN A O 1
ATOM 3525 N N . PRO A 1 434 ? -17.904 10.580 5.226 1.00 93.88 434 PRO A N 1
ATOM 3526 C CA . PRO A 1 434 ? -17.812 11.549 4.143 1.00 93.88 434 PRO A CA 1
ATOM 3527 C C . PRO A 1 434 ? -18.973 11.366 3.162 1.00 93.88 434 PRO A C 1
ATOM 3529 O O . PRO A 1 434 ? -19.480 10.262 2.972 1.00 93.88 434 PRO A O 1
ATOM 3532 N N . ILE A 1 435 ? -19.367 12.459 2.503 1.00 92.75 435 ILE A N 1
ATOM 3533 C CA . ILE A 1 435 ? -20.438 12.447 1.492 1.00 92.75 435 ILE A CA 1
ATOM 3534 C C . ILE A 1 435 ? -20.056 11.536 0.316 1.00 92.75 435 ILE A C 1
ATOM 3536 O O . ILE A 1 435 ? -20.910 10.842 -0.230 1.00 92.75 435 ILE A O 1
ATOM 3540 N N . ASN A 1 436 ? -18.772 11.521 -0.050 1.00 91.06 436 ASN A N 1
ATOM 3541 C CA . ASN A 1 436 ? -18.218 10.650 -1.073 1.00 91.06 436 ASN A CA 1
ATOM 3542 C C . ASN A 1 436 ? -17.070 9.815 -0.485 1.00 91.06 436 ASN A C 1
ATOM 3544 O O . ASN A 1 436 ? -16.073 10.372 -0.033 1.00 91.06 436 ASN A O 1
ATOM 3548 N N . LEU A 1 437 ? -17.191 8.484 -0.500 1.00 86.88 437 LEU A N 1
ATOM 3549 C CA . LEU A 1 437 ? -16.122 7.586 -0.044 1.00 86.88 437 LEU A CA 1
ATOM 3550 C C . LEU A 1 437 ? -14.890 7.626 -0.965 1.00 86.88 437 LEU A C 1
ATOM 3552 O O . LEU A 1 437 ? -13.780 7.393 -0.500 1.00 86.88 437 LEU A O 1
ATOM 3556 N N . ASP A 1 438 ? -15.037 8.002 -2.237 1.00 84.00 438 ASP A N 1
ATOM 3557 C CA . ASP A 1 438 ? -13.890 8.118 -3.147 1.00 84.00 438 ASP A CA 1
ATOM 3558 C C . ASP A 1 438 ? -12.924 9.238 -2.730 1.00 84.00 438 ASP A C 1
ATOM 3560 O O . ASP A 1 438 ? -11.745 9.208 -3.090 1.00 84.00 438 ASP A O 1
ATOM 3564 N N . ASP A 1 439 ? -13.379 10.194 -1.909 1.00 88.81 439 ASP A N 1
ATOM 3565 C CA . ASP A 1 439 ? -12.522 11.235 -1.333 1.00 88.81 439 ASP A CA 1
ATOM 3566 C C . ASP A 1 439 ? -11.473 10.671 -0.357 1.00 88.81 439 ASP A C 1
ATOM 3568 O O . ASP A 1 439 ? -10.484 11.352 -0.082 1.00 88.81 439 ASP A O 1
ATOM 3572 N N . THR A 1 440 ? -11.663 9.447 0.151 1.00 86.56 440 THR A N 1
ATOM 3573 C CA . THR A 1 440 ? -10.747 8.757 1.077 1.00 86.56 440 THR A CA 1
ATOM 3574 C C . THR A 1 440 ? -10.128 7.489 0.485 1.00 86.56 440 THR A C 1
ATOM 3576 O O . THR A 1 440 ? -9.094 7.045 0.983 1.00 86.56 440 THR A O 1
ATOM 3579 N N . THR A 1 441 ? -10.743 6.892 -0.546 1.00 83.88 441 THR A N 1
ATOM 3580 C CA . THR A 1 441 ? -10.313 5.604 -1.119 1.00 83.88 441 THR A CA 1
ATOM 3581 C C . THR A 1 441 ? -9.705 5.692 -2.515 1.00 83.88 441 THR A C 1
ATOM 3583 O O . THR A 1 441 ? -9.429 4.651 -3.102 1.00 83.88 441 THR A O 1
ATOM 3586 N N . ASN A 1 442 ? -9.510 6.886 -3.080 1.00 84.44 442 ASN A N 1
ATOM 3587 C CA . ASN A 1 442 ? -8.788 7.009 -4.347 1.00 84.44 442 ASN A CA 1
ATOM 3588 C C . ASN A 1 442 ? -7.281 6.738 -4.173 1.00 84.44 442 ASN A C 1
ATOM 3590 O O . ASN A 1 442 ? -6.701 7.035 -3.126 1.00 84.44 442 ASN A O 1
ATOM 3594 N N . ASP A 1 443 ? -6.641 6.228 -5.228 1.00 79.44 443 ASP A N 1
ATOM 3595 C CA . ASP A 1 443 ? -5.223 5.842 -5.215 1.00 79.44 443 ASP A CA 1
ATOM 3596 C C . ASP A 1 443 ? -4.297 6.983 -4.779 1.00 79.44 443 ASP A C 1
ATOM 3598 O O . ASP A 1 443 ? -3.272 6.755 -4.142 1.00 79.44 443 ASP A O 1
ATOM 3602 N N . PHE A 1 444 ? -4.643 8.230 -5.100 1.00 85.88 444 PHE A N 1
ATOM 3603 C CA . PHE A 1 444 ? -3.822 9.380 -4.739 1.00 85.88 444 PHE A CA 1
ATOM 3604 C C . PHE A 1 444 ? -3.807 9.621 -3.223 1.00 85.88 444 PHE A C 1
ATOM 3606 O O . PHE A 1 444 ? -2.739 9.808 -2.648 1.00 85.88 444 PHE A O 1
ATOM 3613 N N . ILE A 1 445 ? -4.962 9.552 -2.558 1.00 85.38 445 ILE A N 1
ATOM 3614 C CA . ILE A 1 445 ? -5.080 9.700 -1.100 1.00 85.38 445 ILE A CA 1
ATOM 3615 C C . ILE A 1 445 ? -4.492 8.494 -0.365 1.00 85.38 445 ILE A C 1
ATOM 3617 O O . ILE A 1 445 ? -3.897 8.662 0.699 1.00 85.38 445 ILE A O 1
ATOM 3621 N N . ILE A 1 446 ? -4.606 7.295 -0.936 1.00 82.38 446 ILE A N 1
ATOM 3622 C CA . ILE A 1 446 ? -3.981 6.087 -0.386 1.00 82.38 446 ILE A CA 1
ATOM 3623 C C . ILE A 1 446 ? -2.452 6.225 -0.385 1.00 82.38 446 ILE A C 1
ATOM 3625 O O . ILE A 1 446 ? -1.811 5.974 0.636 1.00 82.38 446 ILE A O 1
ATOM 3629 N N . ASN A 1 447 ? -1.881 6.694 -1.499 1.00 84.69 447 ASN A N 1
ATOM 3630 C CA . ASN A 1 447 ? -0.438 6.888 -1.641 1.00 84.69 447 ASN A CA 1
ATOM 3631 C C . ASN A 1 447 ? 0.091 8.099 -0.857 1.00 84.69 447 ASN A C 1
ATOM 3633 O O . ASN A 1 447 ? 1.224 8.071 -0.375 1.00 84.69 447 ASN A O 1
ATOM 3637 N N . PHE A 1 448 ? -0.720 9.153 -0.717 1.00 91.88 448 PHE A N 1
ATOM 3638 C CA . PHE A 1 448 ? -0.330 10.426 -0.106 1.00 91.88 448 PHE A CA 1
ATOM 3639 C C . PHE A 1 448 ? -1.369 10.928 0.909 1.00 91.88 448 PHE A C 1
ATOM 3641 O O . PHE A 1 448 ? -1.952 12.003 0.753 1.00 91.88 448 PHE A O 1
ATOM 3648 N N . PRO A 1 449 ? -1.590 10.201 2.011 1.00 93.00 449 PRO A N 1
ATOM 3649 C CA . PRO A 1 449 ? -2.657 10.498 2.972 1.00 93.00 449 PRO A CA 1
ATOM 3650 C C . PRO A 1 449 ? -2.451 11.833 3.703 1.00 93.00 449 PRO A C 1
ATOM 3652 O O . PRO A 1 449 ? -3.413 12.442 4.163 1.00 93.00 449 PRO A O 1
ATOM 3655 N N . LEU A 1 450 ? -1.206 12.323 3.785 1.00 95.94 450 LEU A N 1
ATOM 3656 C CA . LEU A 1 450 ? -0.890 13.642 4.337 1.00 95.94 450 LEU A CA 1
ATOM 3657 C C . LEU A 1 450 ? -1.190 14.796 3.382 1.00 95.94 450 LEU A C 1
ATOM 3659 O O . LEU A 1 450 ? -1.122 15.938 3.821 1.00 95.94 450 LEU A O 1
ATOM 3663 N N . GLU A 1 451 ? -1.508 14.551 2.111 1.00 93.81 451 GLU A N 1
ATOM 3664 C CA . GLU A 1 451 ? -1.973 15.605 1.202 1.00 93.81 451 GLU A CA 1
ATOM 3665 C C . GLU A 1 451 ? -3.362 16.107 1.622 1.00 93.81 451 GLU A C 1
ATOM 3667 O O . GLU A 1 451 ? -3.641 17.310 1.568 1.00 93.81 451 GLU A O 1
ATOM 3672 N N . GLY A 1 452 ? -4.171 15.199 2.175 1.00 89.38 452 GLY A N 1
ATOM 3673 C CA . GLY A 1 452 ? -5.519 15.462 2.653 1.00 89.38 452 GLY A CA 1
ATOM 3674 C C . GLY A 1 452 ? -6.506 15.774 1.531 1.00 89.38 452 GLY A C 1
ATOM 3675 O O . GLY A 1 452 ? -6.166 15.838 0.352 1.00 89.38 452 GLY A O 1
ATOM 3676 N N . ASN A 1 453 ? -7.765 15.977 1.908 1.00 90.62 453 ASN A N 1
ATOM 3677 C CA . ASN A 1 453 ? -8.819 16.392 0.990 1.00 90.62 453 ASN A CA 1
ATOM 3678 C C . ASN A 1 453 ? -9.748 17.374 1.715 1.00 90.62 453 ASN A C 1
ATOM 3680 O O . ASN A 1 453 ? -10.254 17.083 2.800 1.00 90.62 453 ASN A O 1
ATOM 3684 N N . LYS A 1 454 ? -9.964 18.555 1.121 1.00 89.50 454 LYS A N 1
ATOM 3685 C CA . LYS A 1 454 ? -10.757 19.639 1.725 1.00 89.50 454 LYS A CA 1
ATOM 3686 C C . LYS A 1 454 ? -12.199 19.208 2.023 1.00 89.50 454 LYS A C 1
ATOM 3688 O O . LYS A 1 454 ? -12.773 19.683 2.999 1.00 89.50 454 LYS A O 1
ATOM 3693 N N . ASN A 1 455 ? -12.755 18.273 1.250 1.00 92.06 455 ASN A N 1
ATOM 3694 C CA . ASN A 1 455 ? -14.108 17.751 1.462 1.00 92.06 455 ASN A CA 1
ATOM 3695 C C . ASN A 1 455 ? -14.240 16.966 2.778 1.00 92.06 455 ASN A C 1
ATOM 3697 O O . ASN A 1 455 ? -15.330 16.881 3.345 1.00 92.06 455 ASN A O 1
ATOM 3701 N N . LEU A 1 456 ? -13.130 16.435 3.301 1.00 94.00 456 LEU A N 1
ATOM 3702 C CA . LEU A 1 456 ? -13.116 15.610 4.508 1.00 94.00 456 LEU A CA 1
ATOM 3703 C C . LEU A 1 456 ? -13.143 16.422 5.805 1.00 94.00 456 LEU A C 1
ATOM 3705 O O . LEU A 1 456 ? -13.432 15.858 6.856 1.00 94.00 456 LEU A O 1
ATOM 3709 N N . ILE A 1 457 ? -12.909 17.738 5.750 1.00 93.69 457 ILE A N 1
ATOM 3710 C CA . ILE A 1 457 ? -13.004 18.641 6.915 1.00 93.69 457 ILE A CA 1
ATOM 3711 C C . ILE A 1 457 ? -14.398 18.544 7.550 1.00 93.69 457 ILE A C 1
ATOM 3713 O O . ILE A 1 457 ? -14.533 18.542 8.772 1.00 93.69 457 ILE A O 1
ATOM 3717 N N . ASN A 1 458 ? -15.424 18.359 6.716 1.00 93.19 458 ASN A N 1
ATOM 3718 C CA . ASN A 1 458 ? -16.807 18.203 7.149 1.00 93.19 458 ASN A CA 1
ATOM 3719 C C . ASN A 1 458 ? -17.079 16.871 7.860 1.00 93.19 458 ASN A C 1
ATOM 3721 O O . ASN A 1 458 ? -18.177 16.699 8.372 1.00 93.19 458 ASN A O 1
ATOM 3725 N N . CYS A 1 459 ? -16.136 15.923 7.900 1.00 95.19 459 CYS A N 1
ATOM 3726 C CA . CYS A 1 459 ? -16.310 14.679 8.653 1.00 95.19 459 CYS A CA 1
ATOM 3727 C C . CYS A 1 459 ? -16.251 14.916 10.164 1.00 95.19 459 CYS A C 1
ATOM 3729 O O . CYS A 1 459 ? -16.807 14.119 10.909 1.00 95.19 459 CYS A O 1
ATOM 3731 N N . ILE A 1 460 ? -15.600 15.988 10.626 1.00 95.81 460 ILE A N 1
ATOM 3732 C CA . ILE A 1 460 ? -15.562 16.351 12.045 1.00 95.81 460 ILE A CA 1
ATOM 3733 C C . ILE A 1 460 ? -16.861 17.074 12.405 1.00 95.81 460 ILE A C 1
ATOM 3735 O O . ILE A 1 460 ? -17.197 18.089 11.796 1.00 95.81 460 ILE A O 1
ATOM 3739 N N . VAL A 1 461 ? -17.575 16.566 13.411 1.00 95.00 461 VAL A N 1
ATOM 3740 C CA . VAL A 1 461 ? -18.845 17.140 13.881 1.00 95.00 461 VAL A CA 1
ATOM 3741 C C . VAL A 1 461 ? -18.734 17.617 15.322 1.00 95.00 461 VAL A C 1
ATOM 3743 O O . VAL A 1 461 ? -18.034 17.018 16.140 1.00 95.00 461 VAL A O 1
ATOM 3746 N N . SER A 1 462 ? -19.436 18.704 15.640 1.00 94.25 462 SER A N 1
ATOM 3747 C CA . SER A 1 462 ? -19.520 19.197 17.014 1.00 94.25 462 SER A CA 1
ATOM 3748 C C . SER A 1 462 ? -20.530 18.360 17.790 1.00 94.25 462 SER A C 1
ATOM 3750 O O . SER A 1 462 ? -21.686 18.226 17.386 1.00 94.25 462 SER A O 1
ATOM 3752 N N . ASN A 1 463 ? -20.111 17.794 18.918 1.00 93.56 463 ASN A N 1
ATOM 3753 C CA . ASN A 1 463 ? -21.023 17.135 19.842 1.00 93.56 463 ASN A CA 1
ATOM 3754 C C . ASN A 1 463 ? -20.483 17.279 21.273 1.00 93.56 463 ASN A C 1
ATOM 3756 O O . ASN A 1 463 ? -19.426 16.716 21.571 1.00 93.56 463 ASN A O 1
ATOM 3760 N N . PRO A 1 464 ? -21.171 18.007 22.173 1.00 91.56 464 PRO A N 1
ATOM 3761 C CA . PRO A 1 464 ? -20.675 18.304 23.513 1.00 91.56 464 PRO A CA 1
ATOM 3762 C C . PRO A 1 464 ? -20.873 17.113 24.471 1.00 91.56 464 PRO A C 1
ATOM 3764 O O . PRO A 1 464 ? -21.372 17.251 25.587 1.00 91.56 464 PRO A O 1
ATOM 3767 N N . VAL A 1 465 ? -20.504 15.911 24.033 1.00 94.31 465 VAL A N 1
ATOM 3768 C CA . VAL A 1 465 ? -20.596 14.659 24.790 1.00 94.31 465 VAL A CA 1
ATOM 3769 C C . VAL A 1 465 ? -19.184 14.153 25.048 1.00 94.31 465 VAL A C 1
ATOM 3771 O O . VAL A 1 465 ? -18.431 13.923 24.102 1.00 94.31 465 VAL A O 1
ATOM 3774 N N . CYS A 1 466 ? -18.805 14.034 26.321 1.00 95.38 466 CYS A N 1
ATOM 3775 C CA . CYS A 1 466 ? -17.463 13.609 26.707 1.00 95.38 466 CYS A CA 1
ATOM 3776 C C . CYS A 1 466 ? -17.259 12.104 26.531 1.00 95.38 466 CYS A C 1
ATOM 3778 O O . CYS A 1 466 ? -18.226 11.350 26.418 1.00 95.38 466 CYS A O 1
ATOM 3780 N N . GLY A 1 467 ? -15.998 11.663 26.565 1.00 91.56 467 GLY A N 1
ATOM 3781 C CA . GLY A 1 467 ? -15.626 10.253 26.404 1.00 91.56 467 GLY A CA 1
ATOM 3782 C C . GLY A 1 467 ? -16.365 9.301 27.346 1.00 91.56 467 GLY A C 1
ATOM 3783 O O . GLY A 1 467 ? -16.828 8.255 26.904 1.00 91.56 467 GLY A O 1
ATOM 3784 N N . TYR A 1 468 ? -16.593 9.705 28.602 1.00 89.75 468 TYR A N 1
ATOM 3785 C CA . TYR A 1 468 ? -17.326 8.887 29.578 1.00 89.75 468 TYR A CA 1
ATOM 3786 C C . TYR A 1 468 ? -18.817 8.725 29.249 1.00 89.75 468 TYR A C 1
ATOM 3788 O O . TYR A 1 468 ? -19.400 7.688 29.543 1.00 89.75 468 TYR A O 1
ATOM 3796 N N . CYS A 1 469 ? -19.441 9.725 28.621 1.00 92.19 469 CYS A N 1
ATOM 3797 C CA . CYS A 1 469 ? -20.857 9.670 28.248 1.00 92.19 469 CYS A CA 1
ATOM 3798 C C . CYS A 1 469 ? -21.082 9.118 26.829 1.00 92.19 469 CYS A C 1
ATOM 3800 O O . CYS A 1 469 ? -22.206 8.765 26.480 1.00 92.19 469 CYS A O 1
ATOM 3802 N N . ALA A 1 470 ? -20.040 9.062 25.994 1.00 92.31 470 ALA A N 1
ATOM 3803 C CA . ALA A 1 470 ? -20.143 8.811 24.557 1.00 92.31 470 ALA A CA 1
ATOM 3804 C C . ALA A 1 470 ? -20.756 7.452 24.209 1.00 92.31 470 ALA A C 1
ATOM 3806 O O . ALA A 1 470 ? -21.614 7.360 23.335 1.00 92.31 470 ALA A O 1
ATOM 3807 N N . LYS A 1 471 ? -20.340 6.398 24.914 1.00 86.31 471 LYS A N 1
ATOM 3808 C CA . LYS A 1 471 ? -20.810 5.034 24.661 1.00 86.31 471 LYS A CA 1
ATOM 3809 C C . LYS A 1 471 ? -22.289 4.870 25.004 1.00 86.31 471 LYS A C 1
ATOM 3811 O O . LYS A 1 471 ? -23.071 4.420 24.170 1.00 86.31 471 LYS A O 1
ATOM 3816 N N . SER A 1 472 ? -22.684 5.288 26.204 1.00 83.81 472 SER A N 1
ATOM 3817 C CA . SER A 1 472 ? -24.082 5.252 26.643 1.00 83.81 472 SER A CA 1
ATOM 3818 C C . SER A 1 472 ? -24.958 6.164 25.775 1.00 83.81 472 SER A C 1
ATOM 3820 O O . SER A 1 472 ? -26.094 5.809 25.469 1.00 83.81 472 SER A O 1
ATOM 3822 N N . TYR A 1 473 ? -24.410 7.291 25.299 1.00 87.06 473 TYR A N 1
ATOM 3823 C CA . TYR A 1 473 ? -25.066 8.163 24.325 1.00 87.06 473 TYR A CA 1
ATOM 3824 C C . TYR A 1 473 ? -25.347 7.463 22.992 1.00 87.06 473 TYR A C 1
ATOM 3826 O O . TYR A 1 473 ? -26.475 7.524 22.499 1.00 87.06 473 TYR A O 1
ATOM 3834 N N . ILE A 1 474 ? -24.358 6.759 22.430 1.00 88.00 474 ILE A N 1
ATOM 3835 C CA . ILE A 1 474 ? -24.555 5.958 21.216 1.00 88.00 474 ILE A CA 1
ATOM 3836 C C . ILE A 1 474 ? -25.652 4.926 21.466 1.00 88.00 474 ILE A C 1
ATOM 3838 O O . ILE A 1 474 ? -26.666 4.964 20.784 1.00 88.00 474 ILE A O 1
ATOM 3842 N N . ASN A 1 475 ? -25.525 4.094 22.503 1.00 83.00 475 ASN A N 1
ATOM 3843 C CA . ASN A 1 475 ? -26.497 3.037 22.798 1.00 83.00 475 ASN A CA 1
ATOM 3844 C C . ASN A 1 475 ? -27.934 3.566 22.930 1.00 83.00 475 ASN A C 1
ATOM 3846 O O . ASN A 1 475 ? -28.864 2.985 22.376 1.00 83.00 475 ASN A O 1
ATOM 3850 N N . ALA A 1 476 ? -28.129 4.680 23.638 1.00 79.94 476 ALA A N 1
ATOM 3851 C CA . ALA A 1 476 ? -29.454 5.258 23.841 1.00 79.94 476 ALA A CA 1
ATOM 3852 C C . ALA A 1 476 ? -30.067 5.843 22.557 1.00 79.94 476 ALA A C 1
ATOM 3854 O O . ALA A 1 476 ? -31.289 5.850 22.414 1.00 79.94 476 ALA A O 1
ATOM 3855 N N . THR A 1 477 ? -29.243 6.338 21.630 1.00 76.75 477 THR A N 1
ATOM 3856 C CA . THR A 1 477 ? -29.718 6.961 20.385 1.00 76.75 477 THR A CA 1
ATOM 3857 C C . THR A 1 477 ? -29.983 5.938 19.281 1.00 76.75 477 THR A C 1
ATOM 3859 O O . THR A 1 477 ? -30.950 6.109 18.541 1.00 76.75 477 THR A O 1
ATOM 3862 N N . THR A 1 478 ? -29.230 4.833 19.203 1.00 70.62 478 THR A N 1
ATOM 3863 C CA . THR A 1 478 ? -29.477 3.772 18.205 1.00 70.62 478 THR A CA 1
ATOM 3864 C C . THR A 1 478 ? -30.746 2.961 18.478 1.00 70.62 478 THR A C 1
ATOM 3866 O O . THR A 1 478 ? -31.365 2.475 17.535 1.00 70.62 478 THR A O 1
ATOM 3869 N N . ILE A 1 479 ? -31.159 2.820 19.743 1.00 62.69 479 ILE A N 1
ATOM 3870 C CA . ILE A 1 479 ? -32.322 2.000 20.140 1.00 62.69 479 ILE A CA 1
ATOM 3871 C C . ILE A 1 479 ? -33.664 2.617 19.692 1.00 62.69 479 ILE A C 1
ATOM 3873 O O . ILE A 1 479 ? -34.640 1.896 19.511 1.00 62.69 479 ILE A O 1
ATOM 3877 N N . ASN A 1 480 ? -33.728 3.928 19.437 1.00 56.22 480 ASN A N 1
ATOM 3878 C CA . ASN A 1 480 ? -34.982 4.640 19.146 1.00 56.22 480 ASN A CA 1
ATOM 3879 C C . ASN A 1 480 ? -35.358 4.713 17.638 1.00 56.22 480 ASN A C 1
ATOM 3881 O O . ASN A 1 480 ? -35.970 5.685 17.204 1.00 56.22 480 ASN A O 1
ATOM 3885 N N . ASN A 1 481 ? -35.079 3.654 16.859 1.00 46.66 481 ASN A N 1
ATOM 3886 C CA . ASN A 1 481 ? -35.651 3.342 15.525 1.00 46.66 481 ASN A CA 1
ATOM 3887 C C . ASN A 1 481 ? -35.139 4.052 14.245 1.00 46.66 481 ASN A C 1
ATOM 3889 O O . ASN A 1 481 ? -35.744 3.848 13.193 1.00 46.66 481 ASN A O 1
ATOM 3893 N N . SER A 1 482 ? -34.030 4.802 14.235 1.00 56.59 482 SER A N 1
ATOM 3894 C CA . SER A 1 482 ? -33.526 5.420 12.981 1.00 56.59 482 SER A CA 1
ATOM 3895 C C . SER A 1 482 ? -32.273 4.779 12.364 1.00 56.59 482 SER A C 1
ATOM 3897 O O . SER A 1 482 ? -31.858 5.220 11.296 1.00 56.59 482 SER A O 1
ATOM 3899 N N . ASN A 1 483 ? -31.640 3.771 12.987 1.00 67.56 483 ASN A N 1
ATOM 3900 C CA . ASN A 1 483 ? -30.312 3.236 12.595 1.00 67.56 483 ASN A CA 1
ATOM 3901 C C . ASN A 1 483 ? -29.202 4.301 12.420 1.00 67.56 483 ASN A C 1
ATOM 3903 O O . ASN A 1 483 ? -28.087 3.974 12.015 1.00 67.56 483 ASN A O 1
ATOM 3907 N N . GLN A 1 484 ? -29.476 5.568 12.734 1.00 80.25 484 GLN A N 1
ATOM 3908 C CA . GLN A 1 484 ? -28.615 6.698 12.440 1.00 80.25 484 GLN A CA 1
ATOM 3909 C C . GLN A 1 484 ? -28.317 7.435 13.740 1.00 80.25 484 GLN A C 1
ATOM 3911 O O . GLN A 1 484 ? -29.205 8.020 14.362 1.00 80.25 484 GLN A O 1
ATOM 3916 N N . LEU A 1 485 ? -27.049 7.401 14.145 1.00 87.69 485 LEU A N 1
ATOM 3917 C CA . LEU A 1 485 ? -26.548 8.180 15.267 1.00 87.69 485 LEU A CA 1
ATOM 3918 C C . LEU A 1 485 ? -26.624 9.675 14.912 1.00 87.69 485 LEU A C 1
ATOM 3920 O O . LEU A 1 485 ? -26.185 10.102 13.844 1.00 87.69 485 LEU A O 1
ATOM 3924 N N . ILE A 1 486 ? -27.181 10.477 15.814 1.00 88.75 486 ILE A N 1
ATOM 3925 C CA . ILE A 1 486 ? -27.271 11.936 15.678 1.00 88.75 486 ILE A CA 1
ATOM 3926 C C . ILE A 1 486 ? -26.526 12.612 16.828 1.00 88.75 486 ILE A C 1
ATOM 3928 O O . ILE A 1 486 ? -26.443 12.054 17.920 1.00 88.75 486 ILE A O 1
ATOM 3932 N N . THR A 1 487 ? -25.956 13.796 16.607 1.00 91.94 487 THR A N 1
ATOM 3933 C CA . THR A 1 487 ? -25.368 14.629 17.670 1.00 91.94 487 THR A CA 1
ATOM 3934 C C . THR A 1 487 ? -26.467 15.289 18.508 1.00 91.94 487 THR A C 1
ATOM 3936 O O . THR A 1 487 ? -27.632 15.316 18.105 1.00 91.94 487 THR A O 1
ATOM 3939 N N . LEU A 1 488 ? -26.114 15.884 19.656 1.00 87.75 488 LEU A N 1
ATOM 3940 C CA . LEU A 1 488 ? -27.069 16.679 20.446 1.00 87.75 488 LEU A CA 1
ATOM 3941 C C . LEU A 1 488 ? -27.625 17.885 19.668 1.00 87.75 488 LEU A C 1
ATOM 3943 O O . LEU A 1 488 ? -28.704 18.375 19.987 1.00 87.75 488 LEU A O 1
ATOM 3947 N N . TYR A 1 489 ? -26.919 18.329 18.625 1.00 89.69 489 TYR A N 1
ATOM 3948 C CA . TYR A 1 489 ? -27.363 19.369 17.694 1.00 89.69 489 TYR A CA 1
ATOM 3949 C C . TYR A 1 489 ? -28.148 18.819 16.494 1.00 89.69 489 TYR A C 1
ATOM 3951 O O . TYR A 1 489 ? -28.419 19.555 15.551 1.00 89.69 489 TYR A O 1
ATOM 3959 N N . ARG A 1 490 ? -28.533 17.535 16.529 1.00 88.00 490 ARG A N 1
ATOM 3960 C CA . ARG A 1 490 ? -29.291 16.832 15.480 1.00 88.00 490 ARG A CA 1
ATOM 3961 C C . ARG A 1 490 ? -28.551 16.717 14.138 1.00 88.00 490 ARG A C 1
ATOM 3963 O O . ARG A 1 490 ? -29.179 16.518 13.102 1.00 88.00 490 ARG A O 1
ATOM 3970 N N . GLU A 1 491 ? -27.221 16.789 14.143 1.00 90.75 491 GLU A N 1
ATOM 3971 C CA . GLU A 1 491 ? -26.407 16.490 12.959 1.00 90.75 491 GLU A CA 1
ATOM 3972 C C . GLU A 1 491 ? -26.148 14.983 12.853 1.00 90.75 491 GLU A C 1
ATOM 3974 O O . GLU A 1 491 ? -25.985 14.308 13.867 1.00 90.75 491 GLU A O 1
ATOM 3979 N N . SER A 1 492 ? -26.061 14.434 11.639 1.00 91.12 492 SER A N 1
ATOM 3980 C CA . SER A 1 492 ? -25.697 13.024 11.449 1.00 91.12 492 SER A CA 1
ATOM 3981 C C . SER A 1 492 ? -24.285 12.746 11.967 1.00 91.12 492 SER A C 1
ATOM 3983 O O . SER A 1 492 ? -23.351 13.476 11.628 1.00 91.12 492 SER A O 1
ATOM 3985 N N . CYS A 1 493 ? -24.110 11.654 12.697 1.00 92.69 493 CYS A N 1
ATOM 3986 C CA . CYS A 1 493 ? -22.831 11.193 13.215 1.00 92.69 493 CYS A CA 1
ATOM 3987 C C . CYS A 1 493 ? -22.710 9.677 13.011 1.00 92.69 493 CYS A C 1
ATOM 3989 O O . CYS A 1 493 ? -23.703 8.979 12.828 1.00 92.69 493 CYS A O 1
ATOM 3991 N N . THR A 1 494 ? -21.488 9.159 12.996 1.00 92.38 494 THR A N 1
ATOM 3992 C CA . THR A 1 494 ? -21.229 7.724 12.814 1.00 92.38 494 THR A CA 1
ATOM 3993 C C . THR A 1 494 ? -20.485 7.131 14.007 1.00 92.38 494 THR A C 1
ATOM 3995 O O . THR A 1 494 ? -20.711 5.975 14.349 1.00 92.38 494 THR A O 1
ATOM 3998 N N . GLY A 1 495 ? -19.643 7.912 14.686 1.00 93.31 495 GLY A N 1
ATOM 3999 C CA . GLY A 1 495 ? -18.933 7.455 15.876 1.00 93.31 495 GLY A CA 1
ATOM 4000 C C . GLY A 1 495 ? -18.019 8.523 16.465 1.00 93.31 495 GLY A C 1
ATOM 4001 O O . GLY A 1 495 ? -18.095 9.699 16.101 1.00 93.31 495 GLY A O 1
ATOM 4002 N N . PHE A 1 496 ? -17.138 8.108 17.371 1.00 95.31 496 PHE A N 1
ATOM 4003 C CA . PHE A 1 496 ? -16.160 8.989 18.004 1.00 95.31 496 PHE A CA 1
ATOM 4004 C C . PHE A 1 496 ? -14.776 8.349 18.087 1.00 95.31 496 PHE A C 1
ATOM 4006 O O . PHE A 1 496 ? -14.625 7.140 17.937 1.00 95.31 496 PHE A O 1
ATOM 4013 N N . ILE A 1 497 ? -13.770 9.177 18.359 1.00 95.25 497 ILE A N 1
ATOM 4014 C CA . ILE A 1 497 ? -12.373 8.792 18.530 1.00 95.25 497 ILE A CA 1
ATOM 4015 C C . ILE A 1 497 ? -11.864 9.285 19.896 1.00 95.25 497 ILE A C 1
ATOM 4017 O O . ILE A 1 497 ? -11.971 10.483 20.183 1.00 95.25 497 ILE A O 1
ATOM 4021 N N . PRO A 1 498 ? -11.281 8.409 20.739 1.00 94.94 498 PRO A N 1
ATOM 4022 C CA . PRO A 1 498 ? -10.548 8.821 21.934 1.00 94.94 498 PRO A CA 1
ATOM 4023 C C . PRO A 1 498 ? -9.247 9.540 21.553 1.00 94.94 498 PRO A C 1
ATOM 4025 O O . PRO A 1 498 ? -8.617 9.206 20.553 1.00 94.94 498 PRO A O 1
ATOM 4028 N N . LEU A 1 499 ? -8.805 10.506 22.363 1.00 94.00 499 LEU A N 1
ATOM 4029 C CA . LEU A 1 499 ? -7.593 11.286 22.070 1.00 94.00 499 LEU A CA 1
ATOM 4030 C C . LEU A 1 499 ? -6.304 10.698 22.673 1.00 94.00 499 LEU A C 1
ATOM 4032 O O . LEU A 1 499 ? -5.231 10.997 22.163 1.00 94.00 499 LEU A O 1
ATOM 4036 N N . ASN A 1 500 ? -6.365 9.855 23.713 1.00 94.19 500 ASN A N 1
ATOM 4037 C CA . ASN A 1 500 ? -5.165 9.254 24.316 1.00 94.19 500 ASN A CA 1
ATOM 4038 C C . ASN A 1 500 ? -4.676 8.051 23.490 1.00 94.19 500 ASN A C 1
ATOM 4040 O O . ASN A 1 500 ? -5.076 6.913 23.724 1.00 94.19 500 ASN A O 1
ATOM 4044 N N . TRP A 1 501 ? -3.812 8.287 22.508 1.00 94.31 501 TRP A N 1
ATOM 4045 C CA . TRP A 1 501 ? -3.315 7.232 21.622 1.00 94.31 501 TRP A CA 1
ATOM 4046 C C . TRP A 1 501 ? -2.061 6.548 22.159 1.00 94.31 501 TRP A C 1
ATOM 4048 O O . TRP A 1 501 ? -1.551 5.652 21.493 1.00 94.31 501 TRP A O 1
ATOM 4058 N N . SER A 1 502 ? -1.576 6.896 23.355 1.00 92.50 502 SER A N 1
ATOM 4059 C CA . SER A 1 502 ? -0.504 6.138 24.023 1.00 92.50 502 SER A CA 1
ATOM 4060 C C . SER A 1 502 ? -0.938 4.710 24.384 1.00 92.50 502 SER A C 1
ATOM 4062 O O . SER A 1 502 ? -0.128 3.779 24.357 1.00 92.50 502 SER A O 1
ATOM 4064 N N . ILE A 1 503 ? -2.241 4.507 24.587 1.00 90.94 503 ILE A N 1
ATOM 4065 C CA . ILE A 1 503 ? -2.848 3.218 24.919 1.00 90.94 503 ILE A CA 1
ATOM 4066 C C . ILE A 1 503 ? -3.195 2.434 23.649 1.00 90.94 503 ILE A C 1
ATOM 4068 O O . ILE A 1 503 ? -3.830 2.942 22.722 1.00 90.94 503 ILE A O 1
ATOM 4072 N N . GLU A 1 504 ? -2.788 1.164 23.595 1.00 86.31 504 GLU A N 1
ATOM 4073 C CA . GLU A 1 504 ? -2.977 0.318 22.410 1.00 86.31 504 GLU A CA 1
ATOM 4074 C C . GLU A 1 504 ? -4.453 0.053 22.084 1.00 86.31 504 GLU A C 1
ATOM 4076 O O . GLU A 1 504 ? -4.817 0.060 20.905 1.00 86.31 504 GLU A O 1
ATOM 4081 N N . SER A 1 505 ? -5.312 -0.130 23.095 1.00 85.00 505 SER A N 1
ATOM 4082 C CA . SER A 1 505 ? -6.754 -0.338 22.890 1.00 85.00 505 SER A CA 1
ATOM 4083 C C . SER A 1 505 ? -7.398 0.861 22.189 1.00 85.00 505 SER A C 1
ATOM 4085 O O . SER A 1 505 ? -8.086 0.677 21.186 1.00 85.00 505 SER A O 1
ATOM 4087 N N . ASN A 1 506 ? -7.077 2.086 22.620 1.00 92.00 506 ASN A N 1
ATOM 4088 C CA . ASN A 1 506 ? -7.548 3.318 21.988 1.00 92.00 506 ASN A CA 1
ATOM 4089 C C . ASN A 1 506 ? -7.099 3.424 20.528 1.00 92.00 506 ASN A C 1
ATOM 4091 O O . ASN A 1 506 ? -7.899 3.806 19.672 1.00 92.00 506 ASN A O 1
ATOM 4095 N N . ARG A 1 507 ? -5.846 3.059 20.212 1.00 91.12 507 ARG A N 1
ATOM 4096 C CA . ARG A 1 507 ? -5.358 3.041 18.821 1.00 91.12 507 ARG A CA 1
ATOM 4097 C C . ARG A 1 507 ? -6.116 2.026 17.971 1.00 91.12 507 ARG A C 1
ATOM 4099 O O . ARG A 1 507 ? -6.496 2.353 16.847 1.00 91.12 507 ARG A O 1
ATOM 4106 N N . LYS A 1 508 ? -6.343 0.811 18.482 1.00 87.12 508 LYS A N 1
ATOM 4107 C CA . LYS A 1 508 ? -7.086 -0.245 17.769 1.00 87.12 508 LYS A CA 1
ATOM 4108 C C . LYS A 1 508 ? -8.535 0.163 17.518 1.00 87.12 508 LYS A C 1
ATOM 4110 O O . LYS A 1 508 ? -8.967 0.123 16.366 1.00 87.12 508 LYS A O 1
ATOM 4115 N N . PHE A 1 509 ? -9.227 0.637 18.556 1.00 89.81 509 PHE A N 1
ATOM 4116 C CA . PHE A 1 509 ? -10.583 1.176 18.457 1.00 89.81 509 PHE A CA 1
ATOM 4117 C C . PHE A 1 509 ? -10.645 2.307 17.428 1.00 89.81 509 PHE A C 1
ATOM 4119 O O . PHE A 1 509 ? -11.438 2.262 16.494 1.00 89.81 509 PHE A O 1
ATOM 4126 N N . THR A 1 510 ? -9.744 3.285 17.532 1.00 92.44 510 THR A N 1
ATOM 4127 C CA . THR A 1 510 ? -9.717 4.421 16.607 1.00 92.44 510 THR A CA 1
ATOM 4128 C C . THR A 1 510 ? -9.502 3.976 15.168 1.00 92.44 510 THR A C 1
ATOM 4130 O O . THR A 1 510 ? -10.195 4.437 14.270 1.00 92.44 510 THR A O 1
ATOM 4133 N N . THR A 1 511 ? -8.563 3.061 14.932 1.00 90.94 511 THR A N 1
ATOM 4134 C CA . THR A 1 511 ? -8.279 2.555 13.585 1.00 90.94 511 THR A CA 1
ATOM 4135 C C . THR A 1 511 ? -9.512 1.877 12.984 1.00 90.94 511 THR A C 1
ATOM 4137 O O . THR A 1 511 ? -9.824 2.105 11.819 1.00 90.94 511 THR A O 1
ATOM 4140 N N . HIS A 1 512 ? -10.254 1.111 13.786 1.00 87.75 512 HIS A N 1
ATOM 4141 C CA . HIS A 1 512 ? -11.512 0.498 13.366 1.00 87.75 512 HIS A CA 1
ATOM 4142 C C . HIS A 1 512 ? -12.582 1.525 13.011 1.00 87.75 512 HIS A C 1
ATOM 4144 O O . HIS A 1 512 ? -13.145 1.470 11.920 1.00 87.75 512 HIS A O 1
ATOM 4150 N N . ILE A 1 513 ? -12.825 2.482 13.911 1.00 91.06 513 ILE A N 1
ATOM 4151 C CA . ILE A 1 513 ? -13.790 3.559 13.684 1.00 91.06 513 ILE A CA 1
ATOM 4152 C C . ILE A 1 513 ? -13.412 4.347 12.429 1.00 91.06 513 ILE A C 1
ATOM 4154 O O . ILE A 1 513 ? -14.274 4.665 11.619 1.00 91.06 513 ILE A O 1
ATOM 4158 N N . LEU A 1 514 ? -12.124 4.599 12.198 1.00 93.75 514 LEU A N 1
ATOM 4159 C CA . LEU A 1 514 ? -11.660 5.245 10.976 1.00 93.75 514 LEU A CA 1
ATOM 4160 C C . LEU A 1 514 ? -11.926 4.404 9.724 1.00 93.75 514 LEU A C 1
ATOM 4162 O O . LEU A 1 514 ? -12.318 4.973 8.713 1.00 93.75 514 LEU A O 1
ATOM 4166 N N . TYR A 1 515 ? -11.769 3.079 9.764 1.00 91.56 515 TYR A N 1
ATOM 4167 C CA . TYR A 1 515 ? -12.144 2.228 8.631 1.00 91.56 515 TYR A CA 1
ATOM 4168 C C . TYR A 1 515 ? -13.648 2.229 8.377 1.00 91.56 515 TYR A C 1
ATOM 4170 O O . TYR A 1 515 ? -14.094 2.366 7.242 1.00 91.56 515 TYR A O 1
ATOM 4178 N N . GLN A 1 516 ? -14.455 2.135 9.427 1.00 90.00 516 GLN A N 1
ATOM 4179 C CA . GLN A 1 516 ? -15.902 2.229 9.286 1.00 90.00 516 GLN A CA 1
ATOM 4180 C C . GLN A 1 516 ? -16.313 3.574 8.670 1.00 90.00 516 GLN A C 1
ATOM 4182 O O . GLN A 1 516 ? -17.058 3.608 7.694 1.00 90.00 516 GLN A O 1
ATOM 4187 N N . ILE A 1 517 ? -15.815 4.676 9.234 1.00 92.06 517 ILE A N 1
ATOM 4188 C CA . ILE A 1 517 ? -16.263 6.026 8.895 1.00 92.06 517 ILE A CA 1
ATOM 4189 C C . ILE A 1 517 ? -15.651 6.507 7.591 1.00 92.06 517 ILE A C 1
ATOM 4191 O O . ILE A 1 517 ? -16.371 6.976 6.722 1.00 92.06 517 ILE A O 1
ATOM 4195 N N . LEU A 1 518 ? -14.329 6.442 7.450 1.00 93.06 518 LEU A N 1
ATOM 4196 C CA . LEU A 1 518 ? -13.664 7.057 6.311 1.00 93.06 518 LEU A CA 1
ATOM 4197 C C . LEU A 1 518 ? -13.675 6.145 5.093 1.00 93.06 518 LEU A C 1
ATOM 4199 O O . LEU A 1 518 ? -13.776 6.668 3.998 1.00 93.06 518 LEU A O 1
ATOM 4203 N N . THR A 1 519 ? -13.597 4.821 5.234 1.00 87.56 519 THR A N 1
ATOM 4204 C CA . THR A 1 519 ? -13.327 3.931 4.086 1.00 87.56 519 THR A CA 1
ATOM 4205 C C . THR A 1 519 ? -14.452 2.947 3.773 1.00 87.56 519 THR A C 1
ATOM 4207 O O . THR A 1 519 ? -14.305 2.125 2.865 1.00 87.56 519 THR A O 1
ATOM 4210 N N . GLY A 1 520 ? -15.562 2.988 4.518 1.00 84.44 520 GLY A N 1
ATOM 4211 C CA . GLY A 1 520 ? -16.651 2.025 4.367 1.00 84.44 520 GLY A CA 1
ATOM 4212 C C . GLY A 1 520 ? -16.186 0.587 4.611 1.00 84.44 520 GLY A C 1
ATOM 4213 O O . GLY A 1 520 ? -16.510 -0.301 3.828 1.00 84.44 520 GLY A O 1
ATOM 4214 N N . TYR A 1 521 ? -15.403 0.368 5.674 1.00 83.19 521 TYR A N 1
ATOM 4215 C CA . TYR A 1 521 ? -14.835 -0.923 6.099 1.00 83.19 521 TYR A CA 1
ATOM 4216 C C . TYR A 1 521 ? -13.664 -1.460 5.251 1.00 83.19 521 TYR A C 1
ATOM 4218 O O . TYR A 1 521 ? -13.236 -2.605 5.417 1.00 83.19 521 TYR A O 1
ATOM 4226 N N . LYS A 1 522 ? -13.068 -0.652 4.368 1.00 78.31 522 LYS A N 1
ATOM 4227 C CA . LYS A 1 522 ? -11.830 -1.040 3.666 1.00 78.31 522 LYS A CA 1
ATOM 4228 C C . LYS A 1 522 ? -10.599 -0.761 4.536 1.00 78.31 522 LYS A C 1
ATOM 4230 O O . LYS A 1 522 ? -10.425 0.353 5.027 1.00 78.31 522 LYS A O 1
ATOM 4235 N N . ILE A 1 523 ? -9.711 -1.738 4.722 1.00 82.25 523 ILE A N 1
ATOM 4236 C CA . ILE A 1 523 ? -8.470 -1.514 5.480 1.00 82.25 523 ILE A CA 1
ATOM 4237 C C . ILE A 1 523 ? -7.513 -0.661 4.646 1.00 82.25 523 ILE A C 1
ATOM 4239 O O . ILE A 1 523 ? -7.083 -1.080 3.579 1.00 82.25 523 ILE A O 1
ATOM 4243 N N . LEU A 1 524 ? -7.136 0.502 5.176 1.00 81.44 524 LEU A N 1
ATOM 4244 C CA . LEU A 1 524 ? -6.077 1.362 4.639 1.00 81.44 524 LEU A CA 1
ATOM 4245 C C . LEU A 1 524 ? -4.952 1.529 5.669 1.00 81.44 524 LEU A C 1
ATOM 4247 O O . LEU A 1 524 ? -5.178 1.954 6.805 1.00 81.44 524 LEU A O 1
ATOM 4251 N N . HIS A 1 525 ? -3.710 1.215 5.301 1.00 79.62 525 HIS A N 1
ATOM 4252 C CA . HIS A 1 525 ? -2.595 1.208 6.261 1.00 79.62 525 HIS A CA 1
ATOM 4253 C C . HIS A 1 525 ? -2.274 2.568 6.866 1.00 79.62 525 HIS A C 1
ATOM 4255 O O . HIS A 1 525 ? -1.774 2.632 7.988 1.00 79.62 525 HIS A O 1
ATOM 4261 N N . HIS A 1 526 ? -2.622 3.638 6.161 1.00 86.69 526 HIS A N 1
ATOM 4262 C CA . HIS A 1 526 ? -2.275 4.999 6.535 1.00 86.69 526 HIS A CA 1
ATOM 4263 C C . HIS A 1 526 ? -3.492 5.852 6.913 1.00 86.69 526 HIS A C 1
ATOM 4265 O O . HIS A 1 526 ? -3.420 7.079 6.907 1.00 86.69 526 HIS A O 1
ATOM 4271 N N . ILE A 1 527 ? -4.614 5.227 7.292 1.00 92.25 527 ILE A N 1
ATOM 4272 C CA . ILE A 1 527 ? -5.854 5.958 7.601 1.00 92.25 527 ILE A CA 1
ATOM 4273 C C . ILE A 1 527 ? -5.693 6.977 8.739 1.00 92.25 527 ILE A C 1
ATOM 4275 O O . ILE A 1 527 ? -6.317 8.034 8.745 1.00 92.25 527 ILE A O 1
ATOM 4279 N N . GLN A 1 528 ? -4.801 6.692 9.686 1.00 95.25 528 GLN A N 1
ATOM 4280 C CA . GLN A 1 528 ? -4.471 7.592 10.789 1.00 95.25 528 GLN A CA 1
ATOM 4281 C C . GLN A 1 528 ? -3.736 8.854 10.303 1.00 95.25 528 GLN A C 1
ATOM 4283 O O . GLN A 1 528 ? -3.925 9.929 10.865 1.00 95.25 528 GLN A O 1
ATOM 4288 N N . MET A 1 529 ? -2.937 8.747 9.234 1.00 95.94 529 MET A N 1
ATOM 4289 C CA . MET A 1 529 ? -2.286 9.895 8.591 1.00 95.94 529 MET A CA 1
ATOM 4290 C C . MET A 1 529 ? -3.299 10.739 7.819 1.00 95.94 529 MET A C 1
ATOM 4292 O O . MET A 1 529 ? -3.206 11.965 7.829 1.00 95.94 529 MET A O 1
ATOM 4296 N N . LEU A 1 530 ? -4.303 10.099 7.210 1.00 95.50 530 LEU A N 1
ATOM 4297 C CA . LEU A 1 530 ? -5.413 10.823 6.598 1.00 95.50 530 LEU A CA 1
ATOM 4298 C C . LEU A 1 530 ? -6.177 11.614 7.664 1.00 95.50 530 LEU A C 1
ATOM 4300 O O . LEU A 1 530 ? -6.378 12.813 7.488 1.00 95.50 530 LEU A O 1
ATOM 4304 N N . LEU A 1 531 ? -6.507 10.996 8.806 1.00 96.69 531 LEU A N 1
ATOM 4305 C CA . LEU A 1 531 ? -7.104 11.709 9.939 1.00 96.69 531 LEU A CA 1
ATOM 4306 C C . LEU A 1 531 ? -6.228 12.885 10.400 1.00 96.69 531 LEU A C 1
ATOM 4308 O O . LEU A 1 531 ? -6.758 13.970 10.638 1.00 96.69 531 LEU A O 1
ATOM 4312 N N . LEU A 1 532 ? -4.905 12.699 10.488 1.00 97.06 532 LEU A N 1
ATOM 4313 C CA . LEU A 1 532 ? -3.977 13.777 10.836 1.00 97.06 532 LEU A CA 1
ATOM 4314 C C . LEU A 1 532 ? -4.120 14.966 9.882 1.00 97.06 532 LEU A C 1
ATOM 4316 O O . LEU A 1 532 ? -4.213 16.095 10.349 1.00 97.06 532 LEU A O 1
ATOM 4320 N N . SER A 1 533 ? -4.199 14.723 8.570 1.00 96.56 533 SER A N 1
ATOM 4321 C CA . SER A 1 533 ? -4.393 15.792 7.580 1.00 96.56 533 SER A CA 1
ATOM 4322 C C . SER A 1 533 ? -5.726 16.535 7.763 1.00 96.56 533 SER A C 1
ATOM 4324 O O . SER A 1 533 ? -5.766 17.758 7.638 1.00 96.56 533 SER A O 1
ATOM 4326 N N . ILE A 1 534 ? -6.801 15.818 8.126 1.00 96.38 534 ILE A N 1
ATOM 4327 C CA . ILE A 1 534 ? -8.132 16.391 8.374 1.00 96.38 534 ILE A CA 1
ATOM 4328 C C . ILE A 1 534 ? -8.094 17.289 9.614 1.00 96.38 534 ILE A C 1
ATOM 4330 O O . ILE A 1 534 ? -8.537 18.434 9.555 1.00 96.38 534 ILE A O 1
ATOM 4334 N N . ILE A 1 535 ? -7.535 16.794 10.724 1.00 96.19 535 ILE A N 1
ATOM 4335 C CA . ILE A 1 535 ? -7.395 17.547 11.983 1.00 96.19 535 ILE A CA 1
ATOM 4336 C C . ILE A 1 535 ? -6.539 18.790 11.762 1.00 96.19 535 ILE A C 1
ATOM 4338 O O . ILE A 1 535 ? -6.873 19.882 12.223 1.00 96.19 535 ILE A O 1
ATOM 4342 N N . ASP A 1 536 ? -5.433 18.625 11.043 1.00 95.25 536 ASP A N 1
ATOM 4343 C CA . ASP A 1 536 ? -4.496 19.690 10.740 1.00 95.25 536 ASP A CA 1
ATOM 4344 C C . ASP A 1 536 ? -5.181 20.817 9.936 1.00 95.25 536 ASP A C 1
ATOM 4346 O O . ASP A 1 536 ? -4.979 22.003 10.220 1.00 95.25 536 ASP A O 1
ATOM 4350 N N . ASP A 1 537 ? -6.077 20.479 9.010 1.00 93.88 537 ASP A N 1
ATOM 4351 C CA . ASP A 1 537 ? -6.848 21.443 8.217 1.00 93.88 537 ASP A CA 1
ATOM 4352 C C . ASP A 1 537 ? -8.093 22.007 8.912 1.00 93.88 537 ASP A C 1
ATOM 4354 O O . ASP A 1 537 ? -8.584 23.068 8.511 1.00 93.88 537 ASP A O 1
ATOM 4358 N N . PHE A 1 538 ? -8.595 21.337 9.948 1.00 95.19 538 PHE A N 1
ATOM 4359 C CA . PHE A 1 538 ? -9.803 21.737 10.657 1.00 95.19 538 PHE A CA 1
ATOM 4360 C C . PHE A 1 538 ? -9.578 23.017 11.474 1.00 95.19 538 PHE A C 1
ATOM 4362 O O . PHE A 1 538 ? -8.628 23.122 12.260 1.00 95.19 538 PHE A O 1
ATOM 4369 N N . LYS A 1 539 ? -10.466 23.999 11.285 1.00 92.12 539 LYS A N 1
ATOM 4370 C CA . LYS A 1 539 ? -10.513 25.261 12.035 1.00 92.12 539 LYS A CA 1
ATOM 4371 C C . LYS A 1 539 ? -11.933 25.445 12.578 1.00 92.12 539 LYS A C 1
ATOM 4373 O O . LYS A 1 539 ? -12.868 25.598 11.798 1.00 92.12 539 LYS A O 1
ATOM 4378 N N . SER A 1 540 ? -12.107 25.416 13.899 1.00 92.44 540 SER A N 1
ATOM 4379 C CA . SER A 1 540 ? -13.381 25.756 14.546 1.00 92.44 540 SER A CA 1
ATOM 4380 C C . SER A 1 540 ? -13.149 26.334 15.941 1.00 92.44 540 SER A C 1
ATOM 4382 O O . SER A 1 540 ? -12.151 26.019 16.584 1.00 92.44 540 SER A O 1
ATOM 4384 N N . ASN A 1 541 ? -14.085 27.149 16.431 1.00 90.19 541 ASN A N 1
ATOM 4385 C CA . ASN A 1 541 ? -13.954 27.786 17.744 1.00 90.19 541 ASN A CA 1
ATOM 4386 C C . ASN A 1 541 ? -14.056 26.781 18.906 1.00 90.19 541 ASN A C 1
ATOM 4388 O O . ASN A 1 541 ? -13.430 26.980 19.943 1.00 90.19 541 ASN A O 1
ATOM 4392 N N . TRP A 1 542 ? -14.831 25.700 18.743 1.00 90.88 542 TRP A N 1
ATOM 4393 C CA . TRP A 1 542 ? -15.004 24.672 19.778 1.00 90.88 542 TRP A CA 1
ATOM 4394 C C . TRP A 1 542 ? -13.819 23.701 19.848 1.00 90.88 542 TRP A C 1
ATOM 4396 O O . TRP A 1 542 ? -13.523 23.158 20.910 1.00 90.88 542 TRP A O 1
ATOM 4406 N N . PHE A 1 543 ? -13.104 23.512 18.738 1.00 92.56 543 PHE A N 1
ATOM 4407 C CA . PHE A 1 543 ? -11.876 22.725 18.680 1.00 92.56 543 PHE A CA 1
ATOM 4408 C C . PHE A 1 543 ? -10.660 23.646 18.797 1.00 92.56 543 PHE A C 1
ATOM 4410 O O . PHE A 1 543 ? -9.962 23.921 17.820 1.00 92.56 543 PHE A O 1
ATOM 4417 N N . ASN A 1 544 ? -10.455 24.175 20.006 1.00 91.12 544 ASN A N 1
ATOM 4418 C CA . ASN A 1 544 ? -9.399 25.148 20.271 1.00 91.12 544 ASN A CA 1
ATOM 4419 C C . ASN A 1 544 ? -7.989 24.596 19.965 1.00 91.12 544 ASN A C 1
ATOM 4421 O O . ASN A 1 544 ? -7.757 23.383 19.930 1.00 91.12 544 ASN A O 1
ATOM 4425 N N . GLN A 1 545 ? -7.026 25.507 19.792 1.00 92.00 545 GLN A N 1
ATOM 4426 C CA . GLN A 1 545 ? -5.657 25.153 19.405 1.00 92.00 545 GLN A CA 1
ATOM 4427 C C . GLN A 1 545 ? -4.983 24.198 20.405 1.00 92.00 545 GLN A C 1
ATOM 4429 O O . GLN A 1 545 ? -4.305 23.268 19.992 1.00 92.00 545 GLN A O 1
ATOM 4434 N N . LYS A 1 546 ? -5.247 24.335 21.713 1.00 94.56 546 LYS A N 1
ATOM 4435 C CA . LYS A 1 546 ? -4.679 23.455 22.751 1.00 94.56 546 LYS A CA 1
ATOM 4436 C C . LYS A 1 546 ? -5.113 21.994 22.583 1.00 94.56 546 LYS A C 1
ATOM 4438 O O . LYS A 1 546 ? -4.296 21.088 22.738 1.00 94.56 546 LYS A O 1
ATOM 4443 N N . ILE A 1 547 ? -6.392 21.752 22.289 1.00 94.50 547 ILE A N 1
ATOM 4444 C CA . ILE A 1 547 ? -6.923 20.402 22.046 1.00 94.50 547 ILE A CA 1
ATOM 4445 C C . ILE A 1 547 ? -6.359 19.853 20.733 1.00 94.50 547 ILE A C 1
ATOM 4447 O O . ILE A 1 547 ? -5.945 18.694 20.679 1.00 94.50 547 ILE A O 1
ATOM 4451 N N . LYS A 1 548 ? -6.294 20.695 19.695 1.00 94.62 548 LYS A N 1
ATOM 4452 C CA . LYS A 1 548 ? -5.711 20.342 18.398 1.00 94.62 548 LYS A CA 1
ATOM 4453 C C . LYS A 1 548 ? -4.242 19.931 18.519 1.00 94.62 548 LYS A C 1
ATOM 4455 O O . LYS A 1 548 ? -3.883 18.861 18.034 1.00 94.62 548 LYS A O 1
ATOM 4460 N N . ASP A 1 549 ? -3.426 20.717 19.215 1.00 94.81 549 ASP A N 1
ATOM 4461 C CA . ASP A 1 549 ? -2.004 20.439 19.444 1.00 94.81 549 ASP A CA 1
ATOM 4462 C C . ASP A 1 549 ? -1.808 19.149 20.242 1.00 94.81 549 ASP A C 1
ATOM 4464 O O . ASP A 1 549 ? -0.972 18.316 19.886 1.00 94.81 549 ASP A O 1
ATOM 4468 N N . TYR A 1 550 ? -2.622 18.940 21.287 1.00 96.19 550 TYR A N 1
ATOM 4469 C CA . TYR A 1 550 ? -2.617 17.689 22.042 1.00 96.19 550 TYR A CA 1
ATOM 4470 C C . TYR A 1 550 ? -2.912 16.494 21.131 1.00 96.19 550 TYR A C 1
ATOM 4472 O O . TYR A 1 550 ? -2.208 15.486 21.190 1.00 96.19 550 TYR A O 1
ATOM 4480 N N . PHE A 1 551 ? -3.924 16.597 20.266 1.00 95.12 551 PHE A N 1
ATOM 4481 C CA . PHE A 1 551 ? -4.301 15.489 19.396 1.00 95.12 551 PHE A CA 1
ATOM 4482 C C . PHE A 1 551 ? -3.240 15.217 18.317 1.00 95.12 551 PHE A C 1
ATOM 4484 O O . PHE A 1 551 ? -2.834 14.071 18.125 1.00 95.12 551 PHE A O 1
ATOM 4491 N N . ILE A 1 552 ? -2.716 16.260 17.669 1.00 96.06 552 ILE A N 1
ATOM 4492 C CA . ILE A 1 552 ? -1.615 16.137 16.702 1.00 96.06 552 ILE A CA 1
ATOM 4493 C C . ILE A 1 552 ? -0.405 15.455 17.354 1.00 96.06 552 ILE A C 1
ATOM 4495 O O . ILE A 1 552 ? 0.151 14.520 16.777 1.00 96.06 552 ILE A O 1
ATOM 4499 N N . LYS A 1 553 ? -0.047 15.852 18.583 1.00 96.44 553 LYS A N 1
ATOM 4500 C CA . LYS A 1 553 ? 1.018 15.211 19.364 1.00 96.44 553 LYS A CA 1
ATOM 4501 C C . LYS A 1 553 ? 0.743 13.726 19.604 1.00 96.44 553 LYS A C 1
ATOM 4503 O O . LYS A 1 553 ? 1.604 12.899 19.319 1.00 96.44 553 LYS A O 1
ATOM 4508 N N . GLN A 1 554 ? -0.459 13.376 20.065 1.00 96.25 554 GLN A N 1
ATOM 4509 C CA . GLN A 1 554 ? -0.843 11.983 20.316 1.00 96.25 554 GLN A CA 1
ATOM 4510 C C . GLN A 1 554 ? -0.755 11.116 19.058 1.00 96.25 554 GLN A C 1
ATOM 4512 O O . GLN A 1 554 ? -0.281 9.983 19.137 1.00 96.25 554 GLN A O 1
ATOM 4517 N N . ILE A 1 555 ? -1.152 11.642 17.899 1.00 95.06 555 ILE A N 1
ATOM 4518 C CA . ILE A 1 555 ? -1.014 10.932 16.628 1.00 95.06 555 ILE A CA 1
ATOM 4519 C C . ILE A 1 555 ? 0.473 10.765 16.279 1.00 95.06 555 ILE A C 1
ATOM 4521 O O . ILE A 1 555 ? 0.935 9.643 16.087 1.00 95.06 555 ILE A O 1
ATOM 4525 N N . ILE A 1 556 ? 1.246 11.854 16.245 1.00 96.44 556 ILE A N 1
ATOM 4526 C CA . ILE A 1 556 ? 2.655 11.844 15.813 1.00 96.44 556 ILE A CA 1
ATOM 4527 C C . ILE A 1 556 ? 3.531 10.932 16.682 1.00 96.44 556 ILE A C 1
ATOM 4529 O O . ILE A 1 556 ? 4.410 10.240 16.161 1.00 96.44 556 ILE A O 1
ATOM 4533 N N . GLU A 1 557 ? 3.291 10.896 17.992 1.00 96.31 557 GLU A N 1
ATOM 4534 C CA . GLU A 1 557 ? 4.083 10.090 18.925 1.00 96.31 557 GLU A CA 1
ATOM 4535 C C . GLU A 1 557 ? 3.703 8.602 18.916 1.00 96.31 557 GLU A C 1
ATOM 4537 O O . GLU A 1 557 ? 4.543 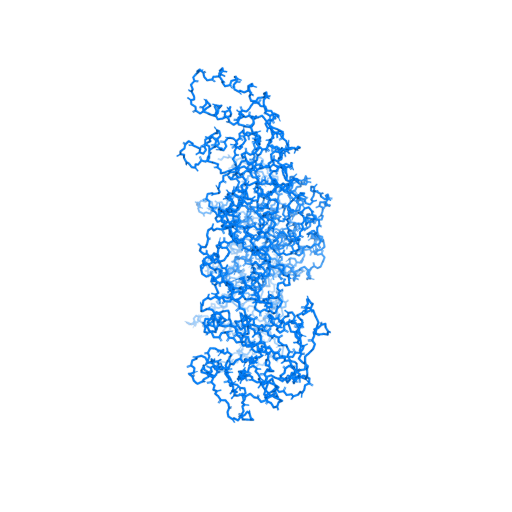7.771 19.257 1.00 96.31 557 GLU A O 1
ATOM 4542 N N . ASN A 1 558 ? 2.477 8.238 18.510 1.00 95.62 558 ASN A N 1
ATOM 4543 C CA . ASN A 1 558 ? 1.950 6.886 18.747 1.00 95.62 558 ASN A CA 1
ATOM 4544 C C . ASN A 1 558 ? 1.487 6.113 17.502 1.00 95.62 558 ASN A C 1
ATOM 4546 O O . ASN A 1 558 ? 1.151 4.930 17.628 1.00 95.62 558 ASN A O 1
ATOM 4550 N N . ILE A 1 559 ? 1.456 6.717 16.309 1.00 94.12 559 ILE A N 1
ATOM 4551 C CA . ILE A 1 559 ? 1.103 5.988 15.078 1.00 94.12 559 ILE A CA 1
ATOM 4552 C C . ILE A 1 559 ? 2.325 5.436 14.357 1.00 94.12 559 ILE A C 1
ATOM 4554 O O . ILE A 1 559 ? 3.415 6.009 14.391 1.00 94.12 559 ILE A O 1
ATOM 4558 N N . PHE A 1 560 ? 2.120 4.329 13.645 1.00 91.69 560 PHE A N 1
ATOM 4559 C CA . PHE A 1 560 ? 3.114 3.781 12.731 1.00 91.69 560 PHE A CA 1
ATOM 4560 C C . PHE A 1 560 ? 2.873 4.293 11.312 1.00 91.69 560 PHE A C 1
ATOM 4562 O O . PHE A 1 560 ? 1.741 4.368 10.848 1.00 91.69 560 PHE A O 1
ATOM 4569 N N . THR A 1 561 ? 3.960 4.572 10.610 1.00 94.00 561 THR A N 1
ATOM 4570 C CA . THR A 1 561 ? 4.006 4.930 9.191 1.00 94.00 561 THR A CA 1
ATOM 4571 C C . THR A 1 561 ? 5.229 4.261 8.554 1.00 94.00 561 THR A C 1
ATOM 4573 O O . THR A 1 561 ? 5.872 3.414 9.180 1.00 94.00 561 THR A O 1
ATOM 4576 N N . THR A 1 562 ? 5.552 4.594 7.314 1.00 92.69 562 THR A N 1
ATOM 4577 C CA . THR A 1 562 ? 6.808 4.238 6.653 1.00 92.69 562 THR A CA 1
ATOM 4578 C C . THR A 1 562 ? 7.787 5.407 6.694 1.00 92.69 562 THR A C 1
ATOM 4580 O O . THR A 1 562 ? 7.408 6.568 6.840 1.00 92.69 562 THR A O 1
ATOM 4583 N N . ASP A 1 563 ? 9.066 5.114 6.491 1.00 91.94 563 ASP A N 1
ATOM 4584 C CA . ASP A 1 563 ? 10.123 6.116 6.323 1.00 91.94 563 ASP A CA 1
ATOM 4585 C C . ASP A 1 563 ? 9.992 6.982 5.050 1.00 91.94 563 ASP A C 1
ATOM 4587 O O . ASP A 1 563 ? 10.872 7.799 4.789 1.00 91.94 563 ASP A O 1
ATOM 4591 N N . SER A 1 564 ? 8.947 6.780 4.241 1.00 90.38 564 SER A N 1
ATOM 4592 C CA . SER A 1 564 ? 8.623 7.565 3.044 1.00 90.38 564 SER A CA 1
ATOM 4593 C C . SER A 1 564 ? 7.304 8.340 3.166 1.00 90.38 564 SER A C 1
ATOM 4595 O O . SER A 1 564 ? 7.014 9.148 2.292 1.00 90.38 564 SER A O 1
ATOM 4597 N N . PHE A 1 565 ? 6.501 8.086 4.209 1.00 92.56 565 PHE A N 1
ATOM 4598 C CA . PHE A 1 565 ? 5.110 8.547 4.336 1.00 92.56 565 PHE A CA 1
ATOM 4599 C C . PHE A 1 565 ? 4.148 8.061 3.230 1.00 92.56 565 PHE A C 1
ATOM 4601 O O . PHE A 1 565 ? 3.033 8.571 3.134 1.00 92.56 565 PHE A O 1
ATOM 4608 N N . SER A 1 566 ? 4.552 7.050 2.454 1.00 84.25 566 SER A N 1
ATOM 4609 C CA . SER A 1 566 ? 3.731 6.334 1.463 1.00 84.25 566 SER A CA 1
ATOM 4610 C C . SER A 1 566 ? 3.571 4.853 1.837 1.00 84.25 566 SER A C 1
ATOM 4612 O O . SER A 1 566 ? 4.071 4.418 2.879 1.00 84.25 566 SER A O 1
ATOM 4614 N N . GLU A 1 567 ? 2.908 4.054 1.000 1.00 75.12 567 GLU A N 1
ATOM 4615 C CA . GLU A 1 567 ? 2.801 2.602 1.217 1.00 75.12 567 GLU A CA 1
ATOM 4616 C C . GLU A 1 567 ? 4.163 1.891 1.202 1.00 75.12 567 GLU A C 1
ATOM 4618 O O . GLU A 1 567 ? 4.360 0.885 1.891 1.00 75.12 567 GLU A O 1
ATOM 4623 N N . GLU A 1 568 ? 5.129 2.438 0.463 1.00 76.44 568 GLU A N 1
ATOM 4624 C CA . GLU A 1 568 ? 6.459 1.864 0.320 1.00 76.44 568 GLU A CA 1
ATOM 4625 C C . GLU A 1 568 ? 7.393 2.279 1.464 1.00 76.44 568 GLU A C 1
ATOM 4627 O O . GLU A 1 568 ? 7.392 3.418 1.929 1.00 76.44 568 GLU A O 1
ATOM 4632 N N . GLY A 1 569 ? 8.274 1.378 1.897 1.00 84.06 569 GLY A N 1
ATOM 4633 C CA . GLY A 1 569 ? 9.359 1.699 2.824 1.00 84.06 569 GLY A CA 1
ATOM 4634 C C . GLY A 1 569 ? 9.292 0.994 4.175 1.00 84.06 569 GLY A C 1
ATOM 4635 O O . GLY A 1 569 ? 8.485 0.098 4.425 1.00 84.06 569 GLY A O 1
ATOM 4636 N N . ASN A 1 570 ? 10.207 1.378 5.060 1.00 85.44 570 ASN A N 1
ATOM 4637 C CA . ASN A 1 570 ? 10.403 0.699 6.337 1.00 85.44 570 ASN A CA 1
ATOM 4638 C C . ASN A 1 570 ? 9.410 1.217 7.374 1.00 85.44 570 ASN A C 1
ATOM 4640 O O . ASN A 1 570 ? 9.383 2.412 7.664 1.00 85.44 570 ASN A O 1
ATOM 4644 N N . ARG A 1 571 ? 8.622 0.311 7.965 1.00 89.75 571 ARG A N 1
ATOM 4645 C CA . ARG A 1 571 ? 7.648 0.659 9.006 1.00 89.75 571 ARG A CA 1
ATOM 4646 C C . ARG A 1 571 ? 8.353 1.166 10.268 1.00 89.75 571 ARG A C 1
ATOM 4648 O O . ARG A 1 571 ? 9.218 0.484 10.809 1.00 89.75 571 ARG A O 1
ATOM 4655 N N . MET A 1 572 ? 7.938 2.324 10.768 1.00 94.12 572 MET A N 1
ATOM 4656 C CA . MET A 1 572 ? 8.443 2.948 11.993 1.00 94.12 572 MET A CA 1
ATOM 4657 C C . MET A 1 572 ? 7.395 3.878 12.614 1.00 94.12 572 MET A C 1
ATOM 4659 O O . MET A 1 572 ? 6.350 4.125 12.021 1.00 94.12 572 MET A O 1
ATOM 4663 N N . ILE A 1 573 ? 7.644 4.373 13.827 1.00 94.88 573 ILE A N 1
ATOM 4664 C CA . ILE A 1 573 ? 6.769 5.363 14.476 1.00 94.88 573 ILE A CA 1
ATOM 4665 C C . ILE A 1 573 ? 6.873 6.697 13.719 1.00 94.88 573 ILE A C 1
ATOM 4667 O O . ILE A 1 573 ? 7.960 7.068 13.272 1.00 94.88 573 ILE A O 1
ATOM 4671 N N . PHE A 1 574 ? 5.762 7.422 13.574 1.00 96.69 574 PHE A N 1
ATOM 4672 C CA . PHE A 1 574 ? 5.666 8.652 12.779 1.00 96.69 574 PHE A CA 1
ATOM 4673 C C . PHE A 1 574 ? 6.683 9.721 13.176 1.00 96.69 574 PHE A C 1
ATOM 4675 O O . PHE A 1 574 ? 7.347 10.275 12.300 1.00 96.69 574 PHE A O 1
ATOM 4682 N N . ILE A 1 575 ? 6.899 9.952 14.473 1.00 97.25 575 ILE A N 1
ATOM 4683 C CA . ILE A 1 575 ? 7.924 10.895 14.941 1.00 97.25 575 ILE A CA 1
ATOM 4684 C C . ILE A 1 575 ? 9.342 10.540 14.454 1.00 97.25 575 ILE A C 1
ATOM 4686 O O . ILE A 1 575 ? 10.119 11.433 14.112 1.00 97.25 575 ILE A O 1
ATOM 4690 N N . ASN A 1 576 ? 9.667 9.248 14.342 1.00 96.75 576 ASN A N 1
ATOM 4691 C CA . ASN A 1 576 ? 10.955 8.789 13.817 1.00 96.75 576 ASN A CA 1
ATOM 4692 C C . ASN A 1 576 ? 11.018 8.936 12.294 1.00 96.75 576 ASN A C 1
ATOM 4694 O O . ASN A 1 576 ? 12.045 9.361 11.769 1.00 96.75 576 ASN A O 1
ATOM 4698 N N . ALA A 1 577 ? 9.914 8.655 11.593 1.00 96.75 577 ALA A N 1
ATOM 4699 C CA . ALA A 1 577 ? 9.818 8.886 10.153 1.00 96.75 577 ALA A CA 1
ATOM 4700 C C . ALA A 1 577 ? 10.029 10.365 9.803 1.00 96.75 577 ALA A C 1
ATOM 4702 O O . ALA A 1 577 ? 10.736 10.657 8.842 1.00 96.75 577 ALA A O 1
ATOM 4703 N N . LEU A 1 578 ? 9.500 11.297 10.612 1.00 96.94 578 LEU A N 1
ATOM 4704 C CA . LEU A 1 578 ? 9.710 12.738 10.422 1.00 96.94 578 LEU A CA 1
ATOM 4705 C C . LEU A 1 578 ? 11.200 13.089 10.463 1.00 96.94 578 LEU A C 1
ATOM 4707 O O . LEU A 1 578 ? 11.684 13.812 9.598 1.00 96.94 578 LEU A O 1
ATOM 4711 N N . LYS A 1 579 ? 11.937 12.527 11.423 1.00 95.06 579 LYS A N 1
ATOM 4712 C CA . LYS A 1 579 ? 13.376 12.763 11.563 1.00 95.06 579 LYS A CA 1
ATOM 4713 C C . LYS A 1 579 ? 14.183 12.170 10.405 1.00 95.06 579 LYS A C 1
ATOM 4715 O O . LYS A 1 579 ? 15.163 12.767 9.961 1.00 95.06 579 LYS A O 1
ATOM 4720 N N . GLU A 1 580 ? 13.799 10.988 9.929 1.00 95.00 580 GLU A N 1
ATOM 4721 C CA . GLU A 1 580 ? 14.525 10.277 8.873 1.00 95.00 580 GLU A CA 1
ATOM 4722 C C . GLU A 1 580 ? 14.234 10.817 7.468 1.00 95.00 580 GLU A C 1
ATOM 4724 O O . GLU A 1 580 ? 15.148 10.865 6.646 1.00 95.00 580 GLU A O 1
ATOM 4729 N N . ILE A 1 581 ? 13.009 11.274 7.183 1.00 94.94 581 ILE A N 1
ATOM 4730 C CA . ILE A 1 581 ? 12.634 11.744 5.839 1.00 94.94 581 ILE A CA 1
ATOM 4731 C C . ILE A 1 581 ? 13.415 12.993 5.415 1.00 94.94 581 ILE A C 1
ATOM 4733 O O . ILE A 1 581 ? 13.735 13.140 4.242 1.00 94.94 581 ILE A O 1
ATOM 4737 N N . ILE A 1 582 ? 13.812 13.851 6.363 1.00 93.69 582 ILE A N 1
ATOM 4738 C CA . ILE A 1 582 ? 14.650 15.029 6.078 1.00 93.69 582 ILE A CA 1
ATOM 4739 C C . ILE A 1 582 ? 16.027 14.619 5.534 1.00 93.69 582 ILE A C 1
ATOM 4741 O O . ILE A 1 582 ? 16.601 15.325 4.710 1.00 93.69 582 ILE A O 1
ATOM 4745 N N . LYS A 1 583 ? 16.545 13.453 5.943 1.00 93.25 583 LYS A N 1
ATOM 4746 C CA . LYS A 1 583 ? 17.806 12.896 5.423 1.00 93.25 583 LYS A CA 1
ATOM 4747 C C . LYS A 1 583 ? 17.634 12.231 4.053 1.00 93.25 583 LYS A C 1
ATOM 4749 O O . LYS A 1 583 ? 18.626 11.967 3.380 1.00 93.25 583 LYS A O 1
ATOM 4754 N N . LYS A 1 584 ? 16.393 11.936 3.658 1.00 92.88 584 LYS A N 1
ATOM 4755 C CA . LYS A 1 584 ? 16.008 11.262 2.409 1.00 92.88 584 LYS A CA 1
ATOM 4756 C C . LYS A 1 584 ? 15.247 12.241 1.521 1.00 92.88 584 LYS A C 1
ATOM 4758 O O . LYS A 1 584 ? 14.060 12.070 1.246 1.00 92.88 584 LYS A O 1
ATOM 4763 N N . GLU A 1 585 ? 15.943 13.308 1.129 1.00 89.69 585 GLU A N 1
ATOM 4764 C CA . GLU A 1 585 ? 15.378 14.419 0.354 1.00 89.69 585 GLU A CA 1
ATOM 4765 C C . GLU A 1 585 ? 14.647 13.928 -0.908 1.00 89.69 585 GLU A C 1
ATOM 4767 O O . GLU A 1 585 ? 13.578 14.428 -1.236 1.00 89.69 585 GLU A O 1
ATOM 4772 N N . ASP A 1 586 ? 15.166 12.900 -1.578 1.00 87.62 586 ASP A N 1
ATOM 4773 C CA . ASP A 1 586 ? 14.557 12.267 -2.749 1.00 87.62 586 ASP A CA 1
ATOM 4774 C C . ASP A 1 586 ? 13.151 11.714 -2.470 1.00 87.62 586 ASP A C 1
ATOM 4776 O O . ASP A 1 586 ? 12.223 11.992 -3.231 1.00 87.62 586 ASP A O 1
ATOM 4780 N N . LYS A 1 587 ? 12.970 10.990 -1.359 1.00 90.50 587 LYS A N 1
ATOM 4781 C CA . LYS A 1 587 ? 11.661 10.469 -0.936 1.00 90.50 587 LYS A CA 1
ATOM 4782 C C . LYS A 1 587 ? 10.713 11.594 -0.528 1.00 90.50 587 LYS A C 1
ATOM 4784 O O . LYS A 1 587 ? 9.524 11.534 -0.827 1.00 90.50 587 LYS A O 1
ATOM 4789 N N . LEU A 1 588 ? 11.231 12.628 0.137 1.00 93.75 588 LEU A N 1
ATOM 4790 C CA . LEU A 1 588 ? 10.435 13.788 0.539 1.00 93.75 588 LEU A CA 1
ATOM 4791 C C . LEU A 1 588 ? 9.917 14.561 -0.676 1.00 93.75 588 LEU A C 1
ATOM 4793 O O . LEU A 1 588 ? 8.754 14.947 -0.711 1.00 93.75 588 LEU A O 1
ATOM 4797 N N . LEU A 1 589 ? 10.760 14.757 -1.691 1.00 92.19 589 LEU A N 1
ATOM 4798 C CA . LEU A 1 589 ? 10.387 15.470 -2.912 1.00 92.19 589 LEU A CA 1
ATOM 4799 C C . LEU A 1 589 ? 9.361 14.704 -3.760 1.00 92.19 589 LEU A C 1
ATOM 4801 O O . LEU A 1 589 ? 8.643 15.334 -4.530 1.00 92.19 589 LEU A O 1
ATOM 4805 N N . GLN A 1 590 ? 9.247 13.382 -3.604 1.00 90.50 590 GLN A N 1
ATOM 4806 C CA . GLN A 1 590 ? 8.191 12.583 -4.244 1.00 90.50 590 GLN A CA 1
ATOM 4807 C C . GLN A 1 590 ? 6.804 12.806 -3.624 1.00 90.50 590 GLN A C 1
ATOM 4809 O O . GLN A 1 590 ? 5.799 12.506 -4.265 1.00 90.50 590 GLN A O 1
ATOM 4814 N N . GLN A 1 591 ? 6.725 13.338 -2.401 1.00 94.38 591 GLN A N 1
ATOM 4815 C CA . GLN A 1 591 ? 5.447 13.640 -1.759 1.00 94.38 591 GLN A CA 1
ATOM 4816 C C . GLN A 1 591 ? 4.772 14.849 -2.431 1.00 94.38 591 GLN A C 1
ATOM 4818 O O . GLN A 1 591 ? 5.462 15.750 -2.905 1.00 94.38 591 GLN A O 1
ATOM 4823 N N . PRO A 1 592 ? 3.435 14.940 -2.471 1.00 95.06 592 PRO A N 1
ATOM 4824 C CA . PRO A 1 592 ? 2.712 16.136 -2.896 1.00 95.06 592 PRO A CA 1
ATOM 4825 C C . PRO A 1 592 ? 3.084 17.395 -2.102 1.00 95.06 592 PRO A C 1
ATOM 4827 O O . PRO A 1 592 ? 3.582 17.322 -0.979 1.00 95.06 592 PRO A O 1
ATOM 4830 N N . PHE A 1 593 ? 2.855 18.572 -2.690 1.00 95.81 593 PHE A N 1
ATOM 4831 C CA . PHE A 1 593 ? 3.309 19.840 -2.110 1.00 95.81 593 PHE A CA 1
ATOM 4832 C C . PHE A 1 593 ? 2.740 20.092 -0.704 1.00 95.81 593 PHE A C 1
ATOM 4834 O O . PHE A 1 593 ? 3.497 20.438 0.204 1.00 95.81 593 PHE A O 1
ATOM 4841 N N . ASN A 1 594 ? 1.439 19.866 -0.486 1.00 95.56 594 ASN A N 1
ATOM 4842 C CA . ASN A 1 594 ? 0.830 20.147 0.817 1.00 95.56 594 ASN A CA 1
ATOM 4843 C C . ASN A 1 594 ? 1.281 19.114 1.858 1.00 95.56 594 ASN A C 1
ATOM 4845 O O . ASN A 1 594 ? 1.549 19.484 3.003 1.00 95.56 594 ASN A O 1
ATOM 4849 N N . ALA A 1 595 ? 1.443 17.848 1.459 1.00 96.50 595 ALA A N 1
ATOM 4850 C CA . ALA A 1 595 ? 2.063 16.816 2.290 1.00 96.50 595 ALA A CA 1
ATOM 4851 C C . ALA A 1 595 ? 3.481 17.217 2.743 1.00 96.50 595 ALA A C 1
ATOM 4853 O O . ALA A 1 595 ? 3.777 17.136 3.936 1.00 96.50 595 ALA A O 1
ATOM 4854 N N . VAL A 1 596 ? 4.332 17.727 1.838 1.00 97.31 596 VAL A N 1
ATOM 4855 C CA . VAL A 1 596 ? 5.671 18.239 2.191 1.00 97.31 596 VAL A CA 1
ATOM 4856 C C . VAL A 1 596 ? 5.575 19.400 3.179 1.00 97.31 596 VAL A C 1
ATOM 4858 O O . VAL A 1 596 ? 6.253 19.360 4.203 1.00 97.31 596 VAL A O 1
ATOM 4861 N N . CYS A 1 597 ? 4.708 20.393 2.948 1.00 96.75 597 CYS A N 1
ATOM 4862 C CA . CYS A 1 597 ? 4.512 21.494 3.901 1.00 96.75 597 CYS A CA 1
ATOM 4863 C C . CYS A 1 597 ? 4.146 20.986 5.303 1.00 96.75 597 CYS A C 1
ATOM 4865 O O . CYS A 1 597 ? 4.713 21.450 6.291 1.00 96.75 597 CYS A O 1
ATOM 4867 N N . ARG A 1 598 ? 3.233 20.008 5.403 1.00 97.00 598 ARG A N 1
ATOM 4868 C CA . ARG A 1 598 ? 2.845 19.400 6.688 1.00 97.00 598 ARG A CA 1
ATOM 4869 C C . ARG A 1 598 ? 4.009 18.661 7.344 1.00 97.00 598 ARG A C 1
ATOM 4871 O O . ARG A 1 598 ? 4.275 18.878 8.522 1.00 97.00 598 ARG A O 1
ATOM 4878 N N . ILE A 1 599 ? 4.742 17.843 6.587 1.00 97.56 599 ILE A N 1
ATOM 4879 C CA . ILE A 1 599 ? 5.920 17.112 7.081 1.00 97.56 599 ILE A CA 1
ATOM 4880 C C . ILE A 1 599 ? 6.991 18.080 7.602 1.00 97.56 599 ILE A C 1
ATOM 4882 O O . ILE A 1 599 ? 7.568 17.838 8.665 1.00 97.56 599 ILE A O 1
ATOM 4886 N N . LEU A 1 600 ? 7.259 19.176 6.886 1.00 97.38 600 LEU A N 1
ATOM 4887 C CA . LEU A 1 600 ? 8.236 20.185 7.299 1.00 97.38 600 LEU A CA 1
ATOM 4888 C C . LEU A 1 600 ? 7.763 20.961 8.538 1.00 97.38 600 LEU A C 1
ATOM 4890 O O . LEU A 1 600 ? 8.551 21.149 9.462 1.00 97.38 600 LEU A O 1
ATOM 4894 N N . ASN A 1 601 ? 6.479 21.330 8.607 1.00 96.31 601 ASN A N 1
ATOM 4895 C CA . ASN A 1 601 ? 5.884 21.955 9.793 1.00 96.31 601 ASN A CA 1
ATOM 4896 C C . ASN A 1 601 ? 5.999 21.058 11.029 1.00 96.31 601 ASN A C 1
ATOM 4898 O O . ASN A 1 601 ? 6.436 21.508 12.085 1.00 96.31 601 ASN A O 1
ATOM 4902 N N . PHE A 1 602 ? 5.671 19.772 10.906 1.00 97.12 602 PHE A N 1
ATOM 4903 C CA . PHE A 1 602 ? 5.826 18.841 12.021 1.00 97.12 602 PHE A CA 1
ATOM 4904 C C . PHE A 1 602 ? 7.298 18.624 12.393 1.00 97.12 602 PHE A C 1
ATOM 4906 O O . PHE A 1 602 ? 7.621 18.540 13.573 1.00 97.12 602 PHE A O 1
ATOM 4913 N N . ASN A 1 603 ? 8.223 18.611 11.431 1.00 96.94 603 ASN A N 1
ATOM 4914 C CA . ASN A 1 603 ? 9.654 18.584 11.741 1.00 96.94 603 ASN A CA 1
ATOM 4915 C C . ASN A 1 603 ? 10.120 19.818 12.520 1.00 96.94 603 ASN A C 1
ATOM 4917 O O . ASN A 1 603 ? 10.912 19.685 13.453 1.00 96.94 603 ASN A O 1
ATOM 4921 N N . TYR A 1 604 ? 9.614 21.002 12.179 1.00 96.44 604 TYR A N 1
ATOM 4922 C CA . TYR A 1 604 ? 9.890 22.216 12.940 1.00 96.44 604 TYR A CA 1
ATOM 4923 C C . TYR A 1 604 ? 9.363 22.107 14.378 1.00 96.44 604 TYR A C 1
ATOM 4925 O O . TYR A 1 604 ? 10.124 22.301 15.323 1.00 96.44 604 TYR A O 1
ATOM 4933 N N . ILE A 1 605 ? 8.097 21.711 14.547 1.00 94.94 605 ILE A N 1
ATOM 4934 C CA . ILE A 1 605 ? 7.433 21.634 15.858 1.00 94.94 605 ILE A CA 1
ATOM 4935 C C . ILE A 1 605 ? 8.076 20.575 16.770 1.00 94.94 605 ILE A C 1
ATOM 4937 O O . ILE A 1 605 ? 8.322 20.844 17.944 1.00 94.94 605 ILE A O 1
ATOM 4941 N N . PHE A 1 606 ? 8.353 19.374 16.252 1.00 96.12 606 PHE A N 1
ATOM 4942 C CA . PHE A 1 606 ? 8.763 18.225 17.074 1.00 96.12 606 PHE A CA 1
ATOM 4943 C C . PHE A 1 606 ? 10.277 18.001 17.143 1.00 96.12 606 PHE A C 1
ATOM 4945 O O . PHE A 1 606 ? 10.754 17.435 18.124 1.00 96.12 606 PHE A O 1
ATOM 4952 N N . HIS A 1 607 ? 11.039 18.436 16.134 1.00 96.06 607 HIS A N 1
ATOM 4953 C CA . HIS A 1 607 ? 12.492 18.214 16.058 1.00 96.06 607 HIS A CA 1
ATOM 4954 C C . HIS A 1 607 ? 13.313 19.506 16.016 1.00 96.06 607 HIS A C 1
ATOM 4956 O O . HIS A 1 607 ? 14.539 19.425 16.005 1.00 96.06 607 HIS A O 1
ATOM 4962 N N . GLN A 1 608 ? 12.670 20.681 15.998 1.00 94.75 608 GLN A N 1
ATOM 4963 C CA . GLN A 1 608 ? 13.331 21.994 15.977 1.00 94.75 608 GLN A CA 1
ATOM 4964 C C . GLN A 1 608 ? 14.371 22.128 14.850 1.00 94.75 608 GLN A C 1
ATOM 4966 O O . GLN A 1 608 ? 15.431 22.734 15.021 1.00 94.75 608 GLN A O 1
ATOM 4971 N N . ILE A 1 609 ? 14.084 21.542 13.681 1.00 95.00 609 ILE A N 1
ATOM 4972 C CA . ILE A 1 609 ? 14.957 21.660 12.508 1.00 95.00 609 ILE A CA 1
ATOM 4973 C C . ILE A 1 609 ? 15.093 23.138 12.120 1.00 95.00 609 ILE A C 1
ATOM 4975 O O . ILE A 1 609 ? 14.121 23.893 12.152 1.00 95.00 609 ILE A O 1
ATOM 4979 N N . ASN A 1 610 ? 16.306 23.544 11.736 1.00 95.44 610 ASN A N 1
ATOM 4980 C CA . ASN A 1 610 ? 16.599 24.915 11.325 1.00 95.44 610 ASN A CA 1
ATOM 4981 C C . ASN A 1 610 ? 15.646 25.373 10.198 1.00 95.44 610 ASN A C 1
ATOM 4983 O O . ASN A 1 610 ? 15.523 24.699 9.170 1.00 95.44 610 ASN A O 1
ATOM 4987 N N . LYS A 1 611 ? 15.010 26.540 10.389 1.00 95.44 611 LYS A N 1
ATOM 4988 C CA . LYS A 1 611 ? 14.044 27.142 9.454 1.00 95.44 611 LYS A CA 1
ATOM 4989 C C . LYS A 1 611 ? 14.600 27.262 8.030 1.00 95.44 611 LYS A C 1
ATOM 4991 O O . LYS A 1 611 ? 13.881 26.984 7.075 1.00 95.44 611 LYS A O 1
ATOM 4996 N N . GLU A 1 612 ? 15.875 27.619 7.878 1.00 94.12 612 GLU A N 1
ATOM 4997 C CA . GLU A 1 612 ? 16.530 27.789 6.575 1.00 94.12 612 GLU A CA 1
ATOM 4998 C C . GLU A 1 612 ? 16.574 26.479 5.781 1.00 94.12 612 GLU A C 1
ATOM 5000 O O . GLU A 1 612 ? 16.253 26.467 4.593 1.00 94.12 612 GLU A O 1
ATOM 5005 N N . ILE A 1 613 ? 16.885 25.359 6.445 1.00 93.12 613 ILE A N 1
ATOM 5006 C CA . ILE A 1 613 ? 16.903 24.028 5.818 1.00 93.12 613 ILE A CA 1
ATOM 5007 C C . ILE A 1 613 ? 15.502 23.673 5.308 1.00 93.12 613 ILE A C 1
ATOM 5009 O O . ILE A 1 613 ? 15.347 23.227 4.170 1.00 93.12 613 ILE A O 1
ATOM 5013 N N . LEU A 1 614 ? 14.470 23.909 6.126 1.00 94.88 614 LEU A N 1
ATOM 5014 C CA . LEU A 1 614 ? 13.080 23.626 5.758 1.00 94.88 614 LEU A CA 1
ATOM 5015 C C . LEU A 1 614 ? 12.627 24.484 4.569 1.00 94.88 614 LEU A C 1
ATOM 5017 O O . LEU A 1 614 ? 12.008 23.965 3.640 1.00 94.88 614 LEU A O 1
ATOM 5021 N N . ILE A 1 615 ? 12.982 25.773 4.557 1.00 94.38 615 ILE A N 1
ATOM 5022 C CA . ILE A 1 615 ? 12.689 26.692 3.448 1.00 94.38 615 ILE A CA 1
ATOM 5023 C C . ILE A 1 615 ? 13.365 26.218 2.155 1.00 94.38 615 ILE A C 1
ATOM 5025 O O . ILE A 1 615 ? 12.726 26.207 1.102 1.00 94.38 615 ILE A O 1
ATOM 5029 N N . ILE A 1 616 ? 14.630 25.786 2.212 1.00 91.94 616 ILE A N 1
ATOM 5030 C CA . ILE A 1 616 ? 15.349 25.267 1.038 1.00 91.94 616 ILE A CA 1
ATOM 5031 C C . ILE A 1 616 ? 14.637 24.032 0.470 1.00 91.94 616 ILE A C 1
ATOM 5033 O O . ILE A 1 616 ? 14.405 23.965 -0.739 1.00 91.94 616 ILE A O 1
ATOM 5037 N N . ILE A 1 617 ? 14.244 23.079 1.320 1.00 93.31 617 ILE A N 1
ATOM 5038 C CA . ILE A 1 617 ? 13.510 21.880 0.886 1.00 93.31 617 ILE A CA 1
ATOM 5039 C C . ILE A 1 617 ? 12.158 22.263 0.268 1.00 93.31 617 ILE A C 1
ATOM 5041 O O . ILE A 1 617 ? 11.800 21.754 -0.797 1.00 93.31 617 ILE A O 1
ATOM 5045 N N . LEU A 1 618 ? 11.425 23.194 0.882 1.00 94.81 618 LEU A N 1
ATOM 5046 C CA . LEU A 1 618 ? 10.133 23.639 0.366 1.00 94.81 618 LEU A CA 1
ATOM 5047 C C . LEU A 1 618 ? 10.262 24.322 -1.005 1.00 94.81 618 LEU A C 1
ATOM 5049 O O . LEU A 1 618 ? 9.487 24.023 -1.914 1.00 94.81 618 LEU A O 1
ATOM 5053 N N . ARG A 1 619 ? 11.282 25.171 -1.199 1.00 93.00 619 ARG A N 1
ATOM 5054 C CA . ARG A 1 619 ? 11.601 25.780 -2.505 1.00 93.00 619 ARG A CA 1
ATOM 5055 C C . ARG A 1 619 ? 11.890 24.719 -3.562 1.00 93.00 619 ARG A C 1
ATOM 5057 O O . ARG A 1 619 ? 11.403 24.820 -4.688 1.00 93.00 619 ARG A O 1
ATOM 5064 N N . LYS A 1 620 ? 12.668 23.690 -3.212 1.00 91.25 620 LYS A N 1
ATOM 5065 C CA . LYS A 1 620 ? 12.976 22.567 -4.111 1.00 91.25 620 LYS A CA 1
ATOM 5066 C C . LYS A 1 620 ? 11.714 21.806 -4.504 1.00 91.25 620 LYS A C 1
ATOM 5068 O O . LYS A 1 620 ? 11.519 21.514 -5.685 1.00 91.25 620 LYS A O 1
ATOM 5073 N N . ARG A 1 621 ? 10.811 21.557 -3.550 1.00 93.62 621 ARG A N 1
ATOM 5074 C CA . ARG A 1 621 ? 9.531 20.908 -3.843 1.00 93.62 621 ARG A CA 1
ATOM 5075 C C . ARG A 1 621 ? 8.616 21.774 -4.705 1.00 93.62 621 ARG A C 1
ATOM 5077 O O . ARG A 1 621 ? 7.998 21.244 -5.630 1.00 93.62 621 ARG A O 1
ATOM 5084 N N . PHE A 1 622 ? 8.551 23.078 -4.430 1.00 94.25 622 PHE A N 1
ATOM 5085 C CA . PHE A 1 622 ? 7.822 24.045 -5.252 1.00 94.25 622 PHE A CA 1
ATOM 5086 C C . PHE A 1 622 ? 8.331 24.019 -6.697 1.00 94.25 622 PHE A C 1
ATOM 5088 O O . PHE A 1 622 ? 7.536 23.940 -7.630 1.00 94.25 622 PHE A O 1
ATOM 5095 N N . PHE A 1 623 ? 9.654 23.985 -6.895 1.00 91.00 623 PHE A N 1
ATOM 5096 C CA . PHE A 1 623 ? 10.236 23.862 -8.230 1.00 91.00 623 PHE A CA 1
ATOM 5097 C C . PHE A 1 623 ? 9.787 22.580 -8.938 1.00 91.00 623 PHE A C 1
ATOM 5099 O O . PHE A 1 623 ? 9.288 22.641 -10.063 1.00 91.00 623 PHE A O 1
ATOM 5106 N N . LEU A 1 624 ? 9.904 21.429 -8.269 1.00 90.31 624 LEU A N 1
ATOM 5107 C CA . LEU A 1 624 ? 9.454 20.155 -8.826 1.00 90.31 624 LEU A CA 1
ATOM 5108 C C . LEU A 1 624 ? 7.955 20.173 -9.168 1.00 90.31 624 LEU A C 1
ATOM 5110 O O . LEU A 1 624 ? 7.566 19.664 -10.213 1.00 90.31 624 LEU A O 1
ATOM 5114 N N . MET A 1 625 ? 7.125 20.820 -8.347 1.00 93.75 625 MET A N 1
ATOM 5115 C CA . MET A 1 625 ? 5.690 20.973 -8.607 1.00 93.75 625 MET A CA 1
ATOM 5116 C C . MET A 1 625 ? 5.425 21.799 -9.870 1.00 93.75 625 MET A C 1
ATOM 5118 O O . MET A 1 625 ? 4.560 21.451 -10.672 1.00 93.75 625 MET A O 1
ATOM 5122 N N . CYS A 1 626 ? 6.186 22.872 -10.095 1.00 92.06 626 CYS A N 1
ATOM 5123 C CA . CYS A 1 626 ? 6.076 23.646 -11.329 1.00 92.06 626 CYS A CA 1
ATOM 5124 C C . CYS A 1 626 ? 6.461 22.815 -12.566 1.00 92.06 626 CYS A C 1
ATOM 5126 O O . CYS A 1 626 ? 5.806 22.943 -13.602 1.00 92.06 626 CYS A O 1
ATOM 5128 N N . ILE A 1 627 ? 7.460 21.926 -12.452 1.00 89.12 627 ILE A N 1
ATOM 5129 C CA . ILE A 1 627 ? 7.800 20.957 -13.509 1.00 89.12 627 ILE A CA 1
ATOM 5130 C C . ILE A 1 627 ? 6.634 19.984 -13.729 1.00 89.12 627 ILE A C 1
ATOM 5132 O O . ILE A 1 627 ? 6.208 19.798 -14.864 1.00 89.12 627 ILE A O 1
ATOM 5136 N N . GLU A 1 628 ? 6.083 19.392 -12.665 1.00 88.56 628 GLU A N 1
ATOM 5137 C CA . GLU A 1 628 ? 4.938 18.470 -12.735 1.00 88.56 628 GLU A CA 1
ATOM 5138 C C . GLU A 1 628 ? 3.736 19.111 -13.443 1.00 88.56 628 GLU A C 1
ATOM 5140 O O . GLU A 1 628 ? 3.122 18.489 -14.312 1.00 88.56 628 GLU A O 1
ATOM 5145 N N . ASN A 1 629 ? 3.446 20.374 -13.128 1.00 89.12 629 ASN A N 1
ATOM 5146 C CA . ASN A 1 629 ? 2.362 21.142 -13.729 1.00 89.12 629 ASN A CA 1
ATOM 5147 C C . ASN A 1 629 ? 2.624 21.492 -15.208 1.00 89.12 629 ASN A C 1
ATOM 5149 O O . ASN A 1 629 ? 1.724 21.406 -16.041 1.00 89.12 629 ASN A O 1
ATOM 5153 N N . GLN A 1 630 ? 3.862 21.825 -15.586 1.00 87.31 630 GLN A N 1
ATOM 5154 C CA . GLN A 1 630 ? 4.207 21.977 -17.003 1.00 87.31 630 GLN A CA 1
ATOM 5155 C C . GLN A 1 630 ? 4.077 20.638 -17.744 1.00 87.31 630 GLN A C 1
ATOM 5157 O O . GLN A 1 630 ? 3.473 20.572 -18.815 1.00 87.31 630 GLN A O 1
ATOM 5162 N N . CYS A 1 631 ? 4.596 19.549 -17.178 1.00 84.12 631 CYS A N 1
ATOM 5163 C CA . CYS A 1 631 ? 4.498 18.215 -17.763 1.00 84.12 631 CYS A CA 1
ATOM 5164 C C . CYS A 1 631 ? 3.039 17.768 -17.928 1.00 84.12 631 CYS A C 1
ATOM 5166 O O . CYS A 1 631 ? 2.707 17.180 -18.953 1.00 84.12 631 CYS A O 1
ATOM 5168 N N . SER A 1 632 ? 2.150 18.059 -16.971 1.00 83.94 632 SER A N 1
ATOM 5169 C CA . SER A 1 632 ? 0.732 17.688 -17.066 1.00 83.94 632 SER A CA 1
ATOM 5170 C C . SER A 1 632 ? 0.010 18.451 -18.180 1.00 83.94 632 SER A C 1
ATOM 5172 O O . SER A 1 632 ? -0.737 17.841 -18.942 1.00 83.94 632 SER A O 1
ATOM 5174 N N . LYS A 1 633 ? 0.290 19.752 -18.336 1.00 81.94 633 LYS A N 1
ATOM 5175 C CA . LYS A 1 633 ? -0.309 20.604 -19.375 1.00 81.94 633 LYS A CA 1
ATOM 5176 C C . LYS A 1 633 ? 0.250 20.354 -20.777 1.00 81.94 633 LYS A C 1
ATOM 5178 O O . LYS A 1 633 ? -0.403 20.669 -21.763 1.00 81.94 633 LYS A O 1
ATOM 5183 N N . THR A 1 634 ? 1.447 19.787 -20.888 1.00 74.19 634 THR A N 1
ATOM 5184 C CA . THR A 1 634 ? 2.107 19.543 -22.182 1.00 74.19 634 THR A CA 1
ATOM 5185 C C . THR A 1 634 ? 1.771 18.172 -22.779 1.00 74.19 634 THR A C 1
ATOM 5187 O O . THR A 1 634 ? 2.046 17.956 -23.955 1.00 74.19 634 THR A O 1
ATOM 5190 N N . LYS A 1 635 ? 1.109 17.266 -22.037 1.00 67.19 635 LYS A N 1
ATOM 5191 C CA . LYS A 1 635 ? 0.658 15.940 -22.523 1.00 67.19 635 LYS A CA 1
ATOM 5192 C C . LYS A 1 635 ? -0.250 15.980 -23.767 1.00 67.19 635 LYS A C 1
ATOM 5194 O O . LYS A 1 635 ? -0.528 14.926 -24.328 1.00 67.19 635 LYS A O 1
ATOM 5199 N N . PHE A 1 636 ? -0.717 17.158 -24.182 1.00 58.28 636 PHE A N 1
ATOM 5200 C CA . PHE A 1 636 ? -1.779 17.316 -25.172 1.00 58.28 636 PHE A CA 1
ATOM 5201 C C . PHE A 1 636 ? -1.298 17.606 -26.611 1.00 58.28 636 PHE A C 1
ATOM 5203 O O . PHE A 1 636 ? -2.009 17.205 -27.525 1.00 58.28 636 PHE A O 1
ATOM 5210 N N . SER A 1 637 ? -0.121 18.220 -26.844 1.00 73.00 637 SER A N 1
ATOM 5211 C CA . SER A 1 637 ? 0.560 18.327 -28.164 1.00 73.00 637 SER A CA 1
ATOM 5212 C C . SER A 1 637 ? 1.837 19.202 -28.094 1.00 73.00 637 SER A C 1
ATOM 5214 O O . SER A 1 637 ? 1.972 20.016 -27.173 1.00 73.00 637 SER A O 1
ATOM 5216 N N . PRO A 1 638 ? 2.753 19.133 -29.089 1.00 74.56 638 PRO A N 1
ATOM 5217 C CA . PRO A 1 638 ? 3.866 20.086 -29.233 1.00 74.56 638 PRO A CA 1
ATOM 5218 C C . PRO A 1 638 ? 3.426 21.558 -29.337 1.00 74.56 638 PRO A C 1
ATOM 5220 O O . PRO A 1 638 ? 4.141 22.455 -28.890 1.00 74.56 638 PRO A O 1
ATOM 5223 N N . GLU A 1 639 ? 2.239 21.818 -29.887 1.00 74.88 639 GLU A N 1
ATOM 5224 C CA . GLU A 1 639 ? 1.653 23.163 -29.993 1.00 74.88 639 GLU A CA 1
ATOM 5225 C C . GLU A 1 639 ? 1.294 23.721 -28.608 1.00 74.88 639 GLU A C 1
ATOM 5227 O O . GLU A 1 639 ? 1.555 24.887 -28.312 1.00 74.88 639 GLU A O 1
ATOM 5232 N N . TYR A 1 640 ? 0.783 22.872 -27.713 1.00 76.50 640 TYR A N 1
ATOM 5233 C CA . TYR A 1 640 ? 0.486 23.251 -26.330 1.00 76.50 640 TYR A CA 1
ATOM 5234 C C . TYR A 1 640 ? 1.759 23.577 -25.536 1.00 76.50 640 TYR A C 1
ATOM 5236 O O . TYR A 1 640 ? 1.777 24.515 -24.736 1.00 76.50 640 TYR A O 1
ATOM 5244 N N . LEU A 1 641 ? 2.857 22.855 -25.796 1.00 76.56 641 LEU A N 1
ATOM 5245 C CA . LEU A 1 641 ? 4.172 23.176 -25.233 1.00 76.56 641 LEU A CA 1
ATOM 5246 C C . LEU A 1 641 ? 4.671 24.549 -25.696 1.00 76.56 641 LEU A C 1
ATOM 5248 O O . LEU A 1 641 ? 5.254 25.275 -24.891 1.00 76.56 641 LEU A O 1
ATOM 5252 N N . PHE A 1 642 ? 4.427 24.923 -26.954 1.00 76.56 642 PHE A N 1
ATOM 5253 C CA . PHE A 1 642 ? 4.755 26.257 -27.454 1.00 76.56 642 PHE A CA 1
ATOM 5254 C C . PHE A 1 642 ? 3.957 27.349 -26.731 1.00 76.56 642 PHE A C 1
ATOM 5256 O O . PHE A 1 642 ? 4.558 28.321 -26.280 1.00 76.56 642 PHE A O 1
ATOM 5263 N N . ILE A 1 643 ? 2.645 27.164 -26.541 1.00 79.56 643 ILE A N 1
ATOM 5264 C CA . ILE A 1 643 ? 1.789 28.118 -25.811 1.00 79.56 643 ILE A CA 1
ATOM 5265 C C . ILE A 1 643 ? 2.276 28.293 -24.370 1.00 79.56 643 ILE A C 1
ATOM 5267 O O . ILE A 1 643 ? 2.472 29.417 -23.922 1.00 79.56 643 ILE A O 1
ATOM 5271 N N . ILE A 1 644 ? 2.548 27.196 -23.658 1.00 80.69 644 ILE A N 1
ATOM 5272 C CA . ILE A 1 644 ? 3.029 27.261 -22.269 1.00 80.69 644 ILE A CA 1
ATOM 5273 C C . ILE A 1 644 ? 4.400 27.931 -22.195 1.00 80.69 644 ILE A C 1
ATOM 5275 O O . ILE A 1 644 ? 4.651 28.714 -21.284 1.00 80.69 644 ILE A O 1
ATOM 5279 N N . LYS A 1 645 ? 5.296 27.651 -23.148 1.00 81.06 645 LYS A N 1
ATOM 5280 C CA . LYS A 1 645 ? 6.583 28.349 -23.225 1.00 81.06 645 LYS A CA 1
ATOM 5281 C C . LYS A 1 645 ? 6.392 29.834 -23.476 1.00 81.06 645 LYS A C 1
ATOM 5283 O O . LYS A 1 645 ? 7.056 30.617 -22.814 1.00 81.06 645 LYS A O 1
ATOM 5288 N N . GLN A 1 646 ? 5.486 30.213 -24.373 1.00 78.75 646 GLN A N 1
ATOM 5289 C CA . GLN A 1 646 ? 5.168 31.612 -24.626 1.00 78.75 646 GLN A CA 1
ATOM 5290 C C . GLN A 1 646 ? 4.608 32.292 -23.375 1.00 78.75 646 GLN A C 1
ATOM 5292 O O . GLN A 1 646 ? 5.085 33.364 -23.027 1.00 78.75 646 GLN A O 1
ATOM 5297 N N . ASP A 1 647 ? 3.696 31.647 -22.645 1.00 79.50 647 ASP A N 1
ATOM 5298 C CA . ASP A 1 647 ? 3.188 32.156 -21.369 1.00 79.50 647 ASP A CA 1
ATOM 5299 C C . ASP A 1 647 ? 4.330 32.338 -20.355 1.00 79.50 647 ASP A C 1
ATOM 5301 O O . ASP A 1 647 ? 4.448 33.390 -19.734 1.00 79.50 647 ASP A O 1
ATOM 5305 N N . LEU A 1 648 ? 5.221 31.350 -20.212 1.00 82.38 648 LEU A N 1
ATOM 5306 C CA . LEU A 1 648 ? 6.394 31.441 -19.333 1.00 82.38 648 LEU A CA 1
ATOM 5307 C C . LEU A 1 648 ? 7.368 32.546 -19.771 1.00 82.38 648 LEU A C 1
ATOM 5309 O O . LEU A 1 648 ? 7.919 33.241 -18.916 1.00 82.38 648 LEU A O 1
ATOM 5313 N N . TYR A 1 649 ? 7.568 32.740 -21.077 1.00 77.25 649 TYR A N 1
ATOM 5314 C CA . TYR A 1 649 ? 8.365 33.841 -21.617 1.00 77.25 649 TYR A CA 1
ATOM 5315 C C . TYR A 1 649 ? 7.720 35.190 -21.326 1.00 77.25 649 TYR A C 1
ATOM 5317 O O . TYR A 1 649 ? 8.415 36.094 -20.878 1.00 77.25 649 TYR A O 1
ATOM 5325 N N . ASP A 1 650 ? 6.410 35.321 -21.515 1.00 71.94 650 ASP A N 1
ATOM 5326 C CA . ASP A 1 650 ? 5.661 36.545 -21.236 1.00 71.94 650 ASP A CA 1
ATOM 5327 C C . ASP A 1 650 ? 5.671 36.878 -19.737 1.00 71.94 650 ASP A C 1
ATOM 5329 O O . ASP A 1 650 ? 5.640 38.047 -19.358 1.00 71.94 650 ASP A O 1
ATOM 5333 N N . ILE A 1 651 ? 5.707 35.858 -18.877 1.00 77.81 651 ILE A N 1
ATOM 5334 C CA . ILE A 1 651 ? 5.897 35.995 -17.433 1.00 77.81 651 ILE A CA 1
ATOM 5335 C C . ILE A 1 651 ? 7.327 36.502 -17.147 1.00 77.81 651 ILE A C 1
ATOM 5337 O O . ILE A 1 651 ? 7.514 37.542 -16.518 1.00 77.81 651 ILE A O 1
ATOM 5341 N N . LEU A 1 652 ? 8.361 35.826 -17.656 1.00 72.81 652 LEU A N 1
ATOM 5342 C CA . LEU A 1 652 ? 9.763 36.214 -17.440 1.00 72.81 652 LEU A CA 1
ATOM 5343 C C . LEU A 1 652 ? 10.112 37.591 -18.013 1.00 72.81 652 LEU A C 1
ATOM 5345 O O . LEU A 1 652 ? 10.861 38.338 -17.387 1.00 72.81 652 LEU A O 1
ATOM 5349 N N . PHE A 1 653 ? 9.574 37.935 -19.181 1.00 66.06 653 PHE A N 1
ATOM 5350 C CA . PHE A 1 653 ? 9.811 39.207 -19.858 1.00 66.06 653 PHE A CA 1
ATOM 5351 C C . PHE A 1 653 ? 9.328 40.384 -19.010 1.00 66.06 653 PHE A C 1
ATOM 5353 O O . PHE A 1 653 ? 10.086 41.332 -18.806 1.00 66.06 653 PHE A O 1
ATOM 5360 N N . ASP A 1 654 ? 8.129 40.278 -18.426 1.00 61.09 654 ASP A N 1
ATOM 5361 C CA . ASP A 1 654 ? 7.605 41.275 -17.482 1.00 61.09 654 ASP A CA 1
ATOM 5362 C C . ASP A 1 654 ? 8.529 41.467 -16.263 1.00 61.09 654 ASP A C 1
ATOM 5364 O O . ASP A 1 654 ? 8.536 42.531 -15.646 1.00 61.09 654 ASP A O 1
ATOM 5368 N N . THR A 1 655 ? 9.324 40.447 -15.923 1.00 60.78 655 THR A N 1
ATOM 5369 C CA . THR A 1 655 ? 10.180 40.422 -14.728 1.00 60.78 655 THR A CA 1
ATOM 5370 C C . THR A 1 655 ? 11.579 40.963 -14.971 1.00 60.78 655 THR A C 1
ATOM 5372 O O . THR A 1 655 ? 12.131 41.639 -14.106 1.00 60.78 655 THR A O 1
ATOM 5375 N N . LEU A 1 656 ? 12.170 40.605 -16.114 1.00 58.09 656 LEU A N 1
ATOM 5376 C CA . LEU A 1 656 ? 13.593 40.793 -16.403 1.00 58.09 656 LEU A CA 1
ATOM 5377 C C . LEU A 1 656 ? 13.854 41.894 -17.434 1.00 58.09 656 LEU A C 1
ATOM 5379 O O . LEU A 1 656 ? 14.916 42.503 -17.407 1.00 58.09 656 LEU A O 1
ATOM 5383 N N . CYS A 1 657 ? 12.907 42.152 -18.342 1.00 52.06 657 CYS A N 1
ATOM 5384 C CA . CYS A 1 657 ? 13.119 43.028 -19.500 1.00 52.06 657 CYS A CA 1
ATOM 5385 C C . CYS A 1 657 ? 12.056 44.111 -19.672 1.00 52.06 657 CYS A C 1
ATOM 5387 O O . CYS A 1 657 ? 12.097 44.826 -20.676 1.00 52.06 657 CYS A O 1
ATOM 5389 N N . GLY A 1 658 ? 11.102 44.239 -18.741 1.00 44.12 658 GLY A N 1
ATOM 5390 C CA . GLY A 1 658 ? 10.113 45.310 -18.785 1.00 44.12 658 GLY A CA 1
ATOM 5391 C C . GLY A 1 658 ? 10.806 46.637 -19.087 1.00 44.12 658 GLY A C 1
ATOM 5392 O O . GLY A 1 658 ? 11.769 46.998 -18.410 1.00 44.12 658 GLY A O 1
ATOM 5393 N N . ILE A 1 659 ? 10.352 47.329 -20.142 1.00 41.22 659 ILE A N 1
ATOM 5394 C CA . ILE A 1 659 ? 10.808 48.681 -20.492 1.00 41.22 659 ILE A CA 1
ATOM 5395 C C . ILE A 1 659 ? 10.918 49.462 -19.178 1.00 41.22 659 ILE A C 1
ATOM 5397 O O . ILE A 1 659 ? 9.953 49.408 -18.407 1.00 41.22 659 ILE A O 1
ATOM 5401 N N . PRO A 1 660 ? 12.021 50.180 -18.897 1.00 35.81 660 PRO A N 1
ATOM 5402 C CA . PRO A 1 660 ? 12.109 51.041 -17.731 1.00 35.81 660 PRO A CA 1
ATOM 5403 C C . PRO A 1 660 ? 11.118 52.202 -17.892 1.00 35.81 660 PRO A C 1
ATOM 5405 O O . PRO A 1 660 ? 11.482 53.339 -18.163 1.00 35.81 660 PRO A O 1
ATOM 5408 N N . ARG A 1 661 ? 9.826 51.938 -17.697 1.00 39.91 661 ARG A N 1
ATOM 5409 C CA . ARG A 1 661 ? 8.973 52.871 -16.984 1.00 39.91 661 ARG A CA 1
ATOM 5410 C C . ARG A 1 661 ? 9.510 52.809 -15.576 1.00 39.91 661 ARG A C 1
ATOM 5412 O O . ARG A 1 661 ? 9.336 51.790 -14.913 1.00 39.91 661 ARG A O 1
ATOM 5419 N N . GLN A 1 662 ? 10.222 53.852 -15.170 1.00 38.56 662 GLN A N 1
ATOM 5420 C CA . GLN A 1 662 ? 11.047 53.886 -13.964 1.00 38.56 662 GLN A CA 1
ATOM 5421 C C . GLN A 1 662 ? 10.338 53.486 -12.654 1.00 38.56 662 GLN A C 1
ATOM 5423 O O . GLN A 1 662 ? 11.029 53.410 -11.655 1.00 38.56 662 GLN A O 1
ATOM 5428 N N . ASN A 1 663 ? 9.038 53.142 -12.631 1.00 38.97 663 ASN A N 1
ATOM 5429 C CA . ASN A 1 663 ? 8.343 52.627 -11.448 1.00 38.97 663 ASN A CA 1
ATOM 5430 C C . ASN A 1 663 ? 7.294 51.507 -11.678 1.00 38.97 663 ASN A C 1
ATOM 5432 O O . ASN A 1 663 ? 6.476 51.269 -10.795 1.00 38.97 663 ASN A O 1
ATOM 5436 N N . SER A 1 664 ? 7.294 50.761 -12.797 1.00 39.81 664 SER A N 1
ATOM 5437 C CA . SER A 1 664 ? 6.335 49.643 -12.997 1.00 39.81 664 SER A CA 1
ATOM 5438 C C . SER A 1 664 ? 6.961 48.248 -13.085 1.00 39.81 664 SER A C 1
ATOM 5440 O O . SER A 1 664 ? 6.420 47.377 -13.768 1.00 39.81 664 SER A O 1
ATOM 5442 N N . LEU A 1 665 ? 8.066 48.000 -12.374 1.00 43.47 665 LEU A N 1
ATOM 5443 C CA . LEU A 1 665 ? 8.483 46.635 -12.042 1.00 43.47 665 LEU A CA 1
ATOM 5444 C C . LEU A 1 665 ? 7.423 46.025 -11.109 1.00 43.47 665 LEU A C 1
ATOM 5446 O O . LEU A 1 665 ? 7.596 46.003 -9.889 1.00 43.47 665 LEU A O 1
ATOM 5450 N N . LYS A 1 666 ? 6.310 45.530 -11.669 1.00 52.22 666 LYS A N 1
ATOM 5451 C CA . LYS A 1 666 ? 5.465 44.541 -10.992 1.00 52.22 666 LYS A CA 1
ATOM 5452 C C . LYS A 1 666 ? 6.310 43.276 -10.871 1.00 52.22 666 LYS A C 1
ATOM 5454 O O . LYS A 1 666 ? 6.276 42.407 -11.734 1.00 52.22 666 LYS A O 1
ATOM 5459 N N . LYS A 1 667 ? 7.161 43.244 -9.843 1.00 60.25 667 LYS A N 1
ATOM 5460 C CA . LYS A 1 667 ? 8.024 42.109 -9.513 1.00 60.25 667 LYS A CA 1
ATOM 5461 C C . LYS A 1 667 ? 7.137 40.866 -9.439 1.00 60.25 667 LYS A C 1
ATOM 5463 O O . LYS A 1 667 ? 6.088 40.915 -8.803 1.00 60.25 667 LYS A O 1
ATOM 5468 N N . ILE A 1 668 ? 7.537 39.778 -10.096 1.00 66.88 668 ILE A N 1
ATOM 5469 C CA . ILE A 1 668 ? 6.854 38.497 -9.923 1.00 66.88 668 ILE A CA 1
ATOM 5470 C C . ILE A 1 668 ? 7.111 38.018 -8.509 1.00 66.88 668 ILE A C 1
ATOM 5472 O O . ILE A 1 668 ? 8.195 37.539 -8.189 1.00 66.88 668 ILE A O 1
ATOM 5476 N N . ASP A 1 669 ? 6.095 38.141 -7.679 1.00 83.19 669 ASP A N 1
ATOM 5477 C CA . ASP A 1 669 ? 5.963 37.378 -6.458 1.00 83.19 669 ASP A CA 1
ATOM 5478 C C . ASP A 1 669 ? 4.973 36.225 -6.681 1.00 83.19 669 ASP A C 1
ATOM 5480 O O . ASP A 1 669 ? 4.458 35.993 -7.783 1.00 83.19 669 ASP A O 1
ATOM 5484 N N . ILE A 1 670 ? 4.710 35.482 -5.612 1.00 85.75 670 ILE A N 1
ATOM 5485 C CA . ILE A 1 670 ? 3.749 34.383 -5.623 1.00 85.75 670 ILE A CA 1
ATOM 5486 C C . ILE A 1 670 ? 2.305 34.858 -5.897 1.00 85.75 670 ILE A C 1
ATOM 5488 O O . ILE A 1 670 ? 1.447 34.043 -6.216 1.00 85.75 670 ILE A O 1
ATOM 5492 N N . ASN A 1 671 ? 2.022 36.162 -5.838 1.00 86.62 671 ASN A N 1
ATOM 5493 C CA . ASN A 1 671 ? 0.702 36.750 -6.085 1.00 86.62 671 ASN A CA 1
ATOM 5494 C C . ASN A 1 671 ? 0.518 37.227 -7.535 1.00 86.62 671 ASN A C 1
ATOM 5496 O O . ASN A 1 671 ? -0.522 37.787 -7.882 1.00 86.62 671 ASN A O 1
ATOM 5500 N N . ASN A 1 672 ? 1.503 37.008 -8.411 1.00 86.69 672 ASN A N 1
ATOM 5501 C CA . ASN A 1 672 ? 1.399 37.384 -9.815 1.00 86.69 672 ASN A CA 1
ATOM 5502 C C . ASN A 1 672 ? 0.249 36.636 -10.530 1.00 86.69 672 ASN A C 1
ATOM 5504 O O . ASN A 1 672 ? 0.230 35.407 -10.583 1.00 86.69 672 ASN A O 1
ATOM 5508 N N . GLU A 1 673 ? -0.671 37.375 -11.162 1.00 86.00 673 GLU A N 1
ATOM 5509 C CA . GLU A 1 673 ? -1.848 36.819 -11.861 1.00 86.00 673 GLU A CA 1
ATOM 5510 C C . GLU A 1 673 ? -1.495 35.806 -12.963 1.00 86.00 673 GLU A C 1
ATOM 5512 O O . GLU A 1 673 ? -2.177 34.792 -13.139 1.00 86.00 673 GLU A O 1
ATOM 5517 N N . LYS A 1 674 ? -0.400 36.027 -13.703 1.00 84.88 674 LYS A N 1
ATOM 5518 C CA . LYS A 1 674 ? 0.033 35.079 -14.737 1.00 84.88 674 LYS A CA 1
ATOM 5519 C C . LYS A 1 674 ? 0.601 33.799 -14.114 1.00 84.88 674 LYS A C 1
ATOM 5521 O O . LYS A 1 674 ? 0.335 32.714 -14.627 1.00 84.88 674 LYS A O 1
ATOM 5526 N N . LEU A 1 675 ? 1.323 33.899 -12.992 1.00 87.81 675 LEU A N 1
ATOM 5527 C CA . LEU A 1 675 ? 1.778 32.728 -12.232 1.00 87.81 675 LEU A CA 1
ATOM 5528 C C . LEU A 1 675 ? 0.595 31.953 -11.640 1.00 87.81 675 LEU A C 1
ATOM 5530 O O . LEU A 1 675 ? 0.569 30.726 -11.721 1.00 87.81 675 LEU A O 1
ATOM 5534 N N . LYS A 1 676 ? -0.412 32.656 -11.115 1.00 91.81 676 LYS A N 1
ATOM 5535 C CA . LYS A 1 676 ? -1.670 32.064 -10.652 1.00 91.81 676 LYS A CA 1
ATOM 5536 C C . LYS A 1 676 ? -2.364 31.290 -11.771 1.00 91.81 676 LYS A C 1
ATOM 5538 O O . LYS A 1 676 ? -2.692 30.122 -11.588 1.00 91.81 676 LYS A O 1
ATOM 5543 N N . LYS A 1 677 ? -2.485 31.877 -12.966 1.00 89.31 677 LYS A N 1
ATOM 5544 C CA . LYS A 1 677 ? -3.009 31.192 -14.162 1.00 89.31 677 LYS A CA 1
ATOM 5545 C C . LYS A 1 677 ? -2.146 29.990 -14.577 1.00 89.31 677 LYS A C 1
ATOM 5547 O O . LYS A 1 677 ? -2.673 28.958 -14.997 1.00 89.31 677 LYS A O 1
ATOM 5552 N N . PHE A 1 678 ? -0.821 30.092 -14.447 1.00 89.00 678 PHE A N 1
ATOM 5553 C CA . PHE A 1 678 ? 0.085 28.975 -14.708 1.00 89.00 678 PHE A CA 1
ATOM 5554 C C . PHE A 1 678 ? -0.130 27.828 -13.714 1.00 89.00 678 PHE A C 1
ATOM 5556 O O . PHE A 1 678 ? -0.209 26.683 -14.149 1.00 89.00 678 PHE A O 1
ATOM 5563 N N . LEU A 1 679 ? -0.272 28.100 -12.418 1.00 90.06 679 LEU A N 1
ATOM 5564 C CA . LEU A 1 679 ? -0.527 27.084 -11.388 1.00 90.06 679 LEU A CA 1
ATOM 5565 C C . LEU A 1 679 ? -1.970 26.555 -11.399 1.00 90.06 679 LEU A C 1
ATOM 5567 O O . LEU A 1 679 ? -2.202 25.428 -10.964 1.00 90.06 679 LEU A O 1
ATOM 5571 N N . ASP A 1 680 ? -2.905 27.318 -11.968 1.00 92.00 680 ASP A N 1
ATOM 5572 C CA . ASP A 1 680 ? -4.310 26.946 -12.153 1.00 92.00 680 ASP A CA 1
ATOM 5573 C C . ASP A 1 680 ? -4.931 26.430 -10.835 1.00 92.00 680 ASP A C 1
ATOM 5575 O O . ASP A 1 680 ? -4.770 27.063 -9.789 1.00 92.00 680 ASP A O 1
ATOM 5579 N N . LYS A 1 681 ? -5.586 25.262 -10.843 1.00 88.50 681 LYS A N 1
ATOM 5580 C CA . LYS A 1 681 ? -6.242 24.662 -9.669 1.00 88.50 681 LYS A CA 1
ATOM 5581 C C . LYS A 1 681 ? -5.301 24.410 -8.486 1.00 88.50 681 LYS A C 1
ATOM 5583 O O . LYS A 1 681 ? -5.768 24.320 -7.352 1.00 88.50 681 LYS A O 1
ATOM 5588 N N . SER A 1 682 ? -3.993 24.296 -8.724 1.00 89.56 682 SER A N 1
ATOM 5589 C CA . SER A 1 682 ? -3.012 24.065 -7.659 1.00 89.56 682 SER A CA 1
ATOM 5590 C C . SER A 1 682 ? -2.717 25.328 -6.848 1.00 89.56 682 SER A C 1
ATOM 5592 O O . SER A 1 682 ? -2.281 25.209 -5.705 1.00 89.56 682 SER A O 1
ATOM 5594 N N . TYR A 1 683 ? -2.969 26.524 -7.398 1.00 93.94 683 TYR A N 1
ATOM 5595 C CA . TYR A 1 683 ? -2.587 27.795 -6.779 1.00 93.94 683 TYR A CA 1
ATOM 5596 C C . TYR A 1 683 ? -3.160 27.970 -5.369 1.00 93.94 683 TYR A C 1
ATOM 5598 O O . TYR A 1 683 ? -2.408 28.135 -4.411 1.00 93.94 683 TYR A O 1
ATOM 5606 N N . ASP A 1 684 ? -4.482 27.862 -5.221 1.00 92.19 684 ASP A N 1
ATOM 5607 C CA . ASP A 1 684 ? -5.150 28.094 -3.935 1.00 92.19 684 ASP A CA 1
ATOM 5608 C C . ASP A 1 684 ? -4.731 27.068 -2.874 1.00 92.19 684 ASP A C 1
ATOM 5610 O O . ASP A 1 684 ? -4.724 27.355 -1.677 1.00 92.19 684 ASP A O 1
ATOM 5614 N N . SER A 1 685 ? -4.404 25.843 -3.298 1.00 89.88 685 SER A N 1
ATOM 5615 C CA . SER A 1 685 ? -3.920 24.812 -2.380 1.00 89.88 685 SER A CA 1
ATOM 5616 C C . SER A 1 685 ? -2.503 25.108 -1.904 1.00 89.88 685 SER A C 1
ATOM 5618 O O . SER A 1 685 ? -2.241 25.057 -0.706 1.00 89.88 685 SER A O 1
ATOM 5620 N N . VAL A 1 686 ? -1.626 25.488 -2.836 1.00 92.19 686 VAL A N 1
ATOM 5621 C CA . VAL A 1 686 ? -0.241 25.880 -2.562 1.00 92.19 686 VAL A CA 1
ATOM 5622 C C . VAL A 1 686 ? -0.201 27.077 -1.627 1.00 92.19 686 VAL A C 1
ATOM 5624 O O . VAL A 1 686 ? 0.494 27.017 -0.618 1.00 92.19 686 VAL A O 1
ATOM 5627 N N . MET A 1 687 ? -0.979 28.124 -1.912 1.00 94.50 687 MET A N 1
ATOM 5628 C CA . MET A 1 687 ? -1.031 29.317 -1.068 1.00 94.50 687 MET A CA 1
ATOM 5629 C C . MET A 1 687 ? -1.511 28.982 0.335 1.00 94.50 687 MET A C 1
ATOM 5631 O O . MET A 1 687 ? -0.784 29.248 1.280 1.00 94.50 687 MET A O 1
ATOM 5635 N N . LYS A 1 688 ? -2.625 28.252 0.484 1.00 92.62 688 LYS A N 1
ATOM 5636 C CA . LYS A 1 688 ? -3.104 27.807 1.805 1.00 92.62 688 LYS A CA 1
ATOM 5637 C C . LYS A 1 688 ? -2.021 27.047 2.589 1.00 92.62 688 LYS A C 1
ATOM 5639 O O . LYS A 1 688 ? -1.901 27.208 3.805 1.00 92.62 688 LYS A O 1
ATOM 5644 N N . SER A 1 689 ? -1.248 26.196 1.916 1.00 93.56 689 SER A N 1
ATOM 5645 C CA . SER A 1 689 ? -0.166 25.437 2.548 1.00 93.56 689 SER A CA 1
ATOM 5646 C C . SER A 1 689 ? 1.059 26.283 2.878 1.00 93.56 689 SER A C 1
ATOM 5648 O O . SER A 1 689 ? 1.696 26.019 3.897 1.00 93.56 689 SER A O 1
ATOM 5650 N N . ILE A 1 690 ? 1.374 27.298 2.069 1.00 94.50 690 ILE A N 1
ATOM 5651 C CA . ILE A 1 690 ? 2.423 28.275 2.370 1.00 94.50 690 ILE A CA 1
ATOM 5652 C C . ILE A 1 690 ? 1.982 29.176 3.522 1.00 94.50 690 ILE A C 1
ATOM 5654 O O . ILE A 1 690 ? 2.748 29.292 4.463 1.00 94.50 690 ILE A O 1
ATOM 5658 N N . ASP A 1 691 ? 0.773 29.744 3.510 1.00 94.44 691 ASP A N 1
ATOM 5659 C CA . ASP A 1 691 ? 0.220 30.577 4.593 1.00 94.44 691 ASP A CA 1
ATOM 5660 C C . ASP A 1 691 ? 0.388 29.881 5.939 1.00 94.44 691 ASP A C 1
ATOM 5662 O O . ASP A 1 691 ? 0.937 30.434 6.884 1.00 94.44 691 ASP A O 1
ATOM 5666 N N . LYS A 1 692 ? 0.010 28.604 5.990 1.00 92.56 692 LYS A N 1
ATOM 5667 C CA . LYS A 1 692 ? 0.145 27.791 7.192 1.00 92.56 692 LYS A CA 1
ATOM 5668 C C . LYS A 1 692 ? 1.599 27.521 7.586 1.00 92.56 692 LYS A C 1
ATOM 5670 O O . LYS A 1 692 ? 1.924 27.473 8.768 1.00 92.56 692 LYS A O 1
ATOM 5675 N N . PHE A 1 693 ? 2.470 27.273 6.611 1.00 94.75 693 PHE A N 1
ATOM 5676 C CA . PHE A 1 693 ? 3.900 27.074 6.851 1.00 94.75 693 PHE A CA 1
ATOM 5677 C C . PHE A 1 693 ? 4.550 28.348 7.405 1.00 94.75 693 PHE A C 1
ATOM 5679 O O . PHE A 1 693 ? 5.273 28.299 8.394 1.00 94.75 693 PHE A O 1
ATOM 5686 N N . VAL A 1 694 ? 4.220 29.489 6.807 1.00 95.06 694 VAL A N 1
ATOM 5687 C CA . VAL A 1 694 ? 4.668 30.834 7.171 1.00 95.06 694 VAL A CA 1
ATOM 5688 C C . VAL A 1 694 ? 4.170 31.219 8.569 1.00 95.06 694 VAL A C 1
ATOM 5690 O O . VAL A 1 694 ? 4.980 31.643 9.387 1.00 95.06 694 VAL A O 1
ATOM 5693 N N . GLU A 1 695 ? 2.892 30.975 8.877 1.00 94.06 695 GLU A N 1
ATOM 5694 C CA . GLU A 1 695 ? 2.280 31.191 10.199 1.00 94.06 695 GLU A CA 1
ATOM 5695 C C . GLU A 1 695 ? 2.991 30.376 11.293 1.00 94.06 695 GLU A C 1
ATOM 5697 O O . GLU A 1 695 ? 3.381 30.922 12.322 1.00 94.06 695 GLU A O 1
ATOM 5702 N N . ASN A 1 696 ? 3.238 29.083 11.056 1.00 92.25 696 ASN A N 1
ATOM 5703 C CA . ASN A 1 696 ? 3.902 28.212 12.034 1.00 92.25 696 ASN A CA 1
ATOM 5704 C C . ASN A 1 696 ? 5.372 28.580 12.282 1.00 92.25 696 ASN A C 1
ATOM 5706 O O . ASN A 1 696 ? 5.897 28.355 13.374 1.00 92.25 696 ASN A O 1
ATOM 5710 N N . LEU A 1 697 ? 6.056 29.086 11.256 1.00 93.44 697 LEU A N 1
ATOM 5711 C CA . LEU A 1 697 ? 7.468 29.454 11.324 1.00 93.44 697 LEU A CA 1
ATOM 5712 C C . LEU A 1 697 ? 7.690 30.915 11.707 1.00 93.44 697 LEU A C 1
ATOM 5714 O O . LEU A 1 697 ? 8.846 31.263 11.949 1.00 93.44 697 LEU A O 1
ATOM 5718 N N . ASP A 1 698 ? 6.641 31.734 11.782 1.00 94.94 698 ASP A N 1
ATOM 5719 C CA . ASP A 1 698 ? 6.722 33.180 12.014 1.00 94.94 698 ASP A CA 1
ATOM 5720 C C . ASP A 1 698 ? 7.710 33.852 11.038 1.00 94.94 698 ASP A C 1
ATOM 5722 O O . ASP A 1 698 ? 8.749 34.396 11.418 1.00 94.94 698 ASP A O 1
ATOM 5726 N N . ILE A 1 699 ? 7.450 33.686 9.738 1.00 94.69 699 ILE A N 1
ATOM 5727 C CA . ILE A 1 699 ? 8.234 34.265 8.630 1.00 94.69 699 ILE A CA 1
ATOM 5728 C C . ILE A 1 699 ? 7.295 34.965 7.636 1.00 94.69 699 ILE A C 1
ATOM 5730 O O . ILE A 1 699 ? 6.099 35.031 7.878 1.00 94.69 699 ILE A O 1
ATOM 5734 N N . ASP A 1 700 ? 7.812 35.499 6.525 1.00 92.25 700 ASP A N 1
ATOM 5735 C CA . ASP A 1 700 ? 6.998 36.078 5.443 1.00 92.25 700 ASP A CA 1
ATOM 5736 C C . ASP A 1 700 ? 7.003 35.186 4.184 1.00 92.25 700 ASP A C 1
ATOM 5738 O O . ASP A 1 700 ? 7.958 34.446 3.917 1.00 92.25 700 ASP A O 1
ATOM 5742 N N . HIS A 1 701 ? 5.960 35.296 3.357 1.00 89.31 701 HIS A N 1
ATOM 5743 C CA . HIS A 1 701 ? 5.842 34.617 2.063 1.00 89.31 701 HIS A CA 1
ATOM 5744 C C . HIS A 1 701 ? 7.047 34.870 1.159 1.00 89.31 701 HIS A C 1
ATOM 5746 O O . HIS A 1 701 ? 7.541 33.941 0.511 1.00 89.31 701 HIS A O 1
ATOM 5752 N N . LEU A 1 702 ? 7.557 36.106 1.150 1.00 88.38 702 LEU A N 1
ATOM 5753 C CA . LEU A 1 702 ? 8.717 36.486 0.345 1.00 88.38 702 LEU A CA 1
ATOM 5754 C C . LEU A 1 702 ? 10.007 35.841 0.860 1.00 88.38 702 LEU A C 1
ATOM 5756 O O . LEU A 1 702 ? 10.949 35.662 0.092 1.00 88.38 702 LEU A O 1
ATOM 5760 N N . THR A 1 703 ? 10.058 35.443 2.136 1.00 90.31 703 THR A N 1
ATOM 5761 C CA . THR A 1 703 ? 11.166 34.639 2.667 1.00 90.31 703 THR A CA 1
ATOM 5762 C C . THR A 1 703 ? 11.097 33.206 2.147 1.00 90.31 703 THR A C 1
ATOM 5764 O O . THR A 1 703 ? 12.129 32.630 1.813 1.00 90.31 703 THR A O 1
ATOM 5767 N N . VAL A 1 704 ? 9.907 32.612 2.026 1.00 90.69 704 VAL A N 1
ATOM 5768 C CA . VAL A 1 704 ? 9.764 31.228 1.548 1.00 90.69 704 VAL A CA 1
ATOM 5769 C C . VAL A 1 704 ? 10.003 31.133 0.045 1.00 90.69 704 VAL A C 1
ATOM 5771 O O . VAL A 1 704 ? 10.850 30.352 -0.389 1.00 90.69 704 VAL A O 1
ATOM 5774 N N . LEU A 1 705 ? 9.308 31.949 -0.747 1.00 91.50 705 LEU A N 1
ATOM 5775 C CA . LEU A 1 705 ? 9.413 31.984 -2.207 1.00 91.50 705 LEU A CA 1
ATOM 5776 C C . LEU A 1 705 ? 9.786 33.398 -2.664 1.00 91.50 705 LEU A C 1
ATOM 5778 O O . LEU A 1 705 ? 8.925 34.144 -3.136 1.00 91.50 705 LEU A O 1
ATOM 5782 N N . PRO A 1 706 ? 11.067 33.786 -2.539 1.00 88.50 706 PRO A N 1
ATOM 5783 C CA . PRO A 1 706 ? 11.499 35.089 -3.008 1.00 88.50 706 PRO A CA 1
ATOM 5784 C C . PRO A 1 706 ? 11.334 35.165 -4.527 1.00 88.50 706 PRO A C 1
ATOM 5786 O O . PRO A 1 706 ? 11.481 34.168 -5.247 1.00 88.50 706 PRO A O 1
ATOM 5789 N N . LYS A 1 707 ? 11.059 36.372 -5.021 1.00 83.25 707 LYS A N 1
ATOM 5790 C CA . LYS A 1 707 ? 10.896 36.673 -6.454 1.00 83.25 707 LYS A CA 1
ATOM 5791 C C . LYS A 1 707 ? 12.042 36.109 -7.301 1.00 83.25 707 LYS A C 1
ATOM 5793 O O . LYS A 1 707 ? 11.816 35.646 -8.417 1.00 83.25 707 LYS A O 1
ATOM 5798 N N . GLU A 1 708 ? 13.260 36.089 -6.761 1.00 82.25 708 GLU A N 1
ATOM 5799 C CA . GLU A 1 708 ? 14.446 35.574 -7.432 1.00 82.25 708 GLU A CA 1
ATOM 5800 C C . GLU A 1 708 ? 14.342 34.065 -7.677 1.00 82.25 708 GLU A C 1
ATOM 5802 O O . GLU A 1 708 ? 14.633 33.591 -8.775 1.00 82.25 708 GLU A O 1
ATOM 5807 N N . THR A 1 709 ? 13.859 33.315 -6.681 1.00 83.94 709 THR A N 1
ATOM 5808 C CA . THR A 1 709 ? 13.617 31.871 -6.797 1.00 83.94 709 THR A CA 1
ATOM 5809 C C . THR A 1 709 ? 12.503 31.583 -7.800 1.00 83.94 709 THR A C 1
ATOM 5811 O O . THR A 1 709 ? 12.670 30.714 -8.652 1.00 83.94 709 THR A O 1
ATOM 5814 N N . ILE A 1 710 ? 11.393 32.330 -7.756 1.00 87.38 710 ILE A N 1
ATOM 5815 C CA . ILE A 1 710 ? 10.281 32.147 -8.704 1.00 87.38 710 ILE A CA 1
ATOM 5816 C C . ILE A 1 710 ? 10.750 32.420 -10.139 1.00 87.38 710 ILE A C 1
ATOM 5818 O O . ILE A 1 710 ? 10.548 31.590 -11.024 1.00 87.38 710 ILE A O 1
ATOM 5822 N N . SER A 1 711 ? 11.439 33.540 -10.363 1.00 83.25 711 SER A N 1
ATOM 5823 C CA . SER A 1 711 ? 11.970 33.919 -11.681 1.00 83.25 711 SER A CA 1
ATOM 5824 C C . SER A 1 711 ? 12.936 32.872 -12.228 1.00 83.25 711 SER A C 1
ATOM 5826 O O . SER A 1 711 ? 12.900 32.524 -13.405 1.00 83.25 711 SER A O 1
ATOM 5828 N N . PHE A 1 712 ? 13.785 32.324 -11.365 1.00 82.75 712 PHE A N 1
ATOM 5829 C CA . PHE A 1 712 ? 14.719 31.278 -11.746 1.00 82.75 712 PHE A CA 1
ATOM 5830 C C . PHE A 1 712 ? 14.037 29.962 -12.110 1.00 82.75 712 PHE A C 1
ATOM 5832 O O . PHE A 1 712 ? 14.387 29.348 -13.118 1.00 82.75 712 PHE A O 1
ATOM 5839 N N . ILE A 1 713 ? 13.038 29.551 -11.328 1.00 86.00 713 ILE A N 1
ATOM 5840 C CA . ILE A 1 713 ? 12.216 28.380 -11.636 1.00 86.00 713 ILE A CA 1
ATOM 5841 C C . ILE A 1 713 ? 11.579 28.553 -13.014 1.00 86.00 713 ILE A C 1
ATOM 5843 O O . ILE A 1 713 ? 11.741 27.688 -13.872 1.00 86.00 713 ILE A O 1
ATOM 5847 N N . LEU A 1 714 ? 10.928 29.692 -13.255 1.00 86.88 714 LEU A N 1
ATOM 5848 C CA . LEU A 1 714 ? 10.294 29.999 -14.536 1.00 86.88 714 LEU A CA 1
ATOM 5849 C C . LEU A 1 714 ? 11.300 29.951 -15.693 1.00 86.88 714 LEU A C 1
ATOM 5851 O O . LEU A 1 714 ? 11.009 29.349 -16.724 1.00 86.88 714 LEU A O 1
ATOM 5855 N N . TYR A 1 715 ? 12.506 30.499 -15.507 1.00 84.62 715 TYR A N 1
ATOM 5856 C CA . TYR A 1 715 ? 13.589 30.405 -16.488 1.00 84.62 715 TYR A CA 1
ATOM 5857 C C . TYR A 1 715 ? 13.931 28.951 -16.814 1.00 84.62 715 TYR A C 1
ATOM 5859 O O . TYR A 1 715 ? 13.943 28.577 -17.987 1.00 84.62 715 TYR A O 1
ATOM 5867 N N . LEU A 1 716 ? 14.149 28.104 -15.805 1.00 83.06 716 LEU A N 1
ATOM 5868 C CA . LEU A 1 716 ? 14.471 26.696 -16.038 1.00 83.06 716 LEU A CA 1
ATOM 5869 C C . LEU A 1 716 ? 13.361 25.967 -16.803 1.00 83.06 716 LEU A C 1
ATOM 5871 O O . LEU A 1 716 ? 13.667 25.206 -17.724 1.00 83.06 716 LEU A O 1
ATOM 5875 N N . LEU A 1 717 ? 12.093 26.254 -16.502 1.00 85.44 717 LEU A N 1
ATOM 5876 C CA . LEU A 1 717 ? 10.941 25.673 -17.200 1.00 85.44 717 LEU A CA 1
ATOM 5877 C C . LEU A 1 717 ? 10.919 26.016 -18.703 1.00 85.44 717 LEU A C 1
ATOM 5879 O O . LEU A 1 717 ? 10.518 25.181 -19.519 1.00 85.44 717 LEU A O 1
ATOM 5883 N N . THR A 1 718 ? 11.424 27.191 -19.111 1.00 83.88 718 THR A N 1
ATOM 5884 C CA . THR A 1 718 ? 11.559 27.536 -20.546 1.00 83.88 718 THR A CA 1
ATOM 5885 C C . THR A 1 718 ? 12.595 26.679 -21.274 1.00 83.88 718 THR A C 1
ATOM 5887 O O . THR A 1 718 ? 12.479 26.441 -22.479 1.00 83.88 718 THR A O 1
ATOM 5890 N N . THR A 1 719 ? 13.594 26.163 -20.550 1.00 80.69 719 THR A N 1
ATOM 5891 C CA . THR A 1 719 ? 14.686 25.371 -21.134 1.00 80.69 719 THR A CA 1
ATOM 5892 C C . THR A 1 719 ? 14.333 23.899 -21.347 1.00 80.69 719 THR A C 1
ATOM 5894 O O . THR A 1 719 ? 15.086 23.192 -22.017 1.00 80.69 719 THR A O 1
ATOM 5897 N N . ILE A 1 720 ? 13.191 23.426 -20.833 1.00 80.50 720 ILE A N 1
ATOM 5898 C CA . ILE A 1 720 ? 12.726 22.044 -21.013 1.00 80.50 720 ILE A CA 1
ATOM 5899 C C . ILE A 1 720 ? 12.371 21.825 -22.490 1.00 80.50 720 ILE A C 1
ATOM 5901 O O . ILE A 1 720 ? 11.473 22.469 -23.037 1.00 80.50 720 ILE A O 1
ATOM 5905 N N . ARG A 1 721 ? 13.118 20.949 -23.171 1.00 71.94 721 ARG A N 1
ATOM 5906 C CA . ARG A 1 721 ? 12.949 20.655 -24.608 1.00 71.94 721 ARG A CA 1
ATOM 5907 C C . ARG A 1 721 ? 12.188 19.362 -24.882 1.00 71.94 721 ARG A C 1
ATOM 5909 O O . ARG A 1 721 ? 11.543 19.274 -25.918 1.00 71.94 721 ARG A O 1
ATOM 5916 N N . GLU A 1 722 ? 12.248 18.405 -23.963 1.00 68.25 722 GLU A N 1
ATOM 5917 C CA . GLU A 1 722 ? 11.730 17.050 -24.145 1.00 68.25 722 GLU A CA 1
ATOM 5918 C C . GLU A 1 722 ? 10.713 16.692 -23.061 1.00 68.25 722 GLU A C 1
ATOM 5920 O O . GLU A 1 722 ? 10.764 17.196 -21.935 1.00 68.25 722 GLU A O 1
ATOM 5925 N N . HIS A 1 723 ? 9.801 15.784 -23.406 1.00 67.44 723 HIS A N 1
ATOM 5926 C CA . HIS A 1 723 ? 8.899 15.151 -22.454 1.00 67.44 723 HIS A CA 1
ATOM 5927 C C . HIS A 1 723 ? 9.634 14.058 -21.676 1.00 67.44 723 HIS A C 1
ATOM 5929 O O . HIS A 1 723 ? 9.587 12.886 -22.033 1.00 67.44 723 HIS A O 1
ATOM 5935 N N . ASP A 1 724 ? 10.298 14.452 -20.595 1.00 72.44 724 ASP A N 1
ATOM 5936 C CA . ASP A 1 724 ? 10.896 13.533 -19.627 1.00 72.44 724 ASP A CA 1
ATOM 5937 C C . ASP A 1 724 ? 10.069 13.472 -18.331 1.00 72.44 724 ASP A C 1
ATOM 5939 O O . ASP A 1 724 ? 9.236 14.337 -18.048 1.00 72.44 724 ASP A O 1
ATOM 5943 N N . ARG A 1 725 ? 10.298 12.438 -17.509 1.00 74.75 725 ARG A N 1
ATOM 5944 C CA . ARG A 1 725 ? 9.665 12.337 -16.180 1.00 74.75 725 ARG A CA 1
ATOM 5945 C C . ARG A 1 725 ? 10.075 13.543 -15.309 1.00 74.75 725 ARG A C 1
ATOM 5947 O O . ARG A 1 725 ? 11.269 13.846 -15.274 1.00 74.75 725 ARG A O 1
ATOM 5954 N N . PRO A 1 726 ? 9.160 14.172 -14.538 1.00 79.94 726 PRO A N 1
ATOM 5955 C CA . PRO A 1 726 ? 9.458 15.377 -13.750 1.00 79.94 726 PRO A CA 1
ATOM 5956 C C . PRO A 1 726 ? 10.686 15.252 -12.844 1.00 79.94 726 PRO A C 1
ATOM 5958 O O . PRO A 1 726 ? 11.527 16.146 -12.817 1.00 79.94 726 PRO A O 1
ATOM 5961 N N . MET A 1 727 ? 10.845 14.108 -12.170 1.00 74.69 727 MET A N 1
ATOM 5962 C CA . MET A 1 727 ? 12.005 13.872 -11.310 1.00 74.69 727 MET A CA 1
ATOM 5963 C C . MET A 1 727 ? 13.310 13.770 -12.109 1.00 74.69 727 MET A C 1
ATOM 5965 O O . MET A 1 727 ? 14.315 14.322 -11.689 1.00 74.69 727 MET A O 1
ATOM 5969 N N . LYS A 1 728 ? 13.302 13.142 -13.294 1.00 80.06 728 LYS A N 1
ATOM 5970 C CA . LYS A 1 728 ? 14.481 13.084 -14.175 1.00 80.06 728 LYS A CA 1
ATOM 5971 C C . LYS A 1 728 ? 14.862 14.481 -14.658 1.00 80.06 728 LYS A C 1
ATOM 5973 O O . LYS A 1 728 ? 16.039 14.823 -14.643 1.00 80.06 728 LYS A O 1
ATOM 5978 N N . LEU A 1 729 ? 13.874 15.303 -15.022 1.00 78.38 729 LEU A N 1
ATOM 5979 C CA . LEU A 1 729 ? 14.098 16.709 -15.359 1.00 78.38 729 LEU A CA 1
ATOM 5980 C C . LEU A 1 729 ? 14.725 17.451 -14.175 1.00 78.38 729 LEU A C 1
ATOM 5982 O O . LEU A 1 729 ? 15.783 18.053 -14.333 1.00 78.38 729 LEU A O 1
ATOM 5986 N N . TYR A 1 730 ? 14.140 17.344 -12.982 1.00 78.56 730 TYR A N 1
ATOM 5987 C CA . TYR A 1 730 ? 14.677 17.949 -11.762 1.00 78.56 730 TYR A CA 1
ATOM 5988 C C . TYR A 1 730 ? 16.105 17.475 -11.439 1.00 78.56 730 TYR A C 1
ATOM 5990 O O . TYR A 1 730 ? 16.982 18.296 -11.172 1.00 78.56 730 TYR A O 1
ATOM 5998 N N . THR A 1 731 ? 16.391 16.173 -11.520 1.00 78.06 731 THR A N 1
ATOM 5999 C CA . THR A 1 731 ? 17.736 15.613 -11.316 1.00 78.06 731 THR A CA 1
ATOM 6000 C C . THR A 1 731 ? 18.722 16.139 -12.357 1.00 78.06 731 THR A C 1
ATOM 6002 O O . THR A 1 731 ? 19.797 16.612 -12.003 1.00 78.06 731 THR A O 1
ATOM 6005 N N . ASN A 1 732 ? 18.349 16.142 -13.637 1.00 78.69 732 ASN A N 1
ATOM 6006 C CA . ASN A 1 732 ? 19.192 16.680 -14.703 1.00 78.69 732 ASN A CA 1
ATOM 6007 C C . ASN A 1 732 ? 19.476 18.173 -14.488 1.00 78.69 732 ASN A C 1
ATOM 6009 O O . ASN A 1 732 ? 20.607 18.623 -14.680 1.00 78.69 732 ASN A O 1
ATOM 6013 N N . PHE A 1 733 ? 18.479 18.941 -14.039 1.00 74.81 733 PHE A N 1
ATOM 6014 C CA . PHE A 1 733 ? 18.653 20.351 -13.703 1.00 74.81 733 PHE A CA 1
ATOM 6015 C C . PHE A 1 733 ? 19.571 20.555 -12.500 1.00 74.81 733 PHE A C 1
ATOM 6017 O O . PHE A 1 733 ? 20.492 21.365 -12.573 1.00 74.81 733 PHE A O 1
ATOM 6024 N N . THR A 1 734 ? 19.366 19.814 -11.415 1.00 69.75 734 THR A N 1
ATOM 6025 C CA . THR A 1 734 ? 20.196 19.927 -10.205 1.00 69.75 734 THR A CA 1
ATOM 6026 C C . THR A 1 734 ? 21.640 19.484 -10.442 1.00 69.75 734 THR A C 1
ATOM 6028 O O . THR A 1 734 ? 22.548 20.089 -9.877 1.00 69.75 734 THR A O 1
ATOM 6031 N N . LEU A 1 735 ? 21.877 18.498 -11.316 1.00 73.88 735 LEU A N 1
ATOM 6032 C CA . LEU A 1 735 ? 23.221 18.110 -11.760 1.00 73.88 735 LEU A CA 1
ATOM 6033 C C . LEU A 1 735 ? 23.870 19.187 -12.638 1.00 73.88 735 LEU A C 1
ATOM 6035 O O . LEU A 1 735 ? 25.048 19.491 -12.469 1.00 73.88 735 LEU A O 1
ATOM 6039 N N . LYS A 1 736 ? 23.107 19.798 -13.552 1.00 75.44 736 LYS A N 1
ATOM 6040 C CA . LYS A 1 736 ? 23.605 20.853 -14.450 1.00 75.44 736 LYS A CA 1
ATOM 6041 C C . LYS A 1 736 ? 23.890 22.176 -13.726 1.00 75.44 736 LYS A C 1
ATOM 6043 O O . LYS A 1 736 ? 24.763 22.927 -14.153 1.00 75.44 736 LYS A O 1
ATOM 6048 N N . TYR A 1 737 ? 23.169 22.469 -12.645 1.00 68.62 737 TYR A N 1
ATOM 6049 C CA . TYR A 1 737 ? 23.261 23.719 -11.887 1.00 68.62 737 TYR A CA 1
ATOM 6050 C C . TYR A 1 737 ? 23.622 23.451 -10.417 1.00 68.62 737 TYR A C 1
ATOM 6052 O O . TYR A 1 737 ? 22.853 23.748 -9.505 1.00 68.62 737 TYR A O 1
ATOM 6060 N N . GLN A 1 738 ? 24.815 22.896 -10.179 1.00 62.62 738 GLN A N 1
ATOM 6061 C CA . GLN A 1 738 ? 25.268 22.455 -8.851 1.00 62.62 738 GLN A CA 1
ATOM 6062 C C . GLN A 1 738 ? 25.221 23.558 -7.774 1.00 62.62 738 GLN A C 1
ATOM 6064 O O . GLN A 1 738 ? 24.778 23.293 -6.662 1.00 62.62 738 GLN A O 1
ATOM 6069 N N . SER A 1 739 ? 25.561 24.810 -8.103 1.00 57.00 739 SER A N 1
ATOM 6070 C CA . SER A 1 739 ? 25.484 25.944 -7.160 1.00 57.00 739 SER A CA 1
ATOM 6071 C C . SER A 1 739 ? 24.054 26.263 -6.693 1.00 57.00 739 SER A C 1
ATOM 6073 O O . SER A 1 739 ? 23.848 26.842 -5.632 1.00 57.00 739 SER A O 1
ATOM 6075 N N . VAL A 1 740 ? 23.050 25.876 -7.481 1.00 57.31 740 VAL A N 1
ATOM 6076 C CA . VAL A 1 740 ? 21.624 26.084 -7.190 1.00 57.31 740 VAL A CA 1
ATOM 6077 C C . VAL A 1 740 ? 21.077 24.960 -6.307 1.00 57.31 740 VAL A C 1
ATOM 6079 O O . VAL A 1 740 ? 20.179 25.192 -5.497 1.00 57.31 740 VAL A O 1
ATOM 6082 N N . ARG A 1 741 ? 21.653 23.756 -6.418 1.00 56.31 741 ARG A N 1
ATOM 6083 C CA . ARG A 1 741 ? 21.281 22.560 -5.649 1.00 56.31 741 ARG A CA 1
ATOM 6084 C C . ARG A 1 741 ? 21.419 22.754 -4.138 1.00 56.31 741 ARG A C 1
ATOM 6086 O O . ARG A 1 741 ? 20.637 22.172 -3.386 1.00 56.31 741 ARG A O 1
ATOM 6093 N N . GLU A 1 742 ? 22.407 23.531 -3.707 1.00 59.12 742 GLU A N 1
ATOM 6094 C CA . GLU A 1 742 ? 22.783 23.616 -2.295 1.00 59.12 742 GLU A CA 1
ATOM 6095 C C . GLU A 1 742 ? 21.944 24.650 -1.537 1.00 59.12 742 GLU A C 1
ATOM 6097 O O . GLU A 1 742 ? 21.384 24.302 -0.503 1.00 59.12 742 GLU A O 1
ATOM 6102 N N . ASN A 1 743 ? 21.732 25.856 -2.087 1.00 60.91 743 ASN A N 1
ATOM 6103 C CA . ASN A 1 743 ? 21.080 26.942 -1.334 1.00 60.91 743 ASN A CA 1
ATOM 6104 C C . ASN A 1 743 ? 19.922 27.653 -2.054 1.00 60.91 743 ASN A C 1
ATOM 6106 O O . ASN A 1 743 ? 19.300 28.532 -1.456 1.00 60.91 743 ASN A O 1
ATOM 6110 N N . MET A 1 744 ? 19.636 27.349 -3.334 1.00 64.56 744 MET A N 1
ATOM 6111 C CA . MET A 1 744 ? 18.730 28.166 -4.174 1.00 64.56 744 MET A CA 1
ATOM 6112 C C . MET A 1 744 ? 19.066 29.676 -4.133 1.00 64.56 744 MET A C 1
ATOM 6114 O O . MET A 1 744 ? 18.219 30.525 -4.409 1.00 64.56 744 MET A O 1
ATOM 6118 N N . GLN A 1 745 ? 20.299 30.025 -3.758 1.00 64.56 745 GLN A N 1
ATOM 6119 C CA . GLN A 1 745 ? 20.793 31.391 -3.734 1.00 64.56 745 GLN A CA 1
ATOM 6120 C C . GLN A 1 745 ? 21.394 31.684 -5.094 1.00 64.56 745 GLN A C 1
ATOM 6122 O O . GLN A 1 745 ? 22.253 30.959 -5.596 1.00 64.56 745 GLN A O 1
ATOM 6127 N N . ILE A 1 746 ? 20.887 32.736 -5.711 1.00 64.62 746 ILE A N 1
ATOM 6128 C CA . ILE A 1 746 ? 21.249 33.109 -7.061 1.00 64.62 746 ILE A CA 1
ATOM 6129 C C . ILE A 1 746 ? 21.818 34.503 -6.967 1.00 64.62 746 ILE A C 1
ATOM 6131 O O . ILE A 1 746 ? 21.137 35.430 -6.531 1.00 64.62 746 ILE A O 1
ATOM 6135 N N . GLU A 1 747 ? 23.069 34.651 -7.384 1.00 73.88 747 GLU A N 1
ATOM 6136 C CA . GLU A 1 747 ? 23.629 35.971 -7.601 1.00 73.88 747 GLU A CA 1
ATOM 6137 C C . GLU A 1 747 ? 22.847 36.619 -8.750 1.00 73.88 747 GLU A C 1
ATOM 6139 O O . GLU A 1 747 ? 22.987 36.244 -9.919 1.00 73.88 747 GLU A O 1
ATOM 6144 N N . TRP A 1 748 ? 21.938 37.523 -8.385 1.00 70.19 748 TRP A N 1
ATOM 6145 C CA . TRP A 1 748 ? 20.896 38.021 -9.279 1.00 70.19 748 TRP A CA 1
ATOM 6146 C C . TRP A 1 748 ? 21.468 38.660 -10.546 1.00 70.19 748 TRP A C 1
ATOM 6148 O O . TRP A 1 748 ? 20.984 38.385 -11.640 1.00 70.19 748 TRP A O 1
ATOM 6158 N N . SER A 1 749 ? 22.568 39.404 -10.411 1.00 69.25 749 SER A N 1
ATOM 6159 C CA . SER A 1 749 ? 23.325 40.010 -11.515 1.00 69.25 749 SER A CA 1
ATOM 6160 C C . SER A 1 749 ? 23.778 38.980 -12.560 1.00 69.25 749 SER A C 1
ATOM 6162 O O . SER A 1 749 ? 23.633 39.188 -13.766 1.00 69.25 749 SER A O 1
ATOM 6164 N N . ASN A 1 750 ? 24.298 37.838 -12.109 1.00 71.31 750 ASN A N 1
ATOM 6165 C CA . ASN A 1 750 ? 24.771 36.764 -12.978 1.00 71.31 750 ASN A CA 1
ATOM 6166 C C . ASN A 1 750 ? 23.619 35.974 -13.606 1.00 71.31 750 ASN A C 1
ATOM 6168 O O . ASN A 1 750 ? 23.734 35.514 -14.745 1.00 71.31 750 ASN A O 1
ATOM 6172 N N . PHE A 1 751 ? 22.507 35.814 -12.890 1.00 71.06 751 PHE A N 1
ATOM 6173 C CA . PHE A 1 751 ? 21.307 35.188 -13.434 1.00 71.06 751 PHE A CA 1
ATOM 6174 C C . PHE A 1 751 ? 20.640 36.051 -14.493 1.00 71.06 751 PHE A C 1
ATOM 6176 O O . PHE A 1 751 ? 20.416 35.554 -15.590 1.00 71.06 751 PHE A O 1
ATOM 6183 N N . GLU A 1 752 ? 20.405 37.330 -14.212 1.00 67.00 752 GLU A N 1
ATOM 6184 C CA . GLU A 1 752 ? 19.840 38.285 -15.164 1.00 67.00 752 GLU A CA 1
ATOM 6185 C C . GLU A 1 752 ? 20.647 38.290 -16.467 1.00 67.00 752 GLU A C 1
ATOM 6187 O O . GLU A 1 752 ? 20.090 38.114 -17.551 1.00 67.00 752 GLU A O 1
ATOM 6192 N N . LYS A 1 753 ? 21.982 38.348 -16.356 1.00 66.12 753 LYS A N 1
ATOM 6193 C CA . LYS A 1 753 ? 22.890 38.221 -17.498 1.00 66.12 753 LYS A CA 1
ATOM 6194 C C . LYS A 1 753 ? 22.678 36.913 -18.271 1.00 66.12 753 LYS A C 1
ATOM 6196 O O . LYS A 1 753 ? 22.517 36.953 -19.486 1.00 66.12 753 LYS A O 1
ATOM 6201 N N . LYS A 1 754 ? 22.618 35.762 -17.591 1.00 67.88 754 LYS A N 1
ATOM 6202 C CA . LYS A 1 754 ? 22.396 34.452 -18.232 1.00 67.88 754 LYS A CA 1
ATOM 6203 C C . LYS A 1 754 ? 21.016 34.316 -18.873 1.00 67.88 754 LYS A C 1
ATOM 6205 O O . LYS A 1 754 ? 20.919 33.675 -19.917 1.00 67.88 754 LYS A O 1
ATOM 6210 N N . VAL A 1 755 ? 19.954 34.858 -18.277 1.00 63.66 755 VAL A N 1
ATOM 6211 C CA . VAL A 1 755 ? 18.617 34.821 -18.891 1.00 63.66 755 VAL A CA 1
ATOM 6212 C C . VAL A 1 755 ? 18.581 35.716 -20.125 1.00 63.66 755 VAL A C 1
ATOM 6214 O O . VAL A 1 755 ? 18.105 35.286 -21.175 1.00 63.66 755 VAL A O 1
ATOM 6217 N N . ASN A 1 756 ? 19.168 36.910 -20.037 1.00 60.28 756 ASN A N 1
ATOM 6218 C CA . ASN A 1 756 ? 19.330 37.805 -21.180 1.00 60.28 756 ASN A CA 1
ATOM 6219 C C . ASN A 1 756 ? 20.133 37.153 -22.317 1.00 60.28 756 ASN A C 1
ATOM 6221 O O . ASN A 1 756 ? 19.764 37.287 -23.480 1.00 60.28 756 ASN A O 1
ATOM 6225 N N . GLU A 1 757 ? 21.186 36.398 -21.999 1.00 62.00 757 GLU A N 1
ATOM 6226 C CA . GLU A 1 757 ? 21.995 35.670 -22.985 1.00 62.00 757 GLU A CA 1
ATOM 6227 C C . GLU A 1 757 ? 21.261 34.468 -23.606 1.00 62.00 757 GLU A C 1
ATOM 6229 O O . GLU A 1 757 ? 21.334 34.270 -24.817 1.00 62.00 757 GLU A O 1
ATOM 6234 N N . ASN A 1 758 ? 20.562 33.656 -22.805 1.00 63.91 758 ASN A N 1
ATOM 6235 C CA . ASN A 1 758 ? 20.055 32.347 -23.245 1.00 63.91 758 ASN A CA 1
ATOM 6236 C C . ASN A 1 758 ? 18.582 32.336 -23.671 1.00 63.91 758 ASN A C 1
ATOM 6238 O O . ASN A 1 758 ? 18.187 31.481 -24.461 1.00 63.91 758 ASN A O 1
ATOM 6242 N N . VAL A 1 759 ? 17.757 33.225 -23.115 1.00 61.50 759 VAL A N 1
ATOM 6243 C CA . VAL A 1 759 ? 16.305 33.269 -23.359 1.00 61.50 759 VAL A CA 1
ATOM 6244 C C . VAL A 1 759 ? 15.931 34.466 -24.215 1.00 61.50 759 VAL A C 1
ATOM 6246 O O . VAL A 1 759 ? 15.229 34.298 -25.206 1.00 61.50 759 VAL A O 1
ATOM 6249 N N . PHE A 1 760 ? 16.451 35.649 -23.893 1.00 58.19 760 PHE A N 1
ATOM 6250 C CA . PHE A 1 760 ? 16.234 36.858 -24.698 1.00 58.19 760 PHE A CA 1
ATOM 6251 C C . PHE A 1 760 ? 17.331 37.088 -25.738 1.00 58.19 760 PHE A C 1
ATOM 6253 O O . PHE A 1 760 ? 17.446 38.203 -26.250 1.00 58.19 760 PHE A O 1
ATOM 6260 N N . GLY A 1 761 ? 18.139 36.049 -25.997 1.00 47.34 761 GLY A N 1
ATOM 6261 C CA . GLY A 1 761 ? 19.407 36.093 -26.714 1.00 47.34 761 GLY A CA 1
ATOM 6262 C C . GLY A 1 761 ? 19.484 37.200 -27.758 1.00 47.34 761 GLY A C 1
ATOM 6263 O O . GLY A 1 761 ? 18.660 37.276 -28.666 1.00 47.34 761 GLY A O 1
ATOM 6264 N N . TYR A 1 762 ? 20.513 38.038 -27.626 1.00 44.53 762 TYR A N 1
ATOM 6265 C CA . TYR A 1 762 ? 20.914 39.008 -28.646 1.00 44.53 762 TYR A CA 1
ATOM 6266 C C . TYR A 1 762 ? 20.013 40.236 -28.870 1.00 44.53 762 TYR A C 1
ATOM 6268 O O . TYR A 1 762 ? 20.202 40.933 -29.860 1.00 44.53 762 TYR A O 1
ATOM 6276 N N . TYR A 1 763 ? 19.149 40.635 -27.931 1.00 43.16 763 TYR A N 1
ATOM 6277 C CA . TYR A 1 763 ? 18.612 42.012 -27.979 1.00 43.16 763 TYR A CA 1
ATOM 6278 C C . TYR A 1 763 ? 19.603 43.092 -27.503 1.00 43.16 763 TYR A C 1
ATOM 6280 O O . TYR A 1 763 ? 19.423 44.271 -27.805 1.00 43.16 763 TYR A O 1
ATOM 6288 N N . HIS A 1 764 ? 20.686 42.697 -26.820 1.00 42.81 764 HIS A N 1
ATOM 6289 C CA . HIS A 1 764 ? 21.697 43.617 -26.284 1.00 42.81 764 HIS A CA 1
ATOM 6290 C C . HIS A 1 764 ? 23.147 43.100 -26.392 1.00 42.81 764 HIS A C 1
ATOM 6292 O O . HIS A 1 764 ? 23.970 43.360 -25.510 1.00 42.81 764 HIS A O 1
ATOM 6298 N N . SER A 1 765 ? 23.530 42.395 -27.467 1.00 36.69 765 SER A N 1
ATOM 6299 C CA . SER A 1 765 ? 24.957 42.120 -27.706 1.00 36.69 765 SER A CA 1
ATOM 6300 C C . SER A 1 765 ? 25.671 43.397 -28.172 1.00 36.69 765 SER A C 1
ATOM 6302 O O . SER A 1 765 ? 25.762 43.670 -29.363 1.00 36.69 765 SER A O 1
ATOM 6304 N N . LYS A 1 766 ? 26.110 44.197 -27.195 1.00 41.66 766 LYS A N 1
ATOM 6305 C CA . LYS A 1 766 ? 27.217 45.177 -27.121 1.00 41.66 766 LYS A CA 1
ATOM 6306 C C . LYS A 1 766 ? 27.685 46.036 -28.322 1.00 41.66 766 LYS A C 1
ATOM 6308 O O . LYS A 1 766 ? 28.505 46.908 -28.064 1.00 41.66 766 LYS A O 1
ATOM 6313 N N . VAL A 1 767 ? 27.208 45.908 -29.563 1.00 42.38 767 VAL A N 1
ATOM 6314 C CA . VAL A 1 767 ? 27.644 46.760 -30.698 1.00 42.38 767 VAL A CA 1
ATOM 6315 C C . VAL A 1 767 ? 26.516 47.150 -31.671 1.00 42.38 767 VAL A C 1
ATOM 6317 O O . VAL A 1 767 ? 26.664 48.136 -32.385 1.00 42.38 767 VAL A O 1
ATOM 6320 N N . ALA A 1 768 ? 25.351 46.495 -31.674 1.00 45.16 768 ALA A N 1
ATOM 6321 C CA . ALA A 1 768 ? 24.259 46.912 -32.557 1.00 45.16 768 ALA A CA 1
ATOM 6322 C C . ALA A 1 768 ? 22.869 46.729 -31.928 1.00 45.16 768 ALA A C 1
ATOM 6324 O O . ALA A 1 768 ? 22.161 45.771 -32.205 1.00 45.16 768 ALA A O 1
ATOM 6325 N N . THR A 1 769 ? 22.393 47.750 -31.209 1.00 42.38 769 THR A N 1
ATOM 6326 C CA . THR A 1 769 ? 20.953 48.103 -31.233 1.00 42.38 769 THR A CA 1
ATOM 6327 C C . THR A 1 769 ? 20.525 48.626 -32.614 1.00 42.38 769 THR A C 1
ATOM 6329 O O . THR A 1 769 ? 19.393 49.061 -32.817 1.00 42.38 769 THR A O 1
ATOM 6332 N N . ALA A 1 770 ? 21.444 48.589 -33.577 1.00 51.25 770 ALA A N 1
ATOM 6333 C CA . ALA A 1 770 ? 21.315 49.150 -34.885 1.00 51.25 770 ALA A CA 1
ATOM 6334 C C . ALA A 1 770 ? 20.714 48.140 -35.864 1.00 51.25 770 ALA A C 1
ATOM 6336 O O . ALA A 1 770 ? 21.257 47.069 -36.094 1.00 51.25 770 ALA A O 1
ATOM 6337 N N . ILE A 1 771 ? 19.595 48.511 -36.479 1.00 54.31 771 ILE A N 1
ATOM 6338 C CA . ILE A 1 771 ? 19.060 47.825 -37.657 1.00 54.31 771 ILE A CA 1
ATOM 6339 C C . ILE A 1 771 ? 20.015 48.123 -38.833 1.00 54.31 771 ILE A C 1
ATOM 6341 O O . ILE A 1 771 ? 20.284 49.293 -39.104 1.00 54.31 771 ILE A O 1
ATOM 6345 N N . ALA A 1 772 ? 20.599 47.121 -39.497 1.00 52.53 772 ALA A N 1
ATOM 6346 C CA . ALA A 1 772 ? 21.501 47.387 -40.621 1.00 52.53 772 ALA A CA 1
ATOM 6347 C C . ALA A 1 772 ? 20.714 48.122 -41.720 1.00 52.53 772 ALA A C 1
ATOM 6349 O O . ALA A 1 772 ? 19.730 47.599 -42.227 1.00 52.53 772 ALA A O 1
ATOM 6350 N N . GLY A 1 773 ? 21.098 49.353 -42.074 1.00 51.19 773 GLY A N 1
ATOM 6351 C CA . GLY A 1 773 ? 20.304 50.203 -42.978 1.00 51.19 773 GLY A CA 1
ATOM 6352 C C . GLY A 1 773 ? 20.214 49.703 -44.427 1.00 51.19 773 GLY A C 1
ATOM 6353 O O . GLY A 1 773 ? 19.548 50.330 -45.251 1.00 51.19 773 GLY A O 1
ATOM 6354 N N . TYR A 1 774 ? 20.897 48.602 -44.754 1.00 57.00 774 TYR A N 1
ATOM 6355 C CA . TYR A 1 774 ? 21.128 48.169 -46.122 1.00 57.00 774 TYR A CA 1
ATOM 6356 C C . TYR A 1 774 ? 20.965 46.654 -46.248 1.00 57.00 774 TYR A C 1
ATOM 6358 O O . TYR A 1 774 ? 21.604 45.876 -45.546 1.00 57.00 774 TYR A O 1
ATOM 6366 N N . ALA A 1 775 ? 20.112 46.301 -47.209 1.00 53.16 775 ALA A N 1
ATOM 6367 C CA . ALA A 1 775 ? 19.740 44.976 -47.687 1.00 53.16 775 ALA A CA 1
ATOM 6368 C C . ALA A 1 775 ? 18.711 44.182 -46.842 1.00 53.16 775 ALA A C 1
ATOM 6370 O O . ALA A 1 775 ? 18.928 43.782 -45.701 1.00 53.16 775 ALA A O 1
ATOM 6371 N N . ILE A 1 776 ? 17.554 43.923 -47.476 1.00 53.75 776 ILE A N 1
ATOM 6372 C CA . ILE A 1 776 ? 16.706 42.743 -47.242 1.00 53.75 776 ILE A CA 1
ATOM 6373 C C . ILE A 1 776 ? 16.161 42.250 -48.584 1.00 53.75 776 ILE A C 1
ATOM 6375 O O . ILE A 1 776 ? 15.808 43.027 -49.478 1.00 53.75 776 ILE A O 1
ATOM 6379 N N . ASN A 1 777 ? 16.035 40.930 -48.681 1.00 53.47 777 ASN A N 1
ATOM 6380 C CA . ASN A 1 777 ? 15.265 40.216 -49.685 1.00 53.47 777 ASN A CA 1
ATOM 6381 C C . ASN A 1 777 ? 13.783 40.076 -49.248 1.00 53.47 777 ASN A C 1
ATOM 6383 O O . ASN A 1 777 ? 13.412 39.107 -48.594 1.00 53.47 777 ASN A O 1
ATOM 6387 N N . LEU A 1 778 ? 12.934 41.062 -49.570 1.00 50.91 778 LEU A N 1
ATOM 6388 C CA . LEU A 1 778 ? 11.500 41.118 -49.208 1.00 50.91 778 LEU A CA 1
ATOM 6389 C C . LEU A 1 778 ? 10.549 40.896 -50.392 1.00 50.91 778 LEU A C 1
ATOM 6391 O O . LEU A 1 778 ? 9.443 41.443 -50.413 1.00 50.91 778 LEU A O 1
ATOM 6395 N N . GLY A 1 779 ? 10.973 40.186 -51.440 1.00 59.53 779 GLY A N 1
ATOM 6396 C CA . GLY A 1 779 ? 10.167 40.084 -52.662 1.00 59.53 779 GLY A CA 1
ATOM 6397 C C . GLY A 1 779 ? 9.775 41.484 -53.161 1.00 59.53 779 GLY A C 1
ATOM 6398 O O . GLY A 1 779 ? 10.662 42.300 -53.449 1.00 59.53 779 GLY A O 1
ATOM 6399 N N . LYS A 1 780 ? 8.469 41.809 -53.180 1.00 50.75 780 LYS A N 1
ATOM 6400 C CA . LYS A 1 780 ? 7.934 43.097 -53.668 1.00 50.75 780 LYS A CA 1
ATOM 6401 C C . LYS A 1 780 ? 8.537 44.349 -53.012 1.00 50.75 780 LYS A C 1
ATOM 6403 O O . LYS A 1 780 ? 8.831 45.287 -53.741 1.00 50.75 780 LYS A O 1
ATOM 6408 N N . PHE A 1 781 ? 8.894 44.316 -51.727 1.00 53.53 781 PHE A N 1
ATOM 6409 C CA . PHE A 1 781 ? 9.326 45.506 -50.966 1.00 53.53 781 PHE A CA 1
ATOM 6410 C C . PHE A 1 781 ? 10.849 45.705 -50.859 1.00 53.53 781 PHE A C 1
ATOM 6412 O O . PHE A 1 781 ? 11.331 46.512 -50.069 1.00 53.53 781 PHE A O 1
ATOM 6419 N N . SER A 1 782 ? 11.636 44.931 -51.612 1.00 56.44 782 SER A N 1
ATOM 6420 C CA . SER A 1 782 ? 13.106 44.996 -51.548 1.00 56.44 782 SER A CA 1
ATOM 6421 C C . SER A 1 782 ? 13.657 46.274 -52.204 1.00 56.44 782 SER A C 1
ATOM 6423 O O . SER A 1 782 ? 13.374 46.475 -53.385 1.00 56.44 782 SER A O 1
ATOM 6425 N N . CYS A 1 783 ? 14.500 47.047 -51.504 1.00 55.81 783 CYS A N 1
ATOM 6426 C CA . CYS A 1 783 ? 15.264 48.189 -52.047 1.00 55.81 783 CYS A CA 1
ATOM 6427 C C . CYS A 1 783 ? 16.534 47.741 -52.815 1.00 55.81 783 CYS A C 1
ATOM 6429 O O . CYS A 1 783 ? 16.998 46.620 -52.608 1.00 55.81 783 CYS A O 1
ATOM 6431 N N . SER A 1 784 ? 17.095 48.594 -53.688 1.00 50.09 784 SER A N 1
ATOM 6432 C CA . SER A 1 784 ? 18.227 48.326 -54.589 1.00 50.09 784 SER A CA 1
ATOM 6433 C C . SER A 1 784 ? 19.647 48.485 -54.024 1.00 50.09 784 SER A C 1
ATOM 6435 O O . SER A 1 784 ? 20.604 48.269 -54.760 1.00 50.09 784 SER A O 1
ATOM 6437 N N . SER A 1 785 ? 19.850 48.721 -52.725 1.00 56.91 785 SER A N 1
ATOM 6438 C CA . SER A 1 785 ? 21.200 48.703 -52.121 1.00 56.91 785 SER A CA 1
ATOM 6439 C C . SER A 1 785 ? 21.784 47.281 -51.972 1.00 56.91 785 SER A C 1
ATOM 6441 O O . SER A 1 785 ? 22.368 46.939 -50.950 1.00 56.91 785 SER A O 1
ATOM 6443 N N . LYS A 1 786 ? 21.540 46.404 -52.948 1.00 64.75 786 LYS A N 1
ATOM 6444 C CA . LYS A 1 786 ? 21.705 44.945 -52.855 1.00 64.75 786 LYS A CA 1
ATOM 6445 C C . LYS A 1 786 ? 23.100 44.456 -53.192 1.00 64.75 786 LYS A C 1
ATOM 6447 O O . LYS A 1 786 ? 23.379 43.282 -53.003 1.00 64.75 786 LYS A O 1
ATOM 6452 N N . LEU A 1 787 ? 23.933 45.338 -53.726 1.00 75.62 787 LEU A N 1
ATOM 6453 C CA . LEU A 1 787 ? 25.302 45.021 -54.105 1.00 75.62 787 LEU A CA 1
ATOM 6454 C C . LEU A 1 787 ? 26.271 45.274 -52.942 1.00 75.62 787 LEU A C 1
ATOM 6456 O O . LEU A 1 787 ? 27.407 44.831 -53.011 1.00 75.62 787 LEU A O 1
ATOM 6460 N N . PHE A 1 788 ? 25.826 45.936 -51.867 1.00 77.44 788 PHE A N 1
ATOM 6461 C CA . PHE A 1 788 ? 26.660 46.272 -50.716 1.00 77.44 788 PHE A CA 1
ATOM 6462 C C . PHE A 1 788 ? 25.975 45.924 -49.389 1.00 77.44 788 PHE A C 1
ATOM 6464 O O . PHE A 1 788 ? 24.757 46.048 -49.257 1.00 77.44 788 PHE A O 1
ATOM 6471 N N . PHE A 1 789 ? 26.766 45.549 -48.386 1.00 73.50 789 PHE A N 1
ATOM 6472 C CA . PHE A 1 789 ? 26.372 45.499 -46.982 1.00 73.50 789 PHE A CA 1
ATOM 6473 C C . PHE A 1 789 ? 27.050 46.664 -46.250 1.00 73.50 789 PHE A C 1
ATOM 6475 O O . PHE A 1 789 ? 28.268 46.681 -46.084 1.00 73.50 789 PHE A O 1
ATOM 6482 N N . ASN A 1 790 ? 26.267 47.678 -45.864 1.00 71.38 790 ASN A N 1
ATOM 6483 C CA . ASN A 1 790 ? 26.764 49.021 -45.534 1.00 71.38 790 ASN A CA 1
ATOM 6484 C C . ASN A 1 790 ? 27.586 49.604 -46.701 1.00 71.38 790 ASN A C 1
ATOM 6486 O O . ASN A 1 790 ? 27.012 50.005 -47.710 1.00 71.38 790 ASN A O 1
ATOM 6490 N N . THR A 1 791 ? 28.914 49.619 -46.592 1.00 72.75 791 THR A N 1
ATOM 6491 C CA . THR A 1 791 ? 29.844 50.066 -47.643 1.00 72.75 791 THR A CA 1
ATOM 6492 C C . THR A 1 791 ? 30.635 48.918 -48.269 1.00 72.75 791 THR A C 1
ATOM 6494 O O . THR A 1 791 ? 31.384 49.143 -49.216 1.00 72.75 791 THR A O 1
ATOM 6497 N N . GLU A 1 792 ? 30.511 47.698 -47.742 1.00 81.44 792 GLU A N 1
ATOM 6498 C CA . GLU A 1 792 ? 31.272 46.539 -48.210 1.00 81.44 792 GLU A CA 1
ATOM 6499 C C . GLU A 1 792 ? 30.588 45.900 -49.424 1.00 81.44 792 GLU A C 1
ATOM 6501 O O . GLU A 1 792 ? 29.387 45.636 -49.354 1.00 81.44 792 GLU A O 1
ATOM 6506 N N . PRO A 1 793 ? 31.301 45.629 -50.531 1.00 85.88 793 PRO A N 1
ATOM 6507 C CA . PRO A 1 793 ? 30.723 44.954 -51.687 1.00 85.88 793 PRO A CA 1
ATOM 6508 C C . PRO A 1 793 ? 30.352 43.502 -51.352 1.00 85.88 793 PRO A C 1
ATOM 6510 O O . PRO A 1 793 ? 31.064 42.807 -50.631 1.00 85.88 793 PRO A O 1
ATOM 6513 N N . LEU A 1 794 ? 29.228 43.038 -51.896 1.00 86.81 794 LEU A N 1
ATOM 6514 C CA . LEU A 1 794 ? 28.706 41.676 -51.726 1.00 86.81 794 LEU A CA 1
ATOM 6515 C C . LEU A 1 794 ? 29.131 40.719 -52.849 1.00 86.81 794 LEU A C 1
ATOM 6517 O O . LEU A 1 794 ? 28.685 39.575 -52.885 1.00 86.81 794 LEU A O 1
ATOM 6521 N N . TRP A 1 795 ? 29.981 41.171 -53.765 1.00 89.62 795 TRP A N 1
ATOM 6522 C CA . TRP A 1 795 ? 30.542 40.376 -54.855 1.00 89.62 795 TRP A CA 1
ATOM 6523 C C . TRP A 1 795 ? 32.054 40.198 -54.665 1.00 89.62 795 TRP A C 1
ATOM 6525 O O . TRP A 1 795 ? 32.696 41.003 -53.986 1.00 89.62 795 TRP A O 1
ATOM 6535 N N . ARG A 1 796 ? 32.652 39.167 -55.272 1.00 90.00 796 ARG A N 1
ATOM 6536 C CA . ARG A 1 796 ? 34.111 38.992 -55.251 1.00 90.00 796 ARG A CA 1
ATOM 6537 C C . ARG A 1 796 ? 34.812 39.924 -56.236 1.00 90.00 796 ARG A C 1
ATOM 6539 O O . ARG A 1 796 ? 34.374 40.104 -57.363 1.00 90.00 796 ARG A O 1
ATOM 6546 N N . HIS A 1 797 ? 35.958 40.478 -55.851 1.00 88.56 797 HIS A N 1
ATOM 6547 C CA . HIS A 1 797 ? 36.715 41.405 -56.705 1.00 88.56 797 HIS A CA 1
ATOM 6548 C C . HIS A 1 797 ? 37.214 40.792 -58.029 1.00 88.56 797 HIS A C 1
ATOM 6550 O O . HIS A 1 797 ? 37.531 41.532 -58.956 1.00 88.56 797 HIS A O 1
ATOM 6556 N N . ASP A 1 798 ? 37.277 39.463 -58.148 1.00 90.06 798 ASP A N 1
ATOM 6557 C CA . ASP A 1 798 ? 37.771 38.765 -59.338 1.00 90.06 798 ASP A CA 1
ATOM 6558 C C . ASP A 1 798 ? 36.779 38.743 -60.511 1.00 90.06 798 ASP A C 1
ATOM 6560 O O . ASP A 1 798 ? 37.167 38.329 -61.607 1.00 90.06 798 ASP A O 1
ATOM 6564 N N . ILE A 1 799 ? 35.531 39.182 -60.316 1.00 92.19 799 ILE A N 1
ATOM 6565 C CA . ILE A 1 799 ? 34.520 39.260 -61.385 1.00 92.19 799 ILE A CA 1
ATOM 6566 C C . ILE A 1 799 ? 34.554 40.585 -62.163 1.00 92.19 799 ILE A C 1
ATOM 6568 O O . ILE A 1 799 ? 33.823 40.736 -63.139 1.00 92.19 799 ILE A O 1
ATOM 6572 N N . ASP A 1 800 ? 35.373 41.548 -61.737 1.00 92.88 800 ASP A N 1
ATOM 6573 C CA . ASP A 1 800 ? 35.430 42.871 -62.354 1.00 92.88 800 ASP A CA 1
ATOM 6574 C C . ASP A 1 800 ? 35.943 42.819 -63.804 1.00 92.88 800 ASP A C 1
ATOM 6576 O O . ASP A 1 800 ? 36.902 42.113 -64.121 1.00 92.88 800 ASP A O 1
ATOM 6580 N N . ASN A 1 801 ? 35.296 43.581 -64.685 1.00 92.75 801 ASN A N 1
ATOM 6581 C CA . ASN A 1 801 ? 35.493 43.615 -66.137 1.00 92.75 801 ASN A CA 1
ATOM 6582 C C . ASN A 1 801 ? 35.298 42.255 -66.842 1.00 92.75 801 ASN A C 1
ATOM 6584 O O . ASN A 1 801 ? 35.860 42.025 -67.915 1.00 92.75 801 ASN A O 1
ATOM 6588 N N . LYS A 1 802 ? 34.502 41.342 -66.265 1.00 94.62 802 LYS A N 1
ATOM 6589 C CA . LYS A 1 802 ? 34.147 40.048 -66.877 1.00 94.62 802 LYS A CA 1
ATOM 6590 C C . LYS A 1 802 ? 32.660 39.977 -67.204 1.00 94.62 802 LYS A C 1
ATOM 6592 O O . LYS A 1 802 ? 31.832 40.562 -66.508 1.00 94.62 802 LYS A O 1
ATOM 6597 N N . ARG A 1 803 ? 32.316 39.216 -68.249 1.00 95.12 803 ARG A N 1
ATOM 6598 C CA . ARG A 1 803 ? 30.930 38.791 -68.477 1.00 95.12 803 ARG A CA 1
ATOM 6599 C C . ARG A 1 803 ? 30.587 37.690 -67.483 1.00 95.12 803 ARG A C 1
ATOM 6601 O O . ARG A 1 803 ? 31.309 36.701 -67.382 1.00 95.12 803 ARG A O 1
ATOM 6608 N N . ILE A 1 804 ? 29.519 37.892 -66.721 1.00 94.75 804 ILE A N 1
ATOM 6609 C CA . ILE A 1 804 ? 29.023 36.923 -65.746 1.00 94.75 804 ILE A CA 1
ATOM 6610 C C . ILE A 1 804 ? 27.531 36.713 -65.950 1.00 94.75 804 ILE A C 1
ATOM 6612 O O . ILE A 1 804 ? 26.770 37.669 -66.109 1.00 94.75 804 ILE A O 1
ATOM 6616 N N . ASN A 1 805 ? 27.104 35.453 -65.922 1.00 94.94 805 ASN A N 1
ATOM 6617 C CA . ASN A 1 805 ? 25.689 35.126 -65.934 1.00 94.94 805 ASN A CA 1
ATOM 6618 C C . ASN A 1 805 ? 25.007 35.721 -64.691 1.00 94.94 805 ASN A C 1
ATOM 6620 O O . ASN A 1 805 ? 25.445 35.502 -63.556 1.00 94.94 805 ASN A O 1
ATOM 6624 N N . ILE A 1 806 ? 23.928 36.475 -64.900 1.00 89.44 806 ILE A N 1
ATOM 6625 C CA . ILE A 1 806 ? 23.278 37.252 -63.837 1.00 89.44 806 ILE A CA 1
ATOM 6626 C C . ILE A 1 806 ? 22.749 36.369 -62.700 1.00 89.44 806 ILE A C 1
ATOM 6628 O O . ILE A 1 806 ? 22.783 36.776 -61.539 1.00 89.44 806 ILE A O 1
ATOM 6632 N N . THR A 1 807 ? 22.311 35.144 -63.004 1.00 88.81 807 THR A N 1
ATOM 6633 C CA . THR A 1 807 ? 21.806 34.194 -62.009 1.00 88.81 807 THR A CA 1
ATOM 6634 C C . THR A 1 807 ? 22.935 33.716 -61.090 1.00 88.81 807 THR A C 1
ATOM 6636 O O . THR A 1 807 ? 22.729 33.574 -59.884 1.00 88.81 807 THR A O 1
ATOM 6639 N N . ILE A 1 808 ? 24.146 33.525 -61.630 1.00 89.94 808 ILE A N 1
ATOM 6640 C CA . ILE A 1 808 ? 25.339 33.158 -60.849 1.00 89.94 808 ILE A CA 1
ATOM 6641 C C . ILE A 1 808 ? 25.737 34.313 -59.928 1.00 89.94 808 ILE A C 1
ATOM 6643 O O . ILE A 1 808 ? 25.854 34.115 -58.718 1.00 89.94 808 ILE A O 1
ATOM 6647 N N . LEU A 1 809 ? 25.861 35.524 -60.482 1.00 88.50 809 LEU A N 1
ATOM 6648 C CA . LEU A 1 809 ? 26.175 36.731 -59.713 1.00 88.50 809 LEU A CA 1
ATOM 6649 C C . LEU A 1 809 ? 25.159 36.964 -58.584 1.00 88.50 809 LEU A C 1
ATOM 6651 O O . LEU A 1 809 ? 25.522 37.281 -57.454 1.00 88.50 809 LEU A O 1
ATOM 6655 N N . MET A 1 810 ? 23.873 36.764 -58.872 1.00 85.88 810 MET A N 1
ATOM 6656 C CA . MET A 1 810 ? 22.797 36.881 -57.893 1.00 85.88 810 MET A CA 1
ATOM 6657 C C . MET A 1 810 ? 22.955 35.891 -56.735 1.00 85.88 810 MET A C 1
ATOM 6659 O O . MET A 1 810 ? 22.778 36.281 -55.579 1.00 85.88 810 MET A O 1
ATOM 6663 N N . ASN A 1 811 ? 23.218 34.617 -57.031 1.00 83.38 811 ASN A N 1
ATOM 6664 C CA . ASN A 1 811 ? 23.368 33.593 -56.000 1.00 83.38 811 ASN A CA 1
ATOM 6665 C C . ASN A 1 811 ? 24.561 33.902 -55.092 1.00 83.38 811 ASN A C 1
ATOM 6667 O O . ASN A 1 811 ? 24.426 33.809 -53.875 1.00 83.38 811 ASN A O 1
ATOM 6671 N N . GLU A 1 812 ? 25.667 34.367 -55.676 1.00 87.12 812 GLU A N 1
ATOM 6672 C CA . GLU A 1 812 ? 26.857 34.794 -54.938 1.00 87.12 812 GLU A CA 1
ATOM 6673 C C . GLU A 1 812 ? 26.561 35.987 -54.015 1.00 87.12 812 GLU A C 1
ATOM 6675 O O . GLU A 1 812 ? 26.821 35.929 -52.813 1.00 87.12 812 GLU A O 1
ATOM 6680 N N . ILE A 1 813 ? 25.937 37.045 -54.542 1.00 84.69 813 ILE A N 1
ATOM 6681 C CA . ILE A 1 813 ? 25.550 38.223 -53.750 1.00 84.69 813 ILE A CA 1
ATOM 6682 C C . ILE A 1 813 ? 24.603 37.832 -52.612 1.00 84.69 813 ILE A C 1
ATOM 6684 O O . ILE A 1 813 ? 24.740 38.320 -51.490 1.00 84.69 813 ILE A O 1
ATOM 6688 N N . LYS A 1 814 ? 23.642 36.941 -52.881 1.00 81.62 814 LYS A N 1
ATOM 6689 C CA . LYS A 1 814 ? 22.683 36.455 -51.882 1.00 81.62 814 LYS A CA 1
ATOM 6690 C C . LYS A 1 814 ? 23.372 35.653 -50.779 1.00 81.62 814 LYS A C 1
ATOM 6692 O O . LYS A 1 814 ? 23.031 35.828 -49.612 1.00 81.62 814 LYS A O 1
ATOM 6697 N N . GLU A 1 815 ? 24.311 34.783 -51.132 1.00 82.94 815 GLU A N 1
ATOM 6698 C CA . GLU A 1 815 ? 25.076 33.989 -50.171 1.00 82.94 815 GLU A CA 1
ATOM 6699 C C . GLU A 1 815 ? 25.947 34.885 -49.284 1.00 82.94 815 GLU A C 1
ATOM 6701 O O . GLU A 1 815 ? 25.855 34.808 -48.058 1.00 82.94 815 GLU A O 1
ATOM 6706 N N . ASN A 1 816 ? 26.700 35.813 -49.882 1.00 84.94 816 ASN A N 1
ATOM 6707 C CA . ASN A 1 816 ? 27.522 36.773 -49.144 1.00 84.94 816 ASN A CA 1
ATOM 6708 C C . ASN A 1 816 ? 26.676 37.674 -48.243 1.00 84.94 816 ASN A C 1
ATOM 6710 O O . ASN A 1 816 ? 27.045 37.923 -47.096 1.00 84.94 816 ASN A O 1
ATOM 6714 N N . PHE A 1 817 ? 25.513 38.116 -48.724 1.00 79.25 817 PHE A N 1
ATOM 6715 C CA . PHE A 1 817 ? 24.566 38.870 -47.914 1.00 79.25 817 PHE A CA 1
ATOM 6716 C C . PHE A 1 817 ? 24.083 38.050 -46.716 1.00 79.25 817 PHE A C 1
ATOM 6718 O O . PHE A 1 817 ? 24.131 38.532 -45.589 1.00 79.25 817 PHE A O 1
ATOM 6725 N N . ASN A 1 818 ? 23.670 36.800 -46.929 1.00 73.19 818 ASN A N 1
ATOM 6726 C CA . ASN A 1 818 ? 23.229 35.921 -45.848 1.00 73.19 818 ASN A CA 1
ATOM 6727 C C . ASN A 1 818 ? 24.340 35.678 -44.816 1.00 73.19 818 ASN A C 1
ATOM 6729 O O . ASN A 1 818 ? 24.060 35.677 -43.619 1.00 73.19 818 ASN A O 1
ATOM 6733 N N . ASN A 1 819 ? 25.589 35.520 -45.260 1.00 79.44 819 ASN A N 1
ATOM 6734 C CA . ASN A 1 819 ? 26.743 35.372 -44.374 1.00 79.44 819 ASN A CA 1
ATOM 6735 C C . ASN A 1 819 ? 26.975 36.645 -43.552 1.00 79.44 819 ASN A C 1
ATOM 6737 O O . ASN A 1 819 ? 27.021 36.572 -42.329 1.00 79.44 819 ASN A O 1
ATOM 6741 N N . LYS A 1 820 ? 26.979 37.825 -44.185 1.00 78.75 820 LYS A N 1
ATOM 6742 C CA . LYS A 1 820 ? 27.105 39.112 -43.480 1.00 78.75 820 LYS A CA 1
ATOM 6743 C C . LYS A 1 820 ? 25.959 39.362 -42.503 1.00 78.75 820 LYS A C 1
ATOM 6745 O O . LYS A 1 820 ? 26.179 39.895 -41.422 1.00 78.75 820 LYS A O 1
ATOM 6750 N N . MET A 1 821 ? 24.744 38.937 -42.842 1.00 69.12 821 MET A N 1
ATOM 6751 C CA . MET A 1 821 ? 23.592 39.019 -41.945 1.00 69.12 821 MET A CA 1
ATOM 6752 C C . MET A 1 821 ? 23.707 38.063 -40.759 1.00 69.12 821 MET A C 1
ATOM 6754 O O . MET A 1 821 ? 23.341 38.457 -39.657 1.00 69.12 821 MET A O 1
ATOM 6758 N N . LYS A 1 822 ? 24.230 36.845 -40.953 1.00 66.31 822 LYS A N 1
ATOM 6759 C CA . LYS A 1 822 ? 24.534 35.906 -39.857 1.00 66.31 822 LYS A CA 1
ATOM 6760 C C . LYS A 1 822 ? 25.646 36.433 -38.957 1.00 66.31 822 LYS A C 1
ATOM 6762 O O . LYS A 1 822 ? 25.530 36.360 -37.738 1.00 66.31 822 LYS A O 1
ATOM 6767 N N . ASP A 1 823 ? 26.685 37.019 -39.540 1.00 70.12 823 ASP A N 1
ATOM 6768 C CA . ASP A 1 823 ? 27.752 37.665 -38.777 1.00 70.12 823 ASP A CA 1
ATOM 6769 C C . ASP A 1 823 ? 27.196 38.840 -37.954 1.00 70.12 823 ASP A C 1
ATOM 6771 O O . ASP A 1 823 ? 27.566 39.024 -36.795 1.00 70.12 823 ASP A O 1
ATOM 6775 N N . TYR A 1 824 ? 26.267 39.615 -38.530 1.00 65.00 824 TYR A N 1
ATOM 6776 C CA . TYR A 1 824 ? 25.700 40.811 -37.903 1.00 65.00 824 TYR A CA 1
ATOM 6777 C C . TYR A 1 824 ? 24.628 40.516 -36.839 1.00 65.00 824 TYR A C 1
ATOM 6779 O O . TYR A 1 824 ? 24.635 41.132 -35.776 1.00 65.00 824 TYR A O 1
ATOM 6787 N N . TYR A 1 825 ? 23.700 39.591 -37.104 1.00 53.34 825 TYR A N 1
ATOM 6788 C CA . TYR A 1 825 ? 22.564 39.266 -36.224 1.00 53.34 825 TYR A CA 1
ATOM 6789 C C . TYR A 1 825 ? 22.805 38.037 -35.326 1.00 53.34 825 TYR A C 1
ATOM 6791 O O . TYR A 1 825 ? 21.905 37.618 -34.595 1.00 53.34 825 TYR A O 1
ATOM 6799 N N . GLY A 1 826 ? 24.007 37.452 -35.357 1.00 55.44 826 GLY A N 1
ATOM 6800 C CA . GLY A 1 826 ? 24.256 36.115 -34.818 1.00 55.44 826 GLY A CA 1
ATOM 6801 C C . GLY A 1 826 ? 23.637 35.045 -35.723 1.00 55.44 826 GLY A C 1
ATOM 6802 O O . GLY A 1 826 ? 23.016 35.369 -36.729 1.00 55.44 826 GLY A O 1
ATOM 6803 N N . ASN A 1 827 ? 23.786 33.760 -35.384 1.00 48.50 827 ASN A N 1
ATOM 6804 C CA . ASN A 1 827 ? 23.425 32.586 -36.211 1.00 48.50 827 ASN A CA 1
ATOM 6805 C C . ASN A 1 827 ? 21.950 32.481 -36.705 1.00 48.50 827 ASN A C 1
ATOM 6807 O O . ASN A 1 827 ? 21.521 31.411 -37.136 1.00 48.50 827 ASN A O 1
ATOM 6811 N N . VAL A 1 828 ? 21.148 33.543 -36.633 1.00 54.44 828 VAL A N 1
ATOM 6812 C CA . VAL A 1 828 ? 19.743 33.625 -37.019 1.00 54.44 828 VAL A CA 1
ATOM 6813 C C . VAL A 1 828 ? 19.585 34.583 -38.205 1.00 54.44 828 VAL A C 1
ATOM 6815 O O . VAL A 1 828 ? 19.790 35.788 -38.086 1.00 54.44 828 VAL A O 1
ATOM 6818 N N . GLU A 1 829 ? 19.160 34.060 -39.357 1.00 57.38 829 GLU A N 1
ATOM 6819 C CA . GLU A 1 829 ? 18.734 34.900 -40.484 1.00 57.38 829 GLU A CA 1
ATOM 6820 C C . GLU A 1 829 ? 17.462 35.691 -40.102 1.00 57.38 829 GLU A C 1
ATOM 6822 O O . GLU A 1 829 ? 16.549 35.121 -39.489 1.00 57.38 829 GLU A O 1
ATOM 6827 N N . PRO A 1 830 ? 17.342 36.988 -40.458 1.00 57.34 830 PRO A N 1
ATOM 6828 C CA . PRO A 1 830 ? 16.132 37.743 -40.170 1.00 57.34 830 PRO A CA 1
ATOM 6829 C C . PRO A 1 830 ? 14.939 37.140 -40.907 1.00 57.34 830 PRO A C 1
ATOM 6831 O O . PRO A 1 830 ? 14.873 37.125 -42.134 1.00 57.34 830 PRO A O 1
ATOM 6834 N N . ASN A 1 831 ? 13.964 36.670 -40.140 1.00 58.97 831 ASN A N 1
ATOM 6835 C CA . ASN A 1 831 ? 12.706 36.148 -40.656 1.00 58.97 831 ASN A CA 1
ATOM 6836 C C . ASN A 1 831 ? 11.601 37.220 -40.590 1.00 58.97 831 ASN A C 1
ATOM 6838 O O . ASN A 1 831 ? 11.824 38.339 -40.113 1.00 58.97 831 ASN A O 1
ATOM 6842 N N . ASN A 1 832 ? 10.380 36.849 -40.987 1.00 58.88 832 ASN A N 1
ATOM 6843 C CA . ASN A 1 832 ? 9.201 37.727 -40.985 1.00 58.88 832 ASN A CA 1
ATOM 6844 C C . ASN A 1 832 ? 8.843 38.316 -39.604 1.00 58.88 832 ASN A C 1
ATOM 6846 O O . ASN A 1 832 ? 7.995 39.203 -39.507 1.00 58.88 832 ASN A O 1
ATOM 6850 N N . SER A 1 833 ? 9.448 37.797 -38.533 1.00 55.03 833 SER A N 1
ATOM 6851 C CA . SER A 1 833 ? 9.255 38.265 -37.165 1.00 55.03 833 SER A CA 1
ATOM 6852 C C . SER A 1 833 ? 10.378 39.176 -36.657 1.00 55.03 833 SER A C 1
ATOM 6854 O O . SER A 1 833 ? 10.171 39.832 -35.641 1.00 55.03 833 SER A O 1
ATOM 6856 N N . SER A 1 834 ? 11.513 39.272 -37.359 1.00 58.31 834 SER A N 1
ATOM 6857 C CA . SER A 1 834 ? 12.656 40.101 -36.954 1.00 58.31 834 SER A CA 1
ATOM 6858 C C . SER A 1 834 ? 12.345 41.604 -36.978 1.00 58.31 834 SER A C 1
ATOM 6860 O O . SER A 1 834 ? 11.538 42.078 -37.782 1.00 58.31 834 SER A O 1
ATOM 6862 N N . ALA A 1 835 ? 13.016 42.371 -36.111 1.00 62.62 835 ALA A N 1
ATOM 6863 C CA . ALA A 1 835 ? 12.883 43.831 -36.041 1.00 62.62 835 ALA A CA 1
ATOM 6864 C C . ALA A 1 835 ? 13.238 44.511 -37.373 1.00 62.62 835 ALA A C 1
ATOM 6866 O O . ALA A 1 835 ? 12.556 45.435 -37.809 1.00 62.62 835 ALA A O 1
ATOM 6867 N N . HIS A 1 836 ? 14.273 43.991 -38.040 1.00 67.81 836 HIS A N 1
ATOM 6868 C CA . HIS A 1 836 ? 14.724 44.423 -39.361 1.00 67.81 836 HIS A CA 1
ATOM 6869 C C . HIS A 1 836 ? 13.633 44.246 -40.420 1.00 67.81 836 HIS A C 1
ATOM 6871 O O . HIS A 1 836 ? 13.212 45.206 -41.062 1.00 67.81 836 HIS A O 1
ATOM 6877 N N . PHE A 1 837 ? 13.088 43.032 -40.542 1.00 69.12 837 PHE A N 1
ATOM 6878 C CA . PHE A 1 837 ? 12.007 42.740 -41.484 1.00 69.12 837 PHE A CA 1
ATOM 6879 C C . PHE A 1 837 ? 10.773 43.610 -41.229 1.00 69.12 837 PHE A C 1
ATOM 6881 O O . PHE A 1 837 ? 10.174 44.129 -42.171 1.00 69.12 837 PHE A O 1
ATOM 6888 N N . LEU A 1 838 ? 10.389 43.775 -39.961 1.00 68.69 838 LEU A N 1
ATOM 6889 C CA . LEU A 1 838 ? 9.230 44.575 -39.583 1.00 68.69 838 LEU A CA 1
ATOM 6890 C C . LEU A 1 838 ? 9.423 46.060 -39.882 1.00 68.69 838 LEU A C 1
ATOM 6892 O O . LEU A 1 838 ? 8.500 46.650 -40.427 1.00 68.69 838 LEU A O 1
ATOM 6896 N N . LEU A 1 839 ? 10.598 46.642 -39.607 1.00 75.31 839 LEU A N 1
ATOM 6897 C CA . LEU A 1 839 ? 10.901 48.029 -39.976 1.00 75.31 839 LEU A CA 1
ATOM 6898 C C . LEU A 1 839 ? 10.643 48.249 -41.469 1.00 75.31 839 LEU A C 1
ATOM 6900 O O . LEU A 1 839 ? 9.859 49.114 -41.849 1.00 75.31 839 LEU A O 1
ATOM 6904 N N . HIS A 1 840 ? 11.275 47.434 -42.311 1.00 75.75 840 HIS A N 1
ATOM 6905 C CA . HIS A 1 840 ? 11.154 47.570 -43.757 1.00 75.75 840 HIS A CA 1
ATOM 6906 C C . HIS A 1 840 ? 9.732 47.300 -44.252 1.00 75.75 840 HIS A C 1
ATOM 6908 O O . HIS A 1 840 ? 9.244 48.023 -45.119 1.00 75.75 840 HIS A O 1
ATOM 6914 N N . LYS A 1 841 ? 9.048 46.293 -43.692 1.00 77.81 841 LYS A N 1
ATOM 6915 C CA . LYS A 1 841 ? 7.643 46.017 -44.005 1.00 77.81 841 LYS A CA 1
ATOM 6916 C C . LYS A 1 841 ? 6.770 47.214 -43.653 1.00 77.81 841 LYS A C 1
ATOM 6918 O O . LYS A 1 841 ? 5.964 47.608 -44.484 1.00 77.81 841 LYS A O 1
ATOM 6923 N N . THR A 1 842 ? 6.926 47.781 -42.460 1.00 80.25 842 THR A N 1
ATOM 6924 C CA . THR A 1 842 ? 6.136 48.926 -42.004 1.00 80.25 842 THR A CA 1
ATOM 6925 C C . THR A 1 842 ? 6.399 50.150 -42.868 1.00 80.25 842 THR A C 1
ATOM 6927 O O . THR A 1 842 ? 5.444 50.725 -43.379 1.00 80.25 842 THR A O 1
ATOM 6930 N N . VAL A 1 843 ? 7.667 50.493 -43.121 1.00 83.00 843 VAL A N 1
ATOM 6931 C CA . VAL A 1 843 ? 8.023 51.622 -43.994 1.00 83.00 843 VAL A CA 1
ATOM 6932 C C . VAL A 1 843 ? 7.425 51.447 -45.387 1.00 83.00 843 VAL A C 1
ATOM 6934 O O . VAL A 1 843 ? 6.776 52.357 -45.895 1.00 83.00 843 VAL A O 1
ATOM 6937 N N . ALA A 1 844 ? 7.578 50.267 -45.990 1.00 81.12 844 ALA A N 1
ATOM 6938 C CA . ALA A 1 844 ? 7.002 49.992 -47.301 1.00 81.12 844 ALA A CA 1
ATOM 6939 C C . ALA A 1 844 ? 5.473 50.119 -47.290 1.00 81.12 844 ALA A C 1
ATOM 6941 O O . ALA A 1 844 ? 4.909 50.765 -48.168 1.00 81.12 844 ALA A O 1
ATOM 6942 N N . ASN A 1 845 ? 4.803 49.560 -46.277 1.00 82.06 845 ASN A N 1
ATOM 6943 C CA . ASN A 1 845 ? 3.348 49.628 -46.157 1.00 82.06 845 ASN A CA 1
ATOM 6944 C C . ASN A 1 845 ? 2.870 51.081 -46.027 1.00 82.06 845 ASN A C 1
ATOM 6946 O O . ASN A 1 845 ? 1.945 51.482 -46.727 1.00 82.06 845 ASN A O 1
ATOM 6950 N N . VAL A 1 846 ? 3.521 51.884 -45.181 1.00 86.69 846 VAL A N 1
ATOM 6951 C CA . VAL A 1 846 ? 3.208 53.309 -45.002 1.00 86.69 846 VAL A CA 1
ATOM 6952 C C . VAL A 1 846 ? 3.401 54.069 -46.312 1.00 86.69 846 VAL A C 1
ATOM 6954 O O . VAL A 1 846 ? 2.500 54.782 -46.750 1.00 86.69 846 VAL A O 1
ATOM 6957 N N . LEU A 1 847 ? 4.540 53.890 -46.983 1.00 85.62 847 LEU A N 1
ATOM 6958 C CA . LEU A 1 847 ? 4.846 54.618 -48.214 1.00 85.62 847 LEU A CA 1
ATOM 6959 C C . LEU A 1 847 ? 3.980 54.195 -49.403 1.00 85.62 847 LEU A C 1
ATOM 6961 O O . LEU A 1 847 ? 3.664 55.027 -50.248 1.00 85.62 847 LEU A O 1
ATOM 6965 N N . GLU A 1 848 ? 3.585 52.928 -49.498 1.00 82.50 848 GLU A N 1
ATOM 6966 C CA . GLU A 1 848 ? 2.671 52.472 -50.550 1.00 82.50 848 GLU A CA 1
ATOM 6967 C C . GLU A 1 848 ? 1.233 52.925 -50.316 1.00 82.50 848 GLU A C 1
ATOM 6969 O O . GLU A 1 848 ? 0.550 53.284 -51.272 1.00 82.50 848 GLU A O 1
ATOM 6974 N N . THR A 1 849 ? 0.766 52.900 -49.068 1.00 84.12 849 THR A N 1
ATOM 6975 C CA . THR A 1 849 ? -0.641 53.186 -48.756 1.00 84.12 849 THR A CA 1
ATOM 6976 C C . THR A 1 849 ? -0.924 54.677 -48.636 1.00 84.12 849 THR A C 1
ATOM 6978 O O . THR A 1 849 ? -1.946 55.136 -49.139 1.00 84.12 849 THR A O 1
ATOM 6981 N N . LYS A 1 850 ? -0.028 55.437 -47.995 1.00 87.88 850 LYS A N 1
ATOM 6982 C CA . LYS A 1 850 ? -0.236 56.861 -47.692 1.00 87.88 850 LYS A CA 1
ATOM 6983 C C . LYS A 1 850 ? 0.528 57.804 -48.628 1.00 87.88 850 LYS A C 1
ATOM 6985 O O . LYS A 1 850 ? 0.050 58.903 -48.877 1.00 87.88 850 LYS A O 1
ATOM 6990 N N . TYR A 1 851 ? 1.668 57.374 -49.177 1.00 90.00 851 TYR A N 1
ATOM 6991 C CA . TYR A 1 851 ? 2.608 58.243 -49.909 1.00 90.00 851 TYR A CA 1
ATOM 6992 C C . TYR A 1 851 ? 3.012 57.675 -51.280 1.00 90.00 851 TYR A C 1
ATOM 6994 O O . TYR A 1 851 ? 4.186 57.665 -51.667 1.00 90.00 851 TYR A O 1
ATOM 7002 N N . SER A 1 852 ? 2.052 57.122 -52.025 1.00 83.69 852 SER A N 1
ATOM 7003 C CA . SER A 1 852 ? 2.301 56.363 -53.264 1.00 83.69 852 SER A CA 1
ATOM 7004 C C . SER A 1 852 ? 2.907 57.191 -54.412 1.00 83.69 852 SER A C 1
ATOM 7006 O O . SER A 1 852 ? 3.594 56.639 -55.281 1.00 83.69 852 SER A O 1
ATOM 7008 N N . ASN A 1 853 ? 2.703 58.512 -54.398 1.00 83.44 853 ASN A N 1
ATOM 7009 C CA . ASN A 1 853 ? 3.109 59.427 -55.468 1.00 83.44 853 ASN A CA 1
ATOM 7010 C C . ASN A 1 853 ? 4.324 60.308 -55.132 1.00 83.44 853 ASN A C 1
ATOM 7012 O O . ASN A 1 853 ? 4.928 60.862 -56.045 1.00 83.44 853 ASN A O 1
ATOM 7016 N N . ASP A 1 854 ? 4.715 60.416 -53.863 1.00 87.62 854 ASP A N 1
ATOM 7017 C CA . ASP A 1 854 ? 5.765 61.337 -53.412 1.00 87.62 854 ASP A CA 1
ATOM 7018 C C . ASP A 1 854 ? 7.185 60.888 -53.791 1.00 87.62 854 ASP A C 1
ATOM 7020 O O . ASP A 1 854 ? 7.610 59.792 -53.460 1.00 87.62 854 ASP A O 1
ATOM 7024 N N . GLU A 1 855 ? 7.998 61.709 -54.448 1.00 80.81 855 GLU A N 1
ATOM 7025 C CA . GLU A 1 855 ? 9.361 61.282 -54.827 1.00 80.81 855 GLU A CA 1
ATOM 7026 C C . GLU A 1 855 ? 10.452 61.641 -53.813 1.00 80.81 855 GLU A C 1
ATOM 7028 O O . GLU A 1 855 ? 11.582 61.168 -53.938 1.00 80.81 855 GLU A O 1
ATOM 7033 N N . LEU A 1 856 ? 10.127 62.467 -52.819 1.00 83.06 856 LEU A N 1
ATOM 7034 C CA . LEU A 1 856 ? 11.068 62.997 -51.836 1.00 83.06 856 LEU A CA 1
ATOM 7035 C C . LEU A 1 856 ? 10.603 62.664 -50.421 1.00 83.06 856 LEU A C 1
ATOM 7037 O O . LEU A 1 856 ? 9.404 62.618 -50.146 1.00 83.06 856 LEU A O 1
ATOM 7041 N N . ILE A 1 857 ? 11.565 62.451 -49.525 1.00 81.19 857 ILE A N 1
ATOM 7042 C CA . ILE A 1 857 ? 11.291 62.228 -48.107 1.00 81.19 857 ILE A CA 1
ATOM 7043 C C . ILE A 1 857 ? 10.675 63.480 -47.473 1.00 81.19 857 ILE A C 1
ATOM 7045 O O . ILE A 1 857 ? 11.093 64.602 -47.762 1.00 81.19 857 ILE A O 1
ATOM 7049 N N . ASN A 1 858 ? 9.693 63.288 -46.594 1.00 83.31 858 ASN A N 1
ATOM 7050 C CA . ASN A 1 858 ? 9.120 64.358 -45.783 1.00 83.31 858 ASN A CA 1
ATOM 7051 C C . ASN A 1 858 ? 8.894 63.898 -44.333 1.00 83.31 858 ASN A C 1
ATOM 7053 O O . ASN A 1 858 ? 8.883 62.700 -44.038 1.00 83.31 858 ASN A O 1
ATOM 7057 N N . ASP A 1 859 ? 8.702 64.861 -43.431 1.00 75.69 859 ASP A N 1
ATOM 7058 C CA . ASP A 1 859 ? 8.551 64.602 -41.994 1.00 75.69 859 ASP A CA 1
ATOM 7059 C C . ASP A 1 859 ? 7.357 63.689 -41.677 1.00 75.69 859 ASP A C 1
ATOM 7061 O O . ASP A 1 859 ? 7.434 62.863 -40.768 1.00 75.69 859 ASP A O 1
ATOM 7065 N N . TYR A 1 860 ? 6.264 63.785 -42.442 1.00 79.12 860 TYR A N 1
ATOM 7066 C CA . TYR A 1 860 ? 5.055 62.988 -42.221 1.00 79.12 860 TYR A CA 1
ATOM 7067 C C . TYR A 1 860 ? 5.269 61.501 -42.514 1.00 79.12 860 TYR A C 1
ATOM 7069 O O . TYR A 1 860 ? 4.808 60.664 -41.739 1.00 79.12 860 TYR A O 1
ATOM 7077 N N . MET A 1 861 ? 6.049 61.164 -43.548 1.00 86.75 861 MET A N 1
ATOM 7078 C CA . MET A 1 861 ? 6.435 59.776 -43.830 1.00 86.75 861 MET A CA 1
ATOM 7079 C C . MET A 1 861 ? 7.164 59.149 -42.644 1.00 86.75 861 MET A C 1
ATOM 7081 O O . MET A 1 861 ? 6.875 58.017 -42.254 1.00 86.75 861 MET A O 1
ATOM 7085 N N . ILE A 1 862 ? 8.108 59.893 -42.063 1.00 80.75 862 ILE A N 1
ATOM 7086 C CA . ILE A 1 862 ? 8.908 59.424 -40.934 1.00 80.75 862 ILE A CA 1
ATOM 7087 C C . ILE A 1 862 ? 8.018 59.251 -39.701 1.00 80.75 862 ILE A C 1
ATOM 7089 O O . ILE A 1 862 ? 8.087 58.216 -39.035 1.00 80.75 862 ILE A O 1
ATOM 7093 N N . MET A 1 863 ? 7.143 60.226 -39.433 1.00 74.94 863 MET A N 1
ATOM 7094 C CA . MET A 1 863 ? 6.204 60.179 -38.311 1.00 74.94 863 MET A CA 1
ATOM 7095 C C . MET A 1 863 ? 5.234 58.999 -38.414 1.00 74.94 863 MET A C 1
ATOM 7097 O O . MET A 1 863 ? 5.096 58.256 -37.445 1.00 74.94 863 MET A O 1
ATOM 7101 N N . ASP A 1 864 ? 4.610 58.770 -39.570 1.00 81.81 864 ASP A N 1
ATOM 7102 C CA . ASP A 1 864 ? 3.698 57.638 -39.765 1.00 81.81 864 ASP A CA 1
ATOM 7103 C C . ASP A 1 864 ? 4.409 56.290 -39.596 1.00 81.81 864 ASP A C 1
ATOM 7105 O O . ASP A 1 864 ? 3.882 55.390 -38.942 1.00 81.81 864 ASP A O 1
ATOM 7109 N N . CYS A 1 865 ? 5.634 56.158 -40.116 1.00 83.31 865 CYS A N 1
ATOM 7110 C CA . CYS A 1 865 ? 6.435 54.952 -39.908 1.00 83.31 865 CYS A CA 1
ATOM 7111 C C . CYS A 1 865 ? 6.730 54.726 -38.421 1.00 83.31 865 CYS A C 1
ATOM 7113 O O . CYS A 1 865 ? 6.625 53.601 -37.938 1.00 83.31 865 CYS A O 1
ATOM 7115 N N . MET A 1 866 ? 7.072 55.780 -37.675 1.00 75.69 866 MET A N 1
ATOM 7116 C CA . MET A 1 866 ? 7.305 55.683 -36.233 1.00 75.69 866 MET A CA 1
ATOM 7117 C C . MET A 1 866 ? 6.044 55.324 -35.449 1.00 75.69 866 MET A C 1
ATOM 7119 O O . MET A 1 866 ? 6.136 54.543 -34.504 1.00 75.69 866 MET A O 1
ATOM 7123 N N . ILE A 1 867 ? 4.884 55.872 -35.823 1.00 75.69 867 ILE A N 1
ATOM 7124 C CA . ILE A 1 867 ? 3.599 55.555 -35.188 1.00 75.69 867 ILE A CA 1
ATOM 7125 C C . ILE A 1 867 ? 3.282 54.069 -35.378 1.00 75.69 867 ILE A C 1
ATOM 7127 O O . ILE A 1 867 ? 3.035 53.370 -34.392 1.00 75.69 867 ILE A O 1
ATOM 7131 N N . ASP A 1 868 ? 3.368 53.566 -36.609 1.00 76.75 868 ASP A N 1
ATOM 7132 C CA . ASP A 1 868 ? 3.064 52.167 -36.924 1.00 76.75 868 ASP A CA 1
ATOM 7133 C C . ASP A 1 868 ? 4.084 51.201 -36.288 1.00 76.75 868 ASP A C 1
ATOM 7135 O O . ASP A 1 868 ? 3.721 50.135 -35.789 1.00 76.75 868 ASP A O 1
ATOM 7139 N N . ILE A 1 869 ? 5.366 51.579 -36.219 1.00 71.75 869 ILE A N 1
ATOM 7140 C CA . ILE A 1 869 ? 6.386 50.823 -35.471 1.00 71.75 869 ILE A CA 1
ATOM 7141 C C . ILE A 1 869 ? 6.091 50.864 -33.962 1.00 71.75 869 ILE A C 1
ATOM 7143 O O . ILE A 1 869 ? 6.221 49.844 -33.281 1.00 71.75 869 ILE A O 1
ATOM 7147 N N . GLY A 1 870 ? 5.637 52.005 -33.441 1.00 61.28 870 GLY A N 1
ATOM 7148 C CA . GLY A 1 870 ? 5.213 52.217 -32.054 1.00 61.28 870 GLY A CA 1
ATOM 7149 C C . GLY A 1 870 ? 4.135 51.246 -31.584 1.00 61.28 870 GLY A C 1
ATOM 7150 O O . GLY A 1 870 ? 4.208 50.723 -30.469 1.00 61.28 870 GLY A O 1
ATOM 7151 N N . GLN A 1 871 ? 3.185 50.925 -32.461 1.00 62.69 871 GLN A N 1
ATOM 7152 C CA . GLN A 1 871 ? 2.104 49.973 -32.185 1.00 62.69 871 GLN A CA 1
ATOM 7153 C C . GLN A 1 871 ? 2.599 48.537 -31.942 1.00 62.69 871 GLN A C 1
ATOM 7155 O O . GLN A 1 871 ? 1.883 47.729 -31.353 1.00 62.69 871 GLN A O 1
ATOM 7160 N N . THR A 1 872 ? 3.845 48.208 -32.307 1.00 56.03 872 THR A N 1
ATOM 7161 C CA . THR A 1 872 ? 4.455 46.901 -31.991 1.00 56.03 872 THR A CA 1
ATOM 7162 C C . THR A 1 872 ? 4.896 46.765 -30.521 1.00 56.03 872 THR A C 1
ATOM 7164 O O . THR A 1 872 ? 5.378 45.704 -30.110 1.00 56.03 872 THR A O 1
ATOM 7167 N N . ALA A 1 873 ? 4.694 47.816 -29.711 1.00 47.56 873 ALA A N 1
ATOM 7168 C CA . ALA A 1 873 ? 4.880 47.864 -28.257 1.00 47.56 873 ALA A CA 1
ATOM 7169 C C . ALA A 1 873 ? 6.285 47.471 -27.764 1.00 47.56 873 ALA A C 1
ATOM 7171 O O . ALA A 1 873 ? 6.433 46.928 -26.671 1.00 47.56 873 ALA A O 1
ATOM 7172 N N . GLY A 1 874 ? 7.326 47.699 -28.570 1.00 47.72 874 GLY A N 1
ATOM 7173 C CA . GLY A 1 874 ? 8.711 47.403 -28.184 1.00 47.72 874 GLY A CA 1
ATOM 7174 C C . GLY A 1 874 ? 9.010 45.914 -27.972 1.00 47.72 874 GLY A C 1
ATOM 7175 O O . GLY A 1 874 ? 10.125 45.579 -27.582 1.00 47.72 874 GLY A O 1
ATOM 7176 N N . ARG A 1 875 ? 8.069 45.006 -28.294 1.00 41.34 875 ARG A N 1
ATOM 7177 C CA . ARG A 1 875 ? 8.215 43.542 -28.138 1.00 41.34 875 ARG A CA 1
ATOM 7178 C C . ARG A 1 875 ? 9.435 42.969 -28.865 1.00 41.34 875 ARG A C 1
ATOM 7180 O O . ARG A 1 875 ? 9.740 41.792 -28.708 1.00 41.34 875 ARG A O 1
ATOM 7187 N N . ARG A 1 876 ? 10.070 43.765 -29.733 1.00 50.75 876 ARG A N 1
ATOM 7188 C CA . ARG A 1 876 ? 11.121 43.349 -30.660 1.00 50.75 876 ARG A CA 1
ATOM 7189 C C . ARG A 1 876 ? 12.224 44.401 -30.843 1.00 50.75 876 ARG A C 1
ATOM 7191 O O . ARG A 1 876 ? 12.846 44.419 -31.901 1.00 50.75 876 ARG A O 1
ATOM 7198 N N . GLY A 1 877 ? 12.480 45.250 -29.840 1.00 49.34 877 GLY A N 1
ATOM 7199 C CA . GLY A 1 877 ? 13.625 46.180 -29.793 1.00 49.34 877 GLY A CA 1
ATOM 7200 C C . GLY A 1 877 ? 13.280 47.580 -29.263 1.00 49.34 877 GLY A C 1
ATOM 7201 O O . GLY A 1 877 ? 12.113 47.969 -29.232 1.00 49.34 877 GLY A O 1
ATOM 7202 N N . ASN A 1 878 ? 14.296 48.357 -28.859 1.00 51.91 878 ASN A N 1
ATOM 7203 C CA . ASN A 1 878 ? 14.116 49.748 -28.423 1.00 51.91 878 ASN A CA 1
ATOM 7204 C C . ASN A 1 878 ? 13.924 50.678 -29.630 1.00 51.91 878 ASN A C 1
ATOM 7206 O O . ASN A 1 878 ? 14.864 51.304 -30.111 1.00 51.91 878 ASN A O 1
ATOM 7210 N N . ILE A 1 879 ? 12.684 50.785 -30.100 1.00 51.53 879 ILE A N 1
ATOM 7211 C CA . ILE A 1 879 ? 12.294 51.642 -31.231 1.00 51.53 879 ILE A CA 1
ATOM 7212 C C . ILE A 1 879 ? 12.521 53.146 -30.982 1.00 51.53 879 ILE A C 1
ATOM 7214 O O . ILE A 1 879 ? 12.424 53.941 -31.911 1.00 51.53 879 ILE A O 1
ATOM 7218 N N . TYR A 1 880 ? 12.811 53.533 -29.736 1.00 52.03 880 TYR A N 1
ATOM 7219 C CA . TYR A 1 880 ? 13.071 54.912 -29.323 1.00 52.03 880 TYR A CA 1
ATOM 7220 C C . TYR A 1 880 ? 14.563 55.230 -29.190 1.00 52.03 880 TYR A C 1
ATOM 7222 O O . TYR A 1 880 ? 14.908 56.335 -28.765 1.00 52.03 880 TYR A O 1
ATOM 7230 N N . ALA A 1 881 ? 15.446 54.282 -29.516 1.00 59.41 881 ALA A N 1
ATOM 7231 C CA . ALA A 1 881 ? 16.871 54.555 -29.593 1.00 59.41 881 ALA A CA 1
ATOM 7232 C C . ALA A 1 881 ? 17.145 55.565 -30.721 1.00 59.41 881 ALA A C 1
ATOM 7234 O O . ALA A 1 881 ? 16.558 55.487 -31.804 1.00 59.41 881 ALA A O 1
ATOM 7235 N N . ASP A 1 882 ? 18.021 56.538 -30.462 1.00 58.31 882 ASP A N 1
ATOM 7236 C CA . ASP A 1 882 ? 18.242 57.671 -31.374 1.00 58.31 882 ASP A CA 1
ATOM 7237 C C . ASP A 1 882 ? 18.766 57.219 -32.754 1.00 58.31 882 ASP A C 1
ATOM 7239 O O . ASP A 1 882 ? 18.554 57.876 -33.773 1.00 58.31 882 ASP A O 1
ATOM 7243 N N . ASP A 1 883 ? 19.390 56.043 -32.815 1.00 63.72 883 ASP A N 1
ATOM 7244 C CA . ASP A 1 883 ? 19.905 55.429 -34.031 1.00 63.72 883 ASP A CA 1
ATOM 7245 C C . ASP A 1 883 ? 18.830 54.714 -34.874 1.00 63.72 883 ASP A C 1
ATOM 7247 O O . ASP A 1 883 ? 19.085 54.447 -36.050 1.00 63.72 883 ASP A O 1
ATOM 7251 N N . VAL A 1 884 ? 17.655 54.392 -34.314 1.00 66.50 884 VAL A N 1
ATOM 7252 C CA . VAL A 1 884 ? 16.511 53.794 -35.038 1.00 66.50 884 VAL A CA 1
ATOM 7253 C C . VAL A 1 884 ? 15.838 54.831 -35.924 1.00 66.50 884 VAL A C 1
ATOM 7255 O O . VAL A 1 884 ? 15.478 54.529 -37.061 1.00 66.50 884 VAL A O 1
ATOM 7258 N N . PHE A 1 885 ? 15.734 56.068 -35.443 1.00 69.81 885 PHE A N 1
ATOM 7259 C CA . PHE A 1 885 ? 15.173 57.170 -36.214 1.00 69.81 885 PHE A CA 1
ATOM 7260 C C . PHE A 1 885 ? 15.943 57.378 -37.525 1.00 69.81 885 PHE A C 1
ATOM 7262 O O . PHE A 1 885 ? 15.359 57.376 -38.608 1.00 69.81 885 PHE A O 1
ATOM 7269 N N . LEU A 1 886 ? 17.274 57.454 -37.427 1.00 70.31 886 LEU A N 1
ATOM 7270 C CA . LEU A 1 886 ? 18.170 57.565 -38.577 1.00 70.31 886 LEU A CA 1
ATOM 7271 C C . LEU A 1 886 ? 17.922 56.448 -39.603 1.00 70.31 886 LEU A C 1
ATOM 7273 O O . LEU A 1 886 ? 17.931 56.679 -40.807 1.00 70.31 886 LEU A O 1
ATOM 7277 N N . LYS A 1 887 ? 17.642 55.235 -39.126 1.00 73.00 887 LYS A N 1
ATOM 7278 C CA . LYS A 1 887 ? 17.388 54.067 -39.975 1.00 73.00 887 LYS A CA 1
ATOM 7279 C C . LYS A 1 887 ? 16.019 54.095 -40.628 1.00 73.00 887 LYS A C 1
ATOM 7281 O O . LYS A 1 887 ? 15.919 53.662 -41.770 1.00 73.00 887 LYS A O 1
ATOM 7286 N N . ILE A 1 888 ? 14.988 54.617 -39.963 1.00 77.06 888 ILE A N 1
ATOM 7287 C CA . ILE A 1 888 ? 13.676 54.844 -40.586 1.00 77.06 888 ILE A CA 1
ATOM 7288 C C . ILE A 1 888 ? 13.831 55.821 -41.755 1.00 77.06 888 ILE A C 1
ATOM 7290 O O . ILE A 1 888 ? 13.383 55.515 -42.856 1.00 77.06 888 ILE A O 1
ATOM 7294 N N . VAL A 1 889 ? 14.528 56.942 -41.538 1.00 77.81 889 VAL A N 1
ATOM 7295 C CA . VAL A 1 889 ? 14.803 57.957 -42.571 1.00 77.81 889 VAL A CA 1
ATOM 7296 C C . VAL A 1 889 ? 15.537 57.341 -43.761 1.00 77.81 889 VAL A C 1
ATOM 7298 O O . VAL A 1 889 ? 15.056 57.428 -44.890 1.00 77.81 889 VAL A O 1
ATOM 7301 N N . LEU A 1 890 ? 16.644 56.639 -43.499 1.00 72.62 890 LEU A N 1
ATOM 7302 C CA . LEU A 1 890 ? 17.406 55.943 -44.537 1.00 72.62 890 LEU A CA 1
ATOM 7303 C C . LEU A 1 890 ? 16.545 54.905 -45.270 1.00 72.62 890 LEU A C 1
ATOM 7305 O O . LEU A 1 890 ? 16.577 54.825 -46.493 1.00 72.62 890 LEU A O 1
ATOM 7309 N N . THR A 1 891 ? 15.724 54.140 -44.547 1.00 76.69 891 THR A N 1
ATOM 7310 C CA . THR A 1 891 ? 14.840 53.126 -45.143 1.00 76.69 891 THR A CA 1
ATOM 7311 C C . THR A 1 891 ? 13.780 53.755 -46.047 1.00 76.69 891 THR A C 1
ATOM 7313 O O . THR A 1 891 ? 13.513 53.217 -47.122 1.00 76.69 891 THR A O 1
ATOM 7316 N N . ILE A 1 892 ? 13.199 54.891 -45.648 1.00 81.06 892 ILE A N 1
ATOM 7317 C CA . ILE A 1 892 ? 12.224 55.636 -46.455 1.00 81.06 892 ILE A CA 1
ATOM 7318 C C . ILE A 1 892 ? 12.874 56.131 -47.741 1.00 81.06 892 ILE A C 1
ATOM 7320 O O . ILE A 1 892 ? 12.373 55.874 -48.833 1.00 81.06 892 ILE A O 1
ATOM 7324 N N . GLU A 1 893 ? 14.012 56.804 -47.626 1.00 77.88 893 GLU A N 1
ATOM 7325 C CA . GLU A 1 893 ? 14.717 57.357 -48.775 1.00 77.88 893 GLU A CA 1
ATOM 7326 C C . GLU A 1 893 ? 15.118 56.275 -49.780 1.00 77.88 893 GLU A C 1
ATOM 7328 O O . GLU A 1 893 ? 14.895 56.402 -50.984 1.00 77.88 893 GLU A O 1
ATOM 7333 N N . HIS A 1 894 ? 15.646 55.166 -49.277 1.00 72.75 894 HIS A N 1
ATOM 7334 C CA . HIS A 1 894 ? 15.956 53.978 -50.057 1.00 72.75 894 HIS A CA 1
ATOM 7335 C C . HIS A 1 894 ? 14.743 53.441 -50.808 1.00 72.75 894 HIS A C 1
ATOM 7337 O O . HIS A 1 894 ? 14.823 53.156 -52.005 1.00 72.75 894 HIS A O 1
ATOM 7343 N N . TYR A 1 895 ? 13.608 53.341 -50.122 1.00 76.19 895 TYR A N 1
ATOM 7344 C CA . TYR A 1 895 ? 12.364 52.903 -50.732 1.00 76.19 895 TYR A CA 1
ATOM 7345 C C . TYR A 1 895 ? 11.929 53.828 -51.879 1.00 76.19 895 TYR A C 1
ATOM 7347 O O . TYR A 1 895 ? 11.590 53.355 -52.966 1.00 76.19 895 TYR A O 1
ATOM 7355 N N . LEU A 1 896 ? 11.994 55.146 -51.670 1.00 79.06 896 LEU A N 1
ATOM 7356 C CA . LEU A 1 896 ? 11.648 56.150 -52.679 1.00 79.06 896 LEU A CA 1
ATOM 7357 C C . LEU A 1 896 ? 12.608 56.124 -53.873 1.00 79.06 896 LEU A C 1
ATOM 7359 O O . LEU A 1 896 ? 12.161 56.154 -55.023 1.00 79.06 896 LEU A O 1
ATOM 7363 N N . LYS A 1 897 ? 13.914 55.991 -53.615 1.00 73.19 897 LYS A N 1
ATOM 7364 C CA . LYS A 1 897 ? 14.938 55.849 -54.654 1.00 73.19 897 LYS A CA 1
ATOM 7365 C C . LYS A 1 897 ? 14.662 54.619 -55.510 1.00 73.19 897 LYS A C 1
ATOM 7367 O O . LYS A 1 897 ? 14.567 54.755 -56.725 1.00 73.19 897 LYS A O 1
ATOM 7372 N N . PHE A 1 898 ? 14.434 53.460 -54.887 1.00 70.56 898 PHE A N 1
ATOM 7373 C CA . PHE A 1 898 ? 14.061 52.231 -55.591 1.00 70.56 898 PHE A CA 1
ATOM 7374 C C . PHE A 1 898 ? 12.799 52.427 -56.436 1.00 70.56 898 PHE A C 1
ATOM 7376 O O . PHE A 1 898 ? 12.777 52.070 -57.615 1.00 70.56 898 PHE A O 1
ATOM 7383 N N . ARG A 1 899 ? 11.753 53.041 -55.871 1.00 73.56 899 ARG A N 1
ATOM 7384 C CA . ARG A 1 899 ? 10.507 53.319 -56.594 1.00 73.56 899 ARG A CA 1
ATOM 7385 C C . ARG A 1 899 ? 10.751 54.162 -57.848 1.00 73.56 899 ARG A C 1
ATOM 7387 O O . ARG A 1 899 ? 10.169 53.860 -58.889 1.00 73.56 899 ARG A O 1
ATOM 7394 N N . LYS A 1 900 ? 11.639 55.158 -57.776 1.00 71.25 900 LYS A N 1
ATOM 7395 C CA . LYS A 1 900 ? 12.030 56.004 -58.912 1.00 71.25 900 LYS A CA 1
ATOM 7396 C C . LYS A 1 900 ? 12.773 55.218 -59.995 1.00 71.25 900 LYS A C 1
ATOM 7398 O O . LYS A 1 900 ? 12.400 55.306 -61.163 1.00 71.25 900 LYS A O 1
ATOM 7403 N N . THR A 1 901 ? 13.762 54.399 -59.625 1.00 64.81 901 THR A N 1
ATOM 7404 C CA . THR A 1 901 ? 14.490 53.546 -60.585 1.00 64.81 901 THR A CA 1
ATOM 7405 C C . THR A 1 901 ? 13.559 52.535 -61.252 1.00 64.81 901 THR A C 1
ATOM 7407 O O . THR A 1 901 ? 13.648 52.303 -62.454 1.00 64.81 901 THR A O 1
ATOM 7410 N N . THR A 1 902 ? 12.617 51.974 -60.490 1.00 63.56 902 THR A N 1
ATOM 7411 C CA . THR A 1 902 ? 11.694 50.950 -60.994 1.00 63.56 902 THR A CA 1
ATOM 7412 C C . THR A 1 902 ? 10.619 51.546 -61.909 1.00 63.56 902 THR A C 1
ATOM 7414 O O . THR A 1 902 ? 10.358 50.976 -62.966 1.00 63.56 902 THR A O 1
ATOM 7417 N N . LYS A 1 903 ? 10.049 52.721 -61.580 1.00 64.88 903 LYS A N 1
ATOM 7418 C CA . LYS A 1 903 ? 9.116 53.449 -62.468 1.00 64.88 903 LYS A CA 1
ATOM 7419 C C . LYS A 1 903 ? 9.752 53.783 -63.823 1.00 64.88 903 LYS A C 1
ATOM 7421 O O . LYS A 1 903 ? 9.075 53.688 -64.839 1.00 64.88 903 LYS A O 1
ATOM 7426 N N . ASN A 1 904 ? 11.051 54.086 -63.852 1.00 56.53 904 ASN A N 1
ATOM 7427 C CA . ASN A 1 904 ? 11.778 54.376 -65.092 1.00 56.53 904 ASN A CA 1
ATOM 7428 C C . ASN A 1 904 ? 12.043 53.137 -65.972 1.00 56.53 904 ASN A C 1
ATOM 7430 O O . ASN A 1 904 ? 12.377 53.298 -67.142 1.00 56.53 904 ASN A O 1
ATOM 7434 N N . MET A 1 905 ? 11.883 51.917 -65.443 1.00 56.09 905 MET A N 1
ATOM 7435 C CA . MET A 1 905 ? 12.124 50.662 -66.174 1.00 56.09 905 MET A CA 1
ATOM 7436 C C . MET A 1 905 ? 10.866 49.804 -66.395 1.00 56.09 905 MET A C 1
ATOM 7438 O O . MET A 1 905 ? 10.916 48.814 -67.124 1.00 56.09 905 MET A O 1
ATOM 7442 N N . MET A 1 906 ? 9.720 50.156 -65.803 1.00 50.59 906 MET A N 1
ATOM 7443 C CA . MET A 1 906 ? 8.472 49.403 -65.961 1.00 50.59 906 MET A CA 1
ATOM 7444 C C . MET A 1 906 ? 7.753 49.731 -67.283 1.00 50.59 906 MET A C 1
ATOM 7446 O O . MET A 1 906 ? 6.855 50.563 -67.340 1.00 50.59 906 MET A O 1
ATOM 7450 N N . LYS A 1 907 ? 8.117 48.997 -68.340 1.00 54.31 907 LYS A N 1
ATOM 7451 C CA . LYS A 1 907 ? 7.227 48.629 -69.463 1.00 54.31 907 LYS A CA 1
ATOM 7452 C C . LYS A 1 907 ? 7.014 47.103 -69.517 1.00 54.31 907 LYS A C 1
ATOM 7454 O O . LYS A 1 907 ? 6.921 46.523 -70.592 1.00 54.31 907 LYS A O 1
ATOM 7459 N N . ILE A 1 908 ? 7.016 46.429 -68.364 1.00 56.00 908 ILE A N 1
ATOM 7460 C CA . ILE A 1 908 ? 6.878 44.967 -68.279 1.00 56.00 908 ILE A CA 1
ATOM 7461 C C . ILE A 1 908 ? 5.587 44.630 -67.529 1.00 56.00 908 ILE A C 1
ATOM 7463 O O . ILE A 1 908 ? 5.501 44.863 -66.325 1.00 56.00 908 ILE A O 1
ATOM 7467 N N . ASP A 1 909 ? 4.620 44.026 -68.225 1.00 57.81 909 ASP A N 1
ATOM 7468 C CA . ASP A 1 909 ? 3.289 43.647 -67.709 1.00 57.81 909 ASP A CA 1
ATOM 7469 C C . ASP A 1 909 ? 3.300 42.430 -66.753 1.00 57.81 909 ASP A C 1
ATOM 7471 O O . ASP A 1 909 ? 2.252 41.904 -66.381 1.00 57.81 909 ASP A O 1
ATOM 7475 N N . ASN A 1 910 ? 4.477 41.948 -66.331 1.00 70.56 910 ASN A N 1
ATOM 7476 C CA . ASN A 1 910 ? 4.612 40.755 -65.491 1.00 70.56 910 ASN A CA 1
ATOM 7477 C C . ASN A 1 910 ? 5.076 41.095 -64.065 1.00 70.56 910 ASN A C 1
ATOM 7479 O O . ASN A 1 910 ? 6.268 41.235 -63.773 1.00 70.56 910 ASN A O 1
ATOM 7483 N N . GLU A 1 911 ? 4.102 41.172 -63.159 1.00 66.88 911 GLU A N 1
ATOM 7484 C CA . GLU A 1 911 ? 4.294 41.498 -61.745 1.00 66.88 911 GLU A CA 1
ATOM 7485 C C . GLU A 1 911 ? 5.132 40.454 -60.979 1.00 66.88 911 GLU A C 1
ATOM 7487 O O . GLU A 1 911 ? 5.809 40.783 -60.007 1.00 66.88 911 GLU A O 1
ATOM 7492 N N . ILE A 1 912 ? 5.131 39.188 -61.407 1.00 68.44 912 ILE A N 1
ATOM 7493 C CA . ILE A 1 912 ? 5.932 38.131 -60.769 1.00 68.44 912 ILE A CA 1
ATOM 7494 C C . ILE A 1 912 ? 7.413 38.330 -61.104 1.00 68.44 912 ILE A C 1
ATOM 7496 O O . ILE A 1 912 ? 8.271 38.241 -60.221 1.00 68.44 912 ILE A O 1
ATOM 7500 N N . LEU A 1 913 ? 7.714 38.663 -62.363 1.00 69.00 913 LEU A N 1
ATOM 7501 C CA . LEU A 1 913 ? 9.085 38.869 -62.825 1.00 69.00 913 LEU A CA 1
ATOM 7502 C C . LEU A 1 913 ? 9.717 40.109 -62.177 1.00 69.00 913 LEU A C 1
ATOM 7504 O O . LEU A 1 913 ? 10.850 40.037 -61.700 1.00 69.00 913 LEU A O 1
ATOM 7508 N N . SER A 1 914 ? 8.962 41.211 -62.070 1.00 64.25 914 SER A N 1
ATOM 7509 C CA . SER A 1 914 ? 9.419 42.460 -61.433 1.00 64.25 914 SER A CA 1
ATOM 7510 C C . SER A 1 914 ? 9.673 42.319 -59.924 1.00 64.25 914 SER A C 1
ATOM 7512 O O . SER A 1 914 ? 10.450 43.075 -59.328 1.00 64.25 914 SER A O 1
ATOM 7514 N N . ARG A 1 915 ? 9.060 41.308 -59.293 1.00 65.12 915 ARG A N 1
ATOM 7515 C CA . ARG A 1 915 ? 9.281 40.944 -57.887 1.00 65.12 915 ARG A CA 1
ATOM 7516 C C . ARG A 1 915 ? 10.489 40.029 -57.679 1.00 65.12 915 ARG A C 1
ATOM 7518 O O . ARG A 1 915 ? 10.943 39.924 -56.536 1.00 65.12 915 ARG A O 1
ATOM 7525 N N . SER A 1 916 ? 11.018 39.397 -58.730 1.00 71.88 916 SER A N 1
ATOM 7526 C CA . SER A 1 916 ? 12.151 38.473 -58.613 1.00 71.88 916 SER A CA 1
ATOM 7527 C C . SER A 1 916 ? 13.434 39.196 -58.183 1.00 71.88 916 SER A C 1
ATOM 7529 O O . SER A 1 916 ? 13.695 40.349 -58.539 1.00 71.88 916 SER A O 1
ATOM 7531 N N . TYR A 1 917 ? 14.243 38.519 -57.367 1.00 71.56 917 TYR A N 1
ATOM 7532 C CA . TYR A 1 917 ? 15.509 39.069 -56.879 1.00 71.56 917 TYR A CA 1
ATOM 7533 C C . TYR A 1 917 ? 16.502 39.291 -58.035 1.00 71.56 917 TYR A C 1
ATOM 7535 O O . TYR A 1 917 ? 17.164 40.329 -58.065 1.00 71.56 917 TYR A O 1
ATOM 7543 N N . GLU A 1 918 ? 16.496 38.387 -59.021 1.00 79.62 918 GLU A N 1
ATOM 7544 C CA . GLU A 1 918 ? 17.300 38.445 -60.248 1.00 79.62 918 GLU A CA 1
ATOM 7545 C C . GLU A 1 918 ? 17.004 39.703 -61.060 1.00 79.62 918 GLU A C 1
ATOM 7547 O O . GLU A 1 918 ? 17.912 40.484 -61.339 1.00 79.62 918 GLU A O 1
ATOM 7552 N N . TYR A 1 919 ? 15.723 39.961 -61.351 1.00 78.94 919 TYR A N 1
ATOM 7553 C CA . TYR A 1 919 ? 15.304 41.145 -62.099 1.00 78.94 919 TYR A CA 1
ATOM 7554 C C . TYR A 1 919 ? 15.772 42.436 -61.427 1.00 78.94 919 TYR A C 1
ATOM 7556 O O . TYR A 1 919 ? 16.234 43.355 -62.096 1.00 78.94 919 TYR A O 1
ATOM 7564 N N . LYS A 1 920 ? 15.685 42.502 -60.094 1.00 75.06 920 LYS A N 1
ATOM 7565 C CA . LYS A 1 920 ? 16.070 43.692 -59.327 1.00 75.06 920 LYS A CA 1
ATOM 7566 C C . LYS A 1 920 ? 17.581 43.935 -59.327 1.00 75.06 920 LYS A C 1
ATOM 7568 O O . LYS A 1 920 ? 17.981 45.090 -59.397 1.00 75.06 920 LYS A O 1
ATOM 7573 N N . ILE A 1 921 ? 18.407 42.887 -59.237 1.00 80.62 921 ILE A N 1
ATOM 7574 C CA . ILE A 1 921 ? 19.867 43.031 -59.371 1.00 80.62 921 ILE A CA 1
ATOM 7575 C C . ILE A 1 921 ? 20.209 43.434 -60.802 1.00 80.62 921 ILE A C 1
ATOM 7577 O O . ILE A 1 921 ? 20.917 44.415 -61.002 1.00 80.62 921 ILE A O 1
ATOM 7581 N N . ARG A 1 922 ? 19.639 42.742 -61.793 1.00 84.94 922 ARG A N 1
ATOM 7582 C CA . ARG A 1 922 ? 19.836 43.054 -63.209 1.00 84.94 922 ARG A CA 1
ATOM 7583 C C . ARG A 1 922 ? 19.504 44.511 -63.527 1.00 84.94 922 ARG A C 1
ATOM 7585 O O . ARG A 1 922 ? 20.314 45.201 -64.132 1.00 84.94 922 ARG A O 1
ATOM 7592 N N . ALA A 1 923 ? 18.341 44.984 -63.083 1.00 79.56 923 ALA A N 1
ATOM 7593 C CA . ALA A 1 923 ? 17.898 46.355 -63.299 1.00 79.56 923 ALA A CA 1
ATOM 7594 C C . ALA A 1 923 ? 18.849 47.379 -62.663 1.00 79.56 923 ALA A C 1
ATOM 7596 O O . ALA A 1 923 ? 19.155 48.379 -63.300 1.00 79.56 923 ALA A O 1
ATOM 7597 N N . GLU A 1 924 ? 19.355 47.127 -61.451 1.00 80.44 924 GLU A N 1
ATOM 7598 C CA . GLU A 1 924 ? 20.307 48.032 -60.789 1.00 80.44 924 GLU A CA 1
ATOM 7599 C C . GLU A 1 924 ? 21.658 48.090 -61.524 1.00 80.44 924 GLU A C 1
ATOM 7601 O O . GLU A 1 924 ? 22.228 49.169 -61.698 1.00 80.44 924 GLU A O 1
ATOM 7606 N N . LEU A 1 925 ? 22.161 46.946 -62.000 1.00 85.81 925 LEU A N 1
ATOM 7607 C CA . LEU A 1 925 ? 23.418 46.877 -62.751 1.00 85.81 925 LEU A CA 1
ATOM 7608 C C . LEU A 1 925 ? 23.301 47.586 -64.112 1.00 85.81 925 LEU A C 1
ATOM 7610 O O . LEU A 1 925 ? 24.154 48.403 -64.458 1.00 85.81 925 LEU A O 1
ATOM 7614 N N . ILE A 1 926 ? 22.202 47.361 -64.842 1.00 85.00 926 ILE A N 1
ATOM 7615 C CA . ILE A 1 926 ? 21.910 48.067 -66.101 1.00 85.00 926 ILE A CA 1
ATOM 7616 C C . ILE A 1 926 ? 21.722 49.568 -65.848 1.00 85.00 926 ILE A C 1
ATOM 7618 O O . ILE A 1 926 ? 22.272 50.388 -66.579 1.00 85.00 926 ILE A O 1
ATOM 7622 N N . ALA A 1 927 ? 20.999 49.953 -64.790 1.00 79.44 927 ALA A N 1
ATOM 7623 C CA . ALA A 1 927 ? 20.813 51.357 -64.415 1.00 79.44 927 ALA A CA 1
ATOM 7624 C C . ALA A 1 927 ? 22.132 52.052 -64.038 1.00 79.44 927 ALA A C 1
ATOM 7626 O O . ALA A 1 927 ? 22.258 53.265 -64.200 1.00 79.44 927 ALA A O 1
ATOM 7627 N N . SER A 1 928 ? 23.124 51.285 -63.582 1.00 82.56 928 SER A N 1
ATOM 7628 C CA . SER A 1 928 ? 24.486 51.769 -63.340 1.00 82.56 928 SER A CA 1
ATOM 7629 C C . SER A 1 928 ? 25.312 51.898 -64.630 1.00 82.56 928 SER A C 1
ATOM 7631 O O . SER A 1 928 ? 26.444 52.368 -64.587 1.00 82.56 928 SER A O 1
ATOM 7633 N N . GLY A 1 929 ? 24.757 51.532 -65.790 1.00 87.19 929 GLY A N 1
ATOM 7634 C CA . GLY A 1 929 ? 25.395 51.656 -67.102 1.00 87.19 929 GLY A CA 1
ATOM 7635 C C . GLY A 1 929 ? 26.199 50.430 -67.538 1.00 87.19 929 GLY A C 1
ATOM 7636 O O . GLY A 1 929 ? 27.071 50.560 -68.400 1.00 87.19 929 GLY A O 1
ATOM 7637 N N . MET A 1 930 ? 25.966 49.260 -66.935 1.00 92.56 930 MET A N 1
ATOM 7638 C CA . MET A 1 930 ? 26.597 48.003 -67.355 1.00 92.56 930 MET A CA 1
ATOM 7639 C C . MET A 1 930 ? 25.925 47.422 -68.604 1.00 92.56 930 MET A C 1
ATOM 7641 O O . MET A 1 930 ? 24.709 47.525 -68.772 1.00 92.56 930 MET A O 1
ATOM 7645 N N . GLU A 1 931 ? 26.721 46.792 -69.468 1.00 93.44 931 GLU A N 1
ATOM 7646 C CA . GLU A 1 931 ? 26.236 46.162 -70.699 1.00 93.44 931 GLU A CA 1
ATOM 7647 C C . GLU A 1 931 ? 25.670 44.767 -70.400 1.00 93.44 931 GLU A C 1
ATOM 7649 O O . GLU A 1 931 ? 26.385 43.897 -69.902 1.00 93.44 931 GLU A O 1
ATOM 7654 N N . TYR A 1 932 ? 24.391 44.547 -70.709 1.00 93.44 932 TYR A N 1
ATOM 7655 C CA . TYR A 1 932 ? 23.700 43.271 -70.524 1.00 93.44 932 TYR A CA 1
ATOM 7656 C C . TYR A 1 932 ? 23.347 42.651 -71.878 1.00 93.44 932 TYR A C 1
ATOM 7658 O O . TYR A 1 932 ? 22.782 43.325 -72.736 1.00 93.44 932 TYR A O 1
ATOM 7666 N N . ASP A 1 933 ? 23.665 41.370 -72.053 1.00 92.94 933 ASP A N 1
ATOM 7667 C CA . ASP A 1 933 ? 23.291 40.580 -73.224 1.00 92.94 933 ASP A CA 1
ATOM 7668 C C . ASP A 1 933 ? 22.097 39.678 -72.886 1.00 92.94 933 ASP A C 1
ATOM 7670 O O . ASP A 1 933 ? 22.197 38.722 -72.112 1.00 92.94 933 ASP A O 1
ATOM 7674 N N . GLU A 1 934 ? 20.949 39.997 -73.484 1.00 88.88 934 GLU A N 1
ATOM 7675 C CA . GLU A 1 934 ? 19.692 39.276 -73.280 1.00 88.88 934 GLU A CA 1
ATOM 7676 C C . GLU A 1 934 ? 19.751 37.817 -73.749 1.00 88.88 934 GLU A C 1
ATOM 7678 O O . GLU A 1 934 ? 19.076 36.970 -73.164 1.00 88.88 934 GLU A O 1
ATOM 7683 N N . ASN A 1 935 ? 20.561 37.498 -74.766 1.00 91.31 935 ASN A N 1
ATOM 7684 C CA . ASN A 1 935 ? 20.597 36.152 -75.346 1.00 91.31 935 ASN A CA 1
ATOM 7685 C C . ASN A 1 935 ? 21.350 35.165 -74.452 1.00 91.31 935 ASN A C 1
ATOM 7687 O O . ASN A 1 935 ? 20.996 33.989 -74.375 1.00 91.31 935 ASN A O 1
ATOM 7691 N N . THR A 1 936 ? 22.400 35.641 -73.786 1.00 91.69 936 THR A N 1
ATOM 7692 C CA . THR A 1 936 ? 23.274 34.827 -72.925 1.00 91.69 936 THR A CA 1
ATOM 7693 C C . THR A 1 936 ? 22.934 34.969 -71.440 1.00 91.69 936 THR A C 1
ATOM 7695 O O . THR A 1 936 ? 23.393 34.177 -70.614 1.00 91.69 936 THR A O 1
ATOM 7698 N N . ASN A 1 937 ? 22.087 35.944 -71.091 1.00 92.56 937 ASN A N 1
ATOM 7699 C CA . ASN A 1 937 ? 21.787 36.346 -69.719 1.00 92.56 937 ASN A CA 1
ATOM 7700 C C . ASN A 1 937 ? 23.052 36.767 -68.941 1.00 92.56 937 ASN A C 1
ATOM 7702 O O . ASN A 1 937 ? 23.132 36.603 -67.719 1.00 92.56 937 ASN A O 1
ATOM 7706 N N . GLU A 1 938 ? 24.050 37.294 -69.653 1.00 94.81 938 GLU A N 1
ATOM 7707 C CA . GLU A 1 938 ? 25.322 37.741 -69.093 1.00 94.81 938 GLU A CA 1
ATOM 7708 C C . GLU A 1 938 ? 25.396 39.263 -69.014 1.00 94.81 938 GLU A C 1
ATOM 7710 O O . GLU A 1 938 ? 24.907 39.981 -69.885 1.00 94.81 938 GLU A O 1
ATOM 7715 N N . ILE A 1 939 ? 26.047 39.766 -67.968 1.00 94.56 939 ILE A N 1
ATOM 7716 C CA . ILE A 1 939 ? 26.338 41.187 -67.794 1.00 94.56 939 ILE A CA 1
ATOM 7717 C C . ILE A 1 939 ? 27.847 41.400 -67.747 1.00 94.56 939 ILE A C 1
ATOM 7719 O O . ILE A 1 939 ? 28.550 40.658 -67.058 1.00 94.56 939 ILE A O 1
ATOM 7723 N N . LEU A 1 940 ? 28.355 42.394 -68.477 1.00 95.00 940 LEU A N 1
ATOM 7724 C CA . LEU A 1 940 ? 29.728 42.863 -68.315 1.00 95.00 940 LEU A CA 1
ATOM 7725 C C . LEU A 1 940 ? 29.799 43.646 -67.002 1.00 95.00 940 LEU A C 1
ATOM 7727 O O . LEU A 1 940 ? 29.339 44.785 -66.915 1.00 95.00 940 LEU A O 1
ATOM 7731 N N . PHE A 1 941 ? 30.308 42.996 -65.959 1.00 94.19 941 PHE A N 1
ATOM 7732 C CA . PHE A 1 941 ? 30.314 43.555 -64.618 1.00 94.19 941 PHE A CA 1
ATOM 7733 C C . PHE A 1 941 ? 31.493 44.512 -64.441 1.00 94.19 941 PHE A C 1
ATOM 7735 O O . PHE A 1 941 ? 32.639 44.083 -64.381 1.00 94.19 941 PHE A O 1
ATOM 7742 N N . GLU A 1 942 ? 31.211 45.808 -64.335 1.00 93.44 942 GLU A N 1
ATOM 7743 C CA . GLU A 1 942 ? 32.218 46.864 -64.166 1.00 93.44 942 GLU A CA 1
ATOM 7744 C C . GLU A 1 942 ? 31.988 47.592 -62.838 1.00 93.44 942 GLU A C 1
ATOM 7746 O O . GLU A 1 942 ? 31.220 48.551 -62.748 1.00 93.44 942 GLU A O 1
ATOM 7751 N N . SER A 1 943 ? 32.645 47.134 -61.778 1.00 89.88 943 SER A N 1
ATOM 7752 C CA . SER A 1 943 ? 32.496 47.658 -60.416 1.00 89.88 943 SER A CA 1
ATOM 7753 C C . SER A 1 943 ? 32.771 49.161 -60.313 1.00 89.88 943 SER A C 1
ATOM 7755 O O . SER A 1 943 ? 32.166 49.827 -59.478 1.00 89.88 943 SER A O 1
ATOM 7757 N N . SER A 1 944 ? 33.596 49.723 -61.203 1.00 89.00 944 SER A N 1
ATOM 7758 C CA . SER A 1 944 ? 33.854 51.167 -61.313 1.00 89.00 944 SER A CA 1
ATOM 7759 C C . SER A 1 944 ? 32.603 51.993 -61.646 1.00 89.00 944 SER A C 1
ATOM 7761 O O . SER A 1 944 ? 32.538 53.177 -61.307 1.00 89.00 944 SER A O 1
ATOM 7763 N N . LYS A 1 945 ? 31.592 51.377 -62.273 1.00 88.19 945 LYS A N 1
ATOM 7764 C CA . LYS A 1 945 ? 30.289 51.991 -62.567 1.00 88.19 945 LYS A CA 1
ATOM 7765 C C . LYS A 1 945 ? 29.340 51.967 -61.368 1.00 88.19 945 LYS A C 1
ATOM 7767 O O . LYS A 1 945 ? 28.379 52.738 -61.324 1.00 88.19 945 LYS A O 1
ATOM 7772 N N . LEU A 1 946 ? 29.605 51.115 -60.376 1.00 84.06 946 LEU A N 1
ATOM 7773 C CA . LEU A 1 946 ? 28.824 51.061 -59.147 1.00 84.06 946 LEU A CA 1
ATOM 7774 C C . LEU A 1 946 ? 29.263 52.178 -58.213 1.00 84.06 946 LEU A C 1
ATOM 7776 O O . LEU A 1 946 ? 30.390 52.223 -57.725 1.00 84.06 946 LEU A O 1
ATOM 7780 N N . LYS A 1 947 ? 28.334 53.078 -57.906 1.00 77.31 947 LYS A N 1
ATOM 7781 C CA . LYS A 1 947 ? 28.557 54.059 -56.849 1.00 77.31 947 LYS A CA 1
ATOM 7782 C C . LYS A 1 947 ? 28.403 53.349 -55.511 1.00 77.31 947 LYS A C 1
ATOM 7784 O O . LYS A 1 947 ? 27.310 52.865 -55.208 1.00 77.31 947 LYS A O 1
ATOM 7789 N N . ILE A 1 948 ? 29.475 53.318 -54.713 1.00 70.88 948 ILE A N 1
ATOM 7790 C CA . ILE A 1 948 ? 29.374 52.955 -53.295 1.00 70.88 948 ILE A CA 1
ATOM 7791 C C . ILE A 1 948 ? 28.259 53.827 -52.707 1.00 70.88 948 ILE A C 1
ATOM 7793 O O . ILE A 1 948 ? 28.264 55.041 -52.949 1.00 70.88 948 ILE A O 1
ATOM 7797 N N . PRO A 1 949 ? 27.275 53.250 -51.998 1.00 61.91 949 PRO A N 1
ATOM 7798 C CA . PRO A 1 949 ? 26.225 54.038 -51.385 1.00 61.91 949 PRO A CA 1
ATOM 7799 C C . PRO A 1 949 ? 26.876 55.071 -50.465 1.00 61.91 949 PRO A C 1
ATOM 7801 O O . PRO A 1 949 ? 27.466 54.720 -49.444 1.00 61.91 949 PRO A O 1
ATOM 7804 N N . HIS A 1 950 ? 26.803 56.352 -50.831 1.00 56.09 950 HIS A N 1
ATOM 7805 C CA . HIS A 1 950 ? 27.112 57.407 -49.882 1.00 56.09 950 HIS A CA 1
ATOM 7806 C C . HIS A 1 950 ? 26.028 57.341 -48.814 1.00 56.09 950 HIS A C 1
ATOM 7808 O O . HIS A 1 950 ? 24.871 57.659 -49.086 1.00 56.09 950 HIS A O 1
ATOM 7814 N N . MET A 1 951 ? 26.407 56.885 -47.617 1.00 54.03 951 MET A N 1
ATOM 7815 C CA . MET A 1 951 ? 25.619 57.110 -46.413 1.00 54.03 951 MET A CA 1
ATOM 7816 C C . MET A 1 951 ? 25.374 58.606 -46.367 1.00 54.03 951 MET A C 1
ATOM 7818 O O . MET A 1 951 ? 26.330 59.375 -46.258 1.00 54.03 951 MET A O 1
ATOM 7822 N N . ILE A 1 952 ? 24.126 59.023 -46.544 1.00 50.50 952 ILE A N 1
ATOM 7823 C CA . ILE A 1 952 ? 23.807 60.437 -46.465 1.00 50.50 952 ILE A CA 1
ATOM 7824 C C . ILE A 1 952 ? 24.188 60.857 -45.060 1.00 50.50 952 ILE A C 1
ATOM 7826 O O . ILE A 1 952 ? 23.620 60.380 -44.074 1.00 50.50 952 ILE A O 1
ATOM 7830 N N . GLU A 1 953 ? 25.198 61.719 -44.972 1.00 48.34 953 GLU A N 1
ATOM 7831 C CA . GLU A 1 953 ? 25.382 62.544 -43.799 1.00 48.34 953 GLU A CA 1
ATOM 7832 C C . GLU A 1 953 ? 24.136 63.411 -43.747 1.00 48.34 953 GLU A C 1
ATOM 7834 O O . GLU A 1 953 ? 24.033 64.448 -44.400 1.00 48.34 953 GLU A O 1
ATOM 7839 N N . LEU A 1 954 ? 23.121 62.909 -43.046 1.00 52.12 954 LEU A N 1
ATOM 7840 C CA . LEU A 1 954 ? 21.985 63.717 -42.668 1.00 52.12 954 LEU A CA 1
ATOM 7841 C C . LEU A 1 954 ? 22.594 64.864 -41.888 1.00 52.12 954 LEU A C 1
ATOM 7843 O O . LEU A 1 954 ? 23.112 64.656 -40.790 1.00 52.12 954 LEU A O 1
ATOM 7847 N N . ASP A 1 955 ? 22.619 66.036 -42.521 1.00 50.75 955 ASP A N 1
ATOM 7848 C CA . ASP A 1 955 ? 23.077 67.267 -41.911 1.00 50.75 955 ASP A CA 1
ATOM 7849 C C . ASP A 1 955 ? 22.257 67.413 -40.637 1.00 50.75 955 ASP A C 1
ATOM 7851 O O . ASP A 1 955 ? 21.065 67.737 -40.677 1.00 50.75 955 ASP A O 1
ATOM 7855 N N . LYS A 1 956 ? 22.868 67.061 -39.500 1.00 52.47 956 LYS A N 1
ATOM 7856 C CA . LYS A 1 956 ? 22.166 66.964 -38.218 1.00 52.47 956 LYS A CA 1
ATOM 7857 C C . LYS A 1 956 ? 21.543 68.308 -37.832 1.00 52.47 956 LYS A C 1
ATOM 7859 O O . LYS A 1 956 ? 20.671 68.348 -36.973 1.00 52.47 956 LYS A O 1
ATOM 7864 N N . ASN A 1 957 ? 21.963 69.381 -38.503 1.00 51.59 957 ASN A N 1
ATOM 7865 C CA . ASN A 1 957 ? 21.477 70.739 -38.344 1.00 51.59 957 ASN A CA 1
ATOM 7866 C C . ASN A 1 957 ? 20.195 71.040 -39.146 1.00 51.59 957 ASN A C 1
ATOM 7868 O O . ASN A 1 957 ? 19.525 72.021 -38.839 1.00 51.59 957 ASN A O 1
ATOM 7872 N N . LYS A 1 958 ? 19.827 70.232 -40.154 1.00 51.69 958 LYS A N 1
ATOM 7873 C CA . LYS A 1 958 ? 18.606 70.436 -40.964 1.00 51.69 958 LYS A CA 1
ATOM 7874 C C . LYS A 1 958 ? 17.355 69.792 -40.376 1.00 51.69 958 LYS A C 1
ATOM 7876 O O . LYS A 1 958 ? 16.258 70.270 -40.645 1.00 51.69 958 LYS A O 1
ATOM 7881 N N . ILE A 1 959 ? 17.501 68.732 -39.582 1.00 54.75 959 ILE A N 1
ATOM 7882 C CA . ILE A 1 959 ? 16.380 68.046 -38.930 1.00 54.75 959 ILE A CA 1
ATOM 7883 C C . ILE A 1 959 ? 16.530 68.229 -37.423 1.00 54.75 959 ILE A C 1
ATOM 7885 O O . ILE A 1 959 ? 17.436 67.676 -36.806 1.00 54.75 959 ILE A O 1
ATOM 7889 N N . ASN A 1 960 ? 15.634 69.003 -36.805 1.00 64.00 960 ASN A N 1
ATOM 7890 C CA . ASN A 1 960 ? 15.610 69.156 -35.353 1.00 64.00 960 ASN A CA 1
ATOM 7891 C C . ASN A 1 960 ? 15.026 67.885 -34.710 1.00 64.00 960 ASN A C 1
ATOM 7893 O O . ASN A 1 960 ? 13.828 67.791 -34.438 1.00 64.00 960 ASN A O 1
ATOM 7897 N N . PHE A 1 961 ? 15.884 66.888 -34.485 1.00 58.44 961 PHE A N 1
ATOM 7898 C CA . PHE A 1 961 ? 15.495 65.576 -33.956 1.00 58.44 961 PHE A CA 1
ATOM 7899 C C . PHE A 1 961 ? 14.746 65.663 -32.621 1.00 58.44 961 PHE A C 1
ATOM 7901 O O . PHE A 1 961 ? 13.816 64.893 -32.395 1.00 58.44 961 PHE A O 1
ATOM 7908 N N . ASN A 1 962 ? 15.087 66.627 -31.762 1.00 61.19 962 ASN A N 1
ATOM 7909 C CA . ASN A 1 962 ? 14.394 66.833 -30.488 1.00 61.19 962 ASN A CA 1
ATOM 7910 C C . ASN A 1 962 ? 12.952 67.306 -30.701 1.00 61.19 962 ASN A C 1
ATOM 7912 O O . ASN A 1 962 ? 12.030 66.804 -30.059 1.00 61.19 962 ASN A O 1
ATOM 7916 N N . GLN A 1 963 ? 12.746 68.233 -31.638 1.00 64.75 963 GLN A N 1
ATOM 7917 C CA . GLN A 1 963 ? 11.418 68.731 -31.993 1.00 64.75 963 GLN A CA 1
ATOM 7918 C C . GLN A 1 963 ? 10.557 67.639 -32.634 1.00 64.75 963 GLN A C 1
ATOM 7920 O O . GLN A 1 963 ? 9.375 67.518 -32.320 1.00 64.75 963 GLN A O 1
ATOM 7925 N N . LEU A 1 964 ? 11.148 66.808 -33.490 1.00 55.44 964 LEU A N 1
ATOM 7926 C CA . LEU A 1 964 ? 10.436 65.715 -34.140 1.00 55.44 964 LEU A CA 1
ATOM 7927 C C . LEU A 1 964 ? 10.102 64.579 -33.159 1.00 55.44 964 LEU A C 1
ATOM 7929 O O . LEU A 1 964 ? 8.984 64.074 -33.175 1.00 55.44 964 LEU A O 1
ATOM 7933 N N . LYS A 1 965 ? 11.016 64.243 -32.235 1.00 57.97 965 LYS A N 1
ATOM 7934 C CA . LYS A 1 965 ? 10.778 63.291 -31.133 1.00 57.97 965 LYS A CA 1
ATOM 7935 C C . LYS A 1 965 ? 9.632 63.760 -30.235 1.00 57.97 965 LYS A C 1
ATOM 7937 O O . LYS A 1 965 ? 8.738 62.970 -29.936 1.00 57.97 965 LYS A O 1
ATOM 7942 N N . LYS A 1 966 ? 9.613 65.054 -29.887 1.00 63.06 966 LYS A N 1
ATOM 7943 C CA . LYS A 1 966 ? 8.516 65.691 -29.143 1.00 63.06 966 LYS A CA 1
ATOM 7944 C C . LYS A 1 966 ? 7.186 65.586 -29.903 1.00 63.06 966 LYS A C 1
ATOM 7946 O O . LYS A 1 966 ? 6.193 65.144 -29.340 1.00 63.06 966 LYS A O 1
ATOM 7951 N N . ARG A 1 967 ? 7.181 65.880 -31.205 1.00 55.41 967 ARG A N 1
ATOM 7952 C CA . ARG A 1 967 ? 5.973 65.837 -32.046 1.00 55.41 967 ARG A CA 1
ATOM 7953 C C . ARG A 1 967 ? 5.429 64.421 -32.265 1.00 55.41 967 ARG A C 1
ATOM 7955 O O . ARG A 1 967 ? 4.220 64.221 -32.269 1.00 55.41 967 ARG A O 1
ATOM 7962 N N . VAL A 1 968 ? 6.300 63.417 -32.391 1.00 51.84 968 VAL A N 1
ATOM 7963 C CA . VAL A 1 968 ? 5.907 61.996 -32.448 1.00 51.84 968 VAL A CA 1
ATOM 7964 C C . VAL A 1 968 ? 5.284 61.548 -31.128 1.00 51.84 968 VAL A C 1
ATOM 7966 O O . VAL A 1 968 ? 4.292 60.823 -31.138 1.00 51.84 968 VAL A O 1
ATOM 7969 N N . GLN A 1 969 ? 5.823 61.999 -29.993 1.00 54.72 969 GLN A N 1
ATOM 7970 C CA . GLN A 1 969 ? 5.224 61.742 -28.683 1.00 54.72 969 GLN A CA 1
ATOM 7971 C C . GLN A 1 969 ? 3.843 62.400 -28.563 1.00 54.72 969 GLN A C 1
ATOM 7973 O O . GLN A 1 969 ? 2.897 61.726 -28.165 1.00 54.72 969 GLN A O 1
ATOM 7978 N N . GLU A 1 970 ? 3.699 63.660 -28.977 1.00 59.81 970 GLU A N 1
ATOM 7979 C CA . GLU A 1 970 ? 2.416 64.379 -29.004 1.00 59.81 970 GLU A CA 1
ATOM 7980 C C . GLU A 1 970 ? 1.375 63.675 -29.894 1.00 59.81 970 GLU A C 1
ATOM 7982 O O . GLU A 1 970 ? 0.237 63.473 -29.473 1.00 59.81 970 GLU A O 1
ATOM 7987 N N . LEU A 1 971 ? 1.759 63.227 -31.094 1.00 50.25 971 LEU A N 1
ATOM 7988 C CA . LEU A 1 971 ? 0.869 62.519 -32.022 1.00 50.25 971 LEU A CA 1
ATOM 7989 C C . LEU A 1 971 ? 0.514 61.104 -31.552 1.00 50.25 971 LEU A C 1
ATOM 7991 O O . LEU A 1 971 ? -0.618 60.664 -31.746 1.00 50.25 971 LEU A O 1
ATOM 7995 N N . TYR A 1 972 ? 1.445 60.395 -30.911 1.00 49.12 972 TYR A N 1
ATOM 7996 C CA . TYR A 1 972 ? 1.169 59.108 -30.271 1.00 49.12 972 TYR A CA 1
ATOM 7997 C C . TYR A 1 972 ? 0.185 59.268 -29.106 1.00 49.12 972 TYR A C 1
ATOM 7999 O O . TYR A 1 972 ? -0.746 58.478 -28.964 1.00 49.12 972 TYR A O 1
ATOM 8007 N N . ILE A 1 973 ? 0.349 60.320 -28.299 1.00 53.53 973 ILE A N 1
ATOM 8008 C CA . ILE A 1 973 ? -0.593 60.677 -27.233 1.00 53.53 973 ILE A CA 1
ATOM 8009 C C . ILE A 1 973 ? -1.966 61.005 -27.839 1.00 53.53 973 ILE A C 1
ATOM 8011 O O . ILE A 1 973 ? -2.970 60.453 -27.396 1.00 53.53 973 ILE A O 1
ATOM 8015 N N . ALA A 1 974 ? -2.020 61.814 -28.901 1.00 55.78 974 ALA A N 1
ATOM 8016 C CA . ALA A 1 974 ? -3.262 62.176 -29.583 1.00 55.78 974 ALA A CA 1
ATOM 8017 C C . ALA A 1 974 ? -3.970 60.973 -30.236 1.00 55.78 974 ALA A C 1
ATOM 8019 O O . ALA A 1 974 ? -5.193 60.857 -30.140 1.00 55.78 974 ALA A O 1
ATOM 8020 N N . SER A 1 975 ? -3.236 60.046 -30.865 1.00 48.72 975 SER A N 1
ATOM 8021 C CA . SER A 1 975 ? -3.832 58.838 -31.455 1.00 48.72 975 SER A CA 1
ATOM 8022 C C . SER A 1 975 ? -4.399 57.909 -30.381 1.00 48.72 975 SER A C 1
ATOM 8024 O O . SER A 1 975 ? -5.472 57.341 -30.574 1.00 48.72 975 SER A O 1
ATOM 8026 N N . LYS A 1 976 ? -3.748 57.842 -29.212 1.00 50.81 976 LYS A N 1
ATOM 8027 C CA . LYS A 1 976 ? -4.204 57.056 -28.063 1.00 50.81 976 LYS A CA 1
ATOM 8028 C C . LYS A 1 976 ? -5.427 57.667 -27.364 1.00 50.81 976 LYS A C 1
ATOM 8030 O O . LYS A 1 976 ? -6.321 56.947 -26.927 1.00 50.81 976 LYS A O 1
ATOM 8035 N N . ILE A 1 977 ? -5.495 58.998 -27.297 1.00 53.16 977 ILE A N 1
ATOM 8036 C CA . ILE A 1 977 ? -6.685 59.732 -26.836 1.00 53.16 977 ILE A CA 1
ATOM 8037 C C . ILE A 1 977 ? -7.857 59.486 -27.797 1.00 53.16 977 ILE A C 1
ATOM 8039 O O . ILE A 1 977 ? -8.980 59.258 -27.354 1.00 53.16 977 ILE A O 1
ATOM 8043 N N . ASN A 1 978 ? -7.600 59.458 -29.107 1.00 49.88 978 ASN A N 1
ATOM 8044 C CA . ASN A 1 978 ? -8.631 59.183 -30.108 1.00 49.88 978 ASN A CA 1
ATOM 8045 C C . ASN A 1 978 ? -9.085 57.710 -30.122 1.00 49.88 978 ASN A C 1
ATOM 8047 O O . ASN A 1 978 ? -10.266 57.460 -30.358 1.00 49.88 978 ASN A O 1
ATOM 8051 N N . SER A 1 979 ? -8.210 56.744 -29.805 1.00 45.47 979 SER A N 1
ATOM 8052 C CA . SER A 1 979 ? -8.585 55.324 -29.682 1.00 45.47 979 SER A CA 1
ATOM 8053 C C . SER A 1 979 ? -9.444 55.015 -28.450 1.00 45.47 979 SER A C 1
ATOM 8055 O O . SER A 1 979 ? -10.175 54.034 -28.460 1.00 45.47 979 SER A O 1
ATOM 8057 N N . ASN A 1 980 ? -9.437 55.870 -27.418 1.00 43.50 980 ASN A N 1
ATOM 8058 C CA . ASN A 1 980 ? -10.323 55.731 -26.251 1.00 43.50 980 ASN A CA 1
ATOM 8059 C C . ASN A 1 980 ? -11.813 56.001 -26.565 1.00 43.50 980 ASN A C 1
ATOM 8061 O O . ASN A 1 980 ? -12.659 55.791 -25.699 1.00 43.50 980 ASN A O 1
ATOM 8065 N N . LYS A 1 981 ? -12.162 56.451 -27.782 1.00 44.81 981 LYS A N 1
ATOM 8066 C CA . LYS A 1 981 ? -13.564 56.530 -28.237 1.00 44.81 981 LYS A CA 1
ATOM 8067 C C . LYS A 1 981 ? -14.104 55.200 -28.773 1.00 44.81 981 LYS A C 1
ATOM 8069 O O . LYS A 1 981 ? -15.306 55.094 -28.998 1.00 44.81 981 LYS A O 1
ATOM 8074 N N . ASP A 1 982 ? -13.246 54.195 -28.939 1.00 41.12 982 ASP A N 1
ATOM 8075 C CA . ASP A 1 982 ? -13.631 52.852 -29.357 1.00 41.12 982 ASP A CA 1
ATOM 8076 C C . ASP A 1 982 ? -13.683 51.946 -28.112 1.00 41.12 982 ASP A C 1
ATOM 8078 O O . ASP A 1 982 ? -12.663 51.494 -27.591 1.00 41.12 982 ASP A O 1
ATOM 8082 N N . ILE A 1 983 ? -14.892 51.728 -27.582 1.00 38.78 983 ILE A N 1
ATOM 8083 C CA . ILE A 1 983 ? -15.170 51.131 -26.253 1.00 38.78 983 ILE A CA 1
ATOM 8084 C C . ILE A 1 983 ? -14.607 49.698 -26.086 1.00 38.78 983 ILE A C 1
ATOM 8086 O O . ILE A 1 983 ? -14.556 49.170 -24.977 1.00 38.78 983 ILE A O 1
ATOM 8090 N N . ASN A 1 984 ? -14.100 49.074 -27.153 1.00 35.66 984 ASN A N 1
ATOM 8091 C CA . ASN A 1 984 ? -13.569 47.709 -27.129 1.00 35.66 984 ASN A CA 1
ATOM 8092 C C . ASN A 1 984 ? -12.042 47.590 -26.979 1.00 35.66 984 ASN A C 1
ATOM 8094 O O . ASN A 1 984 ? -11.517 46.479 -27.071 1.00 35.66 984 ASN A O 1
ATOM 8098 N N . GLN A 1 985 ? -11.309 48.674 -26.705 1.00 35.97 985 GLN A N 1
ATOM 8099 C CA . GLN A 1 985 ? -9.896 48.578 -26.320 1.00 35.97 985 GLN A CA 1
ATOM 8100 C C . GLN A 1 985 ? -9.656 49.129 -24.914 1.00 35.97 985 GLN A C 1
ATOM 8102 O O . GLN A 1 985 ? -9.659 50.330 -24.671 1.00 35.97 985 GLN A O 1
ATOM 8107 N N . THR A 1 986 ? -9.384 48.230 -23.966 1.00 32.62 986 THR A N 1
ATOM 8108 C CA . THR A 1 986 ? -8.916 48.585 -22.622 1.00 32.62 986 THR A CA 1
ATOM 8109 C C . THR A 1 986 ? -7.577 49.322 -22.701 1.00 32.62 986 THR A C 1
ATOM 8111 O O . THR A 1 986 ? -6.552 48.705 -23.000 1.00 32.62 986 THR A O 1
ATOM 8114 N N . CYS A 1 987 ? -7.553 50.615 -22.373 1.00 31.67 987 CYS A N 1
ATOM 8115 C CA . CYS A 1 987 ? -6.322 51.340 -22.061 1.00 31.67 987 CYS A CA 1
ATOM 8116 C C . CYS A 1 987 ? -6.498 52.276 -20.854 1.00 31.67 987 CYS A C 1
ATOM 8118 O O . CYS A 1 987 ? -7.492 52.978 -20.726 1.00 31.67 987 CYS A O 1
ATOM 8120 N N . LEU A 1 988 ? -5.498 52.225 -19.963 1.00 35.81 988 LEU A N 1
ATOM 8121 C CA . LEU A 1 988 ? -5.424 52.849 -18.637 1.00 35.81 988 LEU A CA 1
ATOM 8122 C C . LEU A 1 988 ? -5.588 54.385 -18.633 1.00 35.81 988 LEU A C 1
ATOM 8124 O O . LEU A 1 988 ? -4.986 55.063 -19.468 1.00 35.81 988 LEU A O 1
ATOM 8128 N N . ASN A 1 989 ? -6.279 54.903 -17.608 1.00 32.34 989 ASN A N 1
ATOM 8129 C CA . ASN A 1 989 ? -6.289 56.316 -17.197 1.00 32.34 989 ASN A CA 1
ATOM 8130 C C . ASN A 1 989 ? -4.921 56.747 -16.626 1.00 32.34 989 ASN A C 1
ATOM 8132 O O . ASN A 1 989 ? -4.251 55.949 -15.972 1.00 32.34 989 ASN A O 1
ATOM 8136 N N . ILE A 1 990 ? -4.526 58.002 -16.859 1.00 37.72 990 ILE A N 1
ATOM 8137 C CA . ILE A 1 990 ? -3.307 58.647 -16.329 1.00 37.72 990 ILE A CA 1
ATOM 8138 C C . ILE A 1 990 ? -3.735 59.983 -15.697 1.00 37.72 990 ILE A C 1
ATOM 8140 O O . ILE A 1 990 ? -4.536 60.699 -16.301 1.00 37.72 990 ILE A O 1
ATOM 8144 N N . GLU A 1 991 ? -3.246 60.300 -14.494 1.00 38.38 991 GLU A N 1
ATOM 8145 C CA . GLU A 1 991 ? -3.633 61.492 -13.716 1.00 38.38 991 GLU A CA 1
ATOM 8146 C C . GLU A 1 991 ? -2.619 62.640 -13.884 1.00 38.38 991 GLU A C 1
ATOM 8148 O O . GLU A 1 991 ? -1.442 62.422 -14.151 1.00 38.38 991 GLU A O 1
ATOM 8153 N N . ILE A 1 992 ? -3.060 63.891 -13.682 1.00 36.72 992 ILE A N 1
ATOM 8154 C CA . ILE A 1 992 ? -2.265 65.131 -13.862 1.00 36.72 992 ILE A CA 1
ATOM 8155 C C . ILE A 1 992 ? -0.956 65.140 -13.047 1.00 36.72 992 ILE A C 1
ATOM 8157 O O . ILE A 1 992 ? 0.028 65.754 -13.458 1.00 36.72 992 ILE A O 1
ATOM 8161 N N . LYS A 1 993 ? -0.910 64.405 -11.930 1.00 38.12 993 LYS A N 1
ATOM 8162 C CA . LYS A 1 993 ? 0.305 64.162 -11.139 1.00 38.12 993 LYS A CA 1
ATOM 8163 C C . LYS A 1 993 ? 1.469 63.652 -11.997 1.00 38.12 993 LYS A C 1
ATOM 8165 O O . LYS A 1 993 ? 2.608 64.076 -11.795 1.00 38.12 993 LYS A O 1
ATOM 8170 N N . ASP A 1 994 ? 1.171 62.804 -12.977 1.00 39.69 994 ASP A N 1
ATOM 8171 C CA . ASP A 1 994 ? 2.180 62.172 -13.817 1.00 39.69 994 ASP A CA 1
ATOM 8172 C C . ASP A 1 994 ? 2.898 63.203 -14.710 1.00 39.69 994 ASP A C 1
ATOM 8174 O O . ASP A 1 994 ? 4.054 63.001 -15.056 1.00 39.69 994 ASP A O 1
ATOM 8178 N N . PHE A 1 995 ? 2.281 64.351 -15.026 1.00 41.12 995 PHE A N 1
ATOM 8179 C CA . PHE A 1 995 ? 2.905 65.412 -15.833 1.00 41.12 995 PHE A CA 1
ATOM 8180 C C . PHE A 1 995 ? 3.923 66.262 -15.057 1.00 41.12 995 PHE A C 1
ATOM 8182 O O . PHE A 1 995 ? 4.929 66.684 -15.629 1.00 41.12 995 PHE A O 1
ATOM 8189 N N . ILE A 1 996 ? 3.696 66.485 -13.759 1.00 39.66 996 ILE A N 1
ATOM 8190 C CA . ILE A 1 996 ? 4.608 67.254 -12.893 1.00 39.66 996 ILE A CA 1
ATOM 8191 C C . ILE A 1 996 ? 5.862 66.421 -12.567 1.00 39.66 996 ILE A C 1
ATOM 8193 O O . ILE A 1 996 ? 6.974 66.951 -12.538 1.00 39.66 996 ILE A O 1
ATOM 8197 N N . GLU A 1 997 ? 5.716 65.101 -12.408 1.00 40.12 997 GLU A N 1
ATOM 8198 C CA . GLU A 1 997 ? 6.818 64.177 -12.084 1.00 40.12 997 GLU A CA 1
ATOM 8199 C C . GLU A 1 997 ? 7.802 63.926 -13.252 1.00 40.12 997 GLU A C 1
ATOM 8201 O O . GLU A 1 997 ? 8.902 63.426 -13.020 1.00 40.12 997 GLU A O 1
ATOM 8206 N N . PHE A 1 998 ? 7.481 64.349 -14.485 1.00 36.25 998 PHE A N 1
ATOM 8207 C CA . PHE A 1 998 ? 8.409 64.336 -15.634 1.00 36.25 998 PHE A CA 1
ATOM 8208 C C . PHE A 1 998 ? 9.271 65.608 -15.776 1.00 36.25 998 PHE A C 1
ATOM 8210 O O . PHE A 1 998 ? 10.038 65.721 -16.734 1.00 36.25 998 PHE A O 1
ATOM 8217 N N . GLY A 1 999 ? 9.191 66.553 -14.831 1.00 37.31 999 GLY A N 1
ATOM 8218 C CA . GLY A 1 999 ? 10.107 67.700 -14.752 1.00 37.31 999 GLY A CA 1
ATOM 8219 C C . GLY A 1 999 ? 9.746 68.909 -15.625 1.00 37.31 999 GLY A C 1
ATOM 8220 O O . GLY A 1 999 ? 10.600 69.761 -15.868 1.00 37.31 999 GLY A O 1
ATOM 8221 N N . TYR A 1 1000 ? 8.500 69.017 -16.089 1.00 36.78 1000 TYR A N 1
ATOM 8222 C CA . TYR A 1 1000 ? 8.009 70.223 -16.762 1.00 36.78 1000 TYR A CA 1
ATOM 8223 C C . TYR A 1 1000 ? 7.625 71.304 -15.737 1.00 36.78 1000 TYR A C 1
ATOM 8225 O O . TYR A 1 1000 ? 6.762 71.083 -14.892 1.00 36.78 1000 TYR A O 1
ATOM 8233 N N . GLN A 1 1001 ? 8.222 72.497 -15.832 1.00 41.41 1001 GLN A N 1
ATOM 8234 C CA . GLN A 1 1001 ? 7.670 73.703 -15.204 1.00 41.41 1001 GLN A CA 1
ATOM 8235 C C . GLN A 1 1001 ? 6.640 74.304 -16.162 1.00 41.41 1001 GLN A C 1
ATOM 8237 O O . GLN A 1 1001 ? 7.008 74.828 -17.211 1.00 41.41 1001 GLN A O 1
ATOM 8242 N N . MET A 1 1002 ? 5.355 74.188 -15.832 1.00 46.94 1002 MET A N 1
ATOM 8243 C CA . MET A 1 1002 ? 4.276 74.834 -16.584 1.00 46.94 1002 MET A CA 1
ATOM 8244 C C . MET A 1 1002 ? 3.821 76.089 -15.837 1.00 46.94 1002 MET A C 1
ATOM 8246 O O . MET A 1 1002 ? 3.647 76.046 -14.618 1.00 46.94 1002 MET A O 1
ATOM 8250 N N . ASN A 1 1003 ? 3.638 77.203 -16.551 1.00 48.06 1003 ASN A N 1
ATOM 8251 C CA . ASN A 1 1003 ? 3.032 78.398 -15.969 1.00 48.06 1003 ASN A CA 1
ATOM 8252 C C . ASN A 1 1003 ? 1.535 78.153 -15.749 1.00 48.06 1003 ASN A C 1
ATOM 8254 O O . ASN A 1 1003 ? 0.883 77.477 -16.543 1.00 48.06 1003 ASN A O 1
ATOM 8258 N N . ALA A 1 1004 ? 0.984 78.712 -14.669 1.00 44.84 1004 ALA A N 1
ATOM 8259 C CA . ALA A 1 1004 ? -0.414 78.501 -14.289 1.00 44.84 1004 ALA A CA 1
ATOM 8260 C C . ALA A 1 1004 ? -1.410 78.931 -15.385 1.00 44.84 1004 ALA A C 1
ATOM 8262 O O . ALA A 1 1004 ? -2.468 78.319 -15.524 1.00 44.84 1004 ALA A O 1
ATOM 8263 N N . ASP A 1 1005 ? -1.043 79.915 -16.209 1.00 44.00 1005 ASP A N 1
ATOM 8264 C CA . ASP A 1 1005 ? -1.877 80.401 -17.312 1.00 44.00 1005 ASP A CA 1
ATOM 8265 C C . ASP A 1 1005 ? -2.020 79.374 -18.453 1.00 44.00 1005 ASP A C 1
ATOM 8267 O O . ASP A 1 1005 ? -3.048 79.345 -19.128 1.00 44.00 1005 ASP A O 1
ATOM 8271 N N . ASP A 1 1006 ? -1.050 78.465 -18.615 1.00 45.09 1006 ASP A N 1
ATOM 8272 C CA . ASP A 1 1006 ? -1.091 77.390 -19.618 1.00 45.09 1006 ASP A CA 1
ATOM 8273 C C . ASP A 1 1006 ? -1.981 76.207 -19.182 1.00 45.09 1006 ASP A C 1
ATOM 8275 O O . ASP A 1 1006 ? -2.337 75.357 -20.000 1.00 45.09 1006 ASP A O 1
ATOM 8279 N N . LEU A 1 1007 ? -2.356 76.141 -17.896 1.00 45.72 1007 LEU A N 1
ATOM 8280 C CA . LEU A 1 1007 ? -3.220 75.092 -17.338 1.00 45.72 1007 LEU A CA 1
ATOM 8281 C C . LEU A 1 1007 ? -4.715 75.435 -17.418 1.00 45.72 1007 LEU A C 1
ATOM 8283 O O . LEU A 1 1007 ? -5.545 74.526 -17.385 1.00 45.72 1007 LEU A O 1
ATOM 8287 N N . LEU A 1 1008 ? -5.077 76.715 -17.556 1.00 35.97 1008 LEU A N 1
ATOM 8288 C CA . LEU A 1 1008 ? -6.480 77.147 -17.553 1.00 35.97 1008 LEU A CA 1
ATOM 8289 C C . LEU A 1 1008 ? -7.350 76.514 -18.663 1.00 35.97 1008 LEU A C 1
ATOM 8291 O O . LEU A 1 1008 ? -8.485 76.152 -18.360 1.00 35.97 1008 LEU A O 1
ATOM 8295 N N . PRO A 1 1009 ? -6.869 76.306 -19.906 1.00 38.38 1009 PRO A N 1
ATOM 8296 C CA . PRO A 1 1009 ? -7.674 75.675 -20.958 1.00 38.38 1009 PRO A CA 1
ATOM 8297 C C . PRO A 1 1009 ? -7.828 74.153 -20.819 1.00 38.38 1009 PRO A C 1
ATOM 8299 O O . PRO A 1 1009 ? -8.642 73.570 -21.520 1.00 38.38 1009 PRO A O 1
ATOM 8302 N N . ILE A 1 1010 ? -7.018 73.500 -19.976 1.00 40.31 1010 ILE A N 1
ATOM 8303 C CA . ILE A 1 1010 ? -7.062 72.044 -19.736 1.00 40.31 1010 ILE A CA 1
ATOM 8304 C C . ILE A 1 1010 ? -7.990 71.718 -18.553 1.00 40.31 1010 ILE A C 1
ATOM 8306 O O . ILE A 1 1010 ? -8.450 70.586 -18.409 1.00 40.31 1010 ILE A O 1
ATOM 8310 N N . TRP A 1 1011 ? -8.266 72.709 -17.700 1.00 35.72 1011 TRP A N 1
ATOM 8311 C CA . TRP A 1 1011 ? -9.150 72.578 -16.543 1.00 35.72 1011 TRP A CA 1
ATOM 8312 C C . TRP A 1 1011 ? -10.620 72.924 -16.840 1.00 35.72 1011 TRP A C 1
ATOM 8314 O O . TRP A 1 1011 ? -11.490 72.507 -16.076 1.00 35.72 1011 TRP A O 1
ATOM 8324 N N . ALA A 1 1012 ? -10.893 73.661 -17.926 1.00 30.92 1012 ALA A N 1
ATOM 8325 C CA . ALA A 1 1012 ? -12.237 73.929 -18.455 1.00 30.92 1012 ALA A CA 1
ATOM 8326 C C . ALA A 1 1012 ? -12.625 72.885 -19.510 1.00 30.92 1012 ALA A C 1
ATOM 8328 O O . ALA A 1 1012 ? -13.809 72.474 -19.513 1.00 30.92 1012 ALA A O 1
#

Mean predicted aligned error: 17.43 Å

Nearest PDB structures (foldseek):
  4tql-assembly2_B  TM=9.649E-02  e=8.065E+00  synthetic construct

Solvent-accessible surface area (backbone atoms only — not comparable to full-atom values): 56895 Å² total; per-residue (Å²): 131,79,54,97,34,51,48,78,44,73,52,69,86,74,57,66,38,35,52,69,79,44,47,29,27,38,39,36,48,30,14,45,74,29,61,45,67,32,82,88,77,76,39,32,42,39,62,47,60,55,48,53,56,75,77,42,90,58,80,34,45,33,41,31,11,66,49,41,44,76,55,92,59,76,90,79,66,66,58,39,62,49,70,34,82,55,22,34,67,75,29,65,70,45,32,48,46,55,62,66,25,34,28,40,37,41,36,39,71,64,72,49,56,72,68,58,33,28,52,42,28,65,72,40,65,78,58,40,73,31,45,34,38,35,35,38,38,47,51,67,86,84,59,48,54,37,65,40,67,35,28,67,51,52,49,61,63,58,32,57,22,26,40,33,31,38,30,60,79,85,55,37,31,38,62,38,42,34,35,76,58,28,80,81,46,57,52,45,93,52,44,77,43,69,88,64,30,46,70,57,58,70,66,51,52,34,69,68,41,64,45,45,70,56,69,84,66,58,77,77,45,43,60,54,42,64,56,96,58,36,36,36,28,32,26,60,71,54,48,67,69,58,83,63,60,75,74,56,71,71,57,50,74,66,37,49,53,49,53,45,52,47,20,53,44,67,72,36,43,67,59,52,49,54,41,52,52,50,51,45,44,52,54,49,50,56,49,49,53,55,52,53,75,74,51,88,73,68,40,49,55,52,44,46,53,42,51,40,51,46,52,54,47,68,73,62,80,50,91,81,40,60,66,59,44,51,53,41,38,54,55,41,64,78,36,46,66,58,18,50,53,50,49,55,52,51,49,56,54,46,52,69,64,48,45,62,60,50,51,55,46,50,52,52,53,48,56,48,52,40,47,71,70,32,65,50,22,48,27,36,74,68,72,64,81,72,87,74,82,86,86,60,72,58,59,99,72,61,58,78,51,68,62,24,73,76,45,74,62,61,70,97,41,62,66,42,73,12,75,78,73,70,43,79,27,28,51,47,51,35,32,25,55,48,97,53,52,64,72,54,65,35,72,64,41,61,45,35,18,47,50,49,50,82,79,49,43,73,19,60,47,83,52,60,51,17,54,85,50,41,61,54,49,49,58,53,47,43,71,73,78,67,86,54,41,58,32,91,81,69,44,79,34,71,52,66,31,72,52,34,30,85,42,66,44,31,42,52,39,36,54,50,47,45,22,50,39,48,43,72,30,42,71,58,90,51,54,68,43,30,48,47,28,32,59,71,69,52,83,52,86,89,63,38,69,70,59,48,52,51,40,53,48,28,48,38,74,53,36,69,40,20,49,49,64,32,85,57,70,57,77,40,45,34,55,59,22,47,65,49,25,71,78,36,54,70,51,45,56,70,44,54,70,49,21,40,40,50,52,47,47,49,30,38,75,76,65,63,51,58,67,67,62,49,36,47,53,49,44,52,39,52,46,49,48,54,43,44,53,50,56,63,64,35,76,80,40,76,66,45,41,50,53,52,40,49,51,44,46,58,53,48,39,50,58,77,62,51,74,84,55,92,84,68,74,64,65,49,47,87,81,30,68,67,58,39,61,70,45,44,88,51,35,69,55,51,48,56,34,46,55,52,43,27,62,77,65,73,59,51,68,58,72,53,50,30,42,69,49,51,53,49,46,47,52,54,61,62,67,64,85,70,97,65,58,51,66,58,51,49,50,54,47,40,67,75,38,54,73,45,63,78,64,64,60,67,64,58,71,62,49,54,52,48,44,44,56,74,72,53,49,72,73,76,63,91,82,58,92,57,65,76,75,40,65,60,92,53,54,80,72,42,48,72,54,61,59,29,54,71,77,44,69,28,64,69,82,85,50,56,78,32,76,40,44,48,69,59,55,44,52,48,25,51,50,45,45,52,50,54,42,24,72,72,64,39,98,49,74,82,44,90,83,29,51,60,45,42,52,54,50,45,42,48,51,46,40,58,74,78,44,70,81,60,80,66,85,53,72,62,62,50,45,53,34,50,52,62,56,52,73,58,68,54,80,65,48,74,77,81,41,79,66,42,54,57,33,50,52,50,45,49,45,42,46,35,51,36,51,53,59,48,65,77,65,65,87,66,96,48,72,69,56,71,28,33,69,57,50,48,51,52,50,52,46,44,73,44,70,36,57,69,41,84,90,75,47,27,30,42,35,47,64,89,50,55,75,73,68,74,75,75,77,69,58,71,84,79,52,63,60,69,61,50,54,51,49,47,51,52,49,52,51,50,52,53,60,59,49,63,75,44,90,88,55,95,74,85,89,84,60,76,69,64,58,54,76,73,70,59,88,74,60,73,80,78,46,54,78,78,76,107

Organism: NCBI:txid392033

Secondary structure (DSSP, 8-state):
---TTEEEEEPPS--EEEGGGS-EEEEEE-SGGGGSEETTTTEEHHHHHHHHHHHS--SEEEEESSSEEE-S-GGG----S---TTHHHHSHHHHHHHHH-SEEEEEE-----HHHHHHHHHHHGGG---SEEEEEEE--TTS-GGG-B-TTTTTGGGSSSEEEEEE-SS-EEEEEEESGGGGTSPPPS--S-GGGSPEE-HHHHHHT-EEEPPP-PPTTEEEEEE-SSEEEEEEHHHHHT---HHHHHT--HHHHHHHHHHHHHTT-HHHHHHHHHHHHHHHHHHHHHHHHHHS--SHHHHHHHHHHHHHHHHHS--TTHHHHHHHHHHHHHHHHHHHHHHHHHHHHHHHHHHHHHHHHHHHHHHHHHHHHH--SBHHHHTT---------B--TT-TTTHHHHT----TTPPEEE-TTT-SEEE-EEEE---S-THHHHSHHHHH-TTT--GGGGGGEE-----HHHHHHHHHHHHTTTTS--B-TTS-B--EEEES-TTSHHHHHHHHHHHHHHHHTTB--TTHHHHHHHHHHH---SSS-HHHHHHHHHHHHHH-EEETTSSSSS-EEEHHHHHHHHTT-HHHHHTS-HHHHHHHHHHHHHHH---HHHHHHHHHHHHHHHHHHHHHHHHTT-HHHHHHHHHHHHHHHHHHHT----TT------TT-HHHHHHHGGGHHHHHHHHHHHHHHHT--HHHHS-HHHHHHHHHHHHT--S---HHHHHHHHHHHTHHHHHH----HHHHHHHHHHHTSTTSS-TT--SPPSS----GGG--S-TTEETTEESS-GGGTTEEEEHHHHHHHHHHHHHHHHHHHH-S----TTSHHHHHHHHHHHHHHHT-SS--S--HHHHHHHHHHHHTTTTTTS-TTSHHHHHHHHHHHHHHHHHHHHHHTT-----HHHHHSHHHHHHHHHHHTT--EETTTTEEEE-GGGSPP-------TTTS-HHHHHHHHHHHHHHHHHHHTTSTTS------THHHHTTT----HHHHHHHH-

pLDDT: mean 80.68, std 16.47, range [30.88, 98.12]